Pr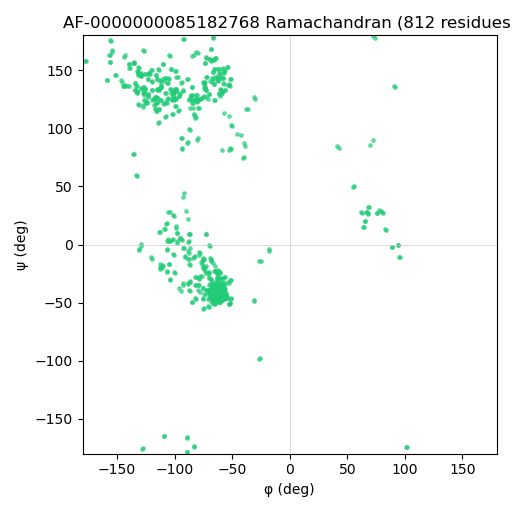otein AF-0000000085182768 (afdb_homodimer)

pLDDT: mean 88.58, std 13.54, range [17.45, 98.56]

Foldseek 3Di:
DVLLLVLLLQEFLVLVVLCVVQVPFDQFDDFDSPDPSVVGSVVRVVRLVRGDPVVNVVSSVLSVLLVVLLDDLSLQLLCFQPDCNVVLVPDDHSSHSSSVCCRPVVVSNVSSVVSSVPLFQDPAPQKWKFADAAQFAFAPDPVLVVQLQVLVCVVQVHPDKDKDWDKGWDQAPPRDIFIKIKIKMKDWHDWDWDWDADPVRDIDIDIDIDIFIKMWMAGRHQRMIMIGGDDPVCRVSSVQSSCCRTRVHGDDPVGIDDFWWFAPQVVLADDQQDDDVVVQWPGKAWFKWKKAFPVGRVDIDMFGHDPPRPDGSNRVCCVPPQRDRPPPRPPPPDPDDPTPMGTFKIKMKTFGDADPVDDGTDIDIWMDGPTRDICLSVDGSVSNNVVVVRSVVRPGTPPPDVSVVDDD/DVLLLVLLLQEFLVLVCLCVVQVPFDQFDDFDSPDPSVVGSVVRVVRLVRGDPVVNVVSNVVSVLLVVLLDDLSVQLLCFQPDCNVVLVPDDHSSHSSSVCCRPVVVSNVSSVVSSVCLFQDVAPQKWKFADAAQFAFAPDPVLVVQLQVLVCVVQVHPDKDKDWDKGWDQAPPRDIFIKIKIKMKDWHDWDWDWDADPVRDIDIDIDIDIFIKMWMAGRHQRMIMIGGDDPVCRVSSVQSSCCRTRVHGDDPVGIPDFWWFAPQVVLADDQQDDDVVVQWPGKAWFKWKKAFPVGRVDIDMFGHDPPDPDGSNRVCCVPVQRDRPPPRPPPDDPDDPTPMGTFKIKMKTFGDADPVDDGTDIDIWMDGPTRDICLSVDGSVSNNVVVVRSVVRPGTPPPDCSVVDDD

Solvent-accessible surface area (backbone atoms only — not comparable to full-atom values): 44676 Å² total; per-residue (Å²): 108,68,68,53,47,53,48,54,69,65,30,51,60,72,60,50,49,51,49,60,64,69,64,68,65,80,54,56,62,91,74,68,82,84,49,60,60,79,70,34,42,58,58,46,49,52,29,49,71,63,25,48,69,70,60,36,48,50,52,46,53,50,49,49,58,29,53,65,29,36,43,70,69,28,44,52,25,39,68,44,44,50,83,61,53,73,61,52,71,68,47,70,57,46,44,38,40,30,44,46,33,48,71,74,37,43,72,36,39,52,50,17,54,48,47,44,53,44,60,64,37,55,70,18,90,39,35,51,46,31,54,50,71,51,67,56,66,72,49,81,47,70,67,32,48,48,51,36,50,50,52,50,26,61,74,64,71,34,90,41,59,48,77,47,75,49,66,38,66,44,79,48,80,94,74,39,70,45,62,33,42,37,37,41,38,39,32,50,48,71,75,40,84,38,58,32,64,48,98,82,52,40,83,42,76,43,81,43,48,48,55,46,66,34,35,36,34,39,27,35,88,61,10,39,36,39,29,36,24,87,44,71,68,56,35,54,49,54,49,38,41,42,29,41,40,27,50,70,41,82,71,58,85,84,29,49,51,76,74,60,38,46,46,50,67,70,65,65,30,85,74,88,74,89,78,60,75,90,71,41,62,70,46,75,44,64,34,32,43,27,35,28,29,69,90,42,72,38,36,37,40,31,41,34,35,41,89,86,38,91,54,52,51,60,56,42,38,29,71,52,62,50,47,61,62,82,80,67,65,65,68,66,68,69,92,66,84,79,76,52,72,40,56,44,31,38,28,35,38,40,31,30,48,46,54,92,89,51,70,78,37,59,70,47,78,46,40,40,31,62,51,61,45,54,53,57,37,80,43,54,64,69,56,30,52,54,50,50,53,48,34,43,74,71,56,26,46,48,62,86,64,43,56,84,82,40,75,126,109,69,67,54,44,54,49,53,69,64,31,53,60,71,59,51,49,52,49,60,65,68,64,68,64,81,52,56,62,91,74,67,81,84,48,60,61,79,70,33,41,58,58,46,51,54,30,49,72,64,25,48,69,70,60,35,48,50,52,47,54,50,49,49,57,30,54,66,28,35,42,70,68,27,45,52,24,39,67,44,46,51,82,61,52,72,62,53,71,68,47,69,57,47,44,36,40,30,45,46,33,49,72,75,36,44,71,36,39,52,50,17,53,48,45,44,54,44,58,64,37,56,70,19,89,39,37,50,46,31,55,52,72,50,67,56,67,72,48,80,47,69,68,31,47,48,50,37,50,49,51,51,25,62,74,64,71,35,90,40,60,49,77,47,75,50,66,37,64,44,79,46,81,96,74,40,71,45,63,33,41,37,37,40,39,38,33,51,48,71,76,40,84,39,60,32,64,48,98,81,51,40,82,42,76,43,83,43,48,48,56,46,69,32,35,36,36,39,26,37,89,61,11,39,35,39,29,35,25,85,44,71,68,55,35,53,51,54,48,37,40,43,29,39,39,27,50,70,41,83,72,57,85,83,28,48,49,75,76,61,36,45,44,52,67,72,66,65,31,87,74,88,73,88,78,59,76,89,70,41,61,69,47,76,45,63,34,33,43,28,35,29,28,70,90,41,73,39,37,38,39,32,41,33,36,40,91,86,40,91,56,54,49,60,54,43,37,29,72,53,62,48,48,58,60,81,81,66,63,64,67,65,66,69,93,67,86,79,75,53,72,41,54,45,31,38,30,35,38,40,32,30,49,48,52,93,89,51,69,77,35,60,70,47,78,47,39,39,31,62,51,59,46,52,51,56,37,80,44,54,64,69,54,30,51,56,49,51,52,49,34,43,73,71,56,26,44,49,62,86,66,42,58,84,80,41,75,127

Sequence (816 aa):
MTAIAAFLRKTPVIRLQDYFTAGGFTSLAPIDWTKPEPEVVEPLIKAVDAMSDDEKQRVVLDAARVAALADEPGQNALQNVVVNRAVFDTLEGANNRSLWVFLNENDRFRLAEEVRYNDERRRGRSWSGFGVDPDLAVKKDPVSLAAFTAAIRARFETPNVHVDIFDRHRVILEGEECELVQVAVYREGRPEDMLGFDANSTLSRRIVKPVFEAALTYEAATGVIEVVAKTREDRIDLTRYMARDLLGITLDEKQSLPLREYDLSMLLRPFDFPTDPADGIAGVTVKELRLMDLGDAKERITLESMSGADRTIWQMAEHRIGLDIGGGARILGGVGDAAEWVVTRARFTIKFHPGPDGGRGKSLSLTVTMPHGCNLKDMTPQERLIGEKYLRLWGILKDDNDEGDVFEMTAIAAFLRKTPVIRLQDYFTAGGFTSLAPIDWTKPEPEVVEPLIKAVDAMSDDEKQRVVLDAARVAALADEPGQNALQNVVVNRAVFDTLEGANNRSLWVFLNENDRFRLAEEVRYNDERRRGRSWSGFGVDPDLAVKKDPVSLAAFTAAIRARFETPNVHVDIFDRHRVILEGEECELVQVAVYREGRPEDMLGFDANSTLSRRIVKPVFEAALTYEAATGVIEVVAKTREDRIDLTRYMARDLLGITLDEKQSLPLREYDLSMLLRPFDFPTDPADGIAGVTVKELRLMDLGDAKERITLESMSGADRTIWQMAEHRIGLDIGGGARILGGVGDAAEWVVTRARFTIKFHPGPDGGRGKSLSLTVTMPHGCNLKDMTPQERLIGEKYLRLWGILKDDNDEGDVFE

Structure (mmCIF, N/CA/C/O backbone):
data_AF-0000000085182768-model_v1
#
loop_
_entity.id
_entity.type
_entity.pdbx_description
1 polymer 'Uncharacterized protein'
#
loop_
_atom_site.group_PDB
_atom_site.id
_atom_site.type_symbol
_atom_site.label_atom_id
_atom_site.label_alt_id
_atom_site.label_comp_id
_atom_site.label_asym_id
_atom_site.label_entity_id
_atom_site.label_seq_id
_atom_site.pdbx_PDB_ins_code
_atom_site.Cartn_x
_atom_site.Cartn_y
_atom_site.Cartn_z
_atom_site.occupancy
_atom_site.B_iso_or_equiv
_atom_site.auth_seq_id
_atom_site.auth_comp_id
_atom_site.auth_asym_id
_atom_site.auth_atom_id
_atom_site.pdbx_PDB_model_num
ATOM 1 N N . MET A 1 1 ? 3.094 -22.156 13.227 1 50.75 1 MET A N 1
ATOM 2 C CA . MET A 1 1 ? 2.695 -23.359 13.961 1 50.75 1 MET A CA 1
ATOM 3 C C . MET A 1 1 ? 1.544 -23.062 14.914 1 50.75 1 MET A C 1
ATOM 5 O O . MET A 1 1 ? 0.583 -23.828 14.992 1 50.75 1 MET A O 1
ATOM 9 N N . THR A 1 2 ? 1.686 -21.844 15.375 1 56.53 2 THR A N 1
ATOM 10 C CA . THR A 1 2 ? 0.741 -21.469 16.422 1 56.53 2 THR A CA 1
ATOM 11 C C . THR A 1 2 ? -0.661 -21.297 15.852 1 56.53 2 THR A C 1
ATOM 13 O O . THR A 1 2 ? -1.645 -21.734 16.453 1 56.53 2 THR A O 1
ATOM 16 N N . ALA A 1 3 ? -0.62 -21 14.555 1 74.5 3 ALA A N 1
ATOM 17 C CA . ALA A 1 3 ? -1.94 -20.703 14 1 74.5 3 ALA A CA 1
ATOM 18 C C . ALA A 1 3 ? -2.699 -21.984 13.672 1 74.5 3 ALA A C 1
ATOM 20 O O . ALA A 1 3 ? -3.9 -22.094 13.93 1 74.5 3 ALA A O 1
ATOM 21 N N . ILE A 1 4 ? -1.975 -23.094 13.352 1 84.81 4 ILE A N 1
ATOM 22 C CA . ILE A 1 4 ? -2.625 -24.359 12.984 1 84.81 4 ILE A CA 1
ATOM 23 C C . ILE A 1 4 ? -3.094 -25.078 14.242 1 84.81 4 ILE A C 1
ATOM 25 O O . ILE A 1 4 ? -4.172 -25.672 14.258 1 84.81 4 ILE A O 1
ATOM 29 N N . ALA A 1 5 ? -2.271 -24.906 15.289 1 88.38 5 ALA A N 1
ATOM 30 C CA . ALA A 1 5 ? -2.641 -25.547 16.547 1 88.38 5 ALA A CA 1
ATOM 31 C C . ALA A 1 5 ? -3.939 -24.953 17.094 1 88.38 5 ALA A C 1
ATOM 33 O O . ALA A 1 5 ? -4.816 -25.688 17.562 1 88.38 5 ALA A O 1
ATOM 34 N N . ALA A 1 6 ? -4.008 -23.703 17.078 1 88 6 ALA A N 1
ATOM 35 C CA . ALA A 1 6 ? -5.219 -23.031 17.547 1 88 6 ALA A CA 1
ATOM 36 C C . ALA A 1 6 ? -6.438 -23.484 16.734 1 88 6 ALA A C 1
ATOM 38 O O . ALA A 1 6 ? -7.512 -23.719 17.297 1 88 6 ALA A O 1
ATOM 39 N N . PHE A 1 7 ? -6.305 -23.672 15.492 1 90.06 7 PHE A N 1
ATOM 40 C CA . PHE A 1 7 ? -7.375 -24.125 14.609 1 90.06 7 PHE A CA 1
ATOM 41 C C . PHE A 1 7 ? -7.816 -25.547 14.992 1 90.06 7 PHE A C 1
ATOM 43 O O . PHE A 1 7 ? -9.016 -25.812 15.109 1 90.06 7 PHE A O 1
ATOM 50 N N . LEU A 1 8 ? -6.844 -26.359 15.18 1 91.31 8 LEU A N 1
ATOM 51 C CA . LEU A 1 8 ? -7.145 -27.75 15.492 1 91.31 8 LEU A CA 1
ATOM 52 C C . LEU A 1 8 ? -7.789 -27.875 16.875 1 91.31 8 LEU A C 1
ATOM 54 O O . LEU A 1 8 ? -8.672 -28.703 17.078 1 91.31 8 LEU A O 1
ATOM 58 N N . ARG A 1 9 ? -7.473 -27 17.766 1 90.75 9 ARG A N 1
ATOM 59 C CA . ARG A 1 9 ? -8.008 -27.031 19.125 1 90.75 9 ARG A CA 1
ATOM 60 C C . ARG A 1 9 ? -9.43 -26.469 19.172 1 90.75 9 ARG A C 1
ATOM 62 O O . ARG A 1 9 ? -10.25 -26.891 19.984 1 90.75 9 ARG A O 1
ATOM 69 N N . LYS A 1 10 ? -9.773 -25.547 18.297 1 90.38 10 LYS A N 1
ATOM 70 C CA . LYS A 1 10 ? -11.062 -24.844 18.312 1 90.38 10 LYS A CA 1
ATOM 71 C C . LYS A 1 10 ? -12.086 -25.578 17.453 1 90.38 10 LYS A C 1
ATOM 73 O O . LYS A 1 10 ? -13.273 -25.234 17.469 1 90.38 10 LYS A O 1
ATOM 78 N N . THR A 1 11 ? -11.656 -26.516 16.719 1 93.56 11 THR A N 1
ATOM 79 C CA . THR A 1 11 ? -12.531 -27.25 15.812 1 93.56 11 THR A CA 1
ATOM 80 C C . THR A 1 11 ? -12.898 -28.609 16.391 1 93.56 11 THR A C 1
ATOM 82 O O . THR A 1 11 ? -12.031 -29.344 16.859 1 93.56 11 THR A O 1
ATOM 85 N N . PRO A 1 12 ? -14.219 -28.969 16.406 1 93.94 12 PRO A N 1
ATOM 86 C CA . PRO A 1 12 ? -14.625 -30.281 16.906 1 93.94 12 PRO A CA 1
ATOM 87 C C . PRO A 1 12 ? -13.953 -31.422 16.172 1 93.94 12 PRO A C 1
ATOM 89 O O . PRO A 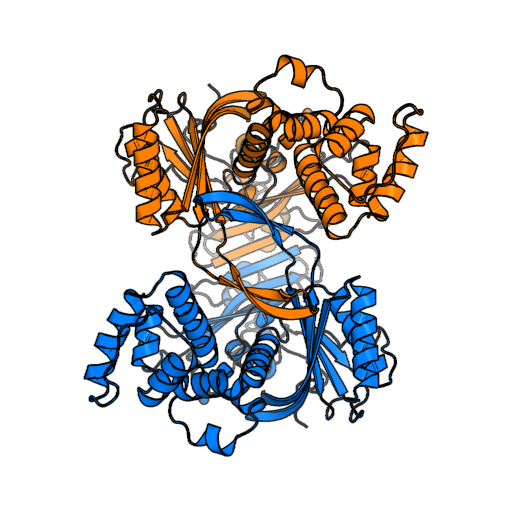1 12 ? -13.766 -31.359 14.953 1 93.94 12 PRO A O 1
ATOM 92 N N . VAL A 1 13 ? -13.727 -32.469 16.891 1 94.81 13 VAL A N 1
ATOM 93 C CA . VAL A 1 13 ? -12.984 -33.594 16.375 1 94.81 13 VAL A CA 1
ATOM 94 C C . VAL A 1 13 ? -13.734 -34.219 15.203 1 94.81 13 VAL A C 1
ATOM 96 O O . VAL A 1 13 ? -13.117 -34.656 14.227 1 94.81 13 VAL A O 1
ATOM 99 N N . ILE A 1 14 ? -15 -34.281 15.312 1 93.88 14 ILE A N 1
ATOM 100 C CA . ILE A 1 14 ? -15.789 -34.875 14.242 1 93.88 14 ILE A CA 1
ATOM 101 C C . ILE A 1 14 ? -15.539 -34.125 12.93 1 93.88 14 ILE A C 1
ATOM 103 O O . ILE A 1 14 ? -15.445 -34.75 11.867 1 93.88 14 ILE A O 1
ATOM 107 N N . ARG A 1 15 ? -15.469 -32.844 12.977 1 95.19 15 ARG A N 1
ATOM 108 C CA . ARG A 1 15 ? -15.234 -32 11.797 1 95.19 15 ARG A CA 1
ATOM 109 C C . ARG A 1 15 ? -13.797 -32.156 11.305 1 95.19 15 ARG A C 1
ATOM 111 O O . ARG A 1 15 ? -13.547 -32.156 10.094 1 95.19 15 ARG A O 1
ATOM 118 N N . LEU A 1 16 ? -12.867 -32.25 12.227 1 96.25 16 LEU A N 1
ATOM 119 C CA . LEU A 1 16 ? -11.477 -32.5 11.867 1 96.25 16 LEU A CA 1
ATOM 120 C C . LEU A 1 16 ? -11.328 -33.812 11.141 1 96.25 16 LEU A C 1
ATOM 122 O O . LEU A 1 16 ? -10.609 -33.906 10.133 1 96.25 16 LEU A O 1
ATOM 126 N N . GLN A 1 17 ? -12.016 -34.75 11.664 1 96 17 GLN A N 1
ATOM 127 C CA . GLN A 1 17 ? -12.008 -36.062 11.008 1 96 17 GLN A CA 1
ATOM 128 C C . GLN A 1 17 ? -12.523 -35.969 9.57 1 96 17 GLN A C 1
ATOM 130 O O . GLN A 1 17 ? -11.922 -36.5 8.648 1 96 17 GLN A O 1
ATOM 135 N N . ASP A 1 18 ? -13.641 -35.25 9.383 1 96.38 18 ASP A N 1
ATOM 136 C CA . ASP A 1 18 ? -14.188 -35.062 8.047 1 96.38 18 ASP A CA 1
ATOM 137 C C . ASP A 1 18 ? -13.148 -34.438 7.113 1 96.38 18 ASP A C 1
ATOM 139 O O . ASP A 1 18 ? -12.977 -34.875 5.98 1 96.38 18 ASP A O 1
ATOM 143 N N . TYR A 1 19 ? -12.453 -33.438 7.57 1 97.06 19 TYR A N 1
ATOM 144 C CA . TYR A 1 19 ? -11.492 -32.688 6.766 1 97.06 19 TYR A CA 1
ATOM 145 C C . TYR A 1 19 ? -10.32 -33.562 6.355 1 97.06 19 TYR A C 1
ATOM 147 O O . TYR A 1 19 ? -9.969 -33.625 5.176 1 97.06 19 TYR A O 1
ATOM 155 N N . PHE A 1 20 ? -9.719 -34.219 7.309 1 96.5 20 PHE A N 1
ATOM 156 C CA . PHE A 1 20 ? -8.5 -35 7.035 1 96.5 20 PHE A CA 1
ATOM 157 C C . PHE A 1 20 ? -8.828 -36.281 6.27 1 96.5 20 PHE A C 1
ATOM 159 O O . PHE A 1 20 ? -7.98 -36.812 5.547 1 96.5 20 PHE A O 1
ATOM 166 N N . THR A 1 21 ? -10.055 -36.719 6.383 1 94.56 21 THR A N 1
ATOM 167 C CA . THR A 1 21 ? -10.484 -37.844 5.598 1 94.56 21 THR A CA 1
ATOM 168 C C . THR A 1 21 ? -10.789 -37.438 4.16 1 94.56 21 THR A C 1
ATOM 170 O O . THR A 1 21 ? -10.422 -38.156 3.217 1 94.56 21 THR A O 1
ATOM 173 N N . ALA A 1 22 ? -11.406 -36.312 3.986 1 93.56 22 ALA A N 1
ATOM 174 C CA . ALA A 1 22 ? -11.805 -35.812 2.666 1 93.56 22 ALA A CA 1
ATOM 175 C C . ALA A 1 22 ? -10.617 -35.25 1.902 1 93.56 22 ALA A C 1
ATOM 177 O O . ALA A 1 22 ? -10.602 -35.25 0.669 1 93.56 22 ALA A O 1
ATOM 178 N N . GLY A 1 23 ? -9.617 -34.781 2.561 1 91.62 23 GLY A N 1
ATOM 179 C CA . GLY A 1 23 ? -8.547 -34 1.954 1 91.62 23 GLY A CA 1
ATOM 180 C C . GLY A 1 23 ? -7.574 -34.844 1.153 1 91.62 23 GLY A C 1
ATOM 181 O O . GLY A 1 23 ? -6.77 -34.312 0.385 1 91.62 23 GLY A O 1
ATOM 182 N N . GLY A 1 24 ? -7.562 -36.125 1.251 1 91.31 24 GLY A N 1
ATOM 183 C CA . GLY A 1 24 ? -6.699 -37 0.479 1 91.31 24 GLY A CA 1
ATOM 184 C C . GLY A 1 24 ? -5.234 -36.875 0.853 1 91.31 24 GLY A C 1
ATOM 185 O O . GLY A 1 24 ? -4.355 -36.969 -0.007 1 91.31 24 GLY A O 1
ATOM 186 N N . PHE A 1 25 ? -5 -36.594 2.059 1 95.06 25 PHE A N 1
ATOM 187 C CA . PHE A 1 25 ? -3.625 -36.469 2.525 1 95.06 25 PHE A CA 1
ATOM 188 C C . PHE A 1 25 ? -2.957 -37.844 2.611 1 95.06 25 PHE A C 1
ATOM 190 O O . PHE A 1 25 ? -3.543 -38.781 3.131 1 95.06 25 PHE A O 1
ATOM 197 N N . THR A 1 26 ? -1.727 -37.906 2.07 1 95.44 26 THR A N 1
ATOM 198 C CA . THR A 1 26 ? -1.031 -39.188 2.035 1 95.44 26 THR A CA 1
ATOM 199 C C . THR A 1 26 ? 0.067 -39.219 3.094 1 95.44 26 THR A C 1
ATOM 201 O O . THR A 1 26 ? 0.524 -40.312 3.471 1 95.44 26 THR A O 1
ATOM 204 N N . SER A 1 27 ? 0.44 -38.125 3.586 1 95.62 27 SER A N 1
ATOM 205 C CA . SER A 1 27 ? 1.587 -38.094 4.488 1 95.62 27 SER A CA 1
ATOM 206 C C . SER A 1 27 ? 1.143 -37.906 5.938 1 95.62 27 SER A C 1
ATOM 208 O O . SER A 1 27 ? 1.976 -37.781 6.836 1 95.62 27 SER A O 1
ATOM 210 N N . LEU A 1 28 ? -0.138 -37.906 6.152 1 95.06 28 LEU A N 1
ATOM 211 C CA . LEU A 1 28 ? -0.638 -37.812 7.52 1 95.06 28 LEU A CA 1
ATOM 212 C C . LEU A 1 28 ? -0.605 -39.156 8.211 1 95.06 28 LEU A C 1
ATOM 214 O O . LEU A 1 28 ? -1.151 -40.156 7.691 1 95.06 28 LEU A O 1
ATOM 218 N N . ALA A 1 29 ? -0.011 -39.188 9.383 1 94.69 29 ALA A N 1
ATOM 219 C CA . ALA A 1 29 ? 0.004 -40.406 10.188 1 94.69 29 ALA A CA 1
ATOM 220 C C . ALA A 1 29 ? -1.404 -40.781 10.633 1 94.69 29 ALA A C 1
ATOM 222 O O . ALA A 1 29 ? -2.27 -39.938 10.781 1 94.69 29 ALA A O 1
ATOM 223 N N . PRO A 1 30 ? -1.655 -42.062 10.828 1 93.5 30 PRO A N 1
ATOM 224 C CA . PRO A 1 30 ? -2.986 -42.5 11.266 1 93.5 30 PRO A CA 1
ATOM 225 C C . PRO A 1 30 ? -3.398 -41.906 12.602 1 93.5 30 PRO A C 1
ATOM 227 O O . PRO A 1 30 ? -2.584 -41.812 13.523 1 93.5 30 PRO A O 1
ATOM 230 N N . ILE A 1 31 ? -4.559 -41.438 12.609 1 94.56 31 ILE A N 1
ATOM 231 C CA . ILE A 1 31 ? -5.121 -40.844 13.812 1 94.56 31 ILE A CA 1
ATOM 232 C C . ILE A 1 31 ? -6.27 -41.719 14.328 1 94.56 31 ILE A C 1
ATOM 234 O O . ILE A 1 31 ? -7.109 -42.156 13.555 1 94.56 31 ILE A O 1
ATOM 238 N N . ASP A 1 32 ? -6.301 -41.969 15.664 1 95.06 32 ASP A N 1
ATOM 239 C CA . ASP A 1 32 ? -7.43 -42.656 16.281 1 95.06 32 ASP A CA 1
ATOM 240 C C . ASP A 1 32 ? -8.531 -41.656 16.672 1 95.06 32 ASP A C 1
ATOM 242 O O . ASP A 1 32 ? -8.516 -41.094 17.766 1 95.06 32 ASP A O 1
ATOM 246 N N . TRP A 1 33 ? -9.516 -41.562 15.867 1 94.75 33 TRP A N 1
ATOM 247 C CA . TRP A 1 33 ? -10.562 -40.562 15.992 1 94.75 33 TRP A CA 1
ATOM 248 C C . TRP A 1 33 ? -11.57 -40.938 17.062 1 94.75 33 TRP A C 1
ATOM 250 O O . TRP A 1 33 ? -12.453 -40.156 17.422 1 94.75 33 TRP A O 1
ATOM 260 N N . THR A 1 34 ? -11.461 -42.125 17.625 1 93.44 34 THR A N 1
ATOM 261 C CA . THR A 1 34 ? -12.445 -42.625 18.578 1 93.44 34 THR A CA 1
ATOM 262 C C . THR A 1 34 ? -12.086 -42.188 20 1 93.44 34 THR A C 1
ATOM 264 O O . THR A 1 34 ? -12.898 -42.312 20.906 1 93.44 34 THR A O 1
ATOM 267 N N . LYS A 1 35 ? -10.953 -41.719 20.156 1 93.06 35 LYS A N 1
ATOM 268 C CA . LYS A 1 35 ? -10.508 -41.281 21.469 1 93.06 35 LYS A CA 1
ATOM 269 C C . LYS A 1 35 ? -11.195 -39.969 21.875 1 93.06 35 LYS A C 1
ATOM 271 O O . LYS A 1 35 ? -11.742 -39.25 21.031 1 93.06 35 LYS A O 1
ATOM 276 N N . PRO A 1 36 ? -11.156 -39.719 23.219 1 90.75 36 PRO A N 1
ATOM 277 C CA . PRO A 1 36 ? -11.68 -38.438 23.656 1 90.75 36 PRO A CA 1
ATOM 278 C C . PRO A 1 36 ? -10.961 -37.25 23 1 90.75 36 PRO A C 1
ATOM 280 O O . PRO A 1 36 ? -9.781 -37.344 22.656 1 90.75 36 PRO A O 1
ATOM 283 N N . GLU A 1 37 ? -11.664 -36.125 22.844 1 85.88 37 GLU A N 1
ATOM 284 C CA . GLU A 1 37 ? -11.242 -34.969 22.047 1 85.88 37 GLU A CA 1
ATOM 285 C C . GLU A 1 37 ? -9.844 -34.5 22.438 1 85.88 37 GLU A C 1
ATOM 287 O O . GLU A 1 37 ? -8.984 -34.312 21.578 1 85.88 37 GLU A O 1
ATOM 292 N N . PRO A 1 38 ? -9.555 -34.281 23.766 1 84.75 38 PRO A N 1
ATOM 293 C CA . PRO A 1 38 ? -8.219 -33.812 24.109 1 84.75 38 PRO A CA 1
ATOM 294 C C . PRO A 1 38 ? -7.121 -34.812 23.719 1 84.75 38 PRO A C 1
ATOM 296 O O . PRO A 1 38 ? -5.984 -34.406 23.453 1 84.75 38 PRO A O 1
ATOM 299 N N . GLU A 1 39 ? -7.461 -36.094 23.641 1 91.69 39 GLU A N 1
ATOM 300 C CA . GLU A 1 39 ? -6.492 -37.125 23.312 1 91.69 39 GLU A CA 1
ATOM 301 C C . GLU A 1 39 ? -6.293 -37.25 21.797 1 91.69 39 GLU A C 1
ATOM 303 O O . GLU A 1 39 ? -5.355 -37.906 21.344 1 91.69 39 GLU A O 1
ATOM 308 N N . VAL A 1 40 ? -7.129 -36.625 21.047 1 94 40 VAL A N 1
ATOM 309 C CA . VAL A 1 40 ? -7.035 -36.688 19.594 1 94 40 VAL A CA 1
ATOM 310 C C . VAL A 1 40 ? -6.27 -35.469 19.078 1 94 40 VAL A C 1
ATOM 312 O O . VAL A 1 40 ? -5.449 -35.594 18.172 1 94 40 VAL A O 1
ATOM 315 N N . VAL A 1 41 ? -6.477 -34.312 19.688 1 93.44 41 VAL A N 1
ATOM 316 C CA . VAL A 1 41 ? -6.047 -33.062 19.125 1 93.44 41 VAL A CA 1
ATOM 317 C C . VAL A 1 41 ? -4.523 -32.938 19.188 1 93.44 41 VAL A C 1
ATOM 319 O O . VAL A 1 41 ? -3.877 -32.562 18.219 1 93.44 41 VAL A O 1
ATOM 322 N N . GLU A 1 42 ? -3.969 -33.25 20.328 1 91.88 42 GLU A N 1
ATOM 323 C CA . GLU A 1 42 ? -2.527 -33.094 20.484 1 91.88 42 GLU A CA 1
ATOM 324 C C . GLU A 1 42 ? -1.76 -34.031 19.547 1 91.88 42 GLU A C 1
ATOM 326 O O . GLU A 1 42 ? -0.855 -33.594 18.828 1 91.88 42 GLU A O 1
ATOM 331 N N . PRO A 1 43 ? -2.154 -35.312 19.5 1 93.81 43 PRO A N 1
ATOM 332 C CA . PRO A 1 43 ? -1.517 -36.156 18.5 1 93.81 43 PRO A CA 1
ATOM 333 C C . PRO A 1 43 ? -1.735 -35.688 17.078 1 93.81 43 PRO A C 1
ATOM 335 O O . PRO A 1 43 ? -0.853 -35.844 16.219 1 93.81 43 PRO A O 1
ATOM 338 N N . LEU A 1 44 ? -2.85 -35.156 16.797 1 95.44 44 LEU A N 1
ATOM 339 C CA . LEU A 1 44 ? -3.135 -34.656 15.461 1 95.44 44 LEU A CA 1
ATOM 340 C C . LEU A 1 44 ? -2.211 -33.469 15.117 1 95.44 44 LEU A C 1
ATOM 342 O O . LEU A 1 44 ? -1.701 -33.375 14 1 95.44 44 LEU A O 1
ATOM 346 N N . ILE A 1 45 ? -2.012 -32.531 16.062 1 94.06 45 ILE A N 1
ATOM 347 C CA . ILE A 1 45 ? -1.111 -31.422 15.867 1 94.06 45 ILE A CA 1
ATOM 348 C C . ILE A 1 45 ? 0.28 -31.922 15.492 1 94.06 45 ILE A C 1
ATOM 350 O O . ILE A 1 45 ? 0.894 -31.438 14.539 1 94.06 45 ILE A O 1
ATOM 354 N N . LYS A 1 46 ? 0.716 -32.906 16.141 1 93.56 46 LYS A N 1
ATOM 355 C CA . LYS A 1 46 ? 2.025 -33.5 15.875 1 93.56 46 LYS A CA 1
ATOM 356 C C . LYS A 1 46 ? 2.055 -34.156 14.508 1 93.56 46 LYS A C 1
ATOM 358 O O . LYS A 1 46 ? 3.045 -34.062 13.781 1 93.56 46 LYS A O 1
ATOM 363 N N . ALA A 1 47 ? 1.008 -34.875 14.227 1 95.69 47 ALA A N 1
ATOM 364 C CA . ALA A 1 47 ? 0.913 -35.531 12.938 1 95.69 47 ALA A CA 1
ATOM 365 C C . ALA A 1 47 ? 0.946 -34.531 11.789 1 95.69 47 ALA A C 1
ATOM 367 O O . ALA A 1 47 ? 1.598 -34.781 10.766 1 95.69 47 ALA A O 1
ATOM 368 N N . VAL A 1 48 ? 0.248 -33.469 11.906 1 95.19 48 VAL A N 1
ATOM 369 C CA . VAL A 1 48 ? 0.215 -32.406 10.875 1 95.19 48 VAL A CA 1
ATOM 370 C C . VAL A 1 48 ? 1.604 -31.812 10.719 1 95.19 48 VAL A C 1
ATOM 372 O O . VAL A 1 48 ? 2.055 -31.562 9.594 1 95.19 48 VAL A O 1
ATOM 375 N N . ASP A 1 49 ? 2.244 -31.578 11.844 1 92.06 49 ASP A N 1
ATOM 376 C CA . ASP A 1 49 ? 3.588 -31 11.828 1 92.06 49 ASP A CA 1
ATOM 377 C C . ASP A 1 49 ? 4.559 -31.922 11.078 1 92.06 49 ASP A C 1
ATOM 379 O O . ASP A 1 49 ? 5.539 -31.438 10.5 1 92.06 49 ASP A O 1
ATOM 383 N N . ALA A 1 50 ? 4.227 -33.188 11.031 1 94.5 50 ALA A N 1
ATOM 384 C CA . ALA A 1 50 ? 5.129 -34.156 10.438 1 94.5 50 ALA A CA 1
ATOM 385 C C . ALA A 1 50 ? 4.746 -34.469 8.992 1 94.5 50 ALA A C 1
ATOM 387 O O . ALA A 1 50 ? 5.41 -35.25 8.312 1 94.5 50 ALA A O 1
ATOM 388 N N . MET A 1 51 ? 3.742 -33.812 8.461 1 95.12 51 MET A N 1
ATOM 389 C CA . MET A 1 51 ? 3.316 -34 7.074 1 95.12 51 MET A CA 1
ATOM 390 C C . MET A 1 51 ? 4.367 -33.469 6.105 1 95.12 51 MET A C 1
ATOM 392 O O . MET A 1 51 ? 5.27 -32.75 6.5 1 95.12 51 MET A O 1
ATOM 396 N N . SER A 1 52 ? 4.223 -34.062 4.844 1 93.44 52 SER A N 1
ATOM 397 C CA . SER A 1 52 ? 5.039 -33.438 3.805 1 93.44 52 SER A CA 1
ATOM 398 C C . SER A 1 52 ? 4.801 -31.938 3.732 1 93.44 52 SER A C 1
ATOM 400 O O . SER A 1 52 ? 3.707 -31.453 4.035 1 93.44 52 SER A O 1
ATOM 402 N N . ASP A 1 53 ? 5.785 -31.172 3.279 1 86.19 53 ASP A N 1
ATOM 403 C CA . ASP A 1 53 ? 5.711 -29.719 3.248 1 86.19 53 ASP A CA 1
ATOM 404 C C . ASP A 1 53 ? 4.516 -29.234 2.424 1 86.19 53 ASP A C 1
ATOM 406 O O . ASP A 1 53 ? 3.775 -28.344 2.848 1 86.19 53 ASP A O 1
ATOM 410 N N . ASP A 1 54 ? 4.32 -29.875 1.339 1 88.12 54 ASP A N 1
ATOM 411 C CA . ASP A 1 54 ? 3.238 -29.453 0.451 1 88.12 54 ASP A CA 1
ATOM 412 C C . ASP A 1 54 ? 1.877 -29.656 1.113 1 88.12 54 ASP A C 1
ATOM 414 O O . ASP A 1 54 ? 1.019 -28.781 1.059 1 88.12 54 ASP A O 1
ATOM 418 N N . GLU A 1 55 ? 1.719 -30.781 1.714 1 93.62 55 GLU A N 1
ATOM 419 C CA . GLU A 1 55 ? 0.433 -31.078 2.338 1 93.62 55 GLU A CA 1
ATOM 420 C C . GLU A 1 55 ? 0.229 -30.25 3.604 1 93.62 55 GLU A C 1
ATOM 422 O O . GLU A 1 55 ? -0.888 -29.828 3.895 1 93.62 55 GLU A O 1
ATOM 427 N N . LYS A 1 56 ? 1.264 -30.109 4.316 1 92.44 56 LYS A N 1
ATOM 428 C CA . LYS A 1 56 ? 1.187 -29.25 5.5 1 92.44 56 LYS A CA 1
ATOM 429 C C . LYS A 1 56 ? 0.765 -27.844 5.137 1 92.44 56 LYS A C 1
ATOM 431 O O . LYS A 1 56 ? -0.076 -27.234 5.812 1 92.44 56 LYS A O 1
ATOM 436 N N . GLN A 1 57 ? 1.328 -27.375 4.059 1 90.75 57 GLN A N 1
ATOM 437 C CA . GLN A 1 57 ? 0.983 -26.031 3.59 1 90.75 57 GLN A CA 1
ATOM 438 C C . GLN A 1 57 ? -0.494 -25.953 3.219 1 90.75 57 GLN A C 1
ATOM 440 O O . GLN A 1 57 ? -1.152 -24.938 3.504 1 90.75 57 GLN A O 1
ATOM 445 N N . ARG A 1 58 ? -0.947 -26.922 2.627 1 92.56 58 ARG A N 1
ATOM 446 C CA . ARG A 1 58 ? -2.361 -26.969 2.27 1 92.56 58 ARG A CA 1
ATOM 447 C C . ARG A 1 58 ? -3.242 -26.875 3.512 1 92.56 58 ARG A C 1
ATOM 449 O O . ARG A 1 58 ? -4.219 -26.125 3.535 1 92.56 58 ARG A O 1
ATOM 456 N N . VAL A 1 59 ? -2.889 -27.625 4.508 1 94.25 59 VAL A N 1
ATOM 457 C CA . VAL A 1 59 ? -3.652 -27.609 5.75 1 94.25 59 VAL A CA 1
ATOM 458 C C . VAL A 1 59 ? -3.619 -26.219 6.371 1 94.25 59 VAL A C 1
ATOM 460 O O . VAL A 1 59 ? -4.652 -25.703 6.801 1 94.25 59 VAL A O 1
ATOM 463 N N . VAL A 1 60 ? -2.465 -25.641 6.359 1 92.62 60 VAL A N 1
ATOM 464 C CA . VAL A 1 60 ? -2.281 -24.328 6.965 1 92.62 60 VAL A CA 1
ATOM 465 C C . VAL A 1 60 ? -3.133 -23.297 6.23 1 92.62 60 VAL A C 1
ATOM 467 O O . VAL A 1 60 ? -3.826 -22.5 6.859 1 92.62 60 VAL A O 1
ATOM 470 N N . LEU A 1 61 ? -3.125 -23.312 4.977 1 93.44 61 LEU A N 1
ATOM 471 C CA . LEU A 1 61 ? -3.848 -22.344 4.172 1 93.44 61 LEU A CA 1
ATOM 472 C C . LEU A 1 61 ? -5.355 -22.547 4.281 1 93.44 61 LEU A C 1
ATOM 474 O O . LEU A 1 61 ? -6.113 -21.578 4.379 1 93.44 61 LEU A O 1
ATOM 478 N N . ASP A 1 62 ? -5.762 -23.781 4.309 1 94.25 62 ASP A N 1
ATOM 479 C CA . ASP A 1 62 ? -7.18 -24.078 4.504 1 94.25 62 ASP A CA 1
ATOM 480 C C . ASP A 1 62 ? -7.656 -23.594 5.871 1 94.25 62 ASP A C 1
ATOM 482 O O . ASP A 1 62 ? -8.719 -22.969 5.98 1 94.25 62 ASP A O 1
ATOM 486 N N . ALA A 1 63 ? -6.836 -23.906 6.82 1 94.31 63 ALA A N 1
ATOM 487 C CA . ALA A 1 63 ? -7.172 -23.484 8.18 1 94.31 63 ALA A CA 1
ATOM 488 C C . ALA A 1 63 ? -7.305 -21.969 8.273 1 94.31 63 ALA A C 1
ATOM 490 O O . ALA A 1 63 ? -8.195 -21.453 8.953 1 94.31 63 ALA A O 1
ATOM 491 N N . ALA A 1 64 ? -6.434 -21.328 7.598 1 93.75 64 ALA A N 1
ATOM 492 C CA . ALA A 1 64 ? -6.465 -19.859 7.617 1 93.75 64 ALA A CA 1
ATOM 493 C C . ALA A 1 64 ? -7.742 -19.328 6.973 1 93.75 64 ALA A C 1
ATOM 495 O O . ALA A 1 64 ? -8.367 -18.406 7.488 1 93.75 64 ALA A O 1
ATOM 496 N N . ARG A 1 65 ? -8.141 -19.859 5.906 1 93.69 65 ARG A N 1
ATOM 497 C CA . ARG A 1 65 ? -9.359 -19.438 5.223 1 93.69 65 ARG A CA 1
ATOM 498 C C . ARG A 1 65 ? -10.586 -19.703 6.086 1 93.69 65 ARG A C 1
ATOM 500 O O . ARG A 1 65 ? -11.484 -18.859 6.184 1 93.69 65 ARG A O 1
ATOM 507 N N . VAL A 1 66 ? -10.578 -20.828 6.688 1 95.94 66 VAL A N 1
ATOM 508 C CA . VAL A 1 66 ? -11.688 -21.203 7.559 1 95.94 66 VAL A CA 1
ATOM 509 C C . VAL A 1 66 ? -11.766 -20.25 8.75 1 95.94 66 VAL A C 1
ATOM 511 O O . VAL A 1 66 ? -12.844 -19.75 9.086 1 95.94 66 VAL A O 1
ATOM 514 N N . ALA A 1 67 ? -10.641 -20.031 9.336 1 94.25 67 ALA A N 1
ATOM 515 C CA . ALA A 1 67 ? -10.57 -19.141 10.5 1 94.25 67 ALA A CA 1
ATOM 516 C C . ALA A 1 67 ? -11.016 -17.734 10.141 1 94.25 67 ALA A C 1
ATOM 518 O O . ALA A 1 67 ? -11.617 -17.031 10.961 1 94.25 67 ALA A O 1
ATOM 519 N N . ALA A 1 68 ? -10.727 -17.312 8.969 1 93.81 68 ALA A N 1
ATOM 520 C CA . ALA A 1 68 ? -11.062 -15.961 8.516 1 93.81 68 ALA A CA 1
ATOM 521 C C . ALA A 1 68 ? -12.578 -15.75 8.492 1 93.81 68 ALA A C 1
ATOM 523 O O . ALA A 1 68 ? -13.055 -14.617 8.57 1 93.81 68 ALA A O 1
ATOM 524 N N . LEU A 1 69 ? -13.336 -16.859 8.383 1 95.56 69 LEU A N 1
ATOM 525 C CA . LEU A 1 69 ? -14.789 -16.734 8.359 1 95.56 69 LEU A CA 1
ATOM 526 C C . LEU A 1 69 ? -15.391 -17.203 9.68 1 95.56 69 LEU A C 1
ATOM 528 O O . LEU A 1 69 ? -16.594 -17.453 9.758 1 95.56 69 LEU A O 1
ATOM 532 N N . ALA A 1 70 ? -14.547 -17.266 10.711 1 93.88 70 ALA A N 1
ATOM 533 C CA . ALA A 1 70 ? -15.039 -17.766 11.992 1 93.88 70 ALA A CA 1
ATOM 534 C C . ALA A 1 70 ? -15.312 -16.625 12.961 1 93.88 70 ALA A C 1
ATOM 536 O O . ALA A 1 70 ? -15.695 -16.844 14.109 1 93.88 70 ALA A O 1
ATOM 537 N N . ASP A 1 71 ? -15.164 -15.414 12.547 1 90.5 71 ASP A N 1
ATOM 538 C CA . ASP A 1 71 ? -15.586 -14.266 13.344 1 90.5 71 ASP A CA 1
ATOM 539 C C . ASP A 1 71 ? -17.016 -13.852 13.008 1 90.5 71 ASP A C 1
ATOM 541 O O . ASP A 1 71 ? -17.656 -14.477 12.164 1 90.5 71 ASP A O 1
ATOM 545 N N . GLU A 1 72 ? -17.531 -12.898 13.68 1 86.69 72 GLU A N 1
ATOM 546 C CA .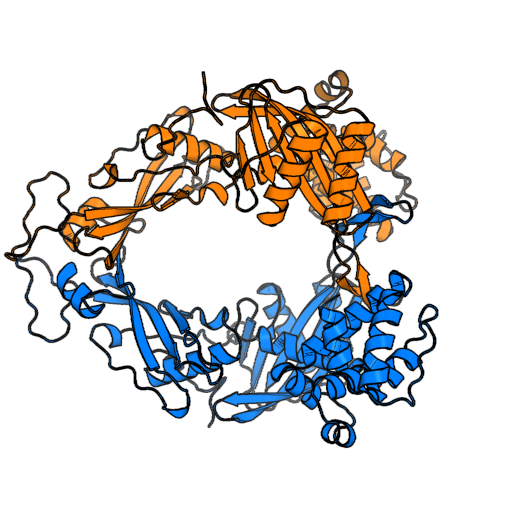 GLU A 1 72 ? -18.953 -12.547 13.562 1 86.69 72 GLU A CA 1
ATOM 547 C C . GLU A 1 72 ? -19.297 -12.117 12.141 1 86.69 72 GLU A C 1
ATOM 549 O O . GLU A 1 72 ? -20.25 -12.641 11.547 1 86.69 72 GLU A O 1
ATOM 554 N N . PRO A 1 73 ? -18.547 -11.203 11.5 1 86.69 73 PRO A N 1
ATOM 555 C CA . PRO A 1 73 ? -18.859 -10.867 10.109 1 86.69 73 PRO A CA 1
ATOM 556 C C . PRO A 1 73 ? -18.766 -12.078 9.18 1 86.69 73 PRO A C 1
ATOM 558 O O . PRO A 1 73 ? -19.578 -12.211 8.258 1 86.69 73 PRO A O 1
ATOM 561 N N . GLY A 1 74 ? -17.766 -12.859 9.445 1 93.19 74 GLY A N 1
ATOM 562 C CA . GLY A 1 74 ? -17.609 -14.07 8.648 1 93.19 74 GLY A CA 1
ATOM 563 C C . GLY A 1 74 ? -18.781 -15.031 8.797 1 93.19 74 GLY A C 1
ATOM 564 O O . GLY A 1 74 ? -19.25 -15.594 7.812 1 93.19 74 GLY A O 1
ATOM 565 N N . GLN A 1 75 ? -19.25 -15.203 10.031 1 92.69 75 GLN A N 1
ATOM 566 C CA . GLN A 1 75 ? -20.391 -16.078 10.281 1 92.69 75 GLN A CA 1
ATOM 567 C C . GLN A 1 75 ? -21.656 -15.531 9.625 1 92.69 75 GLN A C 1
ATOM 569 O O . GLN A 1 75 ? -22.453 -16.297 9.07 1 92.69 75 GLN A O 1
ATOM 574 N N . ASN A 1 76 ? -21.797 -14.266 9.656 1 88.62 76 ASN A N 1
ATOM 575 C CA . ASN A 1 76 ? -22.906 -13.641 8.961 1 88.62 76 ASN A CA 1
ATOM 576 C C . ASN A 1 76 ? -22.828 -13.852 7.453 1 88.62 76 ASN A C 1
ATOM 578 O O . ASN A 1 76 ? -23.844 -14.117 6.805 1 88.62 76 ASN A O 1
ATOM 582 N N . ALA A 1 77 ? -21.672 -13.695 6.934 1 94.06 77 ALA A N 1
ATOM 583 C CA . ALA A 1 77 ? -21.453 -13.922 5.508 1 94.06 77 ALA A CA 1
ATOM 584 C C . ALA A 1 77 ? -21.828 -15.352 5.117 1 94.06 77 ALA A C 1
ATOM 586 O O . ALA A 1 77 ? -22.484 -15.578 4.105 1 94.06 77 ALA A O 1
ATOM 587 N N . LEU A 1 78 ? -21.406 -16.297 5.938 1 96.19 78 LEU A N 1
ATOM 588 C CA . LEU A 1 78 ? -21.734 -17.688 5.672 1 96.19 78 LEU A CA 1
ATOM 589 C C . LEU A 1 78 ? -23.25 -17.922 5.723 1 96.19 78 LEU A C 1
ATOM 591 O O . LEU A 1 78 ? -23.812 -18.594 4.852 1 96.19 78 LEU A O 1
ATOM 595 N N . GLN A 1 79 ? -23.859 -17.391 6.676 1 92.62 79 GLN A N 1
ATOM 596 C CA . GLN A 1 79 ? -25.312 -17.547 6.844 1 92.62 79 GLN A CA 1
ATOM 597 C C . GLN A 1 79 ? -26.062 -17.031 5.625 1 92.62 79 GLN A C 1
ATOM 599 O O . GLN A 1 79 ? -27.125 -17.562 5.273 1 92.62 79 GLN A O 1
ATOM 604 N N . ASN A 1 80 ? -25.531 -16.062 4.945 1 91.12 80 ASN A N 1
ATOM 605 C CA . ASN A 1 80 ? -26.156 -15.438 3.785 1 91.12 80 ASN A CA 1
ATOM 606 C C . ASN A 1 80 ? -26.188 -16.375 2.584 1 91.12 80 ASN A C 1
ATOM 608 O O . ASN A 1 80 ? -27.078 -16.281 1.731 1 91.12 80 ASN A O 1
ATOM 612 N N . VAL A 1 81 ? -25.203 -17.25 2.58 1 94.31 81 VAL A N 1
ATOM 613 C CA . VAL A 1 81 ? -25.016 -17.859 1.269 1 94.31 81 VAL A CA 1
ATOM 614 C C . VAL A 1 81 ? -25.203 -19.375 1.371 1 94.31 81 VAL A C 1
ATOM 616 O O . VAL A 1 81 ? -25.359 -20.047 0.356 1 94.31 81 VAL A O 1
ATOM 619 N N . VAL A 1 82 ? -25.266 -19.891 2.535 1 95.62 82 VAL A N 1
ATOM 620 C CA . VAL A 1 82 ? -25.312 -21.328 2.701 1 95.62 82 VAL A CA 1
ATOM 621 C C . VAL A 1 82 ? -26.609 -21.875 2.088 1 95.62 82 VAL A C 1
ATOM 623 O O . VAL A 1 82 ? -27.656 -21.25 2.191 1 95.62 82 VAL A O 1
ATOM 626 N N . VAL A 1 83 ? -26.516 -23.031 1.514 1 95.06 83 VAL A N 1
ATOM 627 C CA . VAL A 1 83 ? -27.656 -23.672 0.876 1 95.06 83 VAL A CA 1
ATOM 628 C C . VAL A 1 83 ? -28.469 -24.438 1.923 1 95.06 83 VAL A C 1
ATOM 630 O O . VAL A 1 83 ? -29.688 -24.234 2.027 1 95.06 83 VAL A O 1
ATOM 633 N N . ASN A 1 84 ? -27.828 -25.234 2.719 1 94.81 84 ASN A N 1
ATOM 634 C CA . ASN A 1 84 ? -28.516 -26 3.754 1 94.81 84 ASN A CA 1
ATOM 635 C C . ASN A 1 84 ? -28.516 -25.266 5.086 1 94.81 84 ASN A C 1
ATOM 637 O O . ASN A 1 84 ? -27.797 -25.641 6.016 1 94.81 84 ASN A O 1
ATOM 641 N N . ARG A 1 85 ? -29.391 -24.375 5.258 1 92.12 85 ARG A N 1
ATOM 642 C CA . ARG A 1 85 ? -29.484 -23.531 6.441 1 92.12 85 ARG A CA 1
ATOM 643 C C . ARG A 1 85 ? -29.859 -24.344 7.676 1 92.12 85 ARG A C 1
ATOM 645 O O . ARG A 1 85 ? -29.375 -24.062 8.773 1 92.12 85 ARG A O 1
ATOM 652 N N . ALA A 1 86 ? -30.609 -25.297 7.438 1 93.75 86 ALA A N 1
ATOM 653 C CA . ALA A 1 86 ? -31.078 -26.125 8.547 1 93.75 86 ALA A CA 1
ATOM 654 C C . ALA A 1 86 ? -29.906 -26.812 9.242 1 93.75 86 ALA A C 1
ATOM 656 O O . ALA A 1 86 ? -29.844 -26.828 10.477 1 93.75 86 ALA A O 1
ATOM 657 N N . VAL A 1 87 ? -29.078 -27.344 8.438 1 94.88 87 VAL A N 1
ATOM 658 C CA . VAL A 1 87 ? -27.906 -28.016 8.992 1 94.88 87 VAL A CA 1
ATOM 659 C C . VAL A 1 87 ? -26.953 -26.984 9.594 1 94.88 87 VAL A C 1
ATOM 661 O O . VAL A 1 87 ? -26.469 -27.156 10.711 1 94.88 87 VAL A O 1
ATOM 664 N N . PHE A 1 88 ? -26.766 -25.922 8.883 1 95.44 88 PHE A N 1
ATOM 665 C CA . PHE A 1 88 ? -25.859 -24.859 9.297 1 95.44 88 PHE A CA 1
ATOM 666 C C . PHE A 1 88 ? -26.219 -24.344 10.68 1 95.44 88 PHE A C 1
ATOM 668 O O . PHE A 1 88 ? -25.344 -24.172 11.539 1 95.44 88 PHE A O 1
ATOM 675 N N . ASP A 1 89 ? -27.438 -24.188 10.953 1 92.56 89 ASP A N 1
ATOM 676 C CA . ASP A 1 89 ? -27.906 -23.562 12.18 1 92.56 89 ASP A CA 1
ATOM 677 C C . ASP A 1 89 ? -27.766 -24.5 13.375 1 92.56 89 ASP A C 1
ATOM 679 O O . ASP A 1 89 ? -27.797 -24.062 14.523 1 92.56 89 ASP A O 1
ATOM 683 N N . THR A 1 90 ? -27.625 -25.766 13.109 1 94.25 90 THR A N 1
ATOM 684 C CA . THR A 1 90 ? -27.516 -26.734 14.195 1 94.25 90 THR A CA 1
ATOM 685 C C . THR A 1 90 ? -26.062 -26.891 14.625 1 94.25 90 THR A C 1
ATOM 687 O O . THR A 1 90 ? -25.781 -27.438 15.688 1 94.25 90 THR A O 1
ATOM 690 N N . LEU A 1 91 ? -25.203 -26.453 13.789 1 95.25 91 LEU A N 1
ATOM 691 C CA . LEU A 1 91 ? -23.781 -26.625 14.078 1 95.25 91 LEU A CA 1
ATOM 692 C C . LEU A 1 91 ? -23.312 -25.656 15.141 1 95.25 91 LEU A C 1
ATOM 694 O O . LEU A 1 91 ? -23.562 -24.453 15.039 1 95.25 91 LEU A O 1
ATOM 698 N N . GLU A 1 92 ? -22.719 -26.203 16.109 1 92.81 92 GLU A N 1
ATOM 699 C CA . GLU A 1 92 ? -22.203 -25.359 17.188 1 92.81 92 GLU A CA 1
ATOM 700 C C . GLU A 1 92 ? -20.75 -24.984 16.953 1 92.81 92 GLU A C 1
ATOM 702 O O . GLU A 1 92 ? -19.938 -25.812 16.547 1 92.81 92 GLU A O 1
ATOM 707 N N . GLY A 1 93 ? -20.453 -23.703 17.266 1 93.56 93 GLY A N 1
ATOM 708 C CA . GLY A 1 93 ? -19.094 -23.219 17.125 1 93.56 93 GLY A CA 1
ATOM 709 C C . GLY A 1 93 ? -18.797 -22.625 15.758 1 93.56 93 GLY A C 1
ATOM 710 O O . GLY A 1 93 ? -19.156 -23.219 14.734 1 93.56 93 GLY A O 1
ATOM 711 N N . ALA A 1 94 ? -18.141 -21.531 15.742 1 94.69 94 ALA A N 1
ATOM 712 C CA . ALA A 1 94 ? -17.906 -20.781 14.508 1 94.69 94 ALA A CA 1
ATOM 713 C C . ALA A 1 94 ? -16.953 -21.531 13.586 1 94.69 94 ALA A C 1
ATOM 715 O O . ALA A 1 94 ? -17.188 -21.625 12.383 1 94.69 94 ALA A O 1
ATOM 716 N N . ASN A 1 95 ? -15.859 -22.125 14.109 1 95.19 95 ASN A N 1
ATOM 717 C CA . ASN A 1 95 ? -14.93 -22.906 13.305 1 95.19 95 ASN A CA 1
ATOM 718 C C . ASN A 1 95 ? -15.602 -24.125 12.703 1 95.19 95 ASN A C 1
ATOM 720 O O . ASN A 1 95 ? -15.328 -24.5 11.555 1 95.19 95 ASN A O 1
ATOM 724 N N . ASN A 1 96 ? -16.422 -24.703 13.484 1 96.38 96 ASN A N 1
ATOM 725 C CA . ASN A 1 96 ? -17.188 -25.859 13.023 1 96.38 96 ASN A CA 1
ATOM 726 C C . ASN A 1 96 ? -18.078 -25.516 11.836 1 96.38 96 ASN A C 1
ATOM 728 O O . ASN A 1 96 ? -18.062 -26.203 10.812 1 96.38 96 ASN A O 1
ATOM 732 N N . ARG A 1 97 ? -18.797 -24.469 11.961 1 96.81 97 ARG A N 1
ATOM 733 C CA . ARG A 1 97 ? -19.672 -24.016 10.898 1 96.81 97 ARG A CA 1
ATOM 734 C C . ARG A 1 97 ? -18.891 -23.672 9.633 1 96.81 97 ARG A C 1
ATOM 736 O O . ARG A 1 97 ? -19.234 -24.109 8.539 1 96.81 97 ARG A O 1
ATOM 743 N N . SER A 1 98 ? -17.828 -22.922 9.844 1 97.25 98 SER A N 1
ATOM 744 C CA . SER A 1 98 ? -17.016 -22.484 8.719 1 97.25 98 SER A CA 1
ATOM 745 C C . SER A 1 98 ? -16.406 -23.688 7.992 1 97.25 98 SER A C 1
ATOM 747 O O . SER A 1 98 ? -16.453 -23.75 6.762 1 97.25 98 SER A O 1
ATOM 749 N N . LEU A 1 99 ? -15.852 -24.609 8.727 1 97.44 99 LEU A N 1
ATOM 750 C CA . LEU A 1 99 ? -15.219 -25.766 8.117 1 97.44 99 LEU A CA 1
ATOM 751 C C . LEU A 1 99 ? -16.266 -26.656 7.445 1 97.44 99 LEU A C 1
ATOM 753 O O . LEU A 1 99 ? -15.984 -27.266 6.398 1 97.44 99 LEU A O 1
ATOM 757 N N . TRP A 1 100 ? -17.406 -26.75 8.055 1 97.75 100 TRP A N 1
ATOM 758 C CA . TRP A 1 100 ? -18.469 -27.547 7.441 1 97.75 100 TRP A CA 1
ATOM 759 C C . TRP A 1 100 ? -18.828 -27.016 6.062 1 97.75 100 TRP A C 1
ATOM 761 O O . TRP A 1 100 ? -18.922 -27.781 5.098 1 97.75 100 TRP A O 1
ATOM 771 N N . VAL A 1 101 ? -19.016 -25.719 5.953 1 97.69 101 VAL A N 1
ATOM 772 C CA . VAL A 1 101 ? -19.359 -25.125 4.668 1 97.69 101 VAL A CA 1
ATOM 773 C C . VAL A 1 101 ? -18.203 -25.312 3.686 1 97.69 101 VAL A C 1
ATOM 775 O O . VAL A 1 101 ? -18.422 -25.594 2.506 1 97.69 101 VAL A O 1
ATOM 778 N N . PHE A 1 102 ? -17 -25.172 4.195 1 97.38 102 PHE A N 1
ATOM 779 C CA . PHE A 1 102 ? -15.797 -25.359 3.395 1 97.38 102 PHE A CA 1
ATOM 780 C C . PHE A 1 102 ? -15.773 -26.75 2.771 1 97.38 102 PHE A C 1
ATOM 782 O O . PHE A 1 102 ? -15.422 -26.906 1.602 1 97.38 102 PHE A O 1
ATOM 789 N N . LEU A 1 103 ? -16.219 -27.688 3.479 1 97.06 103 LEU A N 1
ATOM 790 C CA . LEU A 1 103 ? -16.141 -29.078 3.061 1 97.06 103 LEU A CA 1
ATOM 791 C C . LEU A 1 103 ? -17.344 -29.469 2.213 1 97.06 103 LEU A C 1
ATOM 793 O O . LEU A 1 103 ? -17.203 -30.188 1.221 1 97.06 103 LEU A O 1
ATOM 797 N N . ASN A 1 104 ? -18.516 -28.984 2.57 1 96.5 104 ASN A N 1
ATOM 798 C CA . ASN A 1 104 ? -19.75 -29.516 2.002 1 96.5 104 ASN A CA 1
ATOM 799 C C . ASN A 1 104 ? -20.328 -28.578 0.948 1 96.5 104 ASN A C 1
ATOM 801 O O . ASN A 1 104 ? -21.047 -29.016 0.047 1 96.5 104 ASN A O 1
ATOM 805 N N . GLU A 1 105 ? -20.109 -27.328 1.088 1 96.56 105 GLU A N 1
ATOM 806 C CA . GLU A 1 105 ? -20.609 -26.312 0.161 1 96.56 105 GLU A CA 1
ATOM 807 C C . GLU A 1 105 ? -19.5 -25.328 -0.213 1 96.56 105 GLU A C 1
ATOM 809 O O . GLU A 1 105 ? -19.641 -24.109 -0.024 1 96.56 105 GLU A O 1
ATOM 814 N N . ASN A 1 106 ? -18.438 -25.859 -0.779 1 94.31 106 ASN A N 1
ATOM 815 C CA . ASN A 1 106 ? -17.219 -25.094 -1.032 1 94.31 106 ASN A CA 1
ATOM 816 C C . ASN A 1 106 ? -17.5 -23.875 -1.906 1 94.31 106 ASN A C 1
ATOM 818 O O . ASN A 1 106 ? -16.906 -22.812 -1.698 1 94.31 106 ASN A O 1
ATOM 822 N N . ASP A 1 107 ? -18.359 -23.969 -2.879 1 92.62 107 ASP A N 1
ATOM 823 C CA . ASP A 1 107 ? -18.703 -22.828 -3.725 1 92.62 107 ASP A CA 1
ATOM 824 C C . ASP A 1 107 ? -19.359 -21.719 -2.906 1 92.62 107 ASP A C 1
ATOM 826 O O . ASP A 1 107 ? -19.109 -20.531 -3.145 1 92.62 107 ASP A O 1
ATOM 830 N N . ARG A 1 108 ? -20.203 -22.172 -1.949 1 95.94 108 ARG A N 1
ATOM 831 C CA . ARG A 1 108 ? -20.844 -21.203 -1.074 1 95.94 108 ARG A CA 1
ATOM 832 C C . ARG A 1 108 ? -19.844 -20.562 -0.126 1 95.94 108 ARG A C 1
ATOM 834 O O . ARG A 1 108 ? -19.953 -19.391 0.211 1 95.94 108 ARG A O 1
ATOM 841 N N . PHE A 1 109 ? -18.859 -21.406 0.264 1 96.81 109 PHE A N 1
ATOM 842 C CA . PHE A 1 109 ? -17.781 -20.875 1.092 1 96.81 109 PHE A CA 1
ATOM 843 C C . PHE A 1 109 ? -17.078 -19.719 0.386 1 96.81 109 PHE A C 1
ATOM 845 O O . PHE A 1 109 ? -16.844 -18.672 0.989 1 96.81 109 PHE A O 1
ATOM 852 N N . ARG A 1 110 ? -16.812 -19.844 -0.873 1 94.38 110 ARG A N 1
ATOM 853 C CA . ARG A 1 110 ? -16.188 -18.797 -1.668 1 94.38 110 ARG A CA 1
ATOM 854 C C . ARG A 1 110 ? -17.094 -17.562 -1.763 1 94.38 110 ARG A C 1
ATOM 856 O O . ARG A 1 110 ? -16.609 -16.438 -1.704 1 94.38 110 ARG A O 1
ATOM 863 N N . LEU A 1 111 ? -18.359 -17.766 -1.903 1 96.06 111 LEU A N 1
ATOM 864 C CA . LEU A 1 111 ? -19.281 -16.641 -1.949 1 96.06 111 LEU A CA 1
ATOM 865 C C . LEU A 1 111 ? -19.281 -15.875 -0.629 1 96.06 111 LEU A C 1
ATOM 867 O O . LEU A 1 111 ? -19.422 -14.648 -0.616 1 96.06 111 LEU A O 1
ATOM 871 N N . ALA A 1 112 ? -19.141 -16.656 0.443 1 97.25 112 ALA A N 1
ATOM 872 C CA . ALA A 1 112 ? -19.062 -16 1.743 1 97.25 112 ALA A CA 1
ATOM 873 C C . ALA A 1 112 ? -17.812 -15.117 1.825 1 97.25 112 ALA A C 1
ATOM 875 O O . ALA A 1 112 ? -17.859 -14.031 2.404 1 97.25 112 ALA A O 1
ATOM 876 N N . GLU A 1 113 ? -16.734 -15.633 1.277 1 95.88 113 GLU A N 1
ATOM 877 C CA . GLU A 1 113 ? -15.516 -14.828 1.203 1 95.88 113 GLU A CA 1
ATOM 878 C C . GLU A 1 113 ? -15.758 -13.547 0.408 1 95.88 113 GLU A C 1
ATOM 880 O O . GLU A 1 113 ? -15.242 -12.484 0.762 1 95.88 113 GLU A O 1
ATOM 885 N N . GLU A 1 114 ? -16.562 -13.625 -0.598 1 94.81 114 GLU A N 1
ATOM 886 C CA . GLU A 1 114 ? -16.891 -12.469 -1.424 1 94.81 114 GLU A CA 1
ATOM 887 C C . GLU A 1 114 ? -17.766 -11.477 -0.664 1 94.81 114 GLU A C 1
ATOM 889 O O . GLU A 1 114 ? -17.625 -10.266 -0.814 1 94.81 114 GLU A O 1
ATOM 894 N N . VAL A 1 115 ? -18.719 -12.031 0.078 1 95.56 115 VAL A N 1
ATOM 895 C CA . VAL A 1 115 ? -19.562 -11.18 0.903 1 95.56 115 VAL A CA 1
ATOM 896 C C . VAL A 1 115 ? -18.703 -10.352 1.858 1 95.56 115 VAL A C 1
ATOM 898 O O . VAL A 1 115 ? -18.859 -9.141 1.965 1 95.56 115 VAL A O 1
ATOM 901 N N . ARG A 1 116 ? -17.797 -11.039 2.484 1 93 116 ARG A N 1
ATOM 902 C CA . ARG A 1 116 ? -16.906 -10.352 3.408 1 93 116 ARG A CA 1
ATOM 903 C C . ARG A 1 116 ? -16.047 -9.312 2.68 1 93 116 ARG A C 1
ATOM 905 O O . ARG A 1 116 ? -15.883 -8.188 3.158 1 93 116 ARG A O 1
ATOM 912 N N . TYR A 1 117 ? -15.539 -9.664 1.576 1 93.19 117 TYR A N 1
ATOM 913 C CA . TYR A 1 117 ? -14.758 -8.766 0.734 1 93.19 117 TYR A CA 1
ATOM 914 C C . TYR A 1 117 ? -15.523 -7.48 0.446 1 93.19 117 TYR A C 1
ATOM 916 O O . TYR A 1 117 ? -14.984 -6.379 0.603 1 93.19 117 TYR A O 1
ATOM 924 N N . ASN A 1 118 ? -16.672 -7.633 0.02 1 93.31 118 ASN A N 1
ATOM 925 C CA . ASN A 1 118 ? -17.516 -6.496 -0.339 1 93.31 118 ASN A CA 1
ATOM 926 C C . ASN A 1 118 ? -17.859 -5.641 0.878 1 93.31 118 ASN A C 1
ATOM 928 O O . ASN A 1 118 ? -17.688 -4.418 0.852 1 93.31 118 ASN A O 1
ATOM 932 N N . ASP A 1 119 ? -18.266 -6.246 1.911 1 89.12 119 ASP A N 1
ATOM 933 C CA . ASP A 1 119 ? -18.734 -5.527 3.094 1 89.12 119 ASP A CA 1
ATOM 934 C C . ASP A 1 119 ? -17.578 -4.777 3.766 1 89.12 119 ASP A C 1
ATOM 936 O O . ASP A 1 119 ? -17.781 -3.678 4.289 1 89.12 119 ASP A O 1
ATOM 940 N N . GLU A 1 120 ? -16.453 -5.344 3.773 1 87.94 120 GLU A N 1
ATOM 941 C CA . GLU A 1 120 ? -15.289 -4.723 4.418 1 87.94 120 GLU A CA 1
ATOM 942 C C . GLU A 1 120 ? -14.82 -3.5 3.639 1 87.94 120 GLU A C 1
ATOM 944 O O . GLU A 1 120 ? -14.219 -2.588 4.207 1 87.94 120 GLU A O 1
ATOM 949 N N . ARG A 1 121 ? -15.109 -3.445 2.391 1 89.75 121 ARG A N 1
ATOM 950 C CA . ARG A 1 121 ? -14.578 -2.387 1.535 1 89.75 121 ARG A CA 1
ATOM 951 C C . ARG A 1 121 ? -15.664 -1.375 1.181 1 89.75 121 ARG A C 1
ATOM 953 O O . ARG A 1 121 ? -15.383 -0.355 0.546 1 89.75 121 ARG A O 1
ATOM 960 N N . ARG A 1 122 ? -16.844 -1.691 1.634 1 86.19 122 ARG A N 1
ATOM 961 C CA . ARG A 1 122 ? -17.953 -0.782 1.39 1 86.19 122 ARG A CA 1
ATOM 962 C C . ARG A 1 122 ? -17.688 0.588 2.004 1 86.19 122 ARG A C 1
ATOM 964 O O . ARG A 1 122 ? -17.266 0.685 3.154 1 86.19 122 ARG A O 1
ATOM 971 N N . ARG A 1 123 ? -17.953 1.607 1.172 1 80.31 123 ARG A N 1
ATOM 972 C CA . ARG A 1 123 ? -17.797 3.004 1.568 1 80.31 123 ARG A CA 1
ATOM 973 C C . ARG A 1 123 ? -16.328 3.322 1.893 1 80.31 123 ARG A C 1
ATOM 975 O O . ARG A 1 123 ? -16.047 4.289 2.605 1 80.31 123 ARG A O 1
ATOM 982 N N . GLY A 1 124 ? -15.469 2.482 1.497 1 80.12 124 GLY A N 1
ATOM 983 C CA . GLY A 1 124 ? -14.039 2.729 1.609 1 80.12 124 GLY A CA 1
ATOM 984 C C . GLY A 1 124 ? -13.461 3.434 0.398 1 80.12 124 GLY A C 1
ATOM 985 O O . GLY A 1 124 ? -14.195 4.027 -0.393 1 80.12 124 GLY A O 1
ATOM 986 N N . ARG A 1 125 ? -12.125 3.443 0.287 1 82.25 125 ARG A N 1
ATOM 987 C CA . ARG A 1 125 ? -11.391 4.152 -0.76 1 82.25 125 ARG A CA 1
ATOM 988 C C . ARG A 1 125 ? -11.734 3.592 -2.137 1 82.25 125 ARG A C 1
ATOM 990 O O . ARG A 1 125 ? -11.711 4.32 -3.131 1 82.25 125 ARG A O 1
ATOM 997 N N . SER A 1 126 ? -12.086 2.322 -2.238 1 91.69 126 SER A N 1
ATOM 998 C CA . SER A 1 126 ? -12.344 1.664 -3.514 1 91.69 126 SER A CA 1
ATOM 999 C C . SER A 1 126 ? -13.836 1.552 -3.789 1 91.69 126 SER A C 1
ATOM 1001 O O . SER A 1 126 ? -14.273 0.686 -4.551 1 91.69 126 SER A O 1
ATOM 1003 N N . TRP A 1 127 ? -14.641 2.391 -3.23 1 90.88 127 TRP A N 1
ATOM 1004 C CA . TRP A 1 127 ? -16.094 2.268 -3.264 1 90.88 127 TRP A CA 1
ATOM 1005 C C . TRP A 1 127 ? -16.719 3.424 -4.035 1 90.88 127 TRP A C 1
ATOM 1007 O O . TRP A 1 127 ? -16.25 4.562 -3.945 1 90.88 127 TRP A O 1
ATOM 1017 N N . SER A 1 128 ? -17.812 3.15 -4.828 1 89.31 128 SER A N 1
ATOM 1018 C CA . SER A 1 128 ? -18.703 4.137 -5.43 1 89.31 128 SER A CA 1
ATOM 1019 C C . SER A 1 128 ? -20.156 3.688 -5.344 1 89.31 128 SER A C 1
ATOM 1021 O O . SER A 1 128 ? -20.438 2.49 -5.277 1 89.31 128 SER A O 1
ATOM 1023 N N . GLY A 1 129 ? -21.031 4.68 -5.301 1 90.69 129 GLY A N 1
ATOM 1024 C CA . GLY A 1 129 ? -22.453 4.41 -5.316 1 90.69 129 GLY A CA 1
ATOM 1025 C C . GLY A 1 129 ? -23.188 5.152 -6.418 1 90.69 129 GLY A C 1
ATOM 1026 O O . GLY A 1 129 ? -22.812 6.266 -6.785 1 90.69 129 GLY A O 1
ATOM 1027 N N . PHE A 1 130 ? -24.25 4.445 -6.914 1 91.56 130 PHE A N 1
ATOM 1028 C CA . PHE A 1 130 ? -25.078 5.008 -7.969 1 91.56 130 PHE A CA 1
ATOM 1029 C C . PHE A 1 130 ? -26.562 4.816 -7.648 1 91.56 130 PHE A C 1
ATOM 1031 O O . PHE A 1 130 ? -26.953 3.766 -7.137 1 91.56 130 PHE A O 1
ATOM 1038 N N . GLY A 1 131 ? -27.312 5.859 -7.926 1 90.38 131 GLY A N 1
ATOM 1039 C CA . GLY A 1 131 ? -28.75 5.766 -7.746 1 90.38 131 GLY A CA 1
ATOM 1040 C C . GLY A 1 131 ? -29.5 5.52 -9.039 1 90.38 131 GLY A C 1
ATOM 1041 O O . GLY A 1 131 ? -29.281 6.223 -10.031 1 90.38 131 GLY A O 1
ATOM 1042 N N . VAL A 1 132 ? -30.297 4.434 -9.016 1 91.81 132 VAL A N 1
ATOM 1043 C CA . VAL A 1 132 ? -31.188 4.121 -10.133 1 91.81 132 VAL A CA 1
ATOM 1044 C C . VAL A 1 132 ? -32.625 3.918 -9.625 1 91.81 132 VAL A C 1
ATOM 1046 O O . VAL A 1 132 ? -32.906 4.211 -8.461 1 91.81 132 VAL A O 1
ATOM 1049 N N . ASP A 1 133 ? -33.5 3.529 -10.57 1 90.88 133 ASP A N 1
ATOM 1050 C CA . ASP A 1 133 ? -34.875 3.301 -10.164 1 90.88 133 ASP A CA 1
ATOM 1051 C C . ASP A 1 133 ? -35 2.111 -9.211 1 90.88 133 ASP A C 1
ATOM 1053 O O . ASP A 1 133 ? -34.312 1.097 -9.398 1 90.88 133 ASP A O 1
ATOM 1057 N N . PRO A 1 134 ? -35.812 2.254 -8.188 1 92.5 134 PRO A N 1
ATOM 1058 C CA . PRO A 1 134 ? -36.031 1.101 -7.312 1 92.5 134 PRO A CA 1
ATOM 1059 C C . PRO A 1 134 ? -36.844 0.001 -7.988 1 92.5 134 PRO A C 1
ATOM 1061 O O . PRO A 1 134 ? -37.438 0.232 -9.039 1 92.5 134 PRO A O 1
ATOM 1064 N N . ASP A 1 135 ? -36.781 -1.205 -7.5 1 94.62 135 ASP A N 1
ATOM 1065 C CA . ASP A 1 135 ? -37.625 -2.355 -7.832 1 94.62 135 ASP A CA 1
ATOM 1066 C C . ASP A 1 135 ? -37.375 -2.805 -9.273 1 94.62 135 ASP A C 1
ATOM 1068 O O . ASP A 1 135 ? -38.312 -3.242 -9.953 1 94.62 135 ASP A O 1
ATOM 1072 N N . LEU A 1 136 ? -36.188 -2.535 -9.688 1 95.69 136 LEU A N 1
ATOM 1073 C CA . LEU A 1 136 ? -35.844 -3.131 -10.969 1 95.69 136 LEU A CA 1
ATOM 1074 C C . LEU A 1 136 ? -35.562 -4.625 -10.812 1 95.69 136 LEU A C 1
ATOM 1076 O O . LEU A 1 136 ? -34.969 -5.055 -9.812 1 95.69 136 LEU A O 1
ATOM 1080 N N . ALA A 1 137 ? -36.031 -5.348 -11.773 1 96.25 137 ALA A N 1
ATOM 1081 C CA . ALA A 1 137 ? -35.75 -6.781 -11.758 1 96.25 137 ALA A CA 1
ATOM 1082 C C . ALA A 1 137 ? -34.344 -7.066 -12.234 1 96.25 137 ALA A C 1
ATOM 1084 O O . ALA A 1 137 ? -33.906 -6.59 -13.289 1 96.25 137 ALA A O 1
ATOM 1085 N N . VAL A 1 138 ? -33.562 -7.754 -11.469 1 97.75 138 VAL A N 1
ATOM 1086 C CA . VAL A 1 138 ? -32.219 -8.133 -11.859 1 97.75 138 VAL A CA 1
ATOM 1087 C C . VAL A 1 138 ? -32.25 -9.406 -12.703 1 97.75 138 VAL A C 1
ATOM 1089 O O . VAL A 1 138 ? -32.719 -10.445 -12.242 1 97.75 138 VAL A O 1
ATOM 1092 N N . LYS A 1 139 ? -31.766 -9.375 -13.867 1 97.94 139 LYS A N 1
ATOM 1093 C CA . LYS A 1 139 ? -31.719 -10.523 -14.758 1 97.94 139 LYS A CA 1
ATOM 1094 C C . LYS A 1 139 ? -30.562 -11.453 -14.391 1 97.94 139 LYS A C 1
ATOM 1096 O O . LYS A 1 139 ? -29.391 -11.086 -14.523 1 97.94 139 LYS A O 1
ATOM 1101 N N . LYS A 1 140 ? -30.891 -12.695 -14 1 97 140 LYS A N 1
ATOM 1102 C CA . LYS A 1 140 ? -29.875 -13.656 -13.578 1 97 140 LYS A CA 1
ATOM 1103 C C . LYS A 1 140 ? -29.766 -14.805 -14.57 1 97 140 LYS A C 1
ATOM 1105 O O . LYS A 1 140 ? -29.109 -15.812 -14.289 1 97 140 LYS A O 1
ATOM 1110 N N . ASP A 1 141 ? -30.391 -14.656 -15.68 1 96.56 141 ASP A N 1
ATOM 1111 C CA . ASP A 1 141 ? -30.391 -15.711 -16.688 1 96.56 141 ASP A CA 1
ATOM 1112 C C . ASP A 1 141 ? -29.031 -15.797 -17.391 1 96.56 141 ASP A C 1
ATOM 1114 O O . ASP A 1 141 ? -28.281 -14.82 -17.422 1 96.56 141 ASP A O 1
ATOM 1118 N N . PRO A 1 142 ? -28.719 -16.953 -17.938 1 96.69 142 PRO A N 1
ATOM 1119 C CA . PRO A 1 142 ? -27.422 -17.188 -18.547 1 96.69 142 PRO A CA 1
ATOM 1120 C C . PRO A 1 142 ? -27.109 -16.203 -19.688 1 96.69 142 PRO A C 1
ATOM 1122 O O . PRO A 1 142 ? -25.953 -15.828 -19.891 1 96.69 142 PRO A O 1
ATOM 1125 N N . VAL A 1 143 ? -28.109 -15.797 -20.406 1 97.62 143 VAL A N 1
ATOM 1126 C CA . VAL A 1 143 ? -27.906 -14.906 -21.531 1 97.62 143 VAL A CA 1
ATOM 1127 C C . VAL A 1 143 ? -27.438 -13.539 -21.031 1 97.62 143 VAL A C 1
ATOM 1129 O O . VAL A 1 143 ? -26.469 -12.977 -21.547 1 97.62 143 VAL A O 1
ATOM 1132 N N . SER A 1 144 ? -28.156 -12.977 -20.062 1 97.88 144 SER A N 1
ATOM 1133 C CA . SER A 1 144 ? -27.781 -11.688 -19.484 1 97.88 144 SER A CA 1
ATOM 1134 C C . SER A 1 144 ? -26.406 -11.742 -18.828 1 97.88 144 SER A C 1
ATOM 1136 O O . SER A 1 144 ? -25.609 -10.828 -19 1 97.88 144 SER A O 1
ATOM 1138 N N . LEU A 1 145 ? -26.156 -12.797 -18.141 1 97.94 145 LEU A N 1
ATOM 1139 C CA . LEU A 1 145 ? -24.859 -12.961 -17.484 1 97.94 145 LEU A CA 1
ATOM 1140 C C . LEU A 1 145 ? -23.734 -13.086 -18.5 1 97.94 145 LEU A C 1
ATOM 1142 O O . LEU A 1 145 ? -22.641 -12.57 -18.297 1 97.94 145 LEU A O 1
ATOM 1146 N N . ALA A 1 146 ? -24.031 -13.781 -19.562 1 97.81 146 ALA A N 1
ATOM 1147 C CA . ALA A 1 146 ? -23.047 -13.914 -20.625 1 97.81 146 ALA A CA 1
ATOM 1148 C C . ALA A 1 146 ? -22.734 -12.562 -21.266 1 97.81 146 ALA A C 1
ATOM 1150 O O . ALA A 1 146 ? -21.578 -12.266 -21.578 1 97.81 146 ALA A O 1
ATOM 1151 N N . ALA A 1 147 ? -23.781 -11.758 -21.422 1 98.31 147 ALA A N 1
ATOM 1152 C CA . ALA A 1 147 ? -23.578 -10.422 -21.969 1 98.31 147 ALA A CA 1
ATOM 1153 C C . ALA A 1 147 ? -22.734 -9.555 -21.047 1 98.31 147 ALA A C 1
ATOM 1155 O O . ALA A 1 147 ? -21.828 -8.859 -21.5 1 98.31 147 ALA A O 1
ATOM 1156 N N . PHE A 1 148 ? -23.094 -9.648 -19.812 1 98.38 148 PHE A N 1
ATOM 1157 C CA . PHE A 1 148 ? -22.328 -8.93 -18.797 1 98.38 148 PHE A CA 1
ATOM 1158 C C . PHE A 1 148 ? -20.875 -9.375 -18.797 1 98.38 148 PHE A C 1
ATOM 1160 O O . PHE A 1 148 ? -19.953 -8.547 -18.828 1 98.38 148 PHE A O 1
ATOM 1167 N N . THR A 1 149 ? -20.594 -10.648 -18.812 1 98.25 149 THR A N 1
ATOM 1168 C CA . THR A 1 149 ? -19.25 -11.227 -18.797 1 98.25 149 THR A CA 1
ATOM 1169 C C . THR A 1 149 ? -18.469 -10.844 -20.062 1 98.25 149 THR A C 1
ATOM 1171 O O . THR A 1 149 ? -17.281 -10.523 -20 1 98.25 149 THR A O 1
ATOM 1174 N N . ALA A 1 150 ? -19.141 -10.859 -21.156 1 98.19 150 ALA A N 1
ATOM 1175 C CA . ALA A 1 150 ? -18.531 -10.492 -22.438 1 98.19 150 ALA A CA 1
ATOM 1176 C C . ALA A 1 150 ? -18.078 -9.039 -22.438 1 98.19 150 ALA A C 1
ATOM 1178 O O . ALA A 1 150 ? -17.016 -8.711 -22.969 1 98.19 150 ALA A O 1
ATOM 1179 N N . ALA A 1 151 ? -18.891 -8.203 -21.875 1 98.25 151 ALA A N 1
ATOM 1180 C CA . ALA A 1 151 ? -18.531 -6.793 -21.766 1 98.25 151 ALA A CA 1
ATOM 1181 C C . ALA A 1 151 ? -17.266 -6.605 -20.938 1 98.25 151 ALA A C 1
ATOM 1183 O O . ALA A 1 151 ? -16.391 -5.805 -21.297 1 98.25 151 ALA A O 1
ATOM 1184 N N . ILE A 1 152 ? -17.141 -7.355 -19.859 1 98.06 152 ILE A N 1
ATOM 1185 C CA . ILE A 1 152 ? -15.984 -7.27 -18.984 1 98.06 152 ILE A CA 1
ATOM 1186 C C . ILE A 1 152 ? -14.75 -7.809 -19.703 1 98.06 152 ILE A C 1
ATOM 1188 O O . ILE A 1 152 ? -13.68 -7.203 -19.656 1 98.06 152 ILE A O 1
ATOM 1192 N N . ARG A 1 153 ? -14.914 -8.938 -20.406 1 97.25 153 ARG A N 1
ATOM 1193 C CA . ARG A 1 153 ? -13.82 -9.516 -21.188 1 97.25 153 ARG A CA 1
ATOM 1194 C C . ARG A 1 153 ? -13.281 -8.523 -22.203 1 97.25 153 ARG A C 1
ATOM 1196 O O . ARG A 1 153 ? -12.062 -8.375 -22.344 1 97.25 153 ARG A O 1
ATOM 1203 N N . ALA A 1 154 ? -14.211 -7.871 -22.828 1 96.81 154 ALA A N 1
ATOM 1204 C CA . ALA A 1 154 ? -13.828 -6.898 -23.844 1 96.81 154 ALA A CA 1
ATOM 1205 C C . ALA A 1 154 ? -13.133 -5.695 -23.219 1 96.81 154 ALA A C 1
ATOM 1207 O O . ALA A 1 154 ? -12.086 -5.25 -23.703 1 96.81 154 ALA A O 1
ATOM 1208 N N . ARG A 1 155 ? -13.656 -5.215 -22.172 1 96.25 155 ARG A N 1
ATOM 1209 C CA . ARG A 1 155 ? -13.141 -4.023 -21.5 1 96.25 155 ARG A CA 1
ATOM 1210 C C . ARG A 1 155 ? -11.719 -4.25 -21 1 96.25 155 ARG A C 1
ATOM 1212 O O . ARG A 1 155 ? -10.875 -3.355 -21.094 1 96.25 155 ARG A O 1
ATOM 1219 N N . PHE A 1 156 ? -11.461 -5.43 -20.469 1 94.38 156 PHE A N 1
ATOM 1220 C CA . PHE A 1 156 ? -10.188 -5.676 -19.812 1 94.38 156 PHE A CA 1
ATOM 1221 C C . PHE A 1 156 ? -9.281 -6.543 -20.688 1 94.38 156 PHE A C 1
ATOM 1223 O O . PHE A 1 156 ? -8.219 -6.98 -20.25 1 94.38 156 PHE A O 1
ATOM 1230 N N . GLU A 1 157 ? -9.742 -6.875 -21.875 1 89.81 157 GLU A N 1
ATOM 1231 C CA . GLU A 1 157 ? -8.977 -7.594 -22.891 1 89.81 157 GLU A CA 1
ATOM 1232 C C . GLU A 1 157 ? -8.422 -8.906 -22.344 1 89.81 157 GLU A C 1
ATOM 1234 O O . GLU A 1 157 ? -7.23 -9.18 -22.469 1 89.81 157 GLU A O 1
ATOM 1239 N N . THR A 1 158 ? -9.258 -9.688 -21.719 1 92.81 158 THR A N 1
ATOM 1240 C CA . THR A 1 158 ? -8.906 -11.016 -21.219 1 92.81 158 THR A CA 1
ATOM 1241 C C . THR A 1 158 ? -10.078 -11.977 -21.375 1 92.81 158 THR A C 1
ATOM 1243 O O . THR A 1 158 ? -11.234 -11.602 -21.141 1 92.81 158 THR A O 1
ATOM 1246 N N . PRO A 1 159 ? -9.789 -13.125 -21.812 1 92.81 159 PRO A N 1
ATOM 1247 C CA . PRO A 1 159 ? -10.859 -14.117 -21.906 1 92.81 159 PRO A CA 1
ATOM 1248 C C . PRO A 1 159 ? -11.227 -14.719 -20.547 1 92.81 159 PRO A C 1
ATOM 1250 O O . PRO A 1 159 ? -12.242 -15.406 -20.438 1 92.81 159 PRO A O 1
ATOM 1253 N N . ASN A 1 160 ? -10.414 -14.547 -19.562 1 95.94 160 ASN A N 1
ATOM 1254 C CA . ASN A 1 160 ? -10.594 -15.195 -18.266 1 95.94 160 ASN A CA 1
ATOM 1255 C C . ASN A 1 160 ? -11.344 -14.297 -17.281 1 95.94 160 ASN A C 1
ATOM 1257 O O . ASN A 1 160 ? -10.727 -13.484 -16.594 1 95.94 160 ASN A O 1
ATOM 1261 N N . VAL A 1 161 ? -12.609 -14.43 -17.25 1 97.5 161 VAL A N 1
ATOM 1262 C CA . VAL A 1 161 ? -13.508 -13.703 -16.344 1 97.5 161 VAL A CA 1
ATOM 1263 C C . VAL A 1 161 ? -14.492 -14.68 -15.703 1 97.5 161 VAL A C 1
ATOM 1265 O O . VAL A 1 161 ? -15.023 -15.57 -16.375 1 97.5 161 VAL A O 1
ATOM 1268 N N . HIS A 1 162 ? -14.648 -14.625 -14.453 1 97.12 162 HIS A N 1
ATOM 1269 C CA . HIS A 1 162 ? -15.641 -15.391 -13.719 1 97.12 162 HIS A CA 1
ATOM 1270 C C . HIS A 1 162 ? -16.609 -14.477 -12.984 1 97.12 162 HIS A C 1
ATOM 1272 O O . HIS A 1 162 ? -16.203 -13.508 -12.344 1 97.12 162 HIS A O 1
ATOM 1278 N N . VAL A 1 163 ? -17.891 -14.75 -13.102 1 97.38 163 VAL A N 1
ATOM 1279 C CA . VAL A 1 163 ? -18.922 -13.93 -12.477 1 97.38 163 VAL A CA 1
ATOM 1280 C C . VAL A 1 163 ? -19.844 -14.812 -11.641 1 97.38 163 VAL A C 1
ATOM 1282 O O . VAL A 1 163 ? -20.297 -15.867 -12.102 1 97.38 163 VAL A O 1
ATOM 1285 N N . ASP A 1 164 ? -20.062 -14.422 -10.43 1 96.38 164 ASP A N 1
ATOM 1286 C CA . ASP A 1 164 ? -21.094 -15.008 -9.586 1 96.38 164 ASP A CA 1
ATOM 1287 C C . ASP A 1 164 ? -22.172 -13.992 -9.258 1 96.38 164 ASP A C 1
ATOM 1289 O O . ASP A 1 164 ? -21.891 -12.828 -8.992 1 96.38 164 ASP A O 1
ATOM 1293 N N . ILE A 1 165 ? -23.391 -14.406 -9.391 1 97.69 165 ILE A N 1
ATOM 1294 C CA . ILE A 1 165 ? -24.531 -13.562 -9.008 1 97.69 165 ILE A CA 1
ATOM 1295 C C . ILE A 1 165 ? -25.391 -14.297 -7.984 1 97.69 165 ILE A C 1
ATOM 1297 O O . ILE A 1 165 ? -25.703 -15.477 -8.156 1 97.69 165 ILE A O 1
ATOM 1301 N N . PHE A 1 166 ? -25.719 -13.664 -6.867 1 96.44 166 PHE A N 1
ATOM 1302 C CA . PHE A 1 166 ? -26.484 -14.336 -5.816 1 96.44 166 PHE A CA 1
ATOM 1303 C C . PHE A 1 166 ? -27.219 -13.32 -4.949 1 96.44 166 PHE A C 1
ATOM 1305 O O . PHE A 1 166 ? -26.828 -12.156 -4.883 1 96.44 166 PHE A O 1
ATOM 1312 N N . ASP A 1 167 ? -28.266 -13.781 -4.305 1 95.19 167 ASP A N 1
ATOM 1313 C CA . ASP A 1 167 ? -29.047 -12.969 -3.369 1 95.19 167 ASP A CA 1
ATOM 1314 C C . ASP A 1 167 ? -28.469 -13.07 -1.955 1 95.19 167 ASP A C 1
ATOM 1316 O O . ASP A 1 167 ? -27.984 -14.125 -1.546 1 95.19 167 ASP A O 1
ATOM 1320 N N . ARG A 1 168 ? -28.531 -11.961 -1.317 1 93.88 168 ARG A N 1
ATOM 1321 C CA . ARG A 1 168 ? -28.125 -11.992 0.082 1 93.88 168 ARG A CA 1
ATOM 1322 C C . ARG A 1 168 ? -28.766 -10.859 0.871 1 93.88 168 ARG A C 1
ATOM 1324 O O . ARG A 1 168 ? -29.469 -10.023 0.303 1 93.88 168 ARG A O 1
ATOM 1331 N N . HIS A 1 169 ? -28.516 -10.875 2.152 1 90.5 169 HIS A N 1
ATOM 1332 C CA . HIS A 1 169 ? -29.016 -9.836 3.041 1 90.5 169 HIS A CA 1
ATOM 1333 C C . HIS A 1 169 ? -27.875 -9.117 3.742 1 90.5 169 HIS A C 1
ATOM 1335 O O . HIS A 1 169 ? -26.781 -9.664 3.871 1 90.5 169 HIS A O 1
ATOM 1341 N N . ARG A 1 170 ? -28.031 -7.918 4.062 1 86.5 170 ARG A N 1
ATOM 1342 C CA . ARG A 1 170 ? -27.047 -7.129 4.805 1 86.5 170 ARG A CA 1
ATOM 1343 C C . ARG A 1 170 ? -27.703 -6.43 5.992 1 86.5 170 ARG A C 1
ATOM 1345 O O . ARG A 1 170 ? -28.781 -5.844 5.863 1 86.5 170 ARG A O 1
ATOM 1352 N N . VAL A 1 171 ? -26.984 -6.555 7.062 1 74.62 171 VAL A N 1
ATOM 1353 C CA . VAL A 1 171 ? -27.469 -5.879 8.266 1 74.62 171 VAL A CA 1
ATOM 1354 C C . VAL A 1 171 ? -27.141 -4.391 8.188 1 74.62 171 VAL A C 1
ATOM 1356 O O . VAL A 1 171 ? -26 -4.02 7.875 1 74.62 171 VAL A O 1
ATOM 1359 N N . ILE A 1 172 ? -28.125 -3.607 8.328 1 69.56 172 ILE A N 1
ATOM 1360 C CA . ILE A 1 172 ? -27.938 -2.16 8.312 1 69.56 172 ILE A CA 1
ATOM 1361 C C . ILE A 1 172 ? -28.156 -1.595 9.719 1 69.56 172 ILE A C 1
ATOM 1363 O O . ILE A 1 172 ? -28.219 -2.346 10.695 1 69.56 172 ILE A O 1
ATOM 1367 N N . LEU A 1 173 ? -28.344 -0.192 9.836 1 61.22 173 LEU A N 1
ATOM 1368 C CA . LEU A 1 173 ? -28.469 0.472 11.125 1 61.22 173 LEU A CA 1
ATOM 1369 C C . LEU A 1 173 ? -29.641 -0.092 11.922 1 61.22 173 LEU A C 1
ATOM 1371 O O . LEU A 1 173 ? -30.672 -0.442 11.344 1 61.22 173 LEU A O 1
ATOM 1375 N N . GLU A 1 174 ? -29.5 -0.187 13.156 1 57.25 174 GLU A N 1
ATOM 1376 C CA . GLU A 1 174 ? -30.5 -0.539 14.164 1 57.25 174 GLU A CA 1
ATOM 1377 C C . GLU A 1 174 ? -30.984 -1.977 13.984 1 57.25 174 GLU A C 1
ATOM 1379 O O . GLU A 1 174 ? -32.125 -2.293 14.273 1 57.25 174 GLU A O 1
ATOM 1384 N N . GLY A 1 175 ? -30.125 -2.812 13.234 1 62.19 175 GLY A N 1
ATOM 1385 C CA . GLY A 1 175 ? -30.469 -4.227 13.172 1 62.19 175 GLY A CA 1
ATOM 1386 C C . GLY A 1 175 ? -31.391 -4.57 12.023 1 62.19 175 GLY A C 1
ATOM 1387 O O . GLY A 1 175 ? -31.781 -5.727 11.867 1 62.19 175 GLY A O 1
ATOM 1388 N N . GLU A 1 176 ? -31.781 -3.648 11.289 1 72.31 176 GLU A N 1
ATOM 1389 C CA . GLU A 1 176 ? -32.562 -3.902 10.094 1 72.31 176 GLU A CA 1
ATOM 1390 C C . GLU A 1 176 ? -31.734 -4.516 8.984 1 72.31 176 GLU A C 1
ATOM 1392 O O . GLU A 1 176 ? -30.516 -4.344 8.953 1 72.31 176 GLU A O 1
ATOM 1397 N N . GLU A 1 177 ? -32.469 -5.445 8.25 1 80.69 177 GLU A N 1
ATOM 1398 C CA . GLU A 1 177 ? -31.781 -6.094 7.145 1 80.69 177 GLU A CA 1
ATOM 1399 C C . GLU A 1 177 ? -32.312 -5.621 5.797 1 80.69 177 GLU A C 1
ATOM 1401 O O . GLU A 1 177 ? -33.5 -5.277 5.672 1 80.69 177 GLU A O 1
ATOM 1406 N N . CYS A 1 178 ? -31.469 -5.461 4.91 1 86.56 178 CYS A N 1
ATOM 1407 C CA . CYS A 1 178 ? -31.875 -5.172 3.541 1 86.56 178 CYS A CA 1
ATOM 1408 C C . CYS A 1 178 ? -31.516 -6.324 2.609 1 86.56 178 CYS A C 1
ATOM 1410 O O . CYS A 1 178 ? -30.594 -7.098 2.895 1 86.56 178 CYS A O 1
ATOM 1412 N N . GLU A 1 179 ? -32.312 -6.473 1.583 1 91.94 179 GLU A N 1
ATOM 1413 C CA . GLU A 1 179 ? -32.094 -7.496 0.569 1 91.94 179 GLU A CA 1
ATOM 1414 C C . GLU A 1 179 ? -31.266 -6.949 -0.593 1 91.94 179 GLU A C 1
ATOM 1416 O O . GLU A 1 179 ? -31.531 -5.844 -1.074 1 91.94 179 GLU A O 1
ATOM 1421 N N . LEU A 1 180 ? -30.266 -7.75 -0.951 1 95.19 180 LEU A N 1
ATOM 1422 C CA . LEU A 1 180 ? -29.359 -7.324 -2.01 1 95.19 180 LEU A CA 1
ATOM 1423 C C . LEU A 1 180 ? -29.156 -8.438 -3.031 1 95.19 180 LEU A C 1
ATOM 1425 O O . LEU A 1 180 ? -29.266 -9.617 -2.701 1 95.19 180 LEU A O 1
ATOM 1429 N N . VAL A 1 181 ? -28.969 -8.031 -4.254 1 97.56 181 VAL A N 1
ATOM 1430 C CA . VAL A 1 181 ? -28.328 -8.891 -5.234 1 97.56 181 VAL A CA 1
ATOM 1431 C C . VAL A 1 181 ? -26.859 -8.508 -5.371 1 97.56 181 VAL A C 1
ATOM 1433 O O . VAL A 1 181 ? -26.531 -7.332 -5.57 1 97.56 181 VAL A O 1
ATOM 1436 N N . GLN A 1 182 ? -26 -9.438 -5.207 1 97.75 182 GLN A N 1
ATOM 1437 C CA . GLN A 1 182 ? -24.562 -9.172 -5.332 1 97.75 182 GLN A CA 1
ATOM 1438 C C . GLN A 1 182 ? -23.984 -9.859 -6.562 1 97.75 182 GLN A C 1
ATOM 1440 O O . GLN A 1 182 ? -24.328 -11 -6.859 1 97.75 182 GLN A O 1
ATOM 1445 N N . VAL A 1 183 ? -23.156 -9.156 -7.281 1 98.56 183 VAL A N 1
ATOM 1446 C CA . VAL A 1 183 ? -22.391 -9.68 -8.406 1 98.56 183 VAL A CA 1
ATOM 1447 C C . VAL A 1 183 ? -20.906 -9.625 -8.094 1 98.56 183 VAL A C 1
ATOM 1449 O O . VAL A 1 183 ? -20.344 -8.547 -7.895 1 98.56 183 VAL A O 1
ATOM 1452 N N . ALA A 1 184 ? -20.297 -10.773 -8 1 97.81 184 ALA A N 1
ATOM 1453 C CA . ALA A 1 184 ? -18.844 -10.859 -7.816 1 97.81 184 ALA A CA 1
ATOM 1454 C C . ALA A 1 184 ? -18.141 -11.062 -9.156 1 97.81 184 ALA A C 1
ATOM 1456 O O . ALA A 1 184 ? -18.531 -11.914 -9.953 1 97.81 184 ALA A O 1
ATOM 1457 N N . VAL A 1 185 ? -17.172 -10.273 -9.391 1 98.19 185 VAL A N 1
ATOM 1458 C CA . VAL A 1 185 ? -16.422 -10.344 -10.641 1 98.19 185 VAL A CA 1
ATOM 1459 C C . VAL A 1 185 ? -14.961 -10.656 -10.359 1 98.19 185 VAL A C 1
ATOM 1461 O O . VAL A 1 185 ? -14.32 -9.992 -9.539 1 98.19 185 VAL A O 1
ATOM 1464 N N . TYR A 1 186 ? -14.469 -11.719 -10.992 1 97.62 186 TYR A N 1
ATOM 1465 C CA . TYR A 1 186 ? -13.055 -12.062 -11.008 1 97.62 186 TYR A CA 1
ATOM 1466 C C . TYR A 1 186 ? -12.484 -11.969 -12.414 1 97.62 186 TYR A C 1
ATOM 1468 O O . TYR A 1 186 ? -12.992 -12.609 -13.336 1 97.62 186 TYR A O 1
ATOM 1476 N N . ARG A 1 187 ? -11.523 -11.195 -12.609 1 97.38 187 ARG A N 1
ATOM 1477 C CA . ARG A 1 187 ? -10.914 -11.109 -13.938 1 97.38 187 ARG A CA 1
ATOM 1478 C C . ARG A 1 187 ? -9.398 -11.242 -13.852 1 97.38 187 ARG A C 1
ATOM 1480 O O . ARG A 1 187 ? -8.781 -10.766 -12.898 1 97.38 187 ARG A O 1
ATOM 1487 N N . GLU A 1 188 ? -8.828 -11.82 -14.812 1 95.44 188 GLU A N 1
ATOM 1488 C CA . GLU A 1 188 ? -7.375 -11.953 -14.898 1 95.44 188 GLU A CA 1
ATOM 1489 C C . GLU A 1 188 ? -6.723 -10.625 -15.266 1 95.44 188 GLU A C 1
ATOM 1491 O O . GLU A 1 188 ? -7.223 -9.898 -16.125 1 95.44 188 GLU A O 1
ATOM 1496 N N . GLY A 1 189 ? -5.668 -10.273 -14.57 1 92.56 189 GLY A N 1
ATOM 1497 C CA . GLY A 1 189 ? -4.906 -9.07 -14.867 1 92.56 189 GLY A CA 1
ATOM 1498 C C . GLY A 1 189 ? -3.793 -9.305 -15.875 1 92.56 189 GLY A C 1
ATOM 1499 O O . GLY A 1 189 ? -3.699 -10.383 -16.469 1 92.56 189 GLY A O 1
ATOM 1500 N N . ARG A 1 190 ? -3.062 -8.258 -16.156 1 89.19 190 ARG A N 1
ATOM 1501 C CA . ARG A 1 190 ? -1.912 -8.344 -17.047 1 89.19 190 ARG A CA 1
ATOM 1502 C C . ARG A 1 190 ? -0.803 -9.195 -16.438 1 89.19 190 ARG A C 1
ATOM 1504 O O . ARG A 1 190 ? -0.683 -9.273 -15.211 1 89.19 190 ARG A O 1
ATOM 1511 N N . PRO A 1 191 ? -0.071 -9.859 -17.266 1 88.94 191 PRO A N 1
ATOM 1512 C CA . PRO A 1 191 ? 1.021 -10.688 -16.766 1 88.94 191 PRO A CA 1
ATOM 1513 C C . PRO A 1 191 ? 2.062 -9.883 -15.984 1 88.94 191 PRO A C 1
ATOM 1515 O O . PRO A 1 191 ? 2.359 -8.742 -16.344 1 88.94 191 PRO A O 1
ATOM 1518 N N . GLU A 1 192 ? 2.584 -10.461 -14.969 1 89.38 192 GLU A N 1
ATOM 1519 C CA . GLU A 1 192 ? 3.664 -9.898 -14.164 1 89.38 192 GLU A CA 1
ATOM 1520 C C . GLU A 1 192 ? 4.773 -10.922 -13.93 1 89.38 192 GLU A C 1
ATOM 1522 O O . GLU A 1 192 ? 4.527 -12.125 -13.953 1 89.38 192 GLU A O 1
ATOM 1527 N N . ASP A 1 193 ? 5.977 -10.281 -13.828 1 88.31 193 ASP A N 1
ATOM 1528 C CA . ASP A 1 193 ? 7.129 -11.117 -13.5 1 88.31 193 ASP A CA 1
ATOM 1529 C C . ASP A 1 193 ? 7.27 -11.297 -11.992 1 88.31 193 ASP A C 1
ATOM 1531 O O . ASP A 1 193 ? 7.219 -10.32 -11.242 1 88.31 193 ASP A O 1
ATOM 1535 N N . MET A 1 194 ? 7.379 -12.57 -11.586 1 88.38 194 MET A N 1
ATOM 1536 C CA . MET A 1 194 ? 7.508 -12.844 -10.156 1 88.38 194 MET A CA 1
ATOM 1537 C C . MET A 1 194 ? 8.727 -13.719 -9.883 1 88.38 194 MET A C 1
ATOM 1539 O O . MET A 1 194 ? 8.961 -14.703 -10.586 1 88.38 194 MET A O 1
ATOM 1543 N N . LEU A 1 195 ? 9.547 -13.305 -8.914 1 91.38 195 LEU A N 1
ATOM 1544 C CA . LEU A 1 195 ? 10.672 -14.133 -8.477 1 91.38 195 LEU A CA 1
ATOM 1545 C C . LEU A 1 195 ? 10.18 -15.305 -7.629 1 91.38 195 LEU A C 1
ATOM 1547 O O . LEU A 1 195 ? 9.227 -15.172 -6.863 1 91.38 195 LEU A O 1
ATOM 1551 N N . GLY A 1 196 ? 10.805 -16.484 -7.871 1 92.25 196 GLY A N 1
ATOM 1552 C CA . GLY A 1 196 ? 10.555 -17.688 -7.098 1 92.25 196 GLY A CA 1
ATOM 1553 C C . GLY A 1 196 ? 11.719 -18.656 -7.105 1 92.25 196 GLY A C 1
ATOM 1554 O O . GLY A 1 196 ? 12.688 -18.469 -7.844 1 92.25 196 GLY A O 1
ATOM 1555 N N . PHE A 1 197 ? 11.648 -19.594 -6.242 1 93.88 197 PHE A N 1
ATOM 1556 C CA . PHE A 1 197 ? 12.641 -20.656 -6.227 1 93.88 197 PHE A CA 1
ATOM 1557 C C . PHE A 1 197 ? 12.102 -21.922 -6.902 1 93.88 197 PHE A C 1
ATOM 1559 O O . PHE A 1 197 ? 10.945 -22.281 -6.703 1 93.88 197 PHE A O 1
ATOM 1566 N N . ASP A 1 198 ? 12.867 -22.484 -7.762 1 90.38 198 ASP A N 1
ATOM 1567 C CA . ASP A 1 198 ? 12.453 -23.703 -8.445 1 90.38 198 ASP A CA 1
ATOM 1568 C C . ASP A 1 198 ? 12.734 -24.938 -7.59 1 90.38 198 ASP A C 1
ATOM 1570 O O . ASP A 1 198 ? 13.102 -24.812 -6.418 1 90.38 198 ASP A O 1
ATOM 1574 N N . ALA A 1 199 ? 12.508 -26.109 -8.172 1 85.38 199 ALA A N 1
ATOM 1575 C CA . ALA A 1 199 ? 12.641 -27.359 -7.449 1 85.38 199 ALA A CA 1
ATOM 1576 C C . ALA A 1 199 ? 14.07 -27.578 -6.973 1 85.38 199 ALA A C 1
ATOM 1578 O O . ALA A 1 199 ? 14.305 -28.281 -5.98 1 85.38 199 ALA A O 1
ATOM 1579 N N . ASN A 1 200 ? 15.023 -26.891 -7.637 1 90.12 200 ASN A N 1
ATOM 1580 C CA . ASN A 1 200 ? 16.438 -27.031 -7.277 1 90.12 200 ASN A CA 1
ATOM 1581 C C . ASN A 1 200 ? 16.891 -25.891 -6.379 1 90.12 200 ASN A C 1
ATOM 1583 O O . ASN A 1 200 ? 18.094 -25.641 -6.25 1 90.12 200 ASN A O 1
ATOM 1587 N N . SER A 1 201 ? 15.969 -25.125 -5.809 1 90.75 201 SER A N 1
ATOM 1588 C CA . SER A 1 201 ? 16.234 -24 -4.918 1 90.75 201 SER A CA 1
ATOM 1589 C C . SER A 1 201 ? 17.016 -22.906 -5.633 1 90.75 201 SER A C 1
ATOM 1591 O O . SER A 1 201 ? 17.875 -22.25 -5.031 1 90.75 201 SER A O 1
ATOM 1593 N N . THR A 1 202 ? 16.797 -22.875 -6.91 1 92.81 202 THR A N 1
ATOM 1594 C CA . THR A 1 202 ? 17.422 -21.828 -7.688 1 92.81 202 THR A CA 1
ATOM 1595 C C . THR A 1 202 ? 16.438 -20.688 -7.953 1 92.81 202 THR A C 1
ATOM 1597 O O . THR A 1 202 ? 15.273 -20.938 -8.266 1 92.81 202 THR A O 1
ATOM 1600 N N . LEU A 1 203 ? 16.969 -19.5 -7.711 1 92.81 203 LEU A N 1
ATOM 1601 C CA . LEU A 1 203 ? 16.156 -18.312 -7.938 1 92.81 203 LEU A CA 1
ATOM 1602 C C . LEU A 1 203 ? 15.82 -18.156 -9.422 1 92.81 203 LEU A C 1
ATOM 1604 O O . LEU A 1 203 ? 16.703 -18.25 -10.273 1 92.81 203 LEU A O 1
ATOM 1608 N N . SER A 1 204 ? 14.586 -18.078 -9.688 1 90.94 204 SER A N 1
ATOM 1609 C CA . SER A 1 204 ? 14.141 -17.922 -11.07 1 90.94 204 SER A CA 1
ATOM 1610 C C . SER A 1 204 ? 12.922 -17 -11.156 1 90.94 204 SER A C 1
ATOM 1612 O O . SER A 1 204 ? 12.32 -16.672 -10.133 1 90.94 204 SER A O 1
ATOM 1614 N N . ARG A 1 205 ? 12.703 -16.547 -12.344 1 88.81 205 ARG A N 1
ATOM 1615 C CA . ARG A 1 205 ? 11.555 -15.68 -12.578 1 88.81 205 ARG A CA 1
ATOM 1616 C C . ARG A 1 205 ? 10.461 -16.422 -13.336 1 88.81 205 ARG A C 1
ATOM 1618 O O . ARG A 1 205 ? 10.75 -17.25 -14.203 1 88.81 205 ARG A O 1
ATOM 1625 N N . ARG A 1 206 ? 9.234 -16.203 -12.938 1 88.25 206 ARG A N 1
ATOM 1626 C CA . ARG A 1 206 ? 8.094 -16.781 -13.633 1 88.25 206 ARG A CA 1
ATOM 1627 C C . ARG A 1 206 ? 7.023 -15.734 -13.914 1 88.25 206 ARG A C 1
ATOM 1629 O O . ARG A 1 206 ? 6.926 -14.734 -13.211 1 88.25 206 ARG A O 1
ATOM 1636 N N . ILE A 1 207 ? 6.277 -16.016 -14.984 1 89.06 207 ILE A N 1
ATOM 1637 C CA . ILE A 1 207 ? 5.184 -15.117 -15.352 1 89.06 207 ILE A CA 1
ATOM 1638 C C . ILE A 1 207 ? 3.912 -15.531 -14.609 1 89.06 207 ILE A C 1
ATOM 1640 O O . ILE A 1 207 ? 3.539 -16.703 -14.609 1 89.06 207 ILE A O 1
ATOM 1644 N N . VAL A 1 208 ? 3.326 -14.641 -13.906 1 88.5 208 VAL A N 1
ATOM 1645 C CA . VAL A 1 208 ? 2.055 -14.875 -13.227 1 88.5 208 VAL A CA 1
ATOM 1646 C C . VAL A 1 208 ? 1.029 -13.844 -13.68 1 88.5 208 VAL A C 1
ATOM 1648 O O . VAL A 1 208 ? 1.392 -12.727 -14.062 1 88.5 208 VAL A O 1
ATOM 1651 N N . LYS A 1 209 ? -0.173 -14.258 -13.734 1 89.69 209 LYS A N 1
ATOM 1652 C CA . LYS A 1 209 ? -1.28 -13.352 -14.031 1 89.69 209 LYS A CA 1
ATOM 1653 C C . LYS A 1 209 ? -2.205 -13.203 -12.828 1 89.69 209 LYS A C 1
ATOM 1655 O O . LYS A 1 209 ? -2.971 -14.117 -12.508 1 89.69 209 LYS A O 1
ATOM 1660 N N . PRO A 1 210 ? -2.145 -12.094 -12.141 1 92 210 PRO A N 1
ATOM 1661 C CA . PRO A 1 210 ? -2.982 -11.898 -10.953 1 92 210 PRO A CA 1
ATOM 1662 C C . PRO A 1 210 ? -4.473 -11.836 -11.289 1 92 210 PRO A C 1
ATOM 1664 O O . PRO A 1 210 ? -4.84 -11.664 -12.453 1 92 210 PRO A O 1
ATOM 1667 N N . VAL A 1 211 ? -5.25 -12.102 -10.266 1 95.62 211 VAL A N 1
ATOM 1668 C CA . VAL A 1 211 ? -6.695 -11.977 -10.414 1 95.62 211 VAL A CA 1
ATOM 1669 C C . VAL A 1 211 ? -7.184 -10.742 -9.656 1 95.62 211 VAL A C 1
ATOM 1671 O O . VAL A 1 211 ? -6.809 -10.523 -8.508 1 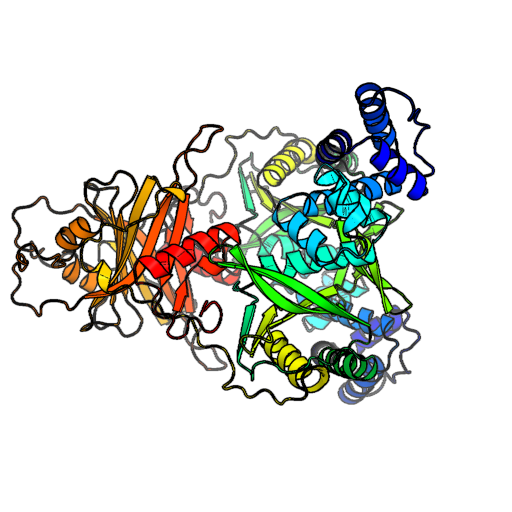95.62 211 VAL A O 1
ATOM 1674 N N . PHE A 1 212 ? -7.953 -9.938 -10.328 1 95.44 212 PHE A N 1
ATOM 1675 C CA . PHE A 1 212 ? -8.555 -8.758 -9.711 1 95.44 212 PHE A CA 1
ATOM 1676 C C . PHE A 1 212 ? -10.031 -9 -9.406 1 95.44 212 PHE A C 1
ATOM 1678 O O . PHE A 1 212 ? -10.758 -9.523 -10.25 1 95.44 212 PHE A O 1
ATOM 1685 N N . GLU A 1 213 ? -10.32 -8.609 -8.211 1 96.31 213 GLU A N 1
ATOM 1686 C CA . GLU A 1 213 ? -11.695 -8.812 -7.758 1 96.31 213 GLU A CA 1
ATOM 1687 C C . GLU A 1 213 ? -12.469 -7.496 -7.734 1 96.31 213 GLU A C 1
ATOM 1689 O O . GLU A 1 213 ? -11.906 -6.441 -7.434 1 96.31 213 GLU A O 1
ATOM 1694 N N . ALA A 1 214 ? -13.727 -7.57 -8.086 1 97.81 214 ALA A N 1
ATOM 1695 C CA . ALA A 1 214 ? -14.695 -6.488 -7.945 1 97.81 214 ALA A CA 1
ATOM 1696 C C . ALA A 1 214 ? -16.047 -7.02 -7.488 1 97.81 214 ALA A C 1
ATOM 1698 O O . ALA A 1 214 ? -16.328 -8.211 -7.629 1 97.81 214 ALA A O 1
ATOM 1699 N N . ALA A 1 215 ? -16.766 -6.191 -6.883 1 98.06 215 ALA A N 1
ATOM 1700 C CA . ALA A 1 215 ? -18.094 -6.586 -6.402 1 98.06 215 ALA A CA 1
ATOM 1701 C C . ALA A 1 215 ? -19.109 -5.469 -6.617 1 98.06 215 ALA A C 1
ATOM 1703 O O . ALA A 1 215 ? -18.797 -4.293 -6.406 1 98.06 215 ALA A O 1
ATOM 1704 N N . LEU A 1 216 ? -20.297 -5.828 -7.09 1 98.12 216 LEU A N 1
ATOM 1705 C CA . LEU A 1 216 ? -21.422 -4.91 -7.242 1 98.12 216 LEU A CA 1
ATOM 1706 C C . LEU A 1 216 ? -22.641 -5.406 -6.465 1 98.12 216 LEU A C 1
ATOM 1708 O O . LEU A 1 216 ? -22.891 -6.609 -6.395 1 98.12 216 LEU A O 1
ATOM 1712 N N . THR A 1 217 ? -23.344 -4.496 -5.887 1 97.25 217 THR A N 1
ATOM 1713 C CA . THR A 1 217 ? -24.609 -4.844 -5.234 1 97.25 217 THR A CA 1
ATOM 1714 C C . THR A 1 217 ? -25.734 -3.932 -5.711 1 97.25 217 THR A C 1
ATOM 1716 O O . THR A 1 217 ? -25.5 -2.777 -6.074 1 97.25 217 THR A O 1
ATOM 1719 N N . TYR A 1 218 ? -26.906 -4.445 -5.781 1 97.31 218 TYR A N 1
ATOM 1720 C CA . TYR A 1 218 ? -28.125 -3.701 -6.074 1 97.31 218 TYR A CA 1
ATOM 1721 C C . TYR A 1 218 ? -29.172 -3.936 -5 1 97.31 218 TYR A C 1
ATOM 1723 O O . TYR A 1 218 ? -29.484 -5.082 -4.66 1 97.31 218 TYR A O 1
ATOM 1731 N N . GLU A 1 219 ? -29.625 -2.91 -4.43 1 94.88 219 GLU A N 1
ATOM 1732 C CA . GLU A 1 219 ? -30.734 -2.941 -3.48 1 94.88 219 GLU A CA 1
ATOM 1733 C C . GLU A 1 219 ? -32.031 -2.488 -4.137 1 94.88 219 GLU A C 1
ATOM 1735 O O . GLU A 1 219 ? -32.25 -1.293 -4.352 1 94.88 219 GLU A O 1
ATOM 1740 N N . ALA A 1 220 ? -32.938 -3.393 -4.285 1 94.75 220 ALA A N 1
ATOM 1741 C CA . ALA A 1 220 ? -34.188 -3.123 -5.02 1 94.75 220 ALA A CA 1
ATOM 1742 C C . ALA A 1 220 ? -35.031 -2.096 -4.289 1 94.75 220 ALA A C 1
ATOM 1744 O O . ALA A 1 220 ? -35.688 -1.26 -4.922 1 94.75 220 ALA A O 1
ATOM 1745 N N . ALA A 1 221 ? -35.062 -2.109 -3.01 1 90.94 221 ALA A N 1
ATOM 1746 C CA . ALA A 1 221 ? -35.906 -1.245 -2.207 1 90.94 221 ALA A CA 1
ATOM 1747 C C . ALA A 1 221 ? -35.562 0.225 -2.41 1 90.94 221 ALA A C 1
ATOM 1749 O O . ALA A 1 221 ? -36.438 1.082 -2.463 1 90.94 221 ALA A O 1
ATOM 1750 N N . THR A 1 222 ? -34.281 0.581 -2.617 1 88.19 222 THR A N 1
ATOM 1751 C CA . THR A 1 222 ? -33.844 1.971 -2.672 1 88.19 222 THR A CA 1
ATOM 1752 C C . THR A 1 222 ? -33.375 2.34 -4.078 1 88.19 222 THR A C 1
ATOM 1754 O O . THR A 1 222 ? -33.281 3.521 -4.414 1 88.19 222 THR A O 1
ATOM 1757 N N . GLY A 1 223 ? -33.062 1.321 -4.852 1 92.75 223 GLY A N 1
ATOM 1758 C CA . GLY A 1 223 ? -32.5 1.559 -6.18 1 92.75 223 GLY A CA 1
ATOM 1759 C C . GLY A 1 223 ? -31.047 1.943 -6.168 1 92.75 223 GLY A C 1
ATOM 1760 O O . GLY A 1 223 ? -30.578 2.641 -7.07 1 92.75 223 GLY A O 1
ATOM 1761 N N . VAL A 1 224 ? -30.312 1.472 -5.176 1 91.69 224 VAL A N 1
ATOM 1762 C CA . VAL A 1 224 ? -28.906 1.86 -5.043 1 91.69 224 VAL A CA 1
ATOM 1763 C C . VAL A 1 224 ? -28.016 0.742 -5.566 1 91.69 224 VAL A C 1
ATOM 1765 O O . VAL A 1 224 ? -28.188 -0.424 -5.203 1 91.69 224 VAL A O 1
ATOM 1768 N N . ILE A 1 225 ? -27.109 1.121 -6.465 1 95.38 225 ILE A N 1
ATOM 1769 C CA . ILE A 1 225 ? -26.016 0.244 -6.895 1 95.38 225 ILE A CA 1
ATOM 1770 C C . ILE A 1 225 ? -24.719 0.652 -6.203 1 95.38 225 ILE A C 1
ATOM 1772 O O . ILE A 1 225 ? -24.328 1.82 -6.242 1 95.38 225 ILE A O 1
ATOM 1776 N N . GLU A 1 226 ? -24.109 -0.247 -5.539 1 94.38 226 GLU A N 1
ATOM 1777 C CA . GLU A 1 226 ? -22.781 -0.016 -4.969 1 94.38 226 GLU A CA 1
ATOM 1778 C C . GLU A 1 226 ? -21.719 -0.871 -5.66 1 94.38 226 GLU A C 1
ATOM 1780 O O . GLU A 1 226 ? -21.984 -2.014 -6.035 1 94.38 226 GLU A O 1
ATOM 1785 N N . VAL A 1 227 ? -20.547 -0.304 -5.875 1 96.75 227 VAL A N 1
ATOM 1786 C CA . VAL A 1 227 ? -19.484 -1.035 -6.562 1 96.75 227 VAL A CA 1
ATOM 1787 C C . VAL A 1 227 ? -18.172 -0.86 -5.812 1 96.75 227 VAL A C 1
ATOM 1789 O O . VAL A 1 227 ? -17.859 0.232 -5.332 1 96.75 227 VAL A O 1
ATOM 1792 N N . VAL A 1 228 ? -17.516 -1.926 -5.617 1 96.56 228 VAL A N 1
ATOM 1793 C CA . VAL A 1 228 ? -16.156 -1.962 -5.066 1 96.56 228 VAL A CA 1
ATOM 1794 C C . VAL A 1 228 ? -15.18 -2.455 -6.129 1 96.56 228 VAL A C 1
ATOM 1796 O O . VAL A 1 228 ? -15.289 -3.588 -6.605 1 96.56 228 VAL A O 1
ATOM 1799 N N . ALA A 1 229 ? -14.258 -1.669 -6.535 1 97.06 229 ALA A N 1
ATOM 1800 C CA . ALA A 1 229 ? -13.195 -1.982 -7.488 1 97.06 229 ALA A CA 1
ATOM 1801 C C . ALA A 1 229 ? -12 -1.055 -7.301 1 97.06 229 ALA A C 1
ATOM 1803 O O . ALA A 1 229 ? -12.117 0.009 -6.688 1 97.06 229 ALA A O 1
ATOM 1804 N N . LYS A 1 230 ? -10.898 -1.423 -7.828 1 93.56 230 LYS A N 1
ATOM 1805 C CA . LYS A 1 230 ? -9.625 -0.769 -7.547 1 93.56 230 LYS A CA 1
ATOM 1806 C C . LYS A 1 230 ? -9.602 0.658 -8.086 1 93.56 230 LYS A C 1
ATOM 1808 O O . LYS A 1 230 ? -9.211 1.59 -7.379 1 93.56 230 LYS A O 1
ATOM 1813 N N . THR A 1 231 ? -10 0.884 -9.336 1 93.88 231 THR A N 1
ATOM 1814 C CA . THR A 1 231 ? -9.922 2.215 -9.93 1 93.88 231 THR A CA 1
ATOM 1815 C C . THR A 1 231 ? -11.312 2.801 -10.133 1 93.88 231 THR A C 1
ATOM 1817 O O . THR A 1 231 ? -12.289 2.062 -10.25 1 93.88 231 THR A O 1
ATOM 1820 N N . ARG A 1 232 ? -11.398 4.105 -10.18 1 90.88 232 ARG A N 1
ATOM 1821 C CA . ARG A 1 232 ? -12.656 4.797 -10.422 1 90.88 232 ARG A CA 1
ATOM 1822 C C . ARG A 1 232 ? -13.227 4.434 -11.789 1 90.88 232 ARG A C 1
ATOM 1824 O O . ARG A 1 232 ? -14.438 4.227 -11.938 1 90.88 232 ARG A O 1
ATOM 1831 N N . GLU A 1 233 ? -12.391 4.355 -12.805 1 92.62 233 GLU A N 1
ATOM 1832 C CA . GLU A 1 233 ? -12.82 3.996 -14.156 1 92.62 233 GLU A CA 1
ATOM 1833 C C . GLU A 1 233 ? -13.445 2.605 -14.18 1 92.62 233 GLU A C 1
ATOM 1835 O O . GLU A 1 233 ? -14.469 2.395 -14.828 1 92.62 233 GLU A O 1
ATOM 1840 N N . ASP A 1 234 ? -12.82 1.652 -13.477 1 95.44 234 ASP A N 1
ATOM 1841 C CA . ASP A 1 234 ? -13.367 0.304 -13.383 1 95.44 234 ASP A CA 1
ATOM 1842 C C . ASP A 1 234 ? -14.758 0.323 -12.742 1 95.44 234 ASP A C 1
ATOM 1844 O O . ASP A 1 234 ? -15.664 -0.374 -13.195 1 95.44 234 ASP A O 1
ATOM 1848 N N . ARG A 1 235 ? -14.906 1.085 -11.672 1 95.12 235 ARG A N 1
ATOM 1849 C CA . ARG A 1 235 ? -16.188 1.142 -10.953 1 95.12 235 ARG A CA 1
ATOM 1850 C C . ARG A 1 235 ? -17.281 1.687 -11.844 1 95.12 235 ARG A C 1
ATOM 1852 O O . ARG A 1 235 ? -18.391 1.128 -11.891 1 95.12 235 ARG A O 1
ATOM 1859 N N . ILE A 1 236 ? -17.016 2.682 -12.57 1 93.62 236 ILE A N 1
ATOM 1860 C CA . ILE A 1 236 ? -18 3.283 -13.469 1 93.62 236 ILE A CA 1
ATOM 1861 C C . ILE A 1 236 ? -18.359 2.297 -14.578 1 93.62 236 ILE A C 1
ATOM 1863 O O . ILE A 1 236 ? -19.531 2.047 -14.828 1 93.62 236 ILE A O 1
ATOM 1867 N N . ASP A 1 237 ? -17.391 1.711 -15.203 1 95.5 237 ASP A N 1
ATOM 1868 C CA . ASP A 1 237 ? -17.625 0.813 -16.328 1 95.5 237 ASP A CA 1
ATOM 1869 C C . ASP A 1 237 ? -18.391 -0.432 -15.898 1 95.5 237 ASP A C 1
ATOM 1871 O O . ASP A 1 237 ? -19.344 -0.838 -16.562 1 95.5 237 ASP A O 1
ATOM 1875 N N . LEU A 1 238 ? -17.938 -1.048 -14.836 1 97.25 238 LEU A N 1
ATOM 1876 C CA . LEU A 1 238 ? -18.609 -2.246 -14.352 1 97.25 238 LEU A CA 1
ATOM 1877 C C . LEU A 1 238 ? -20.062 -1.947 -14.008 1 97.25 238 LEU A C 1
ATOM 1879 O O . LEU A 1 238 ? -20.953 -2.764 -14.273 1 97.25 238 LEU A O 1
ATOM 1883 N N . THR A 1 239 ? -20.281 -0.792 -13.383 1 96.75 239 THR A N 1
ATOM 1884 C CA . THR A 1 239 ? -21.641 -0.403 -13.039 1 96.75 239 THR A CA 1
ATOM 1885 C C . THR A 1 239 ? -22.484 -0.205 -14.297 1 96.75 239 THR A C 1
ATOM 1887 O O . THR A 1 239 ? -23.641 -0.625 -14.352 1 96.75 239 THR A O 1
ATOM 1890 N N . ARG A 1 240 ? -21.922 0.421 -15.281 1 96.44 240 ARG A N 1
ATOM 1891 C CA . ARG A 1 240 ? -22.625 0.615 -16.562 1 96.44 240 ARG A CA 1
ATOM 1892 C C . ARG A 1 240 ? -22.984 -0.724 -17.188 1 96.44 240 ARG A C 1
ATOM 1894 O O . ARG A 1 240 ? -24.094 -0.887 -17.703 1 96.44 240 ARG A O 1
ATOM 1901 N N . TYR A 1 241 ? -22.078 -1.646 -17.203 1 97.94 241 TYR A N 1
ATOM 1902 C CA . TYR A 1 241 ? -22.344 -2.965 -17.766 1 97.94 241 TYR A CA 1
ATOM 1903 C C . TYR A 1 241 ? -23.453 -3.678 -16.984 1 97.94 241 TYR A C 1
ATOM 1905 O O . TYR A 1 241 ? -24.328 -4.312 -17.578 1 97.94 241 TYR A O 1
ATOM 1913 N N . MET A 1 242 ? -23.375 -3.607 -15.656 1 98 242 MET A N 1
ATOM 1914 C CA . MET A 1 242 ? -24.422 -4.223 -14.852 1 98 242 MET A CA 1
ATOM 1915 C C . MET A 1 242 ? -25.781 -3.594 -15.156 1 98 242 MET A C 1
ATOM 1917 O O . MET A 1 242 ? -26.766 -4.305 -15.336 1 98 242 MET A O 1
ATOM 1921 N N . ALA A 1 243 ? -25.828 -2.256 -15.141 1 97.06 243 ALA A N 1
ATOM 1922 C CA . ALA A 1 243 ? -27.062 -1.538 -15.422 1 97.06 243 ALA A CA 1
ATOM 1923 C C . ALA A 1 243 ? -27.641 -1.962 -16.766 1 97.06 243 ALA A C 1
ATOM 1925 O O . ALA A 1 243 ? -28.828 -2.283 -16.859 1 97.06 243 ALA A O 1
ATOM 1926 N N . ARG A 1 244 ? -26.859 -2.043 -17.75 1 97.25 244 ARG A N 1
ATOM 1927 C CA . ARG A 1 244 ? -27.281 -2.375 -19.109 1 97.25 244 ARG A CA 1
ATOM 1928 C C . ARG A 1 244 ? -27.703 -3.84 -19.203 1 97.25 244 ARG A C 1
ATOM 1930 O O . ARG A 1 244 ? -28.812 -4.148 -19.625 1 97.25 244 ARG A O 1
ATOM 1937 N N . ASP A 1 245 ? -26.844 -4.699 -18.797 1 98.25 245 ASP A N 1
ATOM 1938 C CA . ASP A 1 245 ? -27 -6.113 -19.125 1 98.25 245 ASP A CA 1
ATOM 1939 C C . ASP A 1 245 ? -27.859 -6.828 -18.078 1 98.25 245 ASP A C 1
ATOM 1941 O O . ASP A 1 245 ? -28.562 -7.785 -18.391 1 98.25 245 ASP A O 1
ATOM 1945 N N . LEU A 1 246 ? -27.797 -6.418 -16.781 1 98.38 246 LEU A N 1
ATOM 1946 C CA . LEU A 1 246 ? -28.484 -7.164 -15.727 1 98.38 246 LEU A CA 1
ATOM 1947 C C . LEU A 1 246 ? -29.719 -6.422 -15.25 1 98.38 246 LEU A C 1
ATOM 1949 O O . LEU A 1 246 ? -30.641 -7.027 -14.688 1 98.38 246 LEU A O 1
ATOM 1953 N N . LEU A 1 247 ? -29.75 -5.09 -15.43 1 97.31 247 LEU A N 1
ATOM 1954 C CA . LEU A 1 247 ? -30.906 -4.32 -14.977 1 97.31 247 LEU A CA 1
ATOM 1955 C C . LEU A 1 247 ? -31.703 -3.779 -16.156 1 97.31 247 LEU A C 1
ATOM 1957 O O . LEU A 1 247 ? -32.844 -3.365 -16 1 97.31 247 LEU A O 1
ATOM 1961 N N . GLY A 1 248 ? -31.109 -3.738 -17.359 1 96.06 248 GLY A N 1
ATOM 1962 C CA . GLY A 1 248 ? -31.797 -3.312 -18.562 1 96.06 248 GLY A CA 1
ATOM 1963 C C . GLY A 1 248 ? -31.984 -1.809 -18.641 1 96.06 248 GLY A C 1
ATOM 1964 O O . GLY A 1 248 ? -32.969 -1.329 -19.219 1 96.06 248 GLY A O 1
ATOM 1965 N N . ILE A 1 249 ? -31.062 -1.086 -17.984 1 95.5 249 ILE A N 1
ATOM 1966 C CA . ILE A 1 249 ? -31.156 0.37 -18.016 1 95.5 249 ILE A CA 1
ATOM 1967 C C . ILE A 1 249 ? -29.828 0.966 -18.484 1 95.5 249 ILE A C 1
ATOM 1969 O O . ILE A 1 249 ? -28.828 0.259 -18.578 1 95.5 249 ILE A O 1
ATOM 1973 N N . THR A 1 250 ? -29.875 2.252 -18.812 1 92.88 250 THR A N 1
ATOM 1974 C CA . THR A 1 250 ? -28.672 2.996 -19.141 1 92.88 250 THR A CA 1
ATOM 1975 C C . THR A 1 250 ? -28.281 3.939 -18.016 1 92.88 250 THR A C 1
ATOM 1977 O O . THR A 1 250 ? -29.125 4.676 -17.5 1 92.88 250 THR A O 1
ATOM 1980 N N . LEU A 1 251 ? -27.062 3.793 -17.609 1 88.69 251 LEU A N 1
ATOM 1981 C CA . LEU A 1 251 ? -26.562 4.629 -16.516 1 88.69 251 LEU A CA 1
ATOM 1982 C C . LEU A 1 251 ? -26.031 5.957 -17.047 1 88.69 251 LEU A C 1
ATOM 1984 O O . LEU A 1 251 ? -25.234 5.98 -17.984 1 88.69 251 LEU A O 1
ATOM 1988 N N . ASP A 1 252 ? -26.547 7.016 -16.438 1 77.75 252 ASP A N 1
ATOM 1989 C CA . ASP A 1 252 ? -26.062 8.352 -16.766 1 77.75 252 ASP A CA 1
ATOM 1990 C C . ASP A 1 252 ? -25.047 8.828 -15.734 1 77.75 252 ASP A C 1
ATOM 1992 O O . ASP A 1 252 ? -25.031 8.352 -14.602 1 77.75 252 ASP A O 1
ATOM 1996 N N . GLU A 1 253 ? -24.078 9.648 -16.141 1 64.12 253 GLU A N 1
ATOM 1997 C CA . GLU A 1 253 ? -23.031 10.164 -15.242 1 64.12 253 GLU A CA 1
ATOM 1998 C C . GLU A 1 253 ? -23.641 10.836 -14.016 1 64.12 253 GLU A C 1
ATOM 2000 O O . GLU A 1 253 ? -23.078 10.789 -12.93 1 64.12 253 GLU A O 1
ATOM 2005 N N . LYS A 1 254 ? -24.812 11.453 -14.188 1 63.91 254 LYS A N 1
ATOM 2006 C CA . LYS A 1 254 ? -25.469 12.219 -13.133 1 63.91 254 LYS A CA 1
ATOM 2007 C C . LYS A 1 254 ? -26 11.297 -12.031 1 63.91 254 LYS A C 1
ATOM 2009 O O . LYS A 1 254 ? -26.406 11.766 -10.969 1 63.91 254 LYS A O 1
ATOM 2014 N N . GLN A 1 255 ? -25.781 10.008 -12.234 1 71.75 255 GLN A N 1
ATOM 2015 C CA . GLN A 1 255 ? -26.438 9.078 -11.32 1 71.75 255 GLN A CA 1
ATOM 2016 C C . GLN A 1 255 ? -25.484 8.633 -10.211 1 71.75 255 GLN A C 1
ATOM 2018 O O . GLN A 1 255 ? -25.844 7.793 -9.383 1 71.75 255 GLN A O 1
ATOM 2023 N N . SER A 1 256 ? -24.406 9.297 -10.195 1 74.94 256 SER A N 1
ATOM 2024 C CA . SER A 1 256 ? -23.516 9.016 -9.062 1 74.94 256 SER A CA 1
ATOM 2025 C C . SER A 1 256 ? -24.109 9.555 -7.762 1 74.94 256 SER A C 1
ATOM 2027 O O . SER A 1 256 ? -24.703 10.633 -7.738 1 74.94 256 SER A O 1
ATOM 2029 N N . LEU A 1 257 ? -24.141 8.688 -6.762 1 74.12 257 LEU A N 1
ATOM 2030 C CA . LEU A 1 257 ? -24.625 9.156 -5.473 1 74.12 257 LEU A CA 1
ATOM 2031 C C . LEU A 1 257 ? -23.828 10.367 -4.996 1 74.12 257 LEU A C 1
ATOM 2033 O O . LEU A 1 257 ? -22.609 10.422 -5.172 1 74.12 257 LEU A O 1
ATOM 2037 N N . PRO A 1 258 ? -24.625 11.336 -4.559 1 70.31 258 PRO A N 1
ATOM 2038 C CA . PRO A 1 258 ? -23.922 12.516 -4.059 1 70.31 258 PRO A CA 1
ATOM 2039 C C . PRO A 1 258 ? -22.953 12.195 -2.928 1 70.31 258 PRO A C 1
ATOM 2041 O O . PRO A 1 258 ? -23.172 11.242 -2.174 1 70.31 258 PRO A O 1
ATOM 2044 N N . LEU A 1 259 ? -21.969 12.969 -2.91 1 74.75 259 LEU A N 1
ATOM 2045 C CA . LEU A 1 259 ? -21 12.836 -1.821 1 74.75 259 LEU A CA 1
ATOM 2046 C C . LEU A 1 259 ? -21.641 13.234 -0.489 1 74.75 259 LEU A C 1
ATOM 2048 O O . LEU A 1 259 ? -22.516 14.086 -0.445 1 74.75 259 LEU A O 1
ATOM 2052 N N . ARG A 1 260 ? -21.25 12.523 0.499 1 80.06 260 ARG A N 1
ATOM 2053 C CA . ARG A 1 260 ? -21.656 12.914 1.843 1 80.06 260 ARG A CA 1
ATOM 2054 C C . ARG A 1 260 ? -21.203 14.328 2.172 1 80.06 260 ARG A C 1
ATOM 2056 O O . ARG A 1 260 ? -20.109 14.742 1.789 1 80.06 260 ARG A O 1
ATOM 2063 N N . GLU A 1 261 ? -22.078 15.047 2.809 1 87.75 261 GLU A N 1
ATOM 2064 C CA . GLU A 1 261 ? -21.766 16.422 3.215 1 87.75 261 GLU A CA 1
ATOM 2065 C C . GLU A 1 261 ? -21.672 16.531 4.734 1 87.75 261 GLU A C 1
ATOM 2067 O O . GLU A 1 261 ? -22.531 16 5.453 1 87.75 261 GLU A O 1
ATOM 2072 N N . TYR A 1 262 ? -20.672 17.203 5.152 1 93 262 TYR A N 1
ATOM 2073 C CA . TYR A 1 262 ? -20.453 17.406 6.578 1 93 262 TYR A CA 1
ATOM 2074 C C . TYR A 1 262 ? -20.547 18.891 6.941 1 93 262 TYR A C 1
ATOM 2076 O O . TYR A 1 262 ? -20.312 19.75 6.098 1 93 262 TYR A O 1
ATOM 2084 N N . ASP A 1 263 ? -21.047 19.156 8.102 1 95.31 263 ASP A N 1
ATOM 2085 C CA . ASP A 1 263 ? -21.125 20.5 8.648 1 95.31 263 ASP A CA 1
ATOM 2086 C C . ASP A 1 263 ? -20.5 20.562 10.039 1 95.31 263 ASP A C 1
ATOM 2088 O O . ASP A 1 263 ? -20.984 19.922 10.977 1 95.31 263 ASP A O 1
ATOM 2092 N N . LEU A 1 264 ? -19.484 21.375 10.195 1 96.62 264 LEU A N 1
ATOM 2093 C CA . LEU A 1 264 ? -18.766 21.469 11.461 1 96.62 264 LEU A CA 1
ATOM 2094 C C . LEU A 1 264 ? -19.047 22.797 12.148 1 96.62 264 LEU A C 1
ATOM 2096 O O . LEU A 1 264 ? -18.359 23.156 13.117 1 96.62 264 LEU A O 1
ATOM 2100 N N . SER A 1 265 ? -20.031 23.547 11.734 1 93.81 265 SER A N 1
ATOM 2101 C CA . SER A 1 265 ? -20.297 24.891 12.227 1 93.81 265 SER A CA 1
ATOM 2102 C C . SER A 1 265 ? -20.609 24.891 13.719 1 93.81 265 SER A C 1
ATOM 2104 O O . SER A 1 265 ? -20.312 25.844 14.422 1 93.81 265 SER A O 1
ATOM 2106 N N . MET A 1 266 ? -21.156 23.844 14.203 1 93.06 266 MET A N 1
ATOM 2107 C CA . MET A 1 266 ? -21.547 23.781 15.609 1 93.06 266 MET A CA 1
ATOM 2108 C C . MET A 1 266 ? -20.312 23.766 16.516 1 93.06 266 MET A C 1
ATOM 2110 O O . MET A 1 266 ? -20.422 24.016 17.719 1 93.06 266 MET A O 1
ATOM 2114 N N . LEU A 1 267 ? -19.188 23.531 15.977 1 95.38 267 LEU A N 1
ATOM 2115 C CA . LEU A 1 267 ? -17.984 23.406 16.781 1 95.38 267 LEU A CA 1
ATOM 2116 C C . LEU A 1 267 ? -17.328 24.766 17 1 95.38 267 LEU A C 1
ATOM 2118 O O . LEU A 1 267 ? -16.281 24.859 17.641 1 95.38 267 LEU A O 1
ATOM 2122 N N . LEU A 1 268 ? -17.922 25.844 16.531 1 94.19 268 LEU A N 1
ATOM 2123 C CA . LEU A 1 268 ? -17.422 27.172 16.828 1 94.19 268 LEU A CA 1
ATOM 2124 C C . LEU A 1 268 ? -17.625 27.531 18.297 1 94.19 268 LEU A C 1
ATOM 2126 O O . LEU A 1 268 ? -17.047 28.484 18.812 1 94.19 268 LEU A O 1
ATOM 2130 N N . ARG A 1 269 ? -18.422 26.703 18.953 1 93.19 269 ARG A N 1
ATOM 2131 C CA . ARG A 1 269 ? -18.641 26.781 20.391 1 93.19 269 ARG A CA 1
ATOM 2132 C C . ARG A 1 269 ? -18.578 25.406 21.031 1 93.19 269 ARG A C 1
ATOM 2134 O O . ARG A 1 269 ? -18.703 24.391 20.344 1 93.19 269 ARG A O 1
ATOM 2141 N N . PRO A 1 270 ? -18.266 25.469 22.328 1 93.81 270 PRO A N 1
ATOM 2142 C CA . PRO A 1 270 ? -18.234 24.172 23.016 1 93.81 270 PRO A CA 1
ATOM 2143 C C . PRO A 1 270 ? -19.516 23.359 22.797 1 93.81 270 PRO A C 1
ATOM 2145 O O . PRO A 1 270 ? -20.609 23.922 22.781 1 93.81 270 PRO A O 1
ATOM 2148 N N . PHE A 1 271 ? -19.328 22.078 22.672 1 92.94 271 PHE A N 1
ATOM 2149 C CA . PHE A 1 271 ? -20.422 21.156 22.406 1 92.94 271 PHE A CA 1
ATOM 2150 C C . PHE A 1 271 ? -20.359 19.953 23.328 1 92.94 271 PHE A C 1
ATOM 2152 O O . PHE A 1 271 ? -19.266 19.438 23.594 1 92.94 271 PHE A O 1
ATOM 2159 N N . ASP A 1 272 ? -21.375 19.406 24.094 1 88.81 272 ASP A N 1
ATOM 2160 C CA . ASP A 1 272 ? -21.422 18.328 25.078 1 88.81 272 ASP A CA 1
ATOM 2161 C C . ASP A 1 272 ? -21.453 16.969 24.406 1 88.81 272 ASP A C 1
ATOM 2163 O O . ASP A 1 272 ? -21.016 15.969 24.984 1 88.81 272 ASP A O 1
ATOM 2167 N N . PHE A 1 273 ? -21.594 16.641 23.188 1 95.44 273 PHE A N 1
ATOM 2168 C CA . PHE A 1 273 ? -21.656 15.43 22.375 1 95.44 273 PHE A CA 1
ATOM 2169 C C . PHE A 1 273 ? -22.484 14.352 23.078 1 95.44 273 PHE A C 1
ATOM 2171 O O . PHE A 1 273 ? -21.922 13.445 23.703 1 95.44 273 PHE A O 1
ATOM 2178 N N . PRO A 1 274 ? -23.719 14.344 22.953 1 95.94 274 PRO A N 1
ATOM 2179 C CA . PRO A 1 274 ? -24.562 13.305 23.547 1 95.94 274 PRO A CA 1
ATOM 2180 C C . PRO A 1 274 ? -24.281 11.922 22.984 1 95.94 274 PRO A C 1
ATOM 2182 O O . PRO A 1 274 ? -24.016 11.781 21.781 1 95.94 274 PRO A O 1
ATOM 2185 N N . THR A 1 275 ? -24.312 10.914 23.812 1 95.12 275 THR A N 1
ATOM 2186 C CA . THR A 1 275 ? -24.078 9.539 23.406 1 95.12 275 THR A CA 1
ATOM 2187 C C . THR A 1 275 ? -25.078 8.594 24.047 1 95.12 275 THR A C 1
ATOM 2189 O O . THR A 1 275 ? -25.703 8.93 25.047 1 95.12 275 THR A O 1
ATOM 2192 N N . ASP A 1 276 ? -25.312 7.469 23.453 1 93.44 276 ASP A N 1
ATOM 2193 C CA . ASP A 1 276 ? -26.125 6.391 24 1 93.44 276 ASP A CA 1
ATOM 2194 C C . ASP A 1 276 ? -25.328 5.535 24.984 1 93.44 276 ASP A C 1
ATOM 2196 O O . ASP A 1 276 ? -24.297 4.953 24.609 1 93.44 276 ASP A O 1
ATOM 2200 N N . PRO A 1 277 ? -25.844 5.418 26.172 1 91.44 277 PRO A N 1
ATOM 2201 C CA . PRO A 1 277 ? -25.125 4.617 27.172 1 91.44 277 PRO A CA 1
ATOM 2202 C C . PRO A 1 277 ? -24.859 3.186 26.703 1 91.44 277 PRO A C 1
ATOM 2204 O O . PRO A 1 277 ? -23.875 2.572 27.094 1 91.44 277 PRO A O 1
ATOM 2207 N N . ALA A 1 278 ? -25.719 2.697 25.844 1 89.75 278 ALA A N 1
ATOM 2208 C CA . ALA A 1 278 ? -25.609 1.321 25.375 1 89.75 278 ALA A CA 1
ATOM 2209 C C . ALA A 1 278 ? -24.359 1.126 24.531 1 89.75 278 ALA A C 1
ATOM 2211 O O . ALA A 1 278 ? -23.875 0.001 24.375 1 89.75 278 ALA A O 1
ATOM 2212 N N . ASP A 1 279 ? -23.797 2.229 24.094 1 90.5 279 ASP A N 1
ATOM 2213 C CA . ASP A 1 279 ? -22.641 2.113 23.219 1 90.5 279 ASP A CA 1
ATOM 2214 C C . ASP A 1 279 ? -21.344 2.139 24 1 90.5 279 ASP A C 1
ATOM 2216 O O . ASP A 1 279 ? -20.266 1.976 23.438 1 90.5 279 ASP A O 1
ATOM 2220 N N . GLY A 1 280 ? -21.375 2.311 25.312 1 91.25 280 GLY A N 1
ATOM 2221 C CA . GLY A 1 280 ? -20.219 2.209 26.188 1 91.25 280 GLY A CA 1
ATOM 2222 C C . GLY A 1 280 ? -19.203 3.32 25.984 1 91.25 280 GLY A C 1
ATOM 2223 O O . GLY A 1 280 ? -18 3.104 26.109 1 91.25 280 GLY A O 1
ATOM 2224 N N . ILE A 1 281 ? -19.672 4.441 25.516 1 94.38 281 ILE A N 1
ATOM 2225 C CA . ILE A 1 281 ? -18.781 5.574 25.297 1 94.38 281 ILE A CA 1
ATOM 2226 C C . ILE A 1 281 ? -18.531 6.305 26.609 1 94.38 281 ILE A C 1
ATOM 2228 O O . ILE A 1 281 ? -19.484 6.703 27.297 1 94.38 281 ILE A O 1
ATOM 2232 N N . ALA A 1 282 ? -17.234 6.418 26.984 1 93.69 282 ALA A N 1
ATOM 2233 C CA . ALA A 1 282 ? -16.844 7.102 28.219 1 93.69 282 ALA A CA 1
ATOM 2234 C C . ALA A 1 282 ? -16.797 8.609 28.016 1 93.69 282 ALA A C 1
ATOM 2236 O O . ALA A 1 282 ? -17.094 9.375 28.938 1 93.69 282 ALA A O 1
ATOM 2237 N N . GLY A 1 283 ? -16.375 9.016 26.797 1 93.94 283 GLY A N 1
ATOM 2238 C CA . GLY A 1 283 ? -16.297 10.438 26.531 1 93.94 283 GLY A CA 1
ATOM 2239 C C . GLY A 1 283 ? -15.883 10.758 25.109 1 93.94 283 GLY A C 1
ATOM 2240 O O . GLY A 1 283 ? -15.336 9.898 24.406 1 93.94 283 GLY A O 1
ATOM 2241 N N . VAL A 1 284 ? -16.219 11.922 24.703 1 95.25 284 VAL A N 1
ATOM 2242 C CA . VAL A 1 284 ? -15.852 12.43 23.391 1 95.25 284 VAL A CA 1
ATOM 2243 C C . VAL A 1 284 ? -15.078 13.734 23.547 1 95.25 284 VAL A C 1
ATOM 2245 O O . VAL A 1 284 ? -15.492 14.625 24.297 1 95.25 284 VAL A O 1
ATOM 2248 N N . THR A 1 285 ? -13.938 13.82 22.953 1 95.25 285 THR A N 1
ATOM 2249 C CA . THR A 1 285 ? -13.117 15.023 23.031 1 95.25 285 THR A CA 1
ATOM 2250 C C . THR A 1 285 ? -12.734 15.5 21.625 1 95.25 285 THR A C 1
ATOM 2252 O O . THR A 1 285 ? -12.422 14.695 20.75 1 95.25 285 THR A O 1
ATOM 2255 N N . VAL A 1 286 ? -12.836 16.781 21.375 1 96.56 286 VAL A N 1
ATOM 2256 C CA . VAL A 1 286 ? -12.312 17.375 20.156 1 96.56 286 VAL A CA 1
ATOM 2257 C C . VAL A 1 286 ? -10.828 17.688 20.328 1 96.56 286 VAL A C 1
ATOM 2259 O O . VAL A 1 286 ? -10.461 18.531 21.156 1 96.56 286 VAL A O 1
ATOM 2262 N N . LYS A 1 287 ? -10.031 17.062 19.531 1 96.06 287 LYS A N 1
ATOM 2263 C CA . LYS A 1 287 ? -8.586 17.156 19.719 1 96.06 287 LYS A CA 1
ATOM 2264 C C . LYS A 1 287 ? -7.973 18.156 18.734 1 96.06 287 LYS A C 1
ATOM 2266 O O . LYS A 1 287 ? -6.875 18.672 18.969 1 96.06 287 LYS A O 1
ATOM 2271 N N . GLU A 1 288 ? -8.641 18.375 17.656 1 97.69 288 GLU A N 1
ATOM 2272 C CA . GLU A 1 288 ? -8.109 19.25 16.625 1 97.69 288 GLU A CA 1
ATOM 2273 C C . GLU A 1 288 ? -9.227 20.047 15.953 1 97.69 288 GLU A C 1
ATOM 2275 O O . GLU A 1 288 ? -10.297 19.516 15.68 1 97.69 288 GLU A O 1
ATOM 2280 N N . LEU A 1 289 ? -9.016 21.344 15.727 1 97.62 289 LEU A N 1
ATOM 2281 C CA . LEU A 1 289 ? -9.867 22.219 14.938 1 97.62 289 LEU A CA 1
ATOM 2282 C C . LEU A 1 289 ? -9.047 23.016 13.922 1 97.62 289 LEU A C 1
ATOM 2284 O O . LEU A 1 289 ? -8.07 23.672 14.289 1 97.62 289 LEU A O 1
ATOM 2288 N N . ARG A 1 290 ? -9.367 22.828 12.734 1 97.69 290 ARG A N 1
ATOM 2289 C CA . ARG A 1 290 ? -8.812 23.719 11.719 1 97.69 290 ARG A CA 1
ATOM 2290 C C . ARG A 1 290 ? -9.773 24.844 11.391 1 97.69 290 ARG A C 1
ATOM 2292 O O . ARG A 1 290 ? -10.938 24.609 11.07 1 97.69 290 ARG A O 1
ATOM 2299 N N . LEU A 1 291 ? -9.305 26.031 11.453 1 96.12 291 LEU A N 1
ATOM 2300 C CA . LEU A 1 291 ? -10.133 27.219 11.273 1 96.12 291 LEU A CA 1
ATOM 2301 C C . LEU A 1 291 ? -9.625 28.062 10.109 1 96.12 291 LEU A C 1
ATOM 2303 O O . LEU A 1 291 ? -8.43 28.047 9.812 1 96.12 291 LEU A O 1
ATOM 2307 N N . MET A 1 292 ? -10.516 28.656 9.492 1 94.12 292 MET A N 1
ATOM 2308 C CA . MET A 1 292 ? -10.25 29.594 8.406 1 94.12 292 MET A CA 1
ATOM 2309 C C . MET A 1 292 ? -11.062 30.875 8.586 1 94.12 292 MET A C 1
ATOM 2311 O O . MET A 1 292 ? -12.219 30.828 9 1 94.12 292 MET A O 1
ATOM 2315 N N . ASP A 1 293 ? -10.359 31.953 8.359 1 89.94 293 ASP A N 1
ATOM 2316 C CA . ASP A 1 293 ? -11.055 33.25 8.344 1 89.94 293 ASP A CA 1
ATOM 2317 C C . ASP A 1 293 ? -11.672 33.5 6.98 1 89.94 293 ASP A C 1
ATOM 2319 O O . ASP A 1 293 ? -10.977 33.5 5.965 1 89.94 293 ASP A O 1
ATOM 2323 N N . LEU A 1 294 ? -12.945 33.75 6.934 1 88.81 294 LEU A N 1
ATOM 2324 C CA . LEU A 1 294 ? -13.648 34 5.676 1 88.81 294 LEU A CA 1
ATOM 2325 C C . LEU A 1 294 ? -13.023 35.156 4.906 1 88.81 294 LEU A C 1
ATOM 2327 O O . LEU A 1 294 ? -13.031 35.156 3.672 1 88.81 294 LEU A O 1
ATOM 2331 N N . GLY A 1 295 ? -12.539 36.125 5.641 1 86.69 295 GLY A N 1
ATOM 2332 C CA . GLY A 1 295 ? -11.883 37.25 5.008 1 86.69 295 GLY A CA 1
ATOM 2333 C C . GLY A 1 295 ? -10.516 36.906 4.445 1 86.69 295 GLY A C 1
ATOM 2334 O O . GLY A 1 295 ? -9.977 37.656 3.613 1 86.69 295 GLY A O 1
ATOM 2335 N N . ASP A 1 296 ? -9.945 35.844 4.883 1 88.06 296 ASP A N 1
ATOM 2336 C CA . ASP A 1 296 ? -8.641 35.375 4.434 1 88.06 296 ASP A CA 1
ATOM 2337 C C . ASP A 1 296 ? -8.656 33.844 4.191 1 88.06 296 ASP A C 1
ATOM 2339 O O . ASP A 1 296 ? -7.977 33.094 4.891 1 88.06 296 ASP A O 1
ATOM 2343 N N . ALA A 1 297 ? -9.195 33.5 3.115 1 89.12 297 ALA A N 1
ATOM 2344 C CA . ALA A 1 297 ? -9.5 32.094 2.877 1 89.12 297 ALA A CA 1
ATOM 2345 C C . ALA A 1 297 ? -8.227 31.312 2.566 1 89.12 297 ALA A C 1
ATOM 2347 O O . ALA A 1 297 ? -8.234 30.078 2.604 1 89.12 297 ALA A O 1
ATOM 2348 N N . LYS A 1 298 ? -7.164 32 2.322 1 92.5 298 LYS A N 1
ATOM 2349 C CA . LYS A 1 298 ? -5.926 31.328 1.964 1 92.5 298 LYS A CA 1
ATOM 2350 C C . LYS A 1 298 ? -5.059 31.078 3.193 1 92.5 298 LYS A C 1
ATOM 2352 O O . LYS A 1 298 ? -3.932 30.594 3.078 1 92.5 298 LYS A O 1
ATOM 2357 N N . GLU A 1 299 ? -5.531 31.406 4.359 1 93.88 299 GLU A N 1
ATOM 2358 C CA . GLU A 1 299 ? -4.863 31.141 5.629 1 93.88 299 GLU A CA 1
ATOM 2359 C C . GLU A 1 299 ? -5.668 30.156 6.48 1 93.88 299 GLU A C 1
ATOM 2361 O O . GLU A 1 299 ? -6.891 30.266 6.574 1 93.88 299 GLU A O 1
ATOM 2366 N N . ARG A 1 300 ? -4.957 29.234 6.984 1 95.56 300 ARG A N 1
ATOM 2367 C CA . ARG A 1 300 ? -5.598 28.266 7.871 1 95.56 300 ARG A CA 1
ATOM 2368 C C . ARG A 1 300 ? -4.824 28.141 9.18 1 95.56 300 ARG A C 1
ATOM 2370 O O . ARG A 1 300 ? -3.598 28.234 9.195 1 95.56 300 ARG A O 1
ATOM 2377 N N . ILE A 1 301 ? -5.547 27.938 10.234 1 96.25 301 ILE A N 1
ATOM 2378 C CA . ILE A 1 301 ? -4.965 27.688 11.555 1 96.25 301 ILE A CA 1
ATOM 2379 C C . ILE A 1 301 ? -5.512 26.391 12.125 1 96.25 301 ILE A C 1
ATOM 2381 O O . ILE A 1 301 ? -6.727 26.203 12.211 1 96.25 301 ILE A O 1
ATOM 2385 N N . THR A 1 302 ? -4.652 25.531 12.422 1 97.5 302 THR A N 1
ATOM 2386 C CA . THR A 1 302 ? -5.059 24.297 13.07 1 97.5 302 THR A CA 1
ATOM 2387 C C . THR A 1 302 ? -4.641 24.297 14.539 1 97.5 302 THR A C 1
ATOM 2389 O O . THR A 1 302 ? -3.463 24.484 14.852 1 97.5 302 THR A O 1
ATOM 2392 N N . LEU A 1 303 ? -5.547 24.141 15.359 1 97.38 303 LEU A N 1
ATOM 2393 C CA . LEU A 1 303 ? -5.309 24.016 16.797 1 97.38 303 LEU A CA 1
ATOM 2394 C C . LEU A 1 303 ? -5.367 22.562 17.234 1 97.38 303 LEU A C 1
ATOM 2396 O O . LEU A 1 303 ? -6.273 21.828 16.844 1 97.38 303 LEU A O 1
ATOM 2400 N N . GLU A 1 304 ? -4.426 22.156 17.938 1 96.75 304 GLU A N 1
ATOM 2401 C CA . GLU A 1 304 ? -4.387 20.797 18.469 1 96.75 304 GLU A CA 1
ATOM 2402 C C . GLU A 1 304 ? -4.238 20.812 19.984 1 96.75 304 GLU A C 1
ATOM 2404 O O . GLU A 1 304 ? -3.307 21.422 20.531 1 96.75 304 GLU A O 1
ATOM 2409 N N . SER A 1 305 ? -5.129 20.234 20.625 1 94.94 305 SER A N 1
ATOM 2410 C CA . SER A 1 305 ? -5.086 20.031 22.062 1 94.94 305 SER A CA 1
ATOM 2411 C C . SER A 1 305 ? -4.809 18.562 22.406 1 94.94 305 SER A C 1
ATOM 2413 O O . SER A 1 305 ? -5.672 17.703 22.219 1 94.94 305 SER A O 1
ATOM 2415 N N . MET A 1 306 ? -3.65 18.312 22.922 1 91.19 306 MET A N 1
ATOM 2416 C CA . MET A 1 306 ? -3.232 16.938 23.219 1 91.19 306 MET A CA 1
ATOM 2417 C C . MET A 1 306 ? -3.824 16.469 24.547 1 91.19 306 MET A C 1
ATOM 2419 O O . MET A 1 306 ? -4.359 17.281 25.312 1 91.19 306 MET A O 1
ATOM 2423 N N . SER A 1 307 ? -3.734 15.172 24.719 1 87.75 307 SER A N 1
ATOM 2424 C CA . SER A 1 307 ? -4.234 14.602 25.953 1 87.75 307 SER A CA 1
ATOM 2425 C C . SER A 1 307 ? -3.527 15.195 27.172 1 87.75 307 SER A C 1
ATOM 2427 O O . SER A 1 307 ? -2.301 15.328 27.172 1 87.75 307 SER A O 1
ATOM 2429 N N . GLY A 1 308 ? -4.309 15.625 28.141 1 86.06 308 GLY A N 1
ATOM 2430 C CA . GLY A 1 308 ? -3.742 16.156 29.375 1 86.06 308 GLY A CA 1
ATOM 2431 C C . GLY A 1 308 ? -3.588 17.672 29.359 1 86.06 308 GLY A C 1
ATOM 2432 O O . GLY A 1 308 ? -3.102 18.25 30.328 1 86.06 308 GLY A O 1
ATOM 2433 N N . ALA A 1 309 ? -3.969 18.266 28.266 1 90.56 309 ALA A N 1
ATOM 2434 C CA . ALA A 1 309 ? -3.918 19.719 28.219 1 90.56 309 ALA A CA 1
ATOM 2435 C C . ALA A 1 309 ? -4.844 20.344 29.266 1 90.56 309 ALA A C 1
ATOM 2437 O O . ALA A 1 309 ? -5.891 19.766 29.578 1 90.56 309 ALA A O 1
ATOM 2438 N N . ASP A 1 310 ? -4.492 21.5 29.734 1 88.75 310 ASP A N 1
ATOM 2439 C CA . ASP A 1 310 ? -5.289 22.203 30.75 1 88.75 310 ASP A CA 1
ATOM 2440 C C . ASP A 1 310 ? -6.543 22.812 30.125 1 88.75 310 ASP A C 1
ATOM 2442 O O . ASP A 1 310 ? -7.613 22.797 30.734 1 88.75 310 ASP A O 1
ATOM 2446 N N . ARG A 1 311 ? -6.367 23.312 28.906 1 89.44 311 ARG A N 1
ATOM 2447 C CA . ARG A 1 311 ? -7.473 23.969 28.219 1 89.44 311 ARG A CA 1
ATOM 2448 C C . ARG A 1 311 ? -8.164 23.016 27.266 1 89.44 311 ARG A C 1
ATOM 2450 O O . ARG A 1 311 ? -7.527 22.125 26.688 1 89.44 311 ARG A O 1
ATOM 2457 N N . THR A 1 312 ? -9.492 23.219 27.219 1 91.69 312 THR A N 1
ATOM 2458 C CA . THR A 1 312 ? -10.195 22.578 26.109 1 91.69 312 THR A CA 1
ATOM 2459 C C . THR A 1 312 ? -9.812 23.234 24.781 1 91.69 312 THR A C 1
ATOM 2461 O O . THR A 1 312 ? -9.203 24.312 24.766 1 91.69 312 THR A O 1
ATOM 2464 N N . ILE A 1 313 ? -10.18 22.625 23.75 1 95.38 313 ILE A N 1
ATOM 2465 C CA . ILE A 1 313 ? -9.828 23.141 22.422 1 95.38 313 ILE A CA 1
ATOM 2466 C C . ILE A 1 313 ? -10.484 24.5 22.203 1 95.38 313 ILE A C 1
ATOM 2468 O O . ILE A 1 313 ? -9.906 25.375 21.562 1 95.38 313 ILE A O 1
ATOM 2472 N N . TRP A 1 314 ? -11.648 24.719 22.75 1 94.69 314 TRP A N 1
ATOM 2473 C CA . TRP A 1 314 ? -12.344 26 22.609 1 94.69 314 TRP A CA 1
ATOM 2474 C C . TRP A 1 314 ? -11.688 27.078 23.438 1 94.69 314 TRP A C 1
ATOM 2476 O O . TRP A 1 314 ? -11.523 28.219 22.984 1 94.69 314 TRP A O 1
ATOM 2486 N N . GLN A 1 315 ? -11.32 26.766 24.609 1 92.69 315 GLN A N 1
ATOM 2487 C CA . GLN A 1 315 ? -10.586 27.703 25.438 1 92.69 315 GLN A CA 1
ATOM 2488 C C . GLN A 1 315 ? -9.258 28.094 24.797 1 92.69 315 GLN A C 1
ATOM 2490 O O . GLN A 1 315 ? -8.836 29.25 24.859 1 92.69 315 GLN A O 1
ATOM 2495 N N . MET A 1 316 ? -8.664 27.047 24.281 1 92.94 316 MET A N 1
ATOM 2496 C CA . MET A 1 316 ? -7.434 27.297 23.531 1 92.94 316 MET A CA 1
ATOM 2497 C C . MET A 1 316 ? -7.684 28.266 22.391 1 92.94 316 MET A C 1
ATOM 2499 O O . MET A 1 316 ? -6.91 29.203 22.172 1 92.94 316 MET A O 1
ATOM 2503 N N . ALA A 1 317 ? -8.727 28.062 21.609 1 93.38 317 ALA A N 1
ATOM 2504 C CA . ALA A 1 317 ? -9.078 28.906 20.484 1 93.38 317 ALA A CA 1
ATOM 2505 C C . ALA A 1 317 ? -9.344 30.344 20.938 1 93.38 317 ALA A C 1
ATOM 2507 O O . ALA A 1 317 ? -8.906 31.297 20.281 1 93.38 317 ALA A O 1
ATOM 2508 N N . GLU A 1 318 ? -10 30.484 21.984 1 90.62 318 GLU A N 1
ATOM 2509 C CA . GLU A 1 318 ? -10.266 31.797 22.547 1 90.62 318 GLU A CA 1
ATOM 2510 C C . GLU A 1 318 ? -8.969 32.5 22.969 1 90.62 318 GLU A C 1
ATOM 2512 O O . GLU A 1 318 ? -8.734 33.656 22.641 1 90.62 318 GLU A O 1
ATOM 2517 N N . HIS A 1 319 ? -8.18 31.734 23.641 1 87.94 319 HIS A N 1
ATOM 2518 C CA . HIS A 1 319 ? -6.945 32.281 24.203 1 87.94 319 HIS A CA 1
ATOM 2519 C C . HIS A 1 319 ? -5.934 32.625 23.109 1 87.94 319 HIS A C 1
ATOM 2521 O O . HIS A 1 319 ? -5.273 33.656 23.172 1 87.94 319 HIS A O 1
ATOM 2527 N N . ARG A 1 320 ? -5.867 31.766 22.141 1 88.25 320 ARG A N 1
ATOM 2528 C CA . ARG A 1 320 ? -4.766 31.875 21.188 1 88.25 320 ARG A CA 1
ATOM 2529 C C . ARG A 1 320 ? -5.156 32.719 19.984 1 88.25 320 ARG A C 1
ATOM 2531 O O . ARG A 1 320 ? -4.324 33.469 19.438 1 88.25 320 ARG A O 1
ATOM 2538 N N . ILE A 1 321 ? -6.414 32.625 19.578 1 87.81 321 ILE A N 1
ATOM 2539 C CA . ILE A 1 321 ? -6.734 33.344 18.344 1 87.81 321 ILE A CA 1
ATOM 2540 C C . ILE A 1 321 ? -7.953 34.219 18.562 1 87.81 321 ILE A C 1
ATOM 2542 O O . ILE A 1 321 ? -8.438 34.875 17.609 1 87.81 321 ILE A O 1
ATOM 2546 N N . GLY A 1 322 ? -8.469 34.219 19.688 1 83.69 322 GLY A N 1
ATOM 2547 C CA . GLY A 1 322 ? -9.539 35.156 20.016 1 83.69 322 GLY A CA 1
ATOM 2548 C C . GLY A 1 322 ? -10.898 34.688 19.5 1 83.69 322 GLY A C 1
ATOM 2549 O O . GLY A 1 322 ? -11.75 35.531 19.172 1 83.69 322 GLY A O 1
ATOM 2550 N N . LEU A 1 323 ? -11.039 33.469 19.375 1 82.81 323 LEU A N 1
ATOM 2551 C CA . LEU A 1 323 ? -12.352 32.938 19 1 82.81 323 LEU A CA 1
ATOM 2552 C C . LEU A 1 323 ? -13.391 33.281 20.062 1 82.81 323 LEU A C 1
ATOM 2554 O O . LEU A 1 323 ? -13.156 33.062 21.25 1 82.81 323 LEU A O 1
ATOM 2558 N N . ASP A 1 324 ? -14.477 33.812 19.609 1 81.44 324 ASP A N 1
ATOM 2559 C CA . ASP A 1 324 ? -15.562 34.125 20.547 1 81.44 324 ASP A CA 1
ATOM 2560 C C . ASP A 1 324 ? -16.406 32.875 20.828 1 81.44 324 ASP A C 1
ATOM 2562 O O . ASP A 1 324 ? -17.219 32.469 20 1 81.44 324 ASP A O 1
ATOM 2566 N N . ILE A 1 325 ? -16.328 32.312 21.969 1 76.44 325 ILE A N 1
ATOM 2567 C CA . ILE A 1 325 ? -17.031 31.078 22.266 1 76.44 325 ILE A CA 1
ATOM 2568 C C . ILE A 1 325 ? -18.25 31.375 23.125 1 76.44 325 ILE A C 1
ATOM 2570 O O . ILE A 1 325 ? -18.828 30.469 23.734 1 76.44 325 ILE A O 1
ATOM 2574 N N . GLY A 1 326 ? -18.984 32.656 23.094 1 65.88 326 GLY A N 1
ATOM 2575 C CA . GLY A 1 326 ? -20.203 33.031 23.781 1 65.88 326 GLY A CA 1
ATOM 2576 C C . GLY A 1 326 ? -19.969 33.75 25.094 1 65.88 326 GLY A C 1
ATOM 2577 O O . GLY A 1 326 ? -20.906 34 25.828 1 65.88 326 GLY A O 1
ATOM 2578 N N . GLY A 1 327 ? -18.734 33.875 25.766 1 52.28 327 GLY A N 1
ATOM 2579 C CA . GLY A 1 327 ? -18.531 34.531 27.047 1 52.28 327 GLY A CA 1
ATOM 2580 C C . GLY A 1 327 ? -18.156 36 26.906 1 52.28 327 GLY A C 1
ATOM 2581 O O . GLY A 1 327 ? -17.609 36.594 27.844 1 52.28 327 GLY A O 1
ATOM 2582 N N . GLY A 1 328 ? -18.656 36.781 26.109 1 46.56 328 GLY A N 1
ATOM 2583 C CA . GLY A 1 328 ? -18.312 38.188 25.922 1 46.56 328 GLY A CA 1
ATOM 2584 C C . GLY A 1 328 ? -16.969 38.375 25.234 1 46.56 328 GLY A C 1
ATOM 2585 O O . GLY A 1 328 ? -15.953 37.844 25.672 1 46.56 328 GLY A O 1
ATOM 2586 N N . ALA A 1 329 ? -16.969 38.438 24.047 1 45.56 329 ALA A N 1
ATOM 2587 C CA . ALA A 1 329 ? -15.82 38.531 23.141 1 45.56 329 ALA A CA 1
ATOM 2588 C C . ALA A 1 329 ? -14.742 39.438 23.703 1 45.56 329 ALA A C 1
ATOM 2590 O O . ALA A 1 329 ? -15.016 40.594 24.016 1 45.56 329 ALA A O 1
ATOM 2591 N N . ARG A 1 330 ? -13.898 39 24.5 1 44.84 330 ARG A N 1
ATOM 2592 C CA . ARG A 1 330 ? -12.758 39.875 24.703 1 44.84 330 ARG A CA 1
ATOM 2593 C C . ARG A 1 330 ? -12.141 40.281 23.375 1 44.84 330 ARG A C 1
ATOM 2595 O O . ARG A 1 330 ? -11.75 39.438 22.562 1 44.84 330 ARG A O 1
ATOM 2602 N N . ILE A 1 331 ? -12.727 41.281 22.781 1 40.06 331 ILE A N 1
ATOM 2603 C CA . ILE A 1 331 ? -12.039 41.844 21.625 1 40.06 331 ILE A CA 1
ATOM 2604 C C . ILE A 1 331 ? -10.539 41.906 21.906 1 40.06 331 ILE A C 1
ATOM 2606 O O . ILE A 1 331 ? -10.094 42.625 22.797 1 40.06 331 ILE A O 1
ATOM 2610 N N . LEU A 1 332 ? -9.82 40.906 21.891 1 42.94 332 LEU A N 1
ATOM 2611 C CA . LEU A 1 332 ? -8.406 41.25 21.891 1 42.94 332 LEU A CA 1
ATOM 2612 C C . LEU A 1 332 ? -8.18 42.594 21.172 1 42.94 332 LEU A C 1
ATOM 2614 O O . LEU A 1 332 ? -8.93 42.969 20.266 1 42.94 332 LEU A O 1
ATOM 2618 N N . GLY A 1 333 ? -7.539 43.531 21.828 1 38.81 333 GLY A N 1
ATOM 2619 C CA . GLY A 1 333 ? -7.336 44.969 21.688 1 38.81 333 GLY A CA 1
ATOM 2620 C C . GLY A 1 333 ? -7.344 45.438 20.25 1 38.81 333 GLY A C 1
ATOM 2621 O O . GLY A 1 333 ? -7.344 46.656 19.984 1 38.81 333 GLY A O 1
ATOM 2622 N N . GLY A 1 334 ? -6.566 44.781 19.172 1 39.75 334 GLY A N 1
ATOM 2623 C CA . GLY A 1 334 ? -6.367 45.75 18.109 1 39.75 334 GLY A CA 1
ATOM 2624 C C . GLY A 1 334 ? -7.625 46 17.312 1 39.75 334 GLY A C 1
ATOM 2625 O O . GLY A 1 334 ? -8.562 45.219 17.328 1 39.75 334 GLY A O 1
ATOM 2626 N N . VAL A 1 335 ? -7.977 47.312 16.984 1 40.41 335 VAL A N 1
ATOM 2627 C CA . VAL A 1 335 ? -8.922 48 16.109 1 40.41 335 VAL A CA 1
ATOM 2628 C C . VAL A 1 335 ? -9.266 47.125 14.914 1 40.41 335 VAL A C 1
ATOM 2630 O O . VAL A 1 335 ? -9.953 47.562 13.984 1 40.41 335 VAL A O 1
ATOM 2633 N N . GLY A 1 336 ? -8.555 45.969 14.508 1 46.62 336 GLY A N 1
ATOM 2634 C CA . GLY A 1 336 ? -8.789 45.438 13.18 1 46.62 336 GLY A CA 1
ATOM 2635 C C . GLY A 1 336 ? -10.008 44.531 13.109 1 46.62 336 GLY A C 1
ATOM 2636 O O . GLY A 1 336 ? -10.602 44.188 14.141 1 46.62 336 GLY A O 1
ATOM 2637 N N . ASP A 1 337 ? -10.617 44.188 11.906 1 57.5 337 ASP A N 1
ATOM 2638 C CA . ASP A 1 337 ? -11.789 43.469 11.438 1 57.5 337 ASP A CA 1
ATOM 2639 C C . ASP A 1 337 ? -11.875 42.094 12.086 1 57.5 337 ASP A C 1
ATOM 2641 O O . ASP A 1 337 ? -10.914 41.312 12.055 1 57.5 337 ASP A O 1
ATOM 2645 N N . ALA A 1 338 ? -12.758 41.906 13.109 1 69.38 338 ALA A N 1
ATOM 2646 C CA . ALA A 1 338 ? -13.094 40.656 13.773 1 69.38 338 ALA A CA 1
ATOM 2647 C C . ALA A 1 338 ? -13.141 39.5 12.781 1 69.38 338 ALA A C 1
ATOM 2649 O O . ALA A 1 338 ? -13.828 39.562 11.758 1 69.38 338 ALA A O 1
ATOM 2650 N N . ALA A 1 339 ? -12.25 38.5 12.93 1 78.31 339 ALA A N 1
ATOM 2651 C CA . ALA A 1 339 ? -12.211 37.344 12.039 1 78.31 339 ALA A CA 1
ATOM 2652 C C . ALA A 1 339 ? -13.531 36.562 12.07 1 78.31 339 ALA A C 1
ATOM 2654 O O . ALA A 1 339 ? -14.148 36.438 13.133 1 78.31 339 ALA A O 1
ATOM 2655 N N . GLU A 1 340 ? -14.094 36.312 10.961 1 88.31 340 GLU A N 1
ATOM 2656 C CA . GLU A 1 340 ? -15.227 35.406 10.82 1 88.31 340 GLU A CA 1
ATOM 2657 C C . GLU A 1 340 ? -14.758 33.969 10.602 1 88.31 340 GLU A C 1
ATOM 2659 O O . GLU A 1 340 ? -14.656 33.5 9.461 1 88.31 340 GLU A O 1
ATOM 2664 N N . TRP A 1 341 ? -14.562 33.312 11.703 1 92.44 341 TRP A N 1
ATOM 2665 C CA . TRP A 1 341 ? -13.945 31.984 11.688 1 92.44 341 TRP A CA 1
ATOM 2666 C C . TRP A 1 341 ? -14.93 30.922 11.18 1 92.44 341 TRP A C 1
ATOM 2668 O O . TRP A 1 341 ? -16.125 30.969 11.508 1 92.44 341 TRP A O 1
ATOM 2678 N N . VAL A 1 342 ? -14.445 30.016 10.375 1 94.38 342 VAL A N 1
ATOM 2679 C CA . VAL A 1 342 ? -15.148 28.812 9.938 1 94.38 342 VAL A CA 1
ATOM 2680 C C . VAL A 1 342 ? -14.305 27.578 10.25 1 94.38 342 VAL A C 1
ATOM 2682 O O . VAL A 1 342 ? -13.086 27.578 10.047 1 94.38 342 VAL A O 1
ATOM 2685 N N . VAL A 1 343 ? -14.914 26.578 10.812 1 96.62 343 VAL A N 1
ATOM 2686 C CA . VAL A 1 343 ? -14.211 25.328 11.047 1 96.62 343 VAL A CA 1
ATOM 2687 C C . VAL A 1 343 ? -14.195 24.5 9.766 1 96.62 343 VAL A C 1
ATOM 2689 O O . VAL A 1 343 ? -15.242 24.219 9.188 1 96.62 343 VAL A O 1
ATOM 2692 N N . THR A 1 344 ? -13.039 24.094 9.297 1 96.62 344 THR A N 1
ATOM 2693 C CA . THR A 1 344 ? -12.938 23.359 8.039 1 96.62 344 THR A CA 1
ATOM 2694 C C . THR A 1 344 ? -12.539 21.906 8.297 1 96.62 344 THR A C 1
ATOM 2696 O O . THR A 1 344 ? -12.695 21.047 7.422 1 96.62 344 THR A O 1
ATOM 2699 N N . ARG A 1 345 ? -12 21.609 9.43 1 97.5 345 ARG A N 1
ATOM 2700 C CA . ARG A 1 345 ? -11.625 20.25 9.797 1 97.5 345 ARG A CA 1
ATOM 2701 C C . ARG A 1 345 ? -11.68 20.047 11.305 1 97.5 345 ARG A C 1
ATOM 2703 O O . ARG A 1 345 ? -11.414 20.969 12.07 1 97.5 345 ARG A O 1
ATOM 2710 N N . ALA A 1 346 ? -12.023 18.922 11.75 1 98.06 346 ALA A N 1
ATOM 2711 C CA . ALA A 1 346 ? -12.047 18.578 13.172 1 98.06 346 ALA A CA 1
ATOM 2712 C C . ALA A 1 346 ? -11.68 17.109 13.383 1 98.06 346 ALA A C 1
ATOM 2714 O O . ALA A 1 346 ? -12.039 16.25 12.578 1 98.06 346 ALA A O 1
ATOM 2715 N N . ARG A 1 347 ? -10.969 16.859 14.375 1 97.38 347 ARG A N 1
ATOM 2716 C CA . ARG A 1 347 ? -10.672 15.492 14.797 1 97.38 347 ARG A CA 1
ATOM 2717 C C . ARG A 1 347 ? -11.258 15.211 16.172 1 97.38 347 ARG A C 1
ATOM 2719 O O . ARG A 1 347 ? -10.992 15.938 17.141 1 97.38 347 ARG A O 1
ATOM 2726 N N . PHE A 1 348 ? -12.008 14.156 16.266 1 95 348 PHE A N 1
ATOM 2727 C CA . PHE A 1 348 ? -12.648 13.695 17.484 1 95 348 PHE A CA 1
ATOM 2728 C C . PHE A 1 348 ? -11.984 12.422 18 1 95 348 PHE A C 1
ATOM 2730 O O . PHE A 1 348 ? -11.57 11.57 17.203 1 95 348 PHE A O 1
ATOM 2737 N N . THR A 1 349 ? -11.922 12.367 19.234 1 94.94 349 THR A N 1
ATOM 2738 C CA . THR A 1 349 ? -11.578 11.094 19.844 1 94.94 349 THR A CA 1
ATOM 2739 C C . THR A 1 349 ? -12.734 10.578 20.703 1 94.94 349 THR A C 1
ATOM 2741 O O . THR A 1 349 ? -13.164 11.25 21.641 1 94.94 349 THR A O 1
ATOM 2744 N N . ILE A 1 350 ? -13.25 9.477 20.312 1 95.12 350 ILE A N 1
ATOM 2745 C CA . ILE A 1 350 ? -14.273 8.789 21.094 1 95.12 350 ILE A CA 1
ATOM 2746 C C . ILE A 1 350 ? -13.625 7.703 21.953 1 95.12 350 ILE A C 1
ATOM 2748 O O . ILE A 1 350 ? -13.102 6.719 21.422 1 95.12 350 ILE A O 1
ATOM 2752 N N . LYS A 1 351 ? -13.711 7.875 23.234 1 93.94 351 LYS A N 1
ATOM 2753 C CA . LYS A 1 351 ? -13.148 6.902 24.156 1 93.94 351 LYS A CA 1
ATOM 2754 C C . LYS A 1 351 ? -14.227 5.965 24.703 1 93.94 351 LYS A C 1
ATOM 2756 O O . LYS A 1 351 ? -15.297 6.418 25.109 1 93.94 351 LYS A O 1
ATOM 2761 N N . PHE A 1 352 ? -13.898 4.676 24.688 1 93.69 352 PHE A N 1
ATOM 2762 C CA . PHE A 1 352 ? -14.844 3.68 25.188 1 93.69 352 PHE A CA 1
ATOM 2763 C C . PHE A 1 352 ? -14.445 3.209 26.578 1 93.69 352 PHE A C 1
ATOM 2765 O O . PHE A 1 352 ? -13.281 3.297 26.969 1 93.69 352 PHE A O 1
ATOM 2772 N N . HIS A 1 353 ? -15.469 2.84 27.281 1 92.38 353 HIS A N 1
ATOM 2773 C CA . HIS A 1 353 ? -15.172 2.201 28.562 1 92.38 353 HIS A CA 1
ATOM 2774 C C . HIS A 1 353 ? -14.398 0.906 28.359 1 92.38 353 HIS A C 1
ATOM 2776 O O . HIS A 1 353 ? -14.547 0.236 27.344 1 92.38 353 HIS A O 1
ATOM 2782 N N . PRO A 1 354 ? -13.453 0.669 29.297 1 87.44 354 PRO A N 1
ATOM 2783 C CA . PRO A 1 354 ? -12.734 -0.602 29.188 1 87.44 354 PRO A CA 1
ATOM 2784 C C . PRO A 1 354 ? -13.672 -1.806 29.125 1 87.44 354 PRO A C 1
ATOM 2786 O O . PRO A 1 354 ? -14.719 -1.816 29.766 1 87.44 354 PRO A O 1
ATOM 2789 N N . GLY A 1 355 ? -13.344 -2.686 28.266 1 76.5 355 GLY A N 1
ATOM 2790 C CA . GLY A 1 355 ? -14.148 -3.893 28.156 1 76.5 355 GLY A CA 1
ATOM 2791 C C . GLY A 1 355 ? -14.062 -4.777 29.391 1 76.5 355 GLY A C 1
ATOM 2792 O O . GLY A 1 355 ? -13.422 -4.418 30.375 1 76.5 355 GLY A O 1
ATOM 2793 N N . PRO A 1 356 ? -14.852 -5.867 29.25 1 72 356 PRO A N 1
ATOM 2794 C CA . PRO A 1 356 ? -14.891 -6.812 30.375 1 72 356 PRO A CA 1
ATOM 2795 C C . PRO A 1 356 ? -13.508 -7.352 30.734 1 72 356 PRO A C 1
ATOM 2797 O O . PRO A 1 356 ? -13.258 -7.695 31.891 1 72 356 PRO A O 1
ATOM 2800 N N . ASP A 1 357 ? -12.758 -7.605 29.703 1 66.44 357 ASP A N 1
ATOM 2801 C CA . ASP A 1 357 ? -11.453 -8.188 29.984 1 66.44 357 ASP A CA 1
ATOM 2802 C C . ASP A 1 357 ? -10.5 -7.164 30.594 1 66.44 357 ASP A C 1
ATOM 2804 O O . ASP A 1 357 ? -9.359 -7.484 30.922 1 66.44 357 ASP A O 1
ATOM 2808 N N . GLY A 1 358 ? -11 -6.051 30.938 1 64.12 358 GLY A N 1
ATOM 2809 C CA . GLY A 1 358 ? -10.172 -5.035 31.562 1 64.12 358 GLY A CA 1
ATOM 2810 C C . GLY A 1 358 ? -9.211 -4.367 30.594 1 64.12 358 GLY A C 1
ATOM 2811 O O . GLY A 1 358 ? -9.32 -4.555 29.375 1 64.12 358 GLY A O 1
ATOM 2812 N N . GLY A 1 359 ? -8.336 -3.367 30.938 1 69.19 359 GLY A N 1
ATOM 2813 C CA . GLY A 1 359 ? -7.352 -2.633 30.172 1 69.19 359 GLY A CA 1
ATOM 2814 C C . GLY A 1 359 ? -7.828 -1.253 29.75 1 69.19 359 GLY A C 1
ATOM 2815 O O . GLY A 1 359 ? -8.812 -0.744 30.281 1 69.19 359 GLY A O 1
ATOM 2816 N N . ARG A 1 360 ? -7.117 -0.745 29.078 1 75.81 360 ARG A N 1
ATOM 2817 C CA . ARG A 1 360 ? -7.457 0.59 28.594 1 75.81 360 ARG A CA 1
ATOM 2818 C C . ARG A 1 360 ? -8.562 0.529 27.547 1 75.81 360 ARG A C 1
ATOM 2820 O O . ARG A 1 360 ? -8.555 -0.347 26.672 1 75.81 360 ARG A O 1
ATOM 2827 N N . GLY A 1 361 ? -9.617 1.246 27.703 1 80.69 361 GLY A N 1
ATOM 2828 C CA . GLY A 1 361 ? -10.688 1.351 26.719 1 80.69 361 GLY A CA 1
ATOM 2829 C C . GLY A 1 361 ? -10.195 1.735 25.344 1 80.69 361 GLY A C 1
ATOM 2830 O O . GLY A 1 361 ? -9.211 2.469 25.203 1 80.69 361 GLY A O 1
ATOM 2831 N N . LYS A 1 362 ? -10.742 1.08 24.328 1 86.31 362 LYS A N 1
ATOM 2832 C CA . LYS A 1 362 ? -10.422 1.407 22.953 1 86.31 362 LYS A CA 1
ATOM 2833 C C . LYS A 1 362 ? -10.82 2.842 22.609 1 86.31 362 LYS A C 1
ATOM 2835 O O . LYS A 1 362 ? -11.625 3.447 23.312 1 86.31 362 LYS A O 1
ATOM 2840 N N . SER A 1 363 ? -10.094 3.479 21.781 1 91.62 363 SER A N 1
ATOM 2841 C CA . SER A 1 363 ? -10.445 4.816 21.312 1 91.62 363 SER A CA 1
ATOM 2842 C C . SER A 1 363 ? -10.641 4.84 19.797 1 91.62 363 SER A C 1
ATOM 2844 O O . SER A 1 363 ? -10 4.074 19.062 1 91.62 363 SER A O 1
ATOM 2846 N N . LEU A 1 364 ? -11.594 5.527 19.359 1 92.12 364 LEU A N 1
ATOM 2847 C CA . LEU A 1 364 ? -11.867 5.766 17.953 1 92.12 364 LEU A CA 1
ATOM 2848 C C . LEU A 1 364 ? -11.578 7.215 17.578 1 92.12 364 LEU A C 1
ATOM 2850 O O . LEU A 1 364 ? -12.078 8.141 18.219 1 92.12 364 LEU A O 1
ATOM 2854 N N . SER A 1 365 ? -10.711 7.422 16.656 1 94 365 SER A N 1
ATOM 2855 C CA . SER A 1 365 ? -10.383 8.758 16.172 1 94 365 SER A CA 1
ATOM 2856 C C . SER A 1 365 ? -11.125 9.07 14.875 1 94 365 SER A C 1
ATOM 2858 O O . SER A 1 365 ? -10.914 8.406 13.859 1 94 365 SER A O 1
ATOM 2860 N N . LEU A 1 366 ? -11.938 10.062 14.867 1 94.75 366 LEU A N 1
ATOM 2861 C CA . LEU A 1 366 ? -12.719 10.492 13.711 1 94.75 366 LEU A CA 1
ATOM 2862 C C . LEU A 1 366 ? -12.25 11.852 13.211 1 94.75 366 LEU A C 1
ATOM 2864 O O . LEU A 1 366 ? -12.164 12.812 13.984 1 94.75 366 LEU A O 1
ATOM 2868 N N . THR A 1 367 ? -11.906 11.922 12.008 1 95.62 367 THR A N 1
ATOM 2869 C CA . THR A 1 367 ? -11.508 13.188 11.398 1 95.62 367 THR A CA 1
ATOM 2870 C C . THR A 1 367 ? -12.477 13.57 10.281 1 95.62 367 THR A C 1
ATOM 2872 O O . THR A 1 367 ? -12.742 12.781 9.375 1 95.62 367 THR A O 1
ATOM 2875 N N . VAL A 1 368 ? -13.008 14.711 10.32 1 95.69 368 VAL A N 1
ATOM 2876 C CA . VAL A 1 368 ? -13.938 15.25 9.328 1 95.69 368 VAL A CA 1
ATOM 2877 C C . VAL A 1 368 ? -13.328 16.484 8.656 1 95.69 368 VAL A C 1
ATOM 2879 O O . VAL A 1 368 ? -12.797 17.359 9.336 1 95.69 368 VAL A O 1
ATOM 2882 N N . THR A 1 369 ? -13.258 16.484 7.422 1 93.81 369 THR A N 1
ATOM 2883 C CA . THR A 1 369 ? -12.812 17.625 6.633 1 93.81 369 THR A CA 1
ATOM 2884 C C . THR A 1 369 ? -13.93 18.125 5.727 1 93.81 369 THR A C 1
ATOM 2886 O O . THR A 1 369 ? -14.453 17.375 4.898 1 93.81 369 THR A O 1
ATOM 2889 N N . MET A 1 370 ? -14.297 19.391 5.906 1 90.94 370 MET A N 1
ATOM 2890 C CA . MET A 1 370 ? -15.375 19.969 5.121 1 90.94 370 MET A CA 1
ATOM 2891 C C . MET A 1 370 ? -14.961 20.125 3.66 1 90.94 370 MET A C 1
ATOM 2893 O O . MET A 1 370 ? -13.805 20.422 3.365 1 90.94 370 MET A O 1
ATOM 2897 N N . PRO A 1 371 ? -15.867 19.859 2.684 1 89.62 371 PRO A N 1
ATOM 2898 C CA . PRO A 1 371 ? -17.281 19.531 2.939 1 89.62 371 PRO A CA 1
ATOM 2899 C C . PRO A 1 371 ? -17.562 18.031 2.855 1 89.62 371 PRO A C 1
ATOM 2901 O O . PRO A 1 371 ? -18.609 17.578 3.322 1 89.62 371 PRO A O 1
ATOM 2904 N N . HIS A 1 372 ? -16.547 17.219 2.385 1 86.44 372 HIS A N 1
ATOM 2905 C CA . HIS A 1 372 ? -16.906 15.844 2.055 1 86.44 372 HIS A CA 1
ATOM 2906 C C . HIS A 1 372 ? -15.922 14.859 2.691 1 86.44 372 HIS A C 1
ATOM 2908 O O . HIS A 1 372 ? -16.141 13.648 2.654 1 86.44 372 HIS A O 1
ATOM 2914 N N . GLY A 1 373 ? -14.953 15.344 3.305 1 87.12 373 GLY A N 1
ATOM 2915 C CA . GLY A 1 373 ? -13.906 14.461 3.795 1 87.12 373 GLY A CA 1
ATOM 2916 C C . GLY A 1 373 ? -14.219 13.859 5.152 1 87.12 373 GLY A C 1
ATOM 2917 O O . GLY A 1 373 ? -14.703 14.555 6.051 1 87.12 373 GLY A O 1
ATOM 2918 N N . CYS A 1 374 ? -13.961 12.539 5.277 1 90.94 374 CYS A N 1
ATOM 2919 C CA . CYS A 1 374 ? -14.062 11.844 6.559 1 90.94 374 CYS A CA 1
ATOM 2920 C C . CYS A 1 374 ? -13.25 10.562 6.551 1 90.94 374 CYS A C 1
ATOM 2922 O O . CYS A 1 374 ? -13.219 9.852 5.543 1 90.94 374 CYS A O 1
ATOM 2924 N N . ASN A 1 375 ? -12.633 10.258 7.586 1 90 375 ASN A N 1
ATOM 29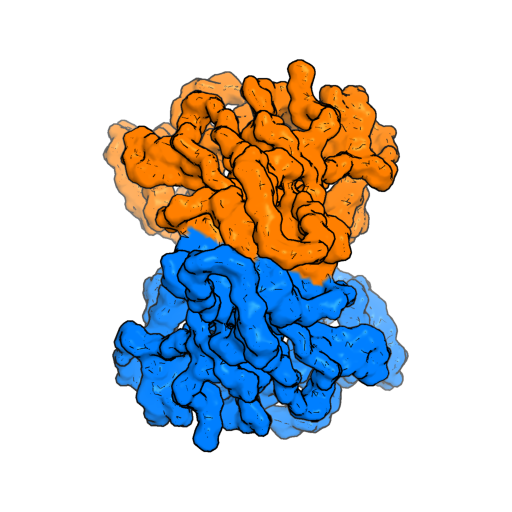25 C CA . ASN A 1 375 ? -11.766 9.086 7.594 1 90 375 ASN A CA 1
ATOM 2926 C C . ASN A 1 375 ? -12.547 7.812 7.941 1 90 375 ASN A C 1
ATOM 2928 O O . ASN A 1 375 ? -11.945 6.758 8.164 1 90 375 ASN A O 1
ATOM 2932 N N . LEU A 1 376 ? -13.859 7.91 8 1 84.62 376 LEU A N 1
ATOM 2933 C CA . LEU A 1 376 ? -14.68 6.719 8.188 1 84.62 376 LEU A CA 1
ATOM 2934 C C . LEU A 1 376 ? -14.312 5.641 7.18 1 84.62 376 LEU A C 1
ATOM 2936 O O . LEU A 1 376 ? -14.398 4.445 7.477 1 84.62 376 LEU A O 1
ATOM 2940 N N . LYS A 1 377 ? -13.898 6.055 6.066 1 77.25 377 LYS A N 1
ATOM 2941 C CA . LYS A 1 377 ? -13.594 5.156 4.961 1 77.25 377 LYS A CA 1
ATOM 2942 C C . LYS A 1 377 ? -12.406 4.258 5.293 1 77.25 377 LYS A C 1
ATOM 2944 O O . LYS A 1 377 ? -12.25 3.186 4.703 1 77.25 377 LYS A O 1
ATOM 2949 N N . ASP A 1 378 ? -11.57 4.703 6.238 1 78.62 378 ASP A N 1
ATOM 2950 C CA . ASP A 1 378 ? -10.359 3.971 6.605 1 78.62 378 ASP A CA 1
ATOM 2951 C C . ASP A 1 378 ? -10.609 3.08 7.82 1 78.62 378 ASP A C 1
ATOM 2953 O O . ASP A 1 378 ? -9.688 2.414 8.305 1 78.62 378 ASP A O 1
ATOM 2957 N N . MET A 1 379 ? -11.875 2.998 8.305 1 80.94 379 MET A N 1
ATOM 2958 C CA . MET A 1 379 ? -12.172 2.32 9.562 1 80.94 379 MET A CA 1
ATOM 2959 C C . MET A 1 379 ? -12.805 0.957 9.312 1 80.94 379 MET A C 1
ATOM 2961 O O . MET A 1 379 ? -13.227 0.661 8.195 1 80.94 379 MET A O 1
ATOM 2965 N N . THR A 1 380 ? -12.789 0.08 10.359 1 76.94 380 THR A N 1
ATOM 2966 C CA . THR A 1 380 ? -13.484 -1.204 10.305 1 76.94 380 THR A CA 1
ATOM 2967 C C . THR A 1 380 ? -14.992 -1.001 10.195 1 76.94 380 THR A C 1
ATOM 2969 O O . THR A 1 380 ? -15.508 0.075 10.508 1 76.94 380 THR A O 1
ATOM 2972 N N . PRO A 1 381 ? -15.688 -2.018 9.75 1 74.75 381 PRO A N 1
ATOM 2973 C CA . PRO A 1 381 ? -17.141 -1.895 9.609 1 74.75 381 PRO A CA 1
ATOM 2974 C C . PRO A 1 381 ? -17.828 -1.508 10.914 1 74.75 381 PRO A C 1
ATOM 2976 O O . PRO A 1 381 ? -18.734 -0.67 10.914 1 74.75 381 PRO A O 1
ATOM 2979 N N . GLN A 1 382 ? -17.422 -2.064 11.977 1 76.31 382 GLN A N 1
ATOM 2980 C CA . GLN A 1 382 ? -18.016 -1.751 13.273 1 76.31 382 GLN A CA 1
ATOM 2981 C C . GLN A 1 382 ? -17.734 -0.307 13.672 1 76.31 382 GLN A C 1
ATOM 2983 O O . GLN A 1 382 ? -18.625 0.393 14.164 1 76.31 382 GLN A O 1
ATOM 2988 N N . GLU A 1 383 ? -16.547 0.141 13.484 1 83 383 GLU A N 1
ATOM 2989 C CA . GLU A 1 383 ? -16.172 1.521 13.781 1 83 383 GLU A CA 1
ATOM 2990 C C . GLU A 1 383 ? -16.922 2.502 12.891 1 83 383 GLU A C 1
ATOM 2992 O O . GLU A 1 383 ? -17.328 3.576 13.344 1 83 383 GLU A O 1
ATOM 2997 N N . ARG A 1 384 ? -17.109 2.035 11.727 1 83.62 384 ARG A N 1
ATOM 2998 C CA . ARG A 1 384 ? -17.844 2.869 10.781 1 83.62 384 ARG A CA 1
ATOM 2999 C C . ARG A 1 384 ? -19.281 3.068 11.234 1 83.62 384 ARG A C 1
ATOM 3001 O O . ARG A 1 384 ? -19.844 4.16 11.102 1 83.62 384 ARG A O 1
ATOM 3008 N N . LEU A 1 385 ? -19.891 2.035 11.75 1 81.88 385 LEU A N 1
ATOM 3009 C CA . LEU A 1 385 ? -21.266 2.119 12.234 1 81.88 385 LEU A CA 1
ATOM 3010 C C . LEU A 1 385 ? -21.375 3.096 13.406 1 81.88 385 LEU A C 1
ATOM 3012 O O . LEU A 1 385 ? -22.281 3.936 13.438 1 81.88 385 LEU A O 1
ATOM 3016 N N . ILE A 1 386 ? -20.484 3 14.273 1 86.94 386 ILE A N 1
ATOM 3017 C CA . ILE A 1 386 ? -20.469 3.877 15.445 1 86.94 386 ILE A CA 1
ATOM 3018 C C . ILE A 1 386 ? -20.203 5.316 15.008 1 86.94 386 ILE A C 1
ATOM 3020 O O . ILE A 1 386 ? -20.891 6.238 15.445 1 86.94 386 ILE A O 1
ATOM 3024 N N . GLY A 1 387 ? -19.219 5.48 14.156 1 90.81 387 GLY A N 1
ATOM 3025 C CA . GLY A 1 387 ? -18.906 6.805 13.656 1 90.81 387 GLY A CA 1
ATOM 3026 C C . GLY A 1 387 ? -20.062 7.465 12.93 1 90.81 387 GLY A C 1
ATOM 3027 O O . GLY A 1 387 ? -20.375 8.625 13.188 1 90.81 387 GLY A O 1
ATOM 3028 N N . GLU A 1 388 ? -20.688 6.688 12.102 1 87.38 388 GLU A N 1
ATOM 3029 C CA . GLU A 1 388 ? -21.828 7.227 11.359 1 87.38 388 GLU A CA 1
ATOM 3030 C C . GLU A 1 388 ? -22.984 7.586 12.289 1 87.38 388 GLU A C 1
ATOM 3032 O O . GLU A 1 388 ? -23.609 8.641 12.133 1 87.38 388 GLU A O 1
ATOM 3037 N N . LYS A 1 389 ? -23.297 6.75 13.156 1 88.69 389 LYS A N 1
ATOM 3038 C CA . LYS A 1 389 ? -24.344 6.98 14.133 1 88.69 389 LYS A CA 1
ATOM 3039 C C . LYS A 1 389 ? -24.156 8.312 14.852 1 88.69 389 LYS A C 1
ATOM 3041 O O . LYS A 1 389 ? -25.078 9.133 14.906 1 88.69 389 LYS A O 1
ATOM 3046 N N . TYR A 1 390 ? -23.031 8.594 15.281 1 93.75 390 TYR A N 1
ATOM 3047 C CA . TYR A 1 390 ? -22.828 9.75 16.141 1 93.75 390 TYR A CA 1
ATOM 3048 C C . TYR A 1 390 ? -22.609 11.016 15.312 1 93.75 390 TYR A C 1
ATOM 3050 O O . TYR A 1 390 ? -23 12.109 15.719 1 93.75 390 TYR A O 1
ATOM 3058 N N . LEU A 1 391 ? -21.984 10.891 14.117 1 93.75 391 LEU A N 1
ATOM 3059 C CA . LEU A 1 391 ? -21.891 12.055 13.25 1 93.75 391 LEU A CA 1
ATOM 3060 C C . LEU A 1 391 ? -23.266 12.562 12.852 1 93.75 391 LEU A C 1
ATOM 3062 O O . LEU A 1 391 ? -23.469 13.773 12.719 1 93.75 391 LEU A O 1
ATOM 3066 N N . ARG A 1 392 ? -24.172 11.625 12.766 1 91.44 392 ARG A N 1
ATOM 3067 C CA . ARG A 1 392 ? -25.547 12.008 12.484 1 91.44 392 ARG A CA 1
ATOM 3068 C C . ARG A 1 392 ? -26.203 12.617 13.711 1 91.44 392 ARG A C 1
ATOM 3070 O O . ARG A 1 392 ? -26.828 13.68 13.633 1 91.44 392 ARG A O 1
ATOM 3077 N N . LEU A 1 393 ? -26.031 11.961 14.797 1 92.62 393 LEU A N 1
ATOM 3078 C CA . LEU A 1 393 ? -26.641 12.406 16.047 1 92.62 393 LEU A CA 1
ATOM 3079 C C . LEU A 1 393 ? -26.156 13.805 16.422 1 92.62 393 LEU A C 1
ATOM 3081 O O . LEU A 1 393 ? -26.922 14.609 16.953 1 92.62 393 LEU A O 1
ATOM 3085 N N . TRP A 1 394 ? -24.969 14.125 16.125 1 95.44 394 TRP A N 1
ATOM 3086 C CA . TRP A 1 394 ? -24.359 15.398 16.5 1 95.44 394 TRP A CA 1
ATOM 3087 C C . TRP A 1 394 ? -24.656 16.469 15.453 1 95.44 394 TRP A C 1
ATOM 3089 O O . TRP A 1 394 ? -24.25 17.625 15.609 1 95.44 394 TRP A O 1
ATOM 3099 N N . GLY A 1 395 ? -25.266 16.062 14.32 1 92.44 395 GLY A N 1
ATOM 3100 C CA . GLY A 1 395 ? -25.625 17.016 13.281 1 92.44 395 GLY A CA 1
ATOM 3101 C C . GLY A 1 395 ? -24.484 17.344 12.336 1 92.44 395 GLY A C 1
ATOM 3102 O O . GLY A 1 395 ? -24.531 18.344 11.617 1 92.44 395 GLY A O 1
ATOM 3103 N N . ILE A 1 396 ? -23.453 16.625 12.367 1 95.31 396 ILE A N 1
ATOM 3104 C CA . ILE A 1 396 ? -22.281 16.859 11.531 1 95.31 396 ILE A CA 1
ATOM 3105 C C . ILE A 1 396 ? -22.5 16.266 10.141 1 95.31 396 ILE A C 1
ATOM 3107 O O . ILE A 1 396 ? -22.188 16.906 9.133 1 95.31 396 ILE A O 1
ATOM 3111 N N . LEU A 1 397 ? -22.969 15.109 10.094 1 91.88 397 LEU A N 1
ATOM 3112 C CA . LEU A 1 397 ? -23.328 14.5 8.812 1 91.88 397 LEU A CA 1
ATOM 3113 C C . LEU A 1 397 ? -24.719 14.945 8.367 1 91.88 397 LEU A C 1
ATOM 3115 O O . LEU A 1 397 ? -25.703 14.703 9.062 1 91.88 397 LEU A O 1
ATOM 3119 N N . LYS A 1 398 ? -24.703 15.812 7.184 1 81.56 398 LYS A N 1
ATOM 3120 C CA . LYS A 1 398 ? -25.953 16.375 6.688 1 81.56 398 LYS A CA 1
ATOM 3121 C C . LYS A 1 398 ? -26.625 15.43 5.691 1 81.56 398 LYS A C 1
ATOM 3123 O O . LYS A 1 398 ? -26.109 15.211 4.594 1 81.56 398 LYS A O 1
ATOM 3128 N N . ASP A 1 399 ? -26.453 14.414 5.641 1 62.53 399 ASP A N 1
ATOM 3129 C CA . ASP A 1 399 ? -27.016 13.57 4.594 1 62.53 399 ASP A CA 1
ATOM 3130 C C . ASP A 1 399 ? -28.484 13.93 4.324 1 62.53 399 ASP A C 1
ATOM 3132 O O . ASP A 1 399 ? -29.25 14.141 5.258 1 62.53 399 ASP A O 1
ATOM 3136 N N . ASP A 1 400 ? -28.734 14.836 3.289 1 50.19 400 ASP A N 1
ATOM 3137 C CA . ASP A 1 400 ? -30.141 14.945 2.898 1 50.19 400 ASP A CA 1
ATOM 3138 C C . ASP A 1 400 ? -30.891 13.656 3.229 1 50.19 400 ASP A C 1
ATOM 3140 O O . ASP A 1 400 ? -31.969 13.703 3.832 1 50.19 400 ASP A O 1
ATOM 3144 N N . ASN A 1 401 ? -31.016 12.781 2.125 1 42.44 401 ASN A N 1
ATOM 3145 C CA . ASN A 1 401 ? -31.875 11.625 1.961 1 42.44 401 ASN A CA 1
ATOM 3146 C C . ASN A 1 401 ? -31.297 10.391 2.641 1 42.44 401 ASN A C 1
ATOM 3148 O O . ASN A 1 401 ? -30.141 10.023 2.396 1 42.44 401 ASN A O 1
ATOM 3152 N N . ASP A 1 402 ? -31.594 10.109 3.932 1 41.22 402 ASP A N 1
ATOM 3153 C CA . ASP A 1 402 ? -31.531 8.703 4.312 1 41.22 402 ASP A CA 1
ATOM 3154 C C . ASP A 1 402 ? -31.578 7.801 3.082 1 41.22 402 ASP A C 1
ATOM 3156 O O . ASP A 1 402 ? -31.922 6.621 3.186 1 41.22 402 ASP A O 1
ATOM 3160 N N . GLU A 1 403 ? -31.719 8.312 2.025 1 37.03 403 GLU A N 1
ATOM 3161 C CA . GLU A 1 403 ? -32.094 7.422 0.925 1 37.03 403 GLU A CA 1
ATOM 3162 C C . GLU A 1 403 ? -31.062 6.297 0.773 1 37.03 403 GLU A C 1
ATOM 3164 O O . GLU A 1 403 ? -31.406 5.188 0.362 1 37.03 403 GLU A O 1
ATOM 3169 N N . GLY A 1 404 ? -29.828 6.52 0.787 1 34.69 404 GLY A N 1
ATOM 3170 C CA . GLY A 1 404 ? -29.062 5.289 0.668 1 34.69 404 GLY A CA 1
ATOM 3171 C C . GLY A 1 404 ? -29.062 4.461 1.939 1 34.69 404 GLY A C 1
ATOM 3172 O O . GLY A 1 404 ? -28.984 3.232 1.887 1 34.69 404 GLY A O 1
ATOM 3173 N N . ASP A 1 405 ? -28.672 4.965 3.15 1 33.81 405 ASP A N 1
ATOM 3174 C CA . ASP A 1 405 ? -28.984 4.211 4.363 1 33.81 405 ASP A CA 1
ATOM 3175 C C . ASP A 1 405 ? -30.375 4.547 4.887 1 33.81 405 ASP A C 1
ATOM 3177 O O . ASP A 1 405 ? -30.672 4.312 6.059 1 33.81 405 ASP A O 1
ATOM 3181 N N . VAL A 1 406 ? -31.328 5.438 4.469 1 24.12 406 VAL A N 1
ATOM 3182 C CA . VAL A 1 406 ? -32.594 5.836 5.098 1 24.12 406 VAL A CA 1
ATOM 3183 C C . VAL A 1 406 ? -33.469 4.609 5.328 1 24.12 406 VAL A C 1
ATOM 3185 O O . VAL A 1 406 ? -33.781 3.885 4.383 1 24.12 406 VAL A O 1
ATOM 3188 N N . PHE A 1 407 ? -33.656 4.332 6.598 1 21.97 407 PHE A N 1
ATOM 3189 C CA . PHE A 1 407 ? -34.875 3.742 7.145 1 21.97 407 PHE A CA 1
ATOM 3190 C C . PHE A 1 407 ? -36.094 4.617 6.844 1 21.97 407 PHE A C 1
ATOM 3192 O O . PHE A 1 407 ? -36.094 5.812 7.156 1 21.97 407 PHE A O 1
ATOM 3199 N N . GLU A 1 408 ? -36.844 4.742 5.773 1 17.45 408 GLU A N 1
ATOM 3200 C CA . GLU A 1 408 ? -38.219 5.016 6.246 1 17.45 408 GLU A CA 1
ATOM 3201 C C . GLU A 1 408 ? -38.594 4.086 7.395 1 17.45 408 GLU A C 1
ATOM 3203 O O . GLU A 1 408 ? -38.219 2.91 7.398 1 17.45 408 GLU A O 1
ATOM 3208 N N . MET B 1 1 ? 0.332 -2.314 -25.484 1 50.84 1 MET B N 1
ATOM 3209 C CA . MET B 1 1 ? 0.871 -2.301 -26.844 1 50.84 1 MET B CA 1
ATOM 3210 C C . MET B 1 1 ? 1.851 -1.146 -27.031 1 50.84 1 MET B C 1
ATOM 3212 O O . MET B 1 1 ? 2.922 -1.324 -27.609 1 50.84 1 MET B O 1
ATOM 3216 N N . THR B 1 2 ? 1.45 -0.146 -26.297 1 57.25 2 THR B N 1
ATOM 3217 C CA . THR B 1 2 ? 2.201 1.088 -26.5 1 57.25 2 THR B CA 1
ATOM 3218 C C . THR B 1 2 ? 3.598 0.978 -25.891 1 57.25 2 THR B C 1
ATOM 3220 O O . THR B 1 2 ? 4.582 1.401 -26.516 1 57.25 2 THR B O 1
ATOM 3223 N N . ALA B 1 3 ? 3.648 0.077 -24.922 1 74.44 3 ALA B N 1
ATOM 3224 C CA . ALA B 1 3 ? 4.938 0.042 -24.234 1 74.44 3 ALA B CA 1
ATOM 3225 C C . ALA B 1 3 ? 5.945 -0.803 -25.016 1 74.44 3 ALA B C 1
ATOM 3227 O O . ALA B 1 3 ? 7.117 -0.431 -25.141 1 74.44 3 ALA B O 1
ATOM 3228 N N . ILE B 1 4 ? 5.453 -1.81 -25.797 1 84.5 4 ILE B N 1
ATOM 3229 C CA . ILE B 1 4 ? 6.352 -2.686 -26.531 1 84.5 4 ILE B CA 1
ATOM 3230 C C . ILE B 1 4 ? 6.824 -1.981 -27.812 1 84.5 4 ILE B C 1
ATOM 3232 O O . ILE B 1 4 ? 7.988 -2.104 -28.188 1 84.5 4 ILE B O 1
ATOM 3236 N N . ALA B 1 5 ? 5.883 -1.198 -28.344 1 88.38 5 ALA B N 1
ATOM 3237 C CA . ALA B 1 5 ? 6.238 -0.46 -29.547 1 88.38 5 ALA B CA 1
ATOM 3238 C C . ALA B 1 5 ? 7.344 0.552 -29.266 1 88.38 5 ALA B C 1
ATOM 3240 O O . ALA B 1 5 ? 8.297 0.676 -30.047 1 88.38 5 ALA B O 1
ATOM 3241 N N . ALA B 1 6 ? 7.191 1.25 -28.234 1 88.06 6 ALA B N 1
ATOM 3242 C CA . ALA B 1 6 ? 8.203 2.229 -27.859 1 88.06 6 ALA B CA 1
ATOM 3243 C C . ALA B 1 6 ? 9.562 1.559 -27.641 1 88.06 6 ALA B C 1
ATOM 3245 O O . ALA B 1 6 ? 10.594 2.086 -28.047 1 88.06 6 ALA B O 1
ATOM 3246 N N . PHE B 1 7 ? 9.578 0.416 -27.078 1 90 7 PHE B N 1
ATOM 3247 C CA . PHE B 1 7 ? 10.797 -0.348 -26.844 1 90 7 PHE B CA 1
ATOM 3248 C C . PHE B 1 7 ? 11.453 -0.743 -28.156 1 90 7 PHE B C 1
ATOM 3250 O O . PHE B 1 7 ? 12.664 -0.574 -28.328 1 90 7 PHE B O 1
ATOM 3257 N N . LEU B 1 8 ? 10.648 -1.214 -29.031 1 91.31 8 LEU B N 1
ATOM 3258 C CA . LEU B 1 8 ? 11.164 -1.678 -30.312 1 91.31 8 LEU B CA 1
ATOM 3259 C C . LEU B 1 8 ? 11.688 -0.509 -31.141 1 91.31 8 LEU B C 1
ATOM 3261 O O . LEU B 1 8 ? 12.68 -0.643 -31.859 1 91.31 8 LEU B O 1
ATOM 3265 N N . ARG B 1 9 ? 11.117 0.646 -30.984 1 90.88 9 ARG B N 1
ATOM 3266 C CA . ARG B 1 9 ? 11.516 1.828 -31.75 1 90.88 9 ARG B CA 1
ATOM 3267 C C . ARG B 1 9 ? 12.789 2.438 -31.172 1 90.88 9 ARG B C 1
ATOM 3269 O O . ARG B 1 9 ? 13.594 3.023 -31.906 1 90.88 9 ARG B O 1
ATOM 3276 N N . LYS B 1 10 ? 13.047 2.303 -29.891 1 90.44 10 LYS B N 1
ATOM 3277 C CA . LYS B 1 10 ? 14.172 2.938 -29.203 1 90.44 10 LYS B CA 1
ATOM 3278 C C . LYS B 1 10 ? 15.398 2.027 -29.203 1 90.44 10 LYS B C 1
ATOM 3280 O O . LYS B 1 10 ? 16.484 2.449 -28.812 1 90.44 10 LYS B O 1
ATOM 3285 N N . THR B 1 11 ? 15.219 0.84 -29.594 1 93.56 11 THR B N 1
ATOM 3286 C CA . THR B 1 11 ? 16.297 -0.137 -29.578 1 93.56 11 THR B CA 1
ATOM 3287 C C . THR B 1 11 ? 16.859 -0.36 -30.984 1 93.56 11 THR B C 1
ATOM 3289 O O . THR B 1 11 ? 16.094 -0.549 -31.938 1 93.56 11 THR B O 1
ATOM 3292 N N . PRO B 1 12 ? 18.219 -0.299 -31.141 1 93.94 12 PRO B N 1
ATOM 3293 C CA . PRO B 1 12 ? 18.797 -0.538 -32.469 1 93.94 12 PRO B CA 1
ATOM 3294 C C . PRO B 1 12 ? 18.438 -1.905 -33.031 1 93.94 12 PRO B C 1
ATOM 3296 O O . PRO B 1 12 ? 18.359 -2.887 -32.281 1 93.94 12 PRO B O 1
ATOM 3299 N N . VAL B 1 13 ? 18.328 -1.938 -34.312 1 94.88 13 VAL B N 1
ATOM 3300 C CA . VAL B 1 13 ? 17.859 -3.125 -35 1 94.88 13 VAL B CA 1
ATOM 3301 C C . VAL B 1 13 ? 18.828 -4.285 -34.781 1 94.88 13 VAL B C 1
ATOM 3303 O O . VAL B 1 13 ? 18.391 -5.434 -34.625 1 94.88 13 VAL B O 1
ATOM 3306 N N . ILE B 1 14 ? 20.062 -3.988 -34.75 1 93.88 14 ILE B N 1
ATOM 3307 C CA . ILE B 1 14 ? 21.047 -5.043 -34.531 1 93.88 14 ILE B CA 1
ATOM 3308 C C . ILE B 1 14 ? 20.797 -5.738 -33.219 1 93.88 14 ILE B C 1
ATOM 3310 O O . ILE B 1 14 ? 20.938 -6.961 -33.094 1 93.88 14 ILE B O 1
ATOM 3314 N N . ARG B 1 15 ? 20.484 -5.004 -32.188 1 95.25 15 ARG B N 1
ATOM 3315 C CA . ARG B 1 15 ? 20.219 -5.539 -30.859 1 95.25 15 ARG B CA 1
ATOM 3316 C C . ARG B 1 15 ? 18.891 -6.289 -30.844 1 95.25 15 ARG B C 1
ATOM 3318 O O . ARG B 1 15 ? 18.766 -7.32 -30.172 1 95.25 15 ARG B O 1
ATOM 3325 N N . LEU B 1 16 ? 17.906 -5.754 -31.531 1 96.25 16 LEU B N 1
ATOM 3326 C CA . LEU B 1 16 ? 16.625 -6.441 -31.656 1 96.25 16 LEU B CA 1
ATOM 3327 C C . LEU B 1 16 ? 16.797 -7.801 -32.312 1 96.25 16 LEU B C 1
ATOM 3329 O O . LEU B 1 16 ? 16.219 -8.797 -31.891 1 96.25 16 LEU B O 1
ATOM 3333 N N . GLN B 1 17 ?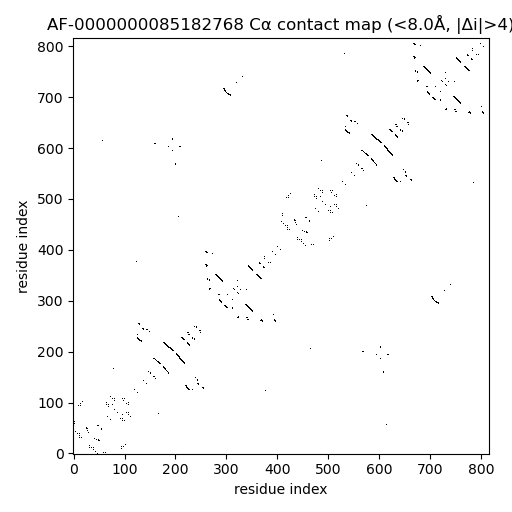 17.594 -7.77 -33.312 1 96 17 GLN B N 1
ATOM 3334 C CA . GLN B 1 17 ? 17.891 -9.031 -34 1 96 17 GLN B CA 1
ATOM 3335 C C . GLN B 1 17 ? 18.516 -10.039 -33.031 1 96 17 GLN B C 1
ATOM 3337 O O . GLN B 1 17 ? 18.125 -11.203 -33.031 1 96 17 GLN B O 1
ATOM 3342 N N . ASP B 1 18 ? 19.5 -9.602 -32.25 1 96.38 18 ASP B N 1
ATOM 3343 C CA . ASP B 1 18 ? 20.125 -10.461 -31.25 1 96.38 18 ASP B CA 1
ATOM 3344 C C . ASP B 1 18 ? 19.078 -11.07 -30.312 1 96.38 18 ASP B C 1
ATOM 3346 O O . ASP B 1 18 ? 19.109 -12.266 -30.031 1 96.38 18 ASP B O 1
ATOM 3350 N N . TYR B 1 19 ? 18.172 -10.266 -29.844 1 97.06 19 TYR B N 1
ATOM 3351 C CA . TYR B 1 19 ? 17.172 -10.68 -28.859 1 97.06 19 TYR B CA 1
ATOM 3352 C C . TYR B 1 19 ? 16.234 -11.719 -29.453 1 97.06 19 TYR B C 1
ATOM 3354 O O . TYR B 1 19 ? 16.016 -12.781 -28.859 1 97.06 19 TYR B O 1
ATOM 3362 N N . PHE B 1 20 ? 15.672 -11.43 -30.609 1 96.5 20 PHE B N 1
ATOM 3363 C CA . PHE B 1 20 ? 14.656 -12.305 -31.172 1 96.5 20 PHE B CA 1
ATOM 3364 C C . PHE B 1 20 ? 15.281 -13.57 -31.734 1 96.5 20 PHE B C 1
ATOM 3366 O O . PHE B 1 20 ? 14.617 -14.609 -31.828 1 96.5 20 PHE B O 1
ATOM 3373 N N . THR B 1 21 ? 16.562 -13.5 -32.031 1 94.62 21 THR B N 1
ATOM 3374 C CA . THR B 1 21 ? 17.266 -14.703 -32.469 1 94.62 21 THR B CA 1
ATOM 3375 C C . THR B 1 21 ? 17.625 -15.578 -31.281 1 94.62 21 THR B C 1
ATOM 3377 O O . THR B 1 21 ? 17.484 -16.797 -31.328 1 94.62 21 THR B O 1
ATOM 3380 N N . ALA B 1 22 ? 18.031 -14.969 -30.188 1 93.5 22 ALA B N 1
ATOM 3381 C CA . ALA B 1 22 ? 18.469 -15.688 -29 1 93.5 22 ALA B CA 1
ATOM 3382 C C . ALA B 1 22 ? 17.266 -16.219 -28.203 1 93.5 22 ALA B C 1
ATOM 3384 O O . ALA B 1 22 ? 17.375 -17.219 -27.5 1 93.5 22 ALA B O 1
ATOM 3385 N N . GLY B 1 23 ? 16.141 -15.602 -28.297 1 91.62 23 GLY B N 1
ATOM 3386 C CA . GLY B 1 23 ? 15.016 -15.859 -27.422 1 91.62 23 GLY B CA 1
ATOM 3387 C C . GLY B 1 23 ? 14.289 -17.156 -27.75 1 91.62 23 GLY B C 1
ATOM 3388 O O . GLY B 1 23 ? 13.477 -17.641 -26.953 1 91.62 23 GLY B O 1
ATOM 3389 N N . GLY B 1 24 ? 14.516 -17.781 -28.859 1 91.31 24 GLY B N 1
ATOM 3390 C CA . GLY B 1 24 ? 13.906 -19.047 -29.219 1 91.31 24 GLY B CA 1
ATOM 3391 C C . GLY B 1 24 ? 12.414 -18.953 -29.469 1 91.31 24 GLY B C 1
ATOM 3392 O O . GLY B 1 24 ? 11.664 -19.875 -29.141 1 91.31 24 GLY B O 1
ATOM 3393 N N . PHE B 1 25 ? 12.008 -17.875 -29.953 1 95.06 25 PHE B N 1
ATOM 3394 C CA . PHE B 1 25 ? 10.594 -17.688 -30.25 1 95.06 25 PHE B CA 1
ATOM 3395 C C . PHE B 1 25 ? 10.18 -18.5 -31.469 1 95.06 25 PHE B C 1
ATOM 3397 O O . PHE B 1 25 ? 10.875 -18.469 -32.5 1 95.06 25 PHE B O 1
ATOM 3404 N N . THR B 1 26 ? 9.055 -19.203 -31.328 1 95.38 26 THR B N 1
ATOM 3405 C CA . THR B 1 26 ? 8.617 -20.062 -32.406 1 95.38 26 THR B CA 1
ATOM 3406 C C . THR B 1 26 ? 7.449 -19.438 -33.156 1 95.38 26 THR B C 1
ATOM 3408 O O . THR B 1 26 ? 7.172 -19.812 -34.312 1 95.38 26 THR B O 1
ATOM 3411 N N . SER B 1 27 ? 6.82 -18.5 -32.594 1 95.56 27 SER B N 1
ATOM 3412 C CA . SER B 1 27 ? 5.605 -17.953 -33.188 1 95.56 27 SER B CA 1
ATOM 3413 C C . SER B 1 27 ? 5.871 -16.609 -33.844 1 95.56 27 SER B C 1
ATOM 3415 O O . SER B 1 27 ? 4.945 -15.953 -34.344 1 95.56 27 SER B O 1
ATOM 3417 N N . LEU B 1 28 ? 7.094 -16.188 -33.844 1 95.06 28 LEU B N 1
ATOM 3418 C CA . LEU B 1 28 ? 7.434 -14.938 -34.5 1 95.06 28 LEU B CA 1
ATOM 3419 C C . LEU B 1 28 ? 7.586 -15.141 -36 1 95.06 28 LEU B C 1
ATOM 3421 O O . LEU B 1 28 ? 8.352 -16 -36.438 1 95.06 28 LEU B O 1
ATOM 3425 N N . ALA B 1 29 ? 6.895 -14.312 -36.75 1 94.69 29 ALA B N 1
ATOM 3426 C CA . ALA B 1 29 ? 7.027 -14.344 -38.219 1 94.69 29 ALA B CA 1
ATOM 3427 C C . ALA B 1 29 ? 8.43 -13.922 -38.656 1 94.69 29 ALA B C 1
ATOM 3429 O O . ALA B 1 29 ? 9.102 -13.172 -37.938 1 94.69 29 ALA B O 1
ATOM 3430 N N . PRO B 1 30 ? 8.891 -14.422 -39.781 1 93.44 30 PRO B N 1
ATOM 3431 C CA . PRO B 1 30 ? 10.227 -14.07 -40.25 1 93.44 30 PRO B CA 1
ATOM 3432 C C . PRO B 1 30 ? 10.391 -12.57 -40.5 1 93.44 30 PRO B C 1
ATOM 3434 O O . PRO B 1 30 ? 9.484 -11.93 -41.031 1 93.44 30 PRO B O 1
ATOM 3437 N N . ILE B 1 31 ? 11.438 -12.102 -40.031 1 94.56 31 ILE B N 1
ATOM 3438 C CA . ILE B 1 31 ? 11.766 -10.688 -40.156 1 94.56 31 ILE B CA 1
ATOM 3439 C C . ILE B 1 31 ? 13 -10.531 -41.062 1 94.56 31 ILE B C 1
ATOM 3441 O O . ILE B 1 31 ? 13.984 -11.266 -40.906 1 94.56 31 ILE B O 1
ATOM 3445 N N . ASP B 1 32 ? 12.945 -9.586 -42.031 1 95.12 32 ASP B N 1
ATOM 3446 C CA . ASP B 1 32 ? 14.117 -9.258 -42.844 1 95.12 32 ASP B CA 1
ATOM 3447 C C . ASP B 1 32 ? 14.969 -8.195 -42.156 1 95.12 32 ASP B C 1
ATOM 3449 O O . ASP B 1 32 ? 14.75 -6.996 -42.344 1 95.12 32 ASP B O 1
ATOM 3453 N N . TRP B 1 33 ? 15.992 -8.602 -41.5 1 94.81 33 TRP B N 1
ATOM 3454 C CA . TRP B 1 33 ? 16.828 -7.746 -40.656 1 94.81 33 TRP B CA 1
ATOM 3455 C C . TRP B 1 33 ? 17.781 -6.902 -41.5 1 94.81 33 TRP B C 1
ATOM 3457 O O . TRP B 1 33 ? 18.453 -6.016 -41 1 94.81 33 TRP B O 1
ATOM 3467 N N . THR B 1 34 ? 17.844 -7.129 -42.781 1 93.56 34 THR B N 1
ATOM 3468 C CA . THR B 1 34 ? 18.797 -6.449 -43.656 1 93.56 34 THR B CA 1
ATOM 3469 C C . THR B 1 34 ? 18.234 -5.129 -44.156 1 93.56 34 THR B C 1
ATOM 3471 O O . THR B 1 34 ? 18.953 -4.305 -44.719 1 93.56 34 THR B O 1
ATOM 3474 N N . LYS B 1 35 ? 17.016 -4.934 -43.969 1 93.25 35 LYS B N 1
ATOM 3475 C CA . LYS B 1 35 ? 16.359 -3.707 -44.406 1 93.25 35 LYS B CA 1
ATOM 3476 C C . LYS B 1 35 ? 16.75 -2.523 -43.531 1 93.25 35 LYS B C 1
ATOM 3478 O O . LYS B 1 35 ? 17.234 -2.709 -42.406 1 93.25 35 LYS B O 1
ATOM 3483 N N . PRO B 1 36 ? 16.516 -1.306 -44.094 1 90.94 36 PRO B N 1
ATOM 3484 C CA . PRO B 1 36 ? 16.75 -0.13 -43.25 1 90.94 36 PRO B CA 1
ATOM 3485 C C . PRO B 1 36 ? 15.891 -0.14 -42 1 90.94 36 PRO B C 1
ATOM 3487 O O . PRO B 1 36 ? 14.789 -0.696 -42 1 90.94 36 PRO B O 1
ATOM 3490 N N . GLU B 1 37 ? 16.391 0.495 -40.906 1 86.06 37 GLU B N 1
ATOM 3491 C CA . GLU B 1 37 ? 15.836 0.411 -39.562 1 86.06 37 GLU B CA 1
ATOM 3492 C C . GLU B 1 37 ? 14.344 0.72 -39.562 1 86.06 37 GLU B C 1
ATOM 3494 O O . GLU B 1 37 ? 13.555 -0.032 -38.969 1 86.06 37 GLU B O 1
ATOM 3499 N N . PRO B 1 38 ? 13.906 1.843 -40.188 1 84.88 38 PRO B N 1
ATOM 3500 C CA . PRO B 1 38 ? 12.469 2.129 -40.125 1 84.88 38 PRO B CA 1
ATOM 3501 C C . PRO B 1 38 ? 11.633 1.046 -40.812 1 84.88 38 PRO B C 1
ATOM 3503 O O . PRO B 1 38 ? 10.469 0.838 -40.438 1 84.88 38 PRO B O 1
ATOM 3506 N N . GLU B 1 39 ? 12.203 0.347 -41.75 1 91.81 39 GLU B N 1
ATOM 3507 C CA . GLU B 1 39 ? 11.484 -0.681 -42.5 1 91.81 39 GLU B CA 1
ATOM 3508 C C . GLU B 1 39 ? 11.469 -2.006 -41.75 1 91.81 39 GLU B C 1
ATOM 3510 O O . GLU B 1 39 ? 10.719 -2.92 -42.125 1 91.81 39 GLU B O 1
ATOM 3515 N N . VAL B 1 40 ? 12.242 -2.105 -40.75 1 94.06 40 VAL B N 1
ATOM 3516 C CA . VAL B 1 40 ? 12.305 -3.332 -39.938 1 94.06 40 VAL B CA 1
ATOM 3517 C C . VAL B 1 40 ? 11.383 -3.217 -38.75 1 94.06 40 VAL B C 1
ATOM 3519 O O . VAL B 1 40 ? 10.68 -4.172 -38.375 1 94.06 40 VAL B O 1
ATOM 3522 N N . VAL B 1 41 ? 11.32 -2.051 -38.125 1 93.56 41 VAL B N 1
ATOM 3523 C CA . VAL B 1 41 ? 10.719 -1.877 -36.812 1 93.56 41 VAL B CA 1
ATOM 3524 C C . VAL B 1 41 ? 9.203 -2.039 -36.906 1 93.56 41 VAL B C 1
ATOM 3526 O O . VAL B 1 41 ? 8.594 -2.744 -36.125 1 93.56 41 VAL B O 1
ATOM 3529 N N . GLU B 1 42 ? 8.609 -1.411 -37.875 1 91.88 42 GLU B N 1
ATOM 3530 C CA . GLU B 1 42 ? 7.148 -1.457 -37.969 1 91.88 42 GLU B CA 1
ATOM 3531 C C . GLU B 1 42 ? 6.66 -2.875 -38.25 1 91.88 42 GLU B C 1
ATOM 3533 O O . GLU B 1 42 ? 5.758 -3.371 -37.562 1 91.88 42 GLU B O 1
ATOM 3538 N N . PRO B 1 43 ? 7.297 -3.545 -39.25 1 93.81 43 PRO B N 1
ATOM 3539 C CA . PRO B 1 43 ? 6.926 -4.949 -39.438 1 93.81 43 PRO B CA 1
ATOM 3540 C C . PRO B 1 43 ? 7.188 -5.797 -38.188 1 93.81 43 PRO B C 1
ATOM 3542 O O . PRO B 1 43 ? 6.434 -6.73 -37.906 1 93.81 43 PRO B O 1
ATOM 3545 N N . LEU B 1 44 ? 8.203 -5.527 -37.469 1 95.44 44 LEU B N 1
ATOM 3546 C CA . LEU B 1 44 ? 8.516 -6.273 -36.281 1 95.44 44 LEU B CA 1
ATOM 3547 C C . LEU B 1 44 ? 7.43 -6.074 -35.219 1 95.44 44 LEU B C 1
ATOM 3549 O O . LEU B 1 44 ? 7.023 -7.027 -34.531 1 95.44 44 LEU B O 1
ATOM 3553 N N . ILE B 1 45 ? 6.973 -4.828 -35.031 1 94.12 45 ILE B N 1
ATOM 3554 C CA . ILE B 1 45 ? 5.902 -4.535 -34.094 1 94.12 45 ILE B CA 1
ATOM 3555 C C . ILE B 1 45 ? 4.672 -5.375 -34.406 1 94.12 45 ILE B C 1
ATOM 3557 O O . ILE B 1 45 ? 4.074 -5.992 -33.531 1 94.12 45 ILE B O 1
ATOM 3561 N N . LYS B 1 46 ? 4.367 -5.461 -35.625 1 93.56 46 LYS B N 1
ATOM 3562 C CA . LYS B 1 46 ? 3.219 -6.246 -36.062 1 93.56 46 LYS B CA 1
ATOM 3563 C C . LYS B 1 46 ? 3.449 -7.738 -35.844 1 93.56 46 LYS B C 1
ATOM 3565 O O . LYS B 1 46 ? 2.533 -8.453 -35.438 1 93.56 46 LYS B O 1
ATOM 3570 N N . ALA B 1 47 ? 4.625 -8.164 -36.125 1 95.62 47 ALA B N 1
ATOM 3571 C CA . ALA B 1 47 ? 4.969 -9.57 -35.938 1 95.62 47 ALA B CA 1
ATOM 3572 C C . ALA B 1 47 ? 4.863 -9.961 -34.469 1 95.62 47 ALA B C 1
ATOM 3574 O O . ALA B 1 47 ? 4.375 -11.039 -34.125 1 95.62 47 ALA B O 1
ATOM 3575 N N . VAL B 1 48 ? 5.336 -9.125 -33.594 1 95.25 48 VAL B N 1
ATOM 3576 C CA . VAL B 1 48 ? 5.277 -9.383 -32.156 1 95.25 48 VAL B CA 1
ATOM 3577 C C . VAL B 1 48 ? 3.822 -9.422 -31.688 1 95.25 48 VAL B C 1
ATOM 3579 O O . VAL B 1 48 ? 3.443 -10.281 -30.891 1 95.25 48 VAL B O 1
ATOM 3582 N N . ASP B 1 49 ? 3.047 -8.5 -32.219 1 91.94 49 ASP B N 1
ATOM 3583 C CA . ASP B 1 49 ? 1.63 -8.453 -31.875 1 91.94 49 ASP B CA 1
ATOM 3584 C C . ASP B 1 49 ? 0.923 -9.75 -32.281 1 91.94 49 ASP B C 1
ATOM 3586 O O . ASP B 1 49 ? -0.067 -10.141 -31.656 1 91.94 49 ASP B O 1
ATOM 3590 N N . ALA B 1 50 ? 1.475 -10.43 -33.219 1 94.44 50 ALA B N 1
ATOM 3591 C CA . ALA B 1 50 ? 0.836 -11.617 -33.781 1 94.44 50 ALA B CA 1
ATOM 3592 C C . ALA B 1 50 ? 1.404 -12.883 -33.156 1 94.44 50 ALA B C 1
ATOM 3594 O O . ALA B 1 50 ? 0.967 -13.992 -33.469 1 94.44 50 ALA B O 1
ATOM 3595 N N . MET B 1 51 ? 2.318 -12.773 -32.219 1 95.12 51 MET B N 1
ATOM 3596 C CA . MET B 1 51 ? 2.906 -13.93 -31.531 1 95.12 51 MET B CA 1
ATOM 3597 C C . MET B 1 51 ? 1.878 -14.617 -30.641 1 95.12 51 MET B C 1
ATOM 3599 O O . MET B 1 51 ? 0.821 -14.055 -30.359 1 95.12 51 MET B O 1
ATOM 3603 N N . SER B 1 52 ? 2.256 -15.93 -30.375 1 93.56 52 SER B N 1
ATOM 3604 C CA . SER B 1 52 ? 1.448 -16.578 -29.359 1 93.56 52 SER B CA 1
ATOM 3605 C C . SER B 1 52 ? 1.409 -15.766 -28.062 1 93.56 52 SER B C 1
ATOM 3607 O O . SER B 1 52 ? 2.363 -15.055 -27.75 1 93.56 52 SER B O 1
ATOM 3609 N N . ASP B 1 53 ? 0.35 -15.898 -27.281 1 86.25 53 ASP B N 1
ATOM 3610 C CA . ASP B 1 53 ? 0.154 -15.109 -26.078 1 86.25 53 ASP B CA 1
ATOM 3611 C C . ASP B 1 53 ? 1.317 -15.289 -25.109 1 86.25 53 ASP B C 1
ATOM 3613 O O . ASP B 1 53 ? 1.832 -14.32 -24.547 1 86.25 53 ASP B O 1
ATOM 3617 N N . ASP B 1 54 ? 1.728 -16.484 -24.969 1 88.12 54 ASP B N 1
ATOM 3618 C CA . ASP B 1 54 ? 2.797 -16.781 -24.016 1 88.12 54 ASP B CA 1
ATOM 3619 C C . ASP B 1 54 ? 4.098 -16.094 -24.438 1 88.12 54 ASP B C 1
ATOM 3621 O O . ASP B 1 54 ? 4.777 -15.492 -23.594 1 88.12 54 ASP B O 1
ATOM 3625 N N . GLU B 1 55 ? 4.402 -16.203 -25.672 1 93.69 55 GLU B N 1
ATOM 3626 C CA . GLU B 1 55 ? 5.652 -15.617 -26.156 1 93.69 55 GLU B CA 1
ATOM 3627 C C . GLU B 1 55 ? 5.574 -14.094 -26.188 1 93.69 55 GLU B C 1
ATOM 3629 O O . GLU B 1 55 ? 6.555 -13.406 -25.891 1 93.69 55 GLU B O 1
ATOM 3634 N N . LYS B 1 56 ? 4.461 -13.625 -26.562 1 92.44 56 LYS B N 1
ATOM 3635 C CA . LYS B 1 56 ? 4.262 -12.18 -26.547 1 92.44 56 LYS B CA 1
ATOM 3636 C C . LYS B 1 56 ? 4.445 -11.617 -25.156 1 92.44 56 LYS B C 1
ATOM 3638 O O . LYS B 1 56 ? 5.09 -10.578 -24.969 1 92.44 56 LYS B O 1
ATOM 3643 N N . GLN B 1 57 ? 3.926 -12.336 -24.219 1 90.88 57 GLN B N 1
ATOM 3644 C CA . GLN B 1 57 ? 4.059 -11.906 -22.828 1 90.88 57 GLN B CA 1
ATOM 3645 C C . GLN B 1 57 ? 5.523 -11.883 -22.391 1 90.88 57 GLN B C 1
ATOM 3647 O O . GLN B 1 57 ? 5.953 -10.977 -21.672 1 90.88 57 GLN B O 1
ATOM 3652 N N . ARG B 1 58 ? 6.203 -12.82 -22.797 1 92.62 58 ARG B N 1
ATOM 3653 C CA . ARG B 1 58 ? 7.629 -12.867 -22.484 1 92.62 58 ARG B CA 1
ATOM 3654 C C . ARG B 1 58 ? 8.352 -11.641 -23.047 1 92.62 58 ARG B C 1
ATOM 3656 O O . ARG B 1 58 ? 9.164 -11.023 -22.359 1 92.62 58 ARG B O 1
ATOM 3663 N N . VAL B 1 59 ? 8.031 -11.312 -24.266 1 94.25 59 VAL B N 1
ATOM 3664 C CA . VAL B 1 59 ? 8.656 -10.156 -24.906 1 94.25 59 VAL B CA 1
ATOM 3665 C C . VAL B 1 59 ? 8.297 -8.883 -24.125 1 94.25 59 VAL B C 1
ATOM 3667 O O . VAL B 1 59 ? 9.172 -8.055 -23.859 1 94.25 59 VAL B O 1
ATOM 3670 N N . VAL B 1 60 ? 7.066 -8.789 -23.766 1 92.56 60 VAL B N 1
ATOM 3671 C CA . VAL B 1 60 ? 6.582 -7.605 -23.062 1 92.56 60 VAL B CA 1
ATOM 3672 C C . VAL B 1 60 ? 7.301 -7.469 -21.719 1 92.56 60 VAL B C 1
ATOM 3674 O O . VAL B 1 60 ? 7.762 -6.383 -21.375 1 92.56 60 VAL B O 1
ATOM 3677 N N . LEU B 1 61 ? 7.426 -8.5 -21.016 1 93.44 61 LEU B N 1
ATOM 3678 C CA . LEU B 1 61 ? 8.031 -8.477 -19.688 1 93.44 61 LEU B CA 1
ATOM 3679 C C . LEU B 1 61 ? 9.531 -8.219 -19.781 1 93.44 61 LEU B C 1
ATOM 3681 O O . LEU B 1 61 ? 10.086 -7.461 -18.984 1 93.44 61 LEU B O 1
ATOM 3685 N N . ASP B 1 62 ? 10.148 -8.805 -20.766 1 94.25 62 ASP B N 1
ATOM 3686 C CA . ASP B 1 62 ? 11.57 -8.539 -20.984 1 94.25 62 ASP B CA 1
ATOM 3687 C C . ASP B 1 62 ? 11.812 -7.074 -21.328 1 94.25 62 ASP B C 1
ATOM 3689 O O . ASP B 1 62 ? 12.719 -6.441 -20.797 1 94.25 62 ASP B O 1
ATOM 3693 N N . ALA B 1 63 ? 10.969 -6.629 -22.203 1 94.25 63 ALA B N 1
ATOM 3694 C CA . ALA B 1 63 ? 11.086 -5.234 -22.625 1 94.25 63 ALA B CA 1
ATOM 3695 C C . ALA B 1 63 ? 10.93 -4.293 -21.438 1 94.25 63 ALA B C 1
ATOM 3697 O O . ALA B 1 63 ? 11.633 -3.289 -21.328 1 94.25 63 ALA B O 1
ATOM 3698 N N . ALA B 1 64 ? 10.023 -4.652 -20.609 1 93.75 64 ALA B N 1
ATOM 3699 C CA . ALA B 1 64 ? 9.781 -3.822 -19.422 1 93.75 64 ALA B CA 1
ATOM 3700 C C . ALA B 1 64 ? 10.992 -3.812 -18.5 1 93.75 64 ALA B C 1
ATOM 3702 O O . ALA B 1 64 ? 11.383 -2.76 -17.984 1 93.75 64 ALA B O 1
ATOM 3703 N N . ARG B 1 65 ? 11.594 -4.883 -18.281 1 93.75 65 ARG B N 1
ATOM 3704 C CA . ARG B 1 65 ? 12.781 -4.98 -17.438 1 93.75 65 ARG B CA 1
ATOM 3705 C C . ARG B 1 65 ? 13.938 -4.195 -18.031 1 93.75 65 ARG B C 1
ATOM 3707 O O . ARG B 1 65 ? 14.641 -3.477 -17.312 1 93.75 65 ARG B O 1
ATOM 3714 N N . VAL B 1 66 ? 14.078 -4.336 -19.281 1 95.94 66 VAL B N 1
ATOM 3715 C CA . VAL B 1 66 ? 15.148 -3.633 -19.984 1 95.94 66 VAL B CA 1
ATOM 3716 C C . VAL B 1 66 ? 14.93 -2.125 -19.891 1 95.94 66 VAL B C 1
ATOM 3718 O O . VAL B 1 66 ? 15.852 -1.373 -19.578 1 95.94 66 VAL B O 1
ATOM 3721 N N . ALA B 1 67 ? 13.727 -1.736 -20.156 1 94.31 67 ALA B N 1
ATOM 3722 C CA . ALA B 1 67 ? 13.375 -0.318 -20.109 1 94.31 67 ALA B CA 1
ATOM 3723 C C . ALA B 1 67 ? 13.586 0.257 -18.719 1 94.31 67 ALA B C 1
ATOM 3725 O O . ALA B 1 67 ? 13.969 1.421 -18.562 1 94.31 67 ALA B O 1
ATOM 3726 N N . ALA B 1 68 ? 13.352 -0.51 -17.719 1 93.88 68 ALA B N 1
ATOM 3727 C CA . ALA B 1 68 ? 13.469 -0.066 -16.344 1 93.88 68 ALA B CA 1
ATOM 3728 C C . ALA B 1 68 ? 14.914 0.311 -16 1 93.88 68 ALA B C 1
ATOM 3730 O O . ALA B 1 68 ? 15.164 1.092 -15.086 1 93.88 68 ALA B O 1
ATOM 3731 N N . LEU B 1 69 ? 15.867 -0.24 -16.766 1 95.56 69 LEU B N 1
ATOM 3732 C CA . LEU B 1 69 ? 17.266 0.08 -16.516 1 95.56 69 LEU B CA 1
ATOM 3733 C C . LEU B 1 69 ? 17.812 1.004 -17.609 1 95.56 69 LEU B C 1
ATOM 3735 O O . LEU B 1 69 ? 19.031 1.154 -17.734 1 95.56 69 LEU B O 1
ATOM 3739 N N . ALA B 1 70 ? 16.906 1.639 -18.344 1 93.88 70 ALA B N 1
ATOM 3740 C CA . ALA B 1 70 ? 17.344 2.492 -19.438 1 93.88 70 ALA B CA 1
ATOM 3741 C C . ALA B 1 70 ? 17.297 3.965 -19.047 1 93.88 70 ALA B C 1
ATOM 3743 O O . ALA B 1 70 ? 17.594 4.844 -19.859 1 93.88 70 ALA B O 1
ATOM 3744 N N . ASP B 1 71 ? 16.984 4.273 -17.844 1 90.56 71 ASP B N 1
ATOM 3745 C CA . ASP B 1 71 ? 17.109 5.637 -17.328 1 90.56 71 ASP B CA 1
ATOM 3746 C C . ASP B 1 71 ? 18.469 5.855 -16.656 1 90.56 71 ASP B C 1
ATOM 3748 O O . ASP B 1 71 ? 19.297 4.949 -16.625 1 90.56 71 ASP B O 1
ATOM 3752 N N . GLU B 1 72 ? 18.734 7.027 -16.219 1 86.62 72 GLU B N 1
ATOM 3753 C CA . GLU B 1 72 ? 20.062 7.395 -15.742 1 86.62 72 GLU B CA 1
ATOM 3754 C C . GLU B 1 72 ? 20.453 6.543 -14.539 1 86.62 72 GLU B C 1
ATOM 3756 O O . GLU B 1 72 ? 21.531 5.949 -14.523 1 86.62 72 GLU B O 1
ATOM 3761 N N . PRO B 1 73 ? 19.609 6.395 -13.5 1 86.62 73 PRO B N 1
ATOM 3762 C CA . PRO B 1 73 ? 19.984 5.512 -12.391 1 86.62 73 PRO B CA 1
ATOM 3763 C C . PRO B 1 73 ? 20.219 4.07 -12.844 1 86.62 73 PRO B C 1
ATOM 3765 O O . PRO B 1 73 ? 21.109 3.396 -12.344 1 86.62 73 PRO B O 1
ATOM 3768 N N . GLY B 1 74 ? 19.359 3.656 -13.727 1 93.25 74 GLY B N 1
ATOM 3769 C CA . GLY B 1 74 ? 19.516 2.312 -14.258 1 93.25 74 GLY B CA 1
ATOM 3770 C C . GLY B 1 74 ? 20.812 2.115 -15.016 1 93.25 74 GLY B C 1
ATOM 3771 O O . GLY B 1 74 ? 21.484 1.089 -14.859 1 93.25 74 GLY B O 1
ATOM 3772 N N . GLN B 1 75 ? 21.188 3.115 -15.82 1 92.75 75 GLN B N 1
ATOM 3773 C CA . GLN B 1 75 ? 22.438 3.041 -16.562 1 92.75 75 GLN B CA 1
ATOM 3774 C C . GLN B 1 75 ? 23.641 3.049 -15.617 1 92.75 75 GLN B C 1
ATOM 3776 O O . GLN B 1 75 ? 24.625 2.328 -15.844 1 92.75 75 GLN B O 1
ATOM 3781 N N . ASN B 1 76 ? 23.547 3.803 -14.602 1 88.62 76 ASN B N 1
ATOM 3782 C CA . ASN B 1 76 ? 24.578 3.801 -13.578 1 88.62 76 ASN B CA 1
ATOM 3783 C C . ASN B 1 76 ? 24.703 2.441 -12.891 1 88.62 76 ASN B C 1
ATOM 3785 O O . ASN B 1 76 ? 25.797 1.961 -12.633 1 88.62 76 ASN B O 1
ATOM 3789 N N . ALA B 1 77 ? 23.578 1.885 -12.586 1 94.12 77 ALA B N 1
ATOM 3790 C CA . ALA B 1 77 ? 23.547 0.562 -11.969 1 94.12 77 ALA B CA 1
ATOM 3791 C C . ALA B 1 77 ? 24.219 -0.476 -12.867 1 94.12 77 ALA B C 1
ATOM 3793 O O . ALA B 1 77 ? 25.016 -1.297 -12.398 1 94.12 77 ALA B O 1
ATOM 3794 N N . LEU B 1 78 ? 23.906 -0.403 -14.133 1 96.19 78 LEU B N 1
ATOM 3795 C CA . LEU B 1 78 ? 24.516 -1.331 -15.086 1 96.19 78 LEU B CA 1
ATOM 3796 C C . LEU B 1 78 ? 26.016 -1.14 -15.148 1 96.19 78 LEU B C 1
ATOM 3798 O O . LEU B 1 78 ? 26.781 -2.115 -15.141 1 96.19 78 LEU B O 1
ATOM 3802 N N . GLN B 1 79 ? 26.438 0.044 -15.195 1 92.69 79 GLN B N 1
ATOM 3803 C CA . GLN B 1 79 ? 27.859 0.356 -15.289 1 92.69 79 GLN B CA 1
ATOM 3804 C C . GLN B 1 79 ? 28.625 -0.2 -14.086 1 92.69 79 GLN B C 1
ATOM 3806 O O . GLN B 1 79 ? 29.797 -0.584 -14.211 1 92.69 79 GLN B O 1
ATOM 3811 N N . ASN B 1 80 ? 28 -0.317 -12.969 1 91.19 80 ASN B N 1
ATOM 3812 C CA . ASN B 1 80 ? 28.609 -0.792 -11.727 1 91.19 80 ASN B CA 1
ATOM 3813 C C . ASN B 1 80 ? 28.922 -2.285 -11.797 1 91.19 80 ASN B C 1
ATOM 3815 O O . ASN B 1 80 ? 29.844 -2.76 -11.133 1 91.19 80 ASN B O 1
ATOM 3819 N N . VAL B 1 81 ? 28.125 -2.949 -12.602 1 94.25 81 VAL B N 1
ATOM 3820 C CA . VAL B 1 81 ? 28.172 -4.387 -12.359 1 94.25 81 VAL B CA 1
ATOM 3821 C C . VAL B 1 81 ? 28.641 -5.109 -13.625 1 94.25 81 VAL B C 1
ATOM 3823 O O . VAL B 1 81 ? 29.031 -6.277 -13.578 1 94.25 81 VAL B O 1
ATOM 3826 N N . VAL B 1 82 ? 28.672 -4.438 -14.711 1 95.56 82 VAL B N 1
ATOM 3827 C CA . VAL B 1 82 ? 28.984 -5.098 -15.977 1 95.56 82 VAL B CA 1
ATOM 3828 C C . VAL B 1 82 ? 30.406 -5.652 -15.938 1 95.56 82 VAL B C 1
ATOM 3830 O O . VAL B 1 82 ? 31.312 -5.02 -15.383 1 95.56 82 VAL B O 1
ATOM 3833 N N . VAL B 1 83 ? 30.594 -6.77 -16.547 1 94.94 83 VAL B N 1
ATOM 3834 C CA . VAL B 1 83 ? 31.891 -7.434 -16.578 1 94.94 83 VAL B CA 1
ATOM 3835 C C . VAL B 1 83 ? 32.719 -6.852 -17.719 1 94.94 83 VAL B C 1
ATOM 3837 O O . VAL B 1 83 ? 33.875 -6.438 -17.5 1 94.94 83 VAL B O 1
ATOM 3840 N N . ASN B 1 84 ? 32.156 -6.773 -18.891 1 94.81 84 ASN B N 1
ATOM 3841 C CA . ASN B 1 84 ? 32.875 -6.23 -20.047 1 94.81 84 ASN B CA 1
ATOM 3842 C C . ASN B 1 84 ? 32.594 -4.738 -20.219 1 94.81 84 ASN B C 1
ATOM 3844 O O . ASN B 1 84 ? 31.875 -4.332 -21.125 1 94.81 84 ASN B O 1
ATOM 3848 N N . ARG B 1 85 ? 33.281 -3.934 -19.516 1 92.06 85 ARG B N 1
ATOM 3849 C CA . ARG B 1 85 ? 33.094 -2.486 -19.5 1 92.06 85 ARG B CA 1
ATOM 3850 C C . ARG B 1 85 ? 33.469 -1.873 -20.844 1 92.06 85 ARG B C 1
ATOM 3852 O O . ARG B 1 85 ? 32.844 -0.917 -21.297 1 92.06 85 ARG B O 1
ATOM 3859 N N . ALA B 1 86 ? 34.438 -2.449 -21.406 1 93.75 86 ALA B N 1
ATOM 3860 C CA . ALA B 1 86 ? 34.938 -1.924 -22.672 1 93.75 86 ALA B CA 1
ATOM 3861 C C . ALA B 1 86 ? 33.844 -1.968 -23.75 1 93.75 86 ALA B C 1
ATOM 3863 O O . ALA B 1 86 ? 33.656 -1.001 -24.484 1 93.75 86 ALA B O 1
ATOM 3864 N N . VAL B 1 87 ? 33.219 -3.076 -23.781 1 94.94 87 VAL B N 1
ATOM 3865 C CA . VAL B 1 87 ? 32.125 -3.223 -24.766 1 94.94 87 VAL B CA 1
ATOM 3866 C C . VAL B 1 87 ? 30.953 -2.344 -24.375 1 94.94 87 VAL B C 1
ATOM 3868 O O . VAL B 1 87 ? 30.391 -1.627 -25.219 1 94.94 87 VAL B O 1
ATOM 3871 N N . PHE B 1 88 ? 30.656 -2.354 -23.125 1 95.5 88 PHE B N 1
ATOM 3872 C CA . PHE B 1 88 ? 29.516 -1.603 -22.594 1 95.5 88 PHE B CA 1
ATOM 3873 C C . PHE B 1 88 ? 29.641 -0.123 -22.938 1 95.5 88 PHE B C 1
ATOM 3875 O O . PHE B 1 88 ? 28.672 0.5 -23.391 1 95.5 88 PHE B O 1
ATOM 3882 N N . ASP B 1 89 ? 30.766 0.408 -22.859 1 92.69 89 ASP B N 1
ATOM 3883 C CA . ASP B 1 89 ? 31 1.842 -23.016 1 92.69 89 ASP B CA 1
ATOM 3884 C C . ASP B 1 89 ? 30.906 2.25 -24.484 1 92.69 89 ASP B C 1
ATOM 3886 O O . ASP B 1 89 ? 30.75 3.43 -24.797 1 92.69 89 ASP B O 1
ATOM 3890 N N . THR B 1 90 ? 31.047 1.312 -25.359 1 94.25 90 THR B N 1
ATOM 3891 C CA . THR B 1 90 ? 31 1.626 -26.781 1 94.25 90 THR B CA 1
ATOM 3892 C C . THR B 1 90 ? 29.578 1.622 -27.297 1 94.25 90 THR B C 1
ATOM 3894 O O . THR B 1 90 ? 29.297 2.129 -28.391 1 94.25 90 THR B O 1
ATOM 3897 N N . LEU B 1 91 ? 28.734 1.023 -26.562 1 95.31 91 LEU B N 1
ATOM 3898 C CA . LEU B 1 91 ? 27.344 0.894 -27 1 95.31 91 LEU B CA 1
ATOM 3899 C C . LEU B 1 91 ? 26.609 2.219 -26.859 1 95.31 91 LEU B C 1
ATOM 3901 O O . LEU B 1 91 ? 26.641 2.854 -25.812 1 95.31 91 LEU B O 1
ATOM 3905 N N . GLU B 1 92 ? 26.031 2.576 -27.922 1 92.94 92 GLU B N 1
ATOM 3906 C CA . GLU B 1 92 ? 25.266 3.826 -27.906 1 92.94 92 GLU B CA 1
ATOM 3907 C C . GLU B 1 92 ? 23.797 3.578 -27.609 1 92.94 92 GLU B C 1
ATOM 3909 O O . GLU B 1 92 ? 23.203 2.621 -28.109 1 92.94 92 GLU B O 1
ATOM 3914 N N . GLY B 1 93 ? 23.234 4.477 -26.766 1 93.62 93 GLY B N 1
ATOM 3915 C CA . GLY B 1 93 ? 21.828 4.379 -26.438 1 93.62 93 GLY B CA 1
ATOM 3916 C C . GLY B 1 93 ? 21.562 3.543 -25.188 1 93.62 93 GLY B C 1
ATOM 3917 O O . GLY B 1 93 ? 22.141 2.461 -25.031 1 93.62 93 GLY B O 1
ATOM 3918 N N . ALA B 1 94 ? 20.719 4.023 -24.344 1 94.81 94 ALA B N 1
ATOM 3919 C CA . ALA B 1 94 ? 20.469 3.396 -23.062 1 94.81 94 ALA B CA 1
ATOM 3920 C C . ALA B 1 94 ? 19.766 2.049 -23.234 1 94.81 94 ALA B C 1
ATOM 3922 O O . ALA B 1 94 ? 20.141 1.065 -22.578 1 94.81 94 ALA B O 1
ATOM 3923 N N . ASN B 1 95 ? 18.766 1.938 -24.109 1 95.31 95 ASN B N 1
ATOM 3924 C CA . ASN B 1 95 ? 18.078 0.676 -24.359 1 95.31 95 ASN B CA 1
ATOM 3925 C C . ASN B 1 95 ? 19.016 -0.368 -24.953 1 95.31 95 ASN B C 1
ATOM 3927 O O . ASN B 1 95 ? 18.938 -1.55 -24.609 1 95.31 95 ASN B O 1
ATOM 3931 N N . ASN B 1 96 ? 19.859 0.108 -25.797 1 96.44 96 ASN B N 1
ATOM 3932 C CA . ASN B 1 96 ? 20.859 -0.768 -26.391 1 96.44 96 ASN B CA 1
ATOM 3933 C C . ASN B 1 96 ? 21.781 -1.366 -25.344 1 96.44 96 ASN B C 1
ATOM 3935 O O . ASN B 1 96 ? 22 -2.578 -25.312 1 96.44 96 ASN B O 1
ATOM 3939 N N . ARG B 1 97 ? 22.266 -0.55 -24.484 1 96.81 97 ARG B N 1
ATOM 3940 C CA . ARG B 1 97 ? 23.156 -1 -23.406 1 96.81 97 ARG B CA 1
ATOM 3941 C C . ARG B 1 97 ? 22.453 -1.979 -22.484 1 96.81 97 ARG B C 1
ATOM 3943 O O . ARG B 1 97 ? 22.984 -3.045 -22.172 1 96.81 97 ARG B O 1
ATOM 3950 N N . SER B 1 98 ? 21.25 -1.587 -22.109 1 97.31 98 SER B N 1
ATOM 3951 C CA . SER B 1 98 ? 20.484 -2.41 -21.188 1 97.31 98 SER B CA 1
ATOM 3952 C C . SER B 1 98 ? 20.172 -3.777 -21.781 1 97.31 98 SER B C 1
ATOM 3954 O O . SER B 1 98 ? 20.359 -4.805 -21.125 1 97.31 98 SER B O 1
ATOM 3956 N N . LEU B 1 99 ? 19.734 -3.797 -23 1 97.44 99 LEU B N 1
ATOM 3957 C CA . LEU B 1 99 ? 19.391 -5.055 -23.656 1 97.44 99 LEU B CA 1
ATOM 3958 C C . LEU B 1 99 ? 20.641 -5.902 -23.891 1 97.44 99 LEU B C 1
ATOM 3960 O O . LEU B 1 99 ? 20.594 -7.129 -23.797 1 97.44 99 LEU B O 1
ATOM 3964 N N . TRP B 1 100 ? 21.719 -5.238 -24.203 1 97.75 100 TRP B N 1
ATOM 3965 C CA . TRP B 1 100 ? 22.969 -5.977 -24.406 1 97.75 100 TRP B CA 1
ATOM 3966 C C . TRP B 1 100 ? 23.359 -6.734 -23.141 1 97.75 100 TRP B C 1
ATOM 3968 O O . TRP B 1 100 ? 23.688 -7.922 -23.188 1 97.75 100 TRP B O 1
ATOM 3978 N N . VAL B 1 101 ? 23.312 -6.078 -22 1 97.69 101 VAL B N 1
ATOM 3979 C CA . VAL B 1 101 ? 23.672 -6.723 -20.75 1 97.69 101 VAL B CA 1
ATOM 3980 C C . VAL B 1 101 ? 22.672 -7.84 -20.438 1 97.69 101 VAL B C 1
ATOM 3982 O O . VAL B 1 101 ? 23.047 -8.914 -19.969 1 97.69 101 VAL B O 1
ATOM 3985 N N . PHE B 1 102 ? 21.406 -7.566 -20.734 1 97.38 102 PHE B N 1
ATOM 3986 C CA . PHE B 1 102 ? 20.344 -8.547 -20.547 1 97.38 102 PHE B CA 1
ATOM 3987 C C . PHE B 1 102 ? 20.641 -9.828 -21.312 1 97.38 102 PHE B C 1
ATOM 3989 O O . PHE B 1 102 ? 20.438 -10.93 -20.797 1 97.38 102 PHE B O 1
ATOM 3996 N N . LEU B 1 103 ? 21.172 -9.688 -22.438 1 97.06 103 LEU B N 1
ATOM 3997 C CA . LEU B 1 103 ? 21.406 -10.82 -23.344 1 97.06 103 LEU B CA 1
ATOM 3998 C C . LEU B 1 103 ? 22.734 -11.492 -23.047 1 97.06 103 LEU B C 1
ATOM 4000 O O . LEU B 1 103 ? 22.828 -12.727 -23.047 1 97.06 103 LEU B O 1
ATOM 4004 N N . ASN B 1 104 ? 23.75 -10.719 -22.75 1 96.5 104 ASN B N 1
ATOM 4005 C CA . ASN B 1 104 ? 25.109 -11.242 -22.734 1 96.5 104 ASN B CA 1
ATOM 4006 C C . ASN B 1 104 ? 25.625 -11.469 -21.312 1 96.5 104 ASN B C 1
ATOM 4008 O O . ASN B 1 104 ? 26.484 -12.312 -21.078 1 96.5 104 ASN B O 1
ATOM 4012 N N . GLU B 1 105 ? 25.156 -10.703 -20.391 1 96.56 105 GLU B N 1
ATOM 4013 C CA . GLU B 1 105 ? 25.547 -10.805 -18.984 1 96.56 105 GLU B CA 1
ATOM 4014 C C . GLU B 1 105 ? 24.312 -10.766 -18.078 1 96.56 105 GLU B C 1
ATOM 4016 O O . GLU B 1 105 ? 24.219 -9.914 -17.188 1 96.56 105 GLU B O 1
ATOM 4021 N N . ASN B 1 106 ? 23.438 -11.719 -18.281 1 94.31 106 ASN B N 1
ATOM 4022 C CA . ASN B 1 106 ? 22.125 -11.727 -17.625 1 94.31 106 ASN B CA 1
ATOM 4023 C C . ASN B 1 106 ? 22.25 -11.703 -16.109 1 94.31 106 ASN B C 1
ATOM 4025 O O . ASN B 1 106 ? 21.469 -11.055 -15.43 1 94.31 106 ASN B O 1
ATOM 4029 N N . ASP B 1 107 ? 23.219 -12.383 -15.555 1 92.75 107 ASP B N 1
ATOM 4030 C CA . ASP B 1 107 ? 23.438 -12.367 -14.109 1 92.75 107 ASP B CA 1
ATOM 4031 C C . ASP B 1 107 ? 23.781 -10.969 -13.617 1 92.75 107 ASP B C 1
ATOM 4033 O O . ASP B 1 107 ? 23.359 -10.547 -12.547 1 92.75 107 ASP B O 1
ATOM 4037 N N . ARG B 1 108 ? 24.594 -10.297 -14.461 1 96 108 ARG B N 1
ATOM 4038 C CA . ARG B 1 108 ? 24.969 -8.93 -14.117 1 96 108 ARG B CA 1
ATOM 4039 C C . ARG B 1 108 ? 23.766 -7.992 -14.242 1 96 108 ARG B C 1
ATOM 4041 O O . ARG B 1 108 ? 23.625 -7.039 -13.469 1 96 108 ARG B O 1
ATOM 4048 N N . PHE B 1 109 ? 22.922 -8.32 -15.25 1 96.81 109 PHE B N 1
ATOM 4049 C CA . PHE B 1 109 ? 21.688 -7.555 -15.391 1 96.81 109 PHE B CA 1
ATOM 4050 C C . PHE B 1 109 ? 20.859 -7.617 -14.109 1 96.81 109 PHE B C 1
ATOM 4052 O O . PHE B 1 109 ? 20.359 -6.59 -13.633 1 96.81 109 PHE B O 1
ATOM 4059 N N . ARG B 1 110 ? 20.75 -8.766 -13.516 1 94.44 110 ARG B N 1
ATOM 4060 C CA . ARG B 1 110 ? 20.031 -8.945 -12.258 1 94.44 110 ARG B CA 1
ATOM 4061 C C . ARG B 1 110 ? 20.688 -8.172 -11.125 1 94.44 110 ARG B C 1
ATOM 4063 O O . ARG B 1 110 ? 20 -7.578 -10.289 1 94.44 110 ARG B O 1
ATOM 4070 N N . LEU B 1 111 ? 21.969 -8.156 -11.086 1 96.12 111 LEU B N 1
ATOM 4071 C CA . LEU B 1 111 ? 22.688 -7.391 -10.062 1 96.12 111 LEU B CA 1
ATOM 4072 C C . LEU B 1 111 ? 22.406 -5.898 -10.211 1 96.12 111 LEU B C 1
ATOM 4074 O O . LEU B 1 111 ? 22.312 -5.18 -9.211 1 96.12 111 LEU B O 1
ATOM 4078 N N . ALA B 1 112 ? 22.312 -5.492 -11.469 1 97.31 112 ALA B N 1
ATOM 4079 C CA . ALA B 1 112 ? 21.969 -4.09 -11.695 1 97.31 112 ALA B CA 1
ATOM 4080 C C . ALA B 1 112 ? 20.594 -3.766 -11.148 1 97.31 112 ALA B C 1
ATOM 4082 O O . ALA B 1 112 ? 20.375 -2.686 -10.594 1 97.31 112 ALA B O 1
ATOM 4083 N N . GLU B 1 113 ? 19.672 -4.703 -11.359 1 95.94 113 GLU B N 1
ATOM 4084 C CA . GLU B 1 113 ? 18.344 -4.539 -10.773 1 95.94 113 GLU B CA 1
ATOM 4085 C C . GLU B 1 113 ? 18.422 -4.426 -9.258 1 95.94 113 GLU B C 1
ATOM 4087 O O . GLU B 1 113 ? 17.688 -3.648 -8.648 1 95.94 113 GLU B O 1
ATOM 4092 N N . GLU B 1 114 ? 19.312 -5.133 -8.664 1 94.81 114 GLU B N 1
ATOM 4093 C CA . GLU B 1 114 ? 19.5 -5.098 -7.215 1 94.81 114 GLU B CA 1
ATOM 4094 C C . GLU B 1 114 ? 20.109 -3.764 -6.77 1 94.81 114 GLU B C 1
ATOM 4096 O O . GLU B 1 114 ? 19.75 -3.238 -5.715 1 94.81 114 GLU B O 1
ATOM 4101 N N . VAL B 1 115 ? 21.062 -3.291 -7.547 1 95.56 115 VAL B N 1
ATOM 4102 C CA . VAL B 1 115 ? 21.656 -1.989 -7.25 1 95.56 115 VAL B CA 1
ATOM 4103 C C . VAL B 1 115 ? 20.562 -0.922 -7.223 1 95.56 115 VAL B C 1
ATOM 4105 O O . VAL B 1 115 ? 20.484 -0.126 -6.281 1 95.56 115 VAL B O 1
ATOM 4108 N N . ARG B 1 116 ? 19.734 -0.963 -8.227 1 93.06 116 ARG B N 1
ATOM 4109 C CA . ARG B 1 116 ? 18.641 -0.001 -8.289 1 93.06 116 ARG B CA 1
ATOM 4110 C C . ARG B 1 116 ? 17.688 -0.175 -7.113 1 93.06 116 ARG B C 1
ATOM 4112 O O . ARG B 1 116 ? 17.281 0.807 -6.496 1 93.06 116 ARG B O 1
ATOM 4119 N N . TYR B 1 117 ? 17.359 -1.358 -6.809 1 93.25 117 TYR B N 1
ATOM 4120 C CA . TYR B 1 117 ? 16.516 -1.688 -5.672 1 93.25 117 TYR B CA 1
ATOM 4121 C C . TYR B 1 117 ? 17.047 -1.063 -4.391 1 93.25 117 TYR B C 1
ATOM 4123 O O . TYR B 1 117 ? 16.297 -0.429 -3.641 1 93.25 117 TYR B O 1
ATOM 4131 N N . ASN B 1 118 ? 18.25 -1.274 -4.152 1 93.31 118 ASN B N 1
ATOM 4132 C CA . ASN B 1 118 ? 18.891 -0.777 -2.939 1 93.31 118 ASN B CA 1
ATOM 4133 C C . ASN B 1 118 ? 18.938 0.749 -2.918 1 93.31 118 ASN B C 1
ATOM 4135 O O . ASN B 1 118 ? 18.547 1.373 -1.933 1 93.31 118 ASN B O 1
ATOM 4139 N N . ASP B 1 119 ? 19.359 1.32 -3.973 1 89.19 119 ASP B N 1
ATOM 4140 C CA . ASP B 1 119 ? 19.562 2.764 -4.027 1 89.19 119 ASP B CA 1
ATOM 4141 C C . ASP B 1 119 ? 18.234 3.514 -3.92 1 89.19 119 ASP B C 1
ATOM 4143 O O . ASP B 1 119 ? 18.172 4.586 -3.32 1 89.19 119 ASP B O 1
ATOM 4147 N N . GLU B 1 120 ? 17.219 2.996 -4.496 1 87.94 120 GLU B N 1
ATOM 4148 C CA . GLU B 1 120 ? 15.914 3.648 -4.477 1 87.94 120 GLU B CA 1
ATOM 4149 C C . GLU B 1 120 ? 15.297 3.609 -3.082 1 87.94 120 GLU B C 1
ATOM 4151 O O . GLU B 1 120 ? 14.484 4.469 -2.732 1 87.94 120 GLU B O 1
ATOM 4156 N N . ARG B 1 121 ? 15.688 2.693 -2.281 1 89.75 121 ARG B N 1
ATOM 4157 C CA . ARG B 1 121 ? 15.055 2.494 -0.982 1 89.75 121 ARG B CA 1
ATOM 4158 C C . ARG B 1 121 ? 15.961 2.973 0.147 1 89.75 121 ARG B C 1
ATOM 4160 O O . ARG B 1 121 ? 15.562 2.973 1.313 1 89.75 121 ARG B O 1
ATOM 4167 N N . ARG B 1 122 ? 17.156 3.371 -0.259 1 86.25 122 ARG B N 1
ATOM 4168 C CA . ARG B 1 122 ? 18.094 3.889 0.727 1 86.25 122 ARG B CA 1
ATOM 4169 C C . ARG B 1 122 ? 17.516 5.098 1.454 1 86.25 122 ARG B C 1
ATOM 4171 O O . ARG B 1 122 ? 16.969 6.008 0.823 1 86.25 122 ARG B O 1
ATOM 4178 N N . ARG B 1 123 ? 17.641 5.039 2.777 1 80.12 123 ARG B N 1
ATOM 4179 C CA . ARG B 1 123 ? 17.188 6.109 3.662 1 80.12 123 ARG B CA 1
ATOM 4180 C C . ARG B 1 123 ? 15.672 6.277 3.584 1 80.12 123 ARG B C 1
ATOM 4182 O O . ARG B 1 123 ? 15.141 7.34 3.924 1 80.12 123 ARG B O 1
ATOM 4189 N N . GLY B 1 124 ? 15.023 5.336 3.047 1 79.75 124 GLY B N 1
ATOM 4190 C CA . GLY B 1 124 ? 13.57 5.297 3.039 1 79.75 124 GLY B CA 1
ATOM 4191 C C . GLY B 1 124 ? 12.984 4.605 4.254 1 79.75 124 GLY B C 1
ATOM 4192 O O . GLY B 1 124 ? 13.664 4.449 5.273 1 79.75 124 GLY B O 1
ATOM 4193 N N . ARG B 1 125 ? 11.688 4.262 4.188 1 81.75 125 ARG B N 1
ATOM 4194 C CA . ARG B 1 125 ? 10.945 3.674 5.293 1 81.75 125 ARG B CA 1
ATOM 4195 C C . ARG B 1 125 ? 11.516 2.312 5.676 1 81.75 125 ARG B C 1
ATOM 4197 O O . ARG B 1 125 ? 11.453 1.912 6.844 1 81.75 125 ARG B O 1
ATOM 4204 N N . SER B 1 126 ? 12.117 1.582 4.746 1 91.75 126 SER B N 1
ATOM 4205 C CA . SER B 1 126 ? 12.609 0.23 4.984 1 91.75 126 SER B CA 1
ATOM 4206 C C . SER B 1 126 ? 14.117 0.226 5.203 1 91.75 126 SER B C 1
ATOM 4208 O O . SER B 1 126 ? 14.781 -0.792 4.988 1 91.75 126 SER B O 1
ATOM 4210 N N . TRP B 1 127 ? 14.688 1.304 5.641 1 90.81 127 TRP B N 1
ATOM 4211 C CA . TRP B 1 127 ? 16.125 1.48 5.707 1 90.81 127 TRP B CA 1
ATOM 4212 C C . TRP B 1 127 ? 16.594 1.617 7.152 1 90.81 127 TRP B C 1
ATOM 4214 O O . TRP B 1 127 ? 15.922 2.24 7.973 1 90.81 127 TRP B O 1
ATOM 4224 N N . SER B 1 128 ? 17.797 1.031 7.488 1 89.44 128 SER B N 1
ATOM 4225 C CA . SER B 1 128 ? 18.547 1.263 8.719 1 89.44 128 SER B CA 1
ATOM 4226 C C . SER B 1 128 ? 20.047 1.354 8.453 1 89.44 128 SER B C 1
ATOM 4228 O O . SER B 1 128 ? 20.547 0.795 7.473 1 89.44 128 SER B O 1
ATOM 4230 N N . GLY B 1 129 ? 20.703 2.1 9.32 1 90.75 129 GLY B N 1
ATOM 4231 C CA . GLY B 1 129 ? 22.156 2.205 9.25 1 90.75 129 GLY B CA 1
ATOM 4232 C C . GLY B 1 129 ? 22.844 1.863 10.562 1 90.75 129 GLY B C 1
ATOM 4233 O O . GLY B 1 129 ? 22.297 2.111 11.641 1 90.75 129 GLY B O 1
ATOM 4234 N N . PHE B 1 130 ? 24.047 1.278 10.375 1 91.62 130 PHE B N 1
ATOM 4235 C CA . PHE B 1 130 ? 24.859 0.897 11.523 1 91.62 130 PHE B CA 1
ATOM 4236 C C . PHE B 1 130 ? 26.312 1.33 11.328 1 91.62 130 PHE B C 1
ATOM 4238 O O . PHE B 1 130 ? 26.844 1.243 10.219 1 91.62 130 PHE B O 1
ATOM 4245 N N . GLY B 1 131 ? 26.875 1.813 12.406 1 90.56 131 GLY B N 1
ATOM 4246 C CA . GLY B 1 131 ? 28.281 2.182 12.367 1 90.56 131 GLY B CA 1
ATOM 4247 C C . GLY B 1 131 ? 29.188 1.142 12.992 1 90.56 131 GLY B C 1
ATOM 4248 O O . GLY B 1 131 ? 28.938 0.691 14.117 1 90.56 131 GLY B O 1
ATOM 4249 N N . VAL B 1 132 ? 30.188 0.708 12.18 1 91.88 132 VAL B N 1
ATOM 4250 C CA . VAL B 1 132 ? 31.219 -0.206 12.664 1 91.88 132 VAL B CA 1
ATOM 4251 C C . VAL B 1 132 ? 32.594 0.356 12.344 1 91.88 132 VAL B C 1
ATOM 4253 O O . VAL B 1 132 ? 32.719 1.512 11.938 1 91.88 132 VAL B O 1
ATOM 4256 N N . ASP B 1 133 ? 33.625 -0.452 12.672 1 91 133 ASP B N 1
ATOM 4257 C CA . ASP B 1 133 ? 34.969 0.005 12.383 1 91 133 ASP B CA 1
ATOM 4258 C C . ASP B 1 133 ? 35.219 0.124 10.875 1 91 133 ASP B C 1
ATOM 4260 O O . ASP B 1 133 ? 34.75 -0.725 10.109 1 91 133 ASP B O 1
ATOM 4264 N N . PRO B 1 134 ? 35.875 1.174 10.484 1 92.5 134 PRO B N 1
ATOM 4265 C CA . PRO B 1 134 ? 36.25 1.275 9.062 1 92.5 134 PRO B CA 1
ATOM 4266 C C . PRO B 1 134 ? 37.312 0.267 8.648 1 92.5 134 PRO B C 1
ATOM 4268 O O . PRO B 1 134 ? 37.969 -0.339 9.5 1 92.5 134 PRO B O 1
ATOM 4271 N N . ASP B 1 135 ? 37.438 -0.026 7.371 1 94.62 135 ASP B N 1
ATOM 4272 C CA . ASP B 1 135 ? 38.5 -0.779 6.715 1 94.62 135 ASP B CA 1
ATOM 4273 C C . ASP B 1 135 ? 38.5 -2.238 7.16 1 94.62 135 ASP B C 1
ATOM 4275 O O . ASP B 1 135 ? 39.562 -2.857 7.285 1 94.62 135 ASP B O 1
ATOM 4279 N N . LEU B 1 136 ? 37.312 -2.641 7.508 1 95.69 136 LEU B N 1
ATOM 4280 C CA . LEU B 1 136 ? 37.188 -4.078 7.73 1 95.69 136 LEU B CA 1
ATOM 4281 C C . LEU B 1 136 ? 37.188 -4.836 6.406 1 95.69 136 LEU B C 1
ATOM 4283 O O . LEU B 1 136 ? 36.625 -4.375 5.418 1 95.69 136 LEU B O 1
ATOM 4287 N N . ALA B 1 137 ? 37.906 -5.93 6.434 1 96.19 137 ALA B N 1
ATOM 4288 C CA . ALA B 1 137 ? 37.906 -6.773 5.242 1 96.19 137 ALA B CA 1
ATOM 4289 C C . ALA B 1 137 ? 36.594 -7.574 5.145 1 96.19 137 ALA B C 1
ATOM 4291 O O . ALA B 1 137 ? 36.188 -8.242 6.105 1 96.19 137 ALA B O 1
ATOM 4292 N N . VAL B 1 138 ? 35.906 -7.488 4.062 1 97.75 138 VAL B N 1
ATOM 4293 C CA . VAL B 1 138 ? 34.688 -8.266 3.844 1 97.75 138 VAL B CA 1
ATOM 4294 C C . VAL B 1 138 ? 35.062 -9.648 3.311 1 97.75 138 VAL B C 1
ATOM 4296 O O . VAL B 1 138 ? 35.688 -9.773 2.254 1 97.75 138 VAL B O 1
ATOM 4299 N N . LYS B 1 139 ? 34.688 -10.656 3.961 1 97.94 139 LYS B N 1
ATOM 4300 C CA . LYS B 1 139 ? 34.938 -12.039 3.543 1 97.94 139 LYS B CA 1
ATOM 4301 C C . LYS B 1 139 ? 33.938 -12.469 2.465 1 97.94 139 LYS B C 1
ATOM 4303 O O . LYS B 1 139 ? 32.75 -12.594 2.729 1 97.94 139 LYS B O 1
ATOM 4308 N N . LYS B 1 140 ? 34.469 -12.781 1.28 1 97 140 LYS B N 1
ATOM 4309 C CA . LYS B 1 140 ? 33.594 -13.164 0.159 1 97 140 LYS B CA 1
ATOM 4310 C C . LYS B 1 140 ? 33.812 -14.633 -0.206 1 97 140 LYS B C 1
ATOM 4312 O O . LYS B 1 140 ? 33.344 -15.086 -1.249 1 97 140 LYS B O 1
ATOM 4317 N N . ASP B 1 141 ? 34.5 -15.328 0.604 1 96.56 141 ASP B N 1
ATOM 4318 C CA . ASP B 1 141 ? 34.781 -16.734 0.329 1 96.56 141 ASP B CA 1
ATOM 4319 C C . ASP B 1 141 ? 33.562 -17.594 0.537 1 96.56 141 ASP B C 1
ATOM 4321 O O . ASP B 1 141 ? 32.656 -17.234 1.282 1 96.56 141 ASP B O 1
ATOM 4325 N N . PRO B 1 142 ? 33.5 -18.75 -0.101 1 96.69 142 PRO B N 1
ATOM 4326 C CA . PRO B 1 142 ? 32.344 -19.625 -0.061 1 96.69 142 PRO B CA 1
ATOM 4327 C C . PRO B 1 142 ? 31.969 -20.047 1.357 1 96.69 142 PRO B C 1
ATOM 4329 O O . PRO B 1 142 ? 30.797 -20.219 1.669 1 96.69 142 PRO B O 1
ATOM 4332 N N . VAL B 1 143 ? 32.938 -20.203 2.193 1 97.56 143 VAL B N 1
ATOM 4333 C CA . VAL B 1 143 ? 32.656 -20.672 3.555 1 97.56 143 VAL B CA 1
ATOM 4334 C C . VAL B 1 143 ? 31.906 -19.594 4.324 1 97.56 143 VAL B C 1
ATOM 4336 O O . VAL B 1 143 ? 30.906 -19.875 4.984 1 97.56 143 VAL B O 1
ATOM 4339 N N . SER B 1 144 ? 32.406 -18.359 4.277 1 97.88 144 SER B N 1
ATOM 4340 C CA . SER B 1 144 ? 31.766 -17.234 4.957 1 97.88 144 SER B CA 1
ATOM 4341 C C . SER B 1 144 ? 30.359 -17 4.395 1 97.88 144 SER B C 1
ATOM 4343 O O . SER B 1 144 ? 29.422 -16.766 5.152 1 97.88 144 SER B O 1
ATOM 4345 N N . LEU B 1 145 ? 30.25 -17.078 3.117 1 97.94 145 LEU B N 1
ATOM 4346 C CA . LEU B 1 145 ? 28.953 -16.875 2.471 1 97.94 145 LEU B CA 1
ATOM 4347 C C . LEU B 1 145 ? 27.984 -17.984 2.854 1 97.94 145 LEU B C 1
ATOM 4349 O O . LEU B 1 145 ? 26.781 -17.734 3.037 1 97.94 145 LEU B O 1
ATOM 4353 N N . ALA B 1 146 ? 28.5 -19.172 2.941 1 97.81 146 ALA B N 1
ATOM 4354 C CA . ALA B 1 146 ? 27.656 -20.297 3.355 1 97.81 146 ALA B CA 1
ATOM 4355 C C . ALA B 1 146 ? 27.156 -20.109 4.785 1 97.81 146 ALA B C 1
ATOM 4357 O O . ALA B 1 146 ? 26.016 -20.406 5.094 1 97.81 146 ALA B O 1
ATOM 4358 N N . ALA B 1 147 ? 28.047 -19.594 5.629 1 98.31 147 ALA B N 1
ATOM 4359 C CA . ALA B 1 147 ? 27.656 -19.328 7.012 1 98.31 147 ALA B CA 1
ATOM 4360 C C . ALA B 1 147 ? 26.578 -18.266 7.09 1 98.31 147 ALA B C 1
ATOM 4362 O O . ALA B 1 147 ? 25.594 -18.406 7.824 1 98.31 147 ALA B O 1
ATOM 4363 N N . PHE B 1 148 ? 26.812 -17.25 6.336 1 98.38 148 PHE B N 1
ATOM 4364 C CA . PHE B 1 148 ? 25.844 -16.156 6.258 1 98.38 148 PHE B CA 1
ATOM 4365 C C . PHE B 1 148 ? 24.5 -16.688 5.754 1 98.38 148 PHE B C 1
ATOM 4367 O O . PHE B 1 148 ? 23.453 -16.406 6.348 1 98.38 148 PHE B O 1
ATOM 4374 N N . THR B 1 149 ? 24.469 -17.453 4.703 1 98.25 149 THR B N 1
ATOM 4375 C CA . THR B 1 149 ? 23.266 -18.016 4.09 1 98.25 149 THR B CA 1
ATOM 4376 C C . THR B 1 149 ? 22.562 -18.969 5.051 1 98.25 149 THR B C 1
ATOM 4378 O O . THR B 1 149 ? 21.328 -18.969 5.152 1 98.25 149 THR B O 1
ATOM 4381 N N . ALA B 1 150 ? 23.328 -19.75 5.75 1 98.19 150 ALA B N 1
ATOM 4382 C CA . ALA B 1 150 ? 22.781 -20.688 6.719 1 98.19 150 ALA B CA 1
ATOM 4383 C C . ALA B 1 150 ? 22.062 -19.969 7.848 1 98.19 150 ALA B C 1
ATOM 4385 O O . ALA B 1 150 ? 21.016 -20.422 8.328 1 98.19 150 ALA B O 1
ATOM 4386 N N . ALA B 1 151 ? 22.641 -18.891 8.281 1 98.25 151 ALA B N 1
ATOM 4387 C CA . ALA B 1 151 ? 22.016 -18.094 9.336 1 98.25 151 ALA B CA 1
ATOM 4388 C C . ALA B 1 151 ? 20.672 -17.562 8.883 1 98.25 151 ALA B C 1
ATOM 4390 O O . ALA B 1 151 ? 19.703 -17.562 9.656 1 98.25 151 ALA B O 1
ATOM 4391 N N . ILE B 1 152 ? 20.594 -17.125 7.633 1 98.06 152 ILE B N 1
ATOM 4392 C CA . ILE B 1 152 ? 19.344 -16.594 7.082 1 98.06 152 ILE B CA 1
ATOM 4393 C C . ILE B 1 152 ? 18.312 -17.703 6.949 1 98.06 152 ILE B C 1
ATOM 4395 O O . ILE B 1 152 ? 17.156 -17.531 7.301 1 98.06 152 ILE B O 1
ATOM 4399 N N . ARG B 1 153 ? 18.75 -18.875 6.453 1 97.25 153 ARG B N 1
ATOM 4400 C CA . ARG B 1 153 ? 17.875 -20.031 6.324 1 97.25 153 ARG B CA 1
ATOM 4401 C C . ARG B 1 153 ? 17.25 -20.391 7.672 1 97.25 153 ARG B C 1
ATOM 4403 O O . ARG B 1 153 ? 16.062 -20.656 7.758 1 97.25 153 ARG B O 1
ATOM 4410 N N . ALA B 1 154 ? 18.109 -20.359 8.656 1 96.81 154 ALA B N 1
ATOM 4411 C CA . ALA B 1 154 ? 17.656 -20.719 9.992 1 96.81 154 ALA B CA 1
ATOM 4412 C C . ALA B 1 154 ? 16.688 -19.672 10.539 1 96.81 154 ALA B C 1
ATOM 4414 O O . ALA B 1 154 ? 15.625 -20.031 11.078 1 96.81 154 ALA B O 1
ATOM 4415 N N . ARG B 1 155 ? 17 -18.469 10.375 1 96.25 155 ARG B N 1
ATOM 4416 C CA . ARG B 1 155 ? 16.203 -17.359 10.906 1 96.25 155 ARG B CA 1
ATOM 4417 C C . ARG B 1 155 ? 14.812 -17.344 10.289 1 96.25 155 ARG B C 1
ATOM 4419 O O . ARG B 1 155 ? 13.828 -17.078 10.984 1 96.25 155 ARG B O 1
ATOM 4426 N N . PHE B 1 156 ? 14.719 -17.625 9.008 1 94.31 156 PHE B N 1
ATOM 4427 C CA . PHE B 1 156 ? 13.453 -17.469 8.305 1 94.31 156 PHE B CA 1
ATOM 4428 C C . PHE B 1 156 ? 12.82 -18.828 8.008 1 94.31 156 PHE B C 1
ATOM 4430 O O . PHE B 1 156 ? 11.82 -18.922 7.297 1 94.31 156 PHE B O 1
ATOM 4437 N N . GLU B 1 157 ? 13.453 -19.891 8.461 1 89.75 157 GLU B N 1
ATOM 4438 C CA . GLU B 1 157 ? 12.938 -21.266 8.391 1 89.75 157 GLU B CA 1
ATOM 4439 C C . GLU B 1 157 ? 12.594 -21.641 6.957 1 89.75 157 GLU B C 1
ATOM 4441 O O . GLU B 1 157 ? 11.492 -22.125 6.688 1 89.75 157 GLU B O 1
ATOM 4446 N N . THR B 1 158 ? 13.484 -21.422 6.051 1 92.81 158 THR B N 1
ATOM 4447 C CA . THR B 1 158 ? 13.344 -21.812 4.652 1 92.81 158 THR B CA 1
ATOM 4448 C C . THR B 1 158 ? 14.688 -22.25 4.074 1 92.81 158 THR B C 1
ATOM 4450 O O . THR B 1 158 ? 15.719 -21.641 4.355 1 92.81 158 THR B O 1
ATOM 4453 N N . PRO B 1 159 ? 14.672 -23.297 3.365 1 92.81 159 PRO B N 1
ATOM 4454 C CA . PRO B 1 159 ? 15.914 -23.719 2.719 1 92.81 159 PRO B CA 1
ATOM 4455 C C . PRO B 1 159 ? 16.25 -22.875 1.484 1 92.81 159 PRO B C 1
ATOM 4457 O O . PRO B 1 159 ? 17.359 -22.969 0.959 1 92.81 159 PRO B O 1
ATOM 4460 N N . ASN B 1 160 ? 15.312 -22.156 0.971 1 95.94 160 ASN B N 1
ATOM 4461 C CA . ASN B 1 160 ? 15.477 -21.438 -0.285 1 95.94 160 ASN B CA 1
ATOM 4462 C C . ASN B 1 160 ? 15.945 -20 -0.047 1 95.94 160 ASN B C 1
ATOM 4464 O O . ASN B 1 160 ? 15.125 -19.094 0.145 1 95.94 160 ASN B O 1
ATOM 4468 N N . VAL B 1 161 ? 17.219 -19.797 -0.048 1 97.44 161 VAL B N 1
ATOM 4469 C CA . VAL B 1 161 ? 17.875 -18.5 0.109 1 97.44 161 VAL B CA 1
ATOM 4470 C C . VAL B 1 161 ? 18.953 -18.328 -0.955 1 97.44 161 VAL B C 1
ATOM 4472 O O . VAL B 1 161 ? 19.703 -19.281 -1.242 1 97.44 161 VAL B O 1
ATOM 4475 N N . HIS B 1 162 ? 18.969 -17.25 -1.623 1 97.12 162 HIS B N 1
ATOM 4476 C CA . HIS B 1 162 ? 20.016 -16.906 -2.574 1 97.12 162 HIS B CA 1
ATOM 4477 C C . HIS B 1 162 ? 20.719 -15.617 -2.162 1 97.12 162 HIS B C 1
ATOM 4479 O O . HIS B 1 162 ? 20.078 -14.633 -1.792 1 97.12 162 HIS B O 1
ATOM 4485 N N . VAL B 1 163 ? 22.047 -15.633 -2.184 1 97.38 163 VAL B N 1
ATOM 4486 C CA . VAL B 1 163 ? 22.844 -14.477 -1.782 1 97.38 163 VAL B CA 1
ATOM 4487 C C . VAL B 1 163 ? 23.828 -14.117 -2.891 1 97.38 163 VAL B C 1
ATOM 4489 O O . VAL B 1 163 ? 24.5 -14.992 -3.436 1 97.38 163 VAL B O 1
ATOM 4492 N N . ASP B 1 164 ? 23.828 -12.875 -3.268 1 96.38 164 ASP B N 1
ATOM 4493 C CA . ASP B 1 164 ? 24.859 -12.328 -4.137 1 96.38 164 ASP B CA 1
ATOM 4494 C C . ASP B 1 164 ? 25.703 -11.289 -3.396 1 96.38 164 ASP B C 1
ATOM 4496 O O . ASP B 1 164 ? 25.172 -10.477 -2.641 1 96.38 164 ASP B O 1
ATOM 4500 N N . ILE B 1 165 ? 26.984 -11.406 -3.525 1 97.69 165 ILE B N 1
ATOM 4501 C CA . ILE B 1 165 ? 27.891 -10.414 -2.959 1 97.69 165 ILE B CA 1
ATOM 4502 C C . ILE B 1 165 ? 28.781 -9.828 -4.059 1 97.69 165 ILE B C 1
ATOM 4504 O O . ILE B 1 165 ? 29.328 -10.57 -4.883 1 97.69 165 ILE B O 1
ATOM 4508 N N . PHE B 1 166 ? 28.875 -8.508 -4.172 1 96.44 166 PHE B N 1
ATOM 4509 C CA . PHE B 1 166 ? 29.641 -7.887 -5.25 1 96.44 166 PHE B CA 1
ATOM 4510 C C . PHE B 1 166 ? 30.094 -6.484 -4.859 1 96.44 166 PHE B C 1
ATOM 4512 O O . PHE B 1 166 ? 29.5 -5.859 -3.979 1 96.44 166 PHE B O 1
ATOM 4519 N N . ASP B 1 167 ? 31.141 -6.02 -5.504 1 95.19 167 ASP B N 1
ATOM 4520 C CA . ASP B 1 167 ? 31.656 -4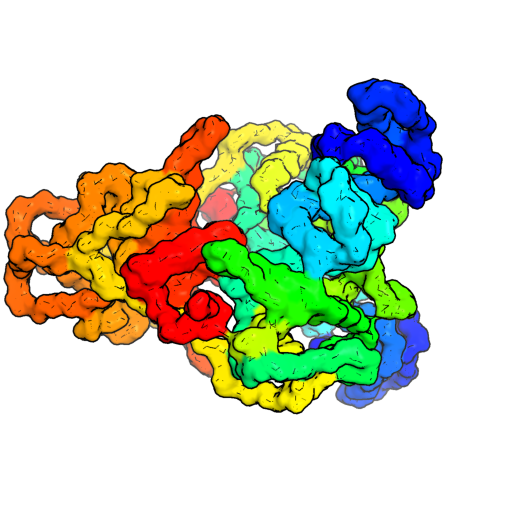.668 -5.312 1 95.19 167 ASP B CA 1
ATOM 4521 C C . ASP B 1 167 ? 30.984 -3.684 -6.27 1 95.19 167 ASP B C 1
ATOM 4523 O O . ASP B 1 167 ? 30.672 -4.031 -7.41 1 95.19 167 ASP B O 1
ATOM 4527 N N . ARG B 1 168 ? 30.766 -2.531 -5.738 1 93.94 168 ARG B N 1
ATOM 4528 C CA . ARG B 1 168 ? 30.234 -1.497 -6.617 1 93.94 168 ARG B CA 1
ATOM 4529 C C . ARG B 1 168 ? 30.578 -0.105 -6.09 1 93.94 168 ARG B C 1
ATOM 4531 O O . ARG B 1 168 ? 31.156 0.033 -5.016 1 93.94 168 ARG B O 1
ATOM 4538 N N . HIS B 1 169 ? 30.219 0.874 -6.875 1 90.5 169 HIS B N 1
ATOM 4539 C CA . HIS B 1 169 ? 30.422 2.268 -6.496 1 90.5 169 HIS B CA 1
ATOM 4540 C C . HIS B 1 169 ? 29.094 3.02 -6.422 1 90.5 169 HIS B C 1
ATOM 4542 O O . HIS B 1 169 ? 28.125 2.619 -7.051 1 90.5 169 HIS B O 1
ATOM 4548 N N . ARG B 1 170 ? 29 3.969 -5.621 1 86.56 170 ARG B N 1
ATOM 4549 C CA . ARG B 1 170 ? 27.828 4.824 -5.5 1 86.56 170 ARG B CA 1
ATOM 4550 C C . ARG B 1 170 ? 28.219 6.297 -5.559 1 86.56 170 ARG B C 1
ATOM 4552 O O . ARG B 1 170 ? 29.172 6.723 -4.906 1 86.56 170 ARG B O 1
ATOM 4559 N N . VAL B 1 171 ? 27.438 6.961 -6.355 1 74.56 171 VAL B N 1
ATOM 4560 C CA . VAL B 1 171 ? 27.672 8.398 -6.453 1 74.56 171 VAL B CA 1
ATOM 4561 C C . VAL B 1 171 ? 27.062 9.102 -5.234 1 74.56 171 VAL B C 1
ATOM 4563 O O . VAL B 1 171 ? 25.922 8.844 -4.867 1 74.56 171 VAL B O 1
ATOM 4566 N N . ILE B 1 172 ? 27.875 9.836 -4.586 1 69.5 172 ILE B N 1
ATOM 4567 C CA . ILE B 1 172 ? 27.422 10.586 -3.424 1 69.5 172 ILE B CA 1
ATOM 4568 C C . ILE B 1 172 ? 27.391 12.078 -3.754 1 69.5 172 ILE B C 1
ATOM 4570 O O . ILE B 1 172 ? 27.5 12.469 -4.918 1 69.5 172 ILE B O 1
ATOM 4574 N N . LEU B 1 173 ? 27.297 12.984 -2.672 1 61.09 173 LEU B N 1
ATOM 4575 C CA . LEU B 1 173 ? 27.172 14.422 -2.867 1 61.09 173 LEU B CA 1
ATOM 4576 C C . LEU B 1 173 ? 28.344 14.969 -3.68 1 61.09 173 LEU B C 1
ATOM 4578 O O . LEU B 1 173 ? 29.484 14.5 -3.531 1 61.09 173 LEU B O 1
ATOM 4582 N N . GLU B 1 174 ? 28.109 15.883 -4.496 1 57.28 174 GLU B N 1
ATOM 4583 C CA . GLU B 1 174 ? 29.047 16.688 -5.27 1 57.28 174 GLU B CA 1
ATOM 4584 C C . GLU B 1 174 ? 29.812 15.836 -6.277 1 57.28 174 GLU B C 1
ATOM 4586 O O . GLU B 1 174 ? 30.969 16.109 -6.582 1 57.28 174 GLU B O 1
ATOM 4591 N N . GLY B 1 175 ? 29.203 14.609 -6.602 1 62.19 175 GLY B N 1
ATOM 4592 C CA . GLY B 1 175 ? 29.812 13.836 -7.672 1 62.19 175 GLY B CA 1
ATOM 4593 C C . GLY B 1 175 ? 30.891 12.883 -7.184 1 62.19 175 GLY B C 1
ATOM 4594 O O . GLY B 1 175 ? 31.516 12.188 -7.984 1 62.19 175 GLY B O 1
ATOM 4595 N N . GLU B 1 176 ? 31.172 12.891 -5.973 1 72.5 176 GLU B N 1
ATOM 4596 C CA . GLU B 1 176 ? 32.125 11.938 -5.402 1 72.5 176 GLU B CA 1
ATOM 4597 C C . GLU B 1 176 ? 31.516 10.539 -5.34 1 72.5 176 GLU B C 1
ATOM 4599 O O . GLU B 1 176 ? 30.281 10.375 -5.312 1 72.5 176 GLU B O 1
ATOM 4604 N N . GLU B 1 177 ? 32.5 9.562 -5.59 1 80.75 177 GLU B N 1
ATOM 4605 C CA . GLU B 1 177 ? 32.031 8.18 -5.551 1 80.75 177 GLU B CA 1
ATOM 4606 C C . GLU B 1 177 ? 32.594 7.445 -4.336 1 80.75 177 GLU B C 1
ATOM 4608 O O . GLU B 1 177 ? 33.688 7.762 -3.863 1 80.75 177 GLU B O 1
ATOM 4613 N N . CYS B 1 178 ? 31.828 6.652 -3.783 1 86.62 178 CYS B N 1
ATOM 4614 C CA . CYS B 1 178 ? 32.312 5.781 -2.717 1 86.62 178 CYS B CA 1
ATOM 4615 C C . CYS B 1 178 ? 32.25 4.32 -3.148 1 86.62 178 CYS B C 1
ATOM 4617 O O . CYS B 1 178 ? 31.484 3.953 -4.035 1 86.62 178 CYS B O 1
ATOM 4619 N N . GLU B 1 179 ? 33.156 3.557 -2.586 1 91.94 179 GLU B N 1
ATOM 4620 C CA . GLU B 1 179 ? 33.25 2.123 -2.854 1 91.94 179 GLU B CA 1
ATOM 4621 C C . GLU B 1 179 ? 32.438 1.33 -1.821 1 91.94 179 GLU B C 1
ATOM 4623 O O . GLU B 1 179 ? 32.531 1.598 -0.621 1 91.94 179 GLU B O 1
ATOM 4628 N N . LEU B 1 180 ? 31.641 0.413 -2.367 1 95.19 180 LEU B N 1
ATOM 4629 C CA . LEU B 1 180 ? 30.766 -0.375 -1.498 1 95.19 180 LEU B CA 1
ATOM 4630 C C . LEU B 1 180 ? 30.875 -1.86 -1.827 1 95.19 180 LEU B C 1
ATOM 4632 O O . LEU B 1 180 ? 31.172 -2.229 -2.965 1 95.19 180 LEU B O 1
ATOM 4636 N N . VAL B 1 181 ? 30.75 -2.654 -0.801 1 97.56 181 VAL B N 1
ATOM 4637 C CA . VAL B 1 181 ? 30.375 -4.051 -0.993 1 97.56 181 VAL B CA 1
ATOM 4638 C C . VAL B 1 181 ? 28.875 -4.219 -0.744 1 97.56 181 VAL B C 1
ATOM 4640 O O . VAL B 1 181 ? 28.359 -3.775 0.284 1 97.56 181 VAL B O 1
ATOM 4643 N N . GLN B 1 182 ? 28.203 -4.77 -1.683 1 97.75 182 GLN B N 1
ATOM 4644 C CA . GLN B 1 182 ? 26.766 -4.988 -1.53 1 97.75 182 GLN B CA 1
ATOM 4645 C C . GLN B 1 182 ? 26.438 -6.477 -1.435 1 97.75 182 GLN B C 1
ATOM 4647 O O . GLN B 1 182 ? 27.016 -7.289 -2.154 1 97.75 182 GLN B O 1
ATOM 4652 N N . VAL B 1 183 ? 25.562 -6.816 -0.529 1 98.56 183 VAL B N 1
ATOM 4653 C CA . VAL B 1 183 ? 25.031 -8.164 -0.375 1 98.56 183 VAL B CA 1
ATOM 4654 C C . VAL B 1 183 ? 23.531 -8.164 -0.657 1 98.56 183 VAL B C 1
ATOM 4656 O O . VAL B 1 183 ? 22.766 -7.5 0.048 1 98.56 183 VAL B O 1
ATOM 4659 N N . ALA B 1 184 ? 23.141 -8.828 -1.696 1 97.81 184 ALA B N 1
ATOM 4660 C CA . ALA B 1 184 ? 21.734 -9.008 -2.018 1 97.81 184 ALA B CA 1
ATOM 4661 C C . ALA B 1 184 ? 21.203 -10.336 -1.474 1 97.81 184 ALA B C 1
ATOM 4663 O O . ALA B 1 184 ? 21.828 -11.375 -1.658 1 97.81 184 ALA B O 1
ATOM 4664 N N . VAL B 1 185 ? 20.125 -10.266 -0.804 1 98.19 185 VAL B N 1
ATOM 4665 C CA . VAL B 1 185 ? 19.531 -11.453 -0.2 1 98.19 185 VAL B CA 1
ATOM 4666 C C . VAL B 1 185 ? 18.125 -11.68 -0.763 1 98.19 185 VAL B C 1
ATOM 4668 O O . VAL B 1 185 ? 17.297 -10.766 -0.761 1 98.19 185 VAL B O 1
ATOM 4671 N N . TYR B 1 186 ? 17.922 -12.875 -1.298 1 97.62 186 TYR B N 1
ATOM 4672 C CA . TYR B 1 186 ? 16.594 -13.344 -1.699 1 97.62 186 TYR B CA 1
ATOM 4673 C C . TYR B 1 186 ? 16.156 -14.539 -0.86 1 97.62 186 TYR B C 1
ATOM 4675 O O . TYR B 1 186 ? 16.875 -15.547 -0.795 1 97.62 186 TYR B O 1
ATOM 4683 N N . ARG B 1 187 ? 15.094 -14.453 -0.234 1 97.38 187 ARG B N 1
ATOM 4684 C CA . ARG B 1 187 ? 14.609 -15.586 0.543 1 97.38 187 ARG B CA 1
ATOM 4685 C C . ARG B 1 187 ? 13.141 -15.875 0.241 1 97.38 187 ARG B C 1
ATOM 4687 O O . ARG B 1 187 ? 12.359 -14.953 0.009 1 97.38 187 ARG B O 1
ATOM 4694 N N . GLU B 1 188 ? 12.789 -17.078 0.279 1 95.38 188 GLU B N 1
ATOM 4695 C CA . GLU B 1 188 ? 11.398 -17.5 0.086 1 95.38 188 GLU B CA 1
ATOM 4696 C C . GLU B 1 188 ? 10.555 -17.172 1.313 1 95.38 188 GLU B C 1
ATOM 4698 O O . GLU B 1 188 ? 10.992 -17.375 2.447 1 95.38 188 GLU B O 1
ATOM 4703 N N . GLY B 1 189 ? 9.391 -16.609 1.092 1 92.56 189 GLY B N 1
ATOM 4704 C CA . GLY B 1 189 ? 8.453 -16.328 2.166 1 92.56 189 GLY B CA 1
ATOM 4705 C C . GLY B 1 189 ? 7.5 -17.484 2.441 1 92.56 189 GLY B C 1
ATOM 4706 O O . GLY B 1 189 ? 7.664 -18.578 1.897 1 92.56 189 GLY B O 1
ATOM 4707 N N . ARG B 1 190 ? 6.625 -17.266 3.381 1 89.06 190 ARG B N 1
ATOM 4708 C CA . ARG B 1 190 ? 5.605 -18.25 3.713 1 89.06 190 ARG B CA 1
ATOM 4709 C C . ARG B 1 190 ? 4.621 -18.422 2.562 1 89.06 190 ARG B C 1
ATOM 4711 O O . ARG B 1 190 ? 4.395 -17.5 1.783 1 89.06 190 ARG B O 1
ATOM 4718 N N . PRO B 1 191 ? 4.105 -19.609 2.436 1 88.94 191 PRO B N 1
ATOM 4719 C CA . PRO B 1 191 ? 3.145 -19.859 1.359 1 88.94 191 PRO B CA 1
ATOM 4720 C C . PRO B 1 191 ? 1.896 -18.984 1.466 1 88.94 191 PRO B C 1
ATOM 4722 O O . PRO B 1 191 ? 1.429 -18.703 2.57 1 88.94 191 PRO B O 1
ATOM 4725 N N . GLU B 1 192 ? 1.401 -18.594 0.352 1 89.25 192 GLU B N 1
ATOM 4726 C CA . GLU B 1 192 ? 0.161 -17.828 0.242 1 89.25 192 GLU B CA 1
ATOM 4727 C C . GLU B 1 192 ? -0.754 -18.422 -0.829 1 89.25 192 GLU B C 1
ATOM 4729 O O . GLU B 1 192 ? -0.284 -19.062 -1.771 1 89.25 192 GLU B O 1
ATOM 4734 N N . ASP B 1 193 ? -2.064 -18.203 -0.488 1 88.19 193 ASP B N 1
ATOM 4735 C CA . ASP B 1 193 ? -3.066 -18.609 -1.466 1 88.19 193 ASP B CA 1
ATOM 4736 C C . ASP B 1 193 ? -3.318 -17.516 -2.496 1 88.19 193 ASP B C 1
ATOM 4738 O O . ASP B 1 193 ? -3.521 -16.359 -2.135 1 88.19 193 ASP B O 1
ATOM 4742 N N . MET B 1 194 ? -3.227 -17.922 -3.766 1 88.38 194 MET B N 1
ATOM 4743 C CA . MET B 1 194 ? -3.443 -16.938 -4.824 1 88.38 194 MET B CA 1
ATOM 4744 C C . MET B 1 194 ? -4.5 -17.422 -5.809 1 88.38 194 MET B C 1
ATOM 4746 O O . MET B 1 194 ? -4.48 -18.578 -6.227 1 88.38 194 MET B O 1
ATOM 4750 N N . LEU B 1 195 ? -5.48 -16.562 -6.113 1 91.38 195 LEU B N 1
ATOM 4751 C CA . LEU B 1 195 ? -6.461 -16.875 -7.145 1 91.38 195 LEU B CA 1
ATOM 4752 C C . LEU B 1 195 ? -5.848 -16.75 -8.539 1 91.38 195 LEU B C 1
ATOM 4754 O O . LEU B 1 195 ? -5.016 -15.875 -8.773 1 91.38 195 LEU B O 1
ATOM 4758 N N . GLY B 1 196 ? -6.211 -17.719 -9.406 1 92.25 196 GLY B N 1
ATOM 4759 C CA . GLY B 1 196 ? -5.809 -17.719 -10.805 1 92.25 196 GLY B CA 1
ATOM 4760 C C . GLY B 1 196 ? -6.758 -18.484 -11.703 1 92.25 196 GLY B C 1
ATOM 4761 O O . GLY B 1 196 ? -7.668 -19.156 -11.219 1 92.25 196 GLY B O 1
ATOM 4762 N N . PHE B 1 197 ? -6.613 -18.281 -12.953 1 93.88 197 PHE B N 1
ATOM 4763 C CA . PHE B 1 197 ? -7.387 -19.047 -13.922 1 93.88 197 PHE B CA 1
ATOM 4764 C C . PHE B 1 197 ? -6.559 -20.203 -14.492 1 93.88 197 PHE B C 1
ATOM 4766 O O . PHE B 1 197 ? -5.379 -20.031 -14.797 1 93.88 197 PHE B O 1
ATOM 4773 N N . ASP B 1 198 ? -7.113 -21.344 -14.523 1 90.31 198 ASP B N 1
ATOM 4774 C CA . ASP B 1 198 ? -6.414 -22.5 -15.078 1 90.31 198 ASP B CA 1
ATOM 4775 C C . ASP B 1 198 ? -6.551 -22.547 -16.594 1 90.31 198 ASP B C 1
ATOM 4777 O O . ASP B 1 198 ? -7.039 -21.594 -17.219 1 90.31 198 ASP B O 1
ATOM 4781 N N . ALA B 1 199 ? -6.055 -23.641 -17.172 1 85.44 199 ALA B N 1
ATOM 4782 C CA . ALA B 1 199 ? -6.012 -23.781 -18.625 1 85.44 199 ALA B CA 1
ATOM 4783 C C . ALA B 1 199 ? -7.418 -23.766 -19.219 1 85.44 199 ALA B C 1
ATOM 4785 O O . ALA B 1 199 ? -7.609 -23.406 -20.391 1 85.44 199 ALA B O 1
ATOM 4786 N N . ASN B 1 200 ? -8.414 -24.109 -18.375 1 90.12 200 ASN B N 1
ATOM 4787 C CA . ASN B 1 200 ? -9.805 -24.156 -18.844 1 90.12 200 ASN B CA 1
ATOM 4788 C C . ASN B 1 200 ? -10.555 -22.875 -18.469 1 90.12 200 ASN B C 1
ATOM 4790 O O . ASN B 1 200 ? -11.781 -22.859 -18.469 1 90.12 200 ASN B O 1
ATOM 4794 N N . SER B 1 201 ? -9.844 -21.812 -18.094 1 90.75 201 SER B N 1
ATOM 4795 C CA . SER B 1 201 ? -10.406 -20.516 -17.734 1 90.75 201 SER B CA 1
ATOM 4796 C C . SER B 1 201 ? -11.297 -20.641 -16.5 1 90.75 201 SER B C 1
ATOM 4798 O O . SER B 1 201 ? -12.32 -19.953 -16.406 1 90.75 201 SER B O 1
ATOM 4800 N N . THR B 1 202 ? -10.969 -21.609 -15.727 1 92.75 202 THR B N 1
ATOM 4801 C CA . THR B 1 202 ? -11.711 -21.766 -14.477 1 92.75 202 THR B CA 1
ATOM 4802 C C . THR B 1 202 ? -10.93 -21.156 -13.312 1 92.75 202 THR B C 1
ATOM 4804 O O . THR B 1 202 ? -9.711 -21.328 -13.219 1 92.75 202 THR B O 1
ATOM 4807 N N . LEU B 1 203 ? -11.695 -20.406 -12.539 1 92.81 203 LEU B N 1
ATOM 4808 C CA . LEU B 1 203 ? -11.094 -19.781 -11.367 1 92.81 203 LEU B CA 1
ATOM 4809 C C . LEU B 1 203 ? -10.656 -20.828 -10.344 1 92.81 203 LEU B C 1
ATOM 4811 O O . LEU B 1 203 ? -11.422 -21.734 -10.016 1 92.81 203 LEU B O 1
ATOM 4815 N N . SER B 1 204 ? -9.438 -20.766 -10.016 1 90.81 204 SER B N 1
ATOM 4816 C CA . SER B 1 204 ? -8.906 -21.719 -9.039 1 90.81 204 SER B CA 1
ATOM 4817 C C . SER B 1 204 ? -7.871 -21.062 -8.141 1 90.81 204 SER B C 1
ATOM 4819 O O . SER B 1 204 ? -7.422 -19.938 -8.414 1 90.81 204 SER B O 1
ATOM 4821 N N . ARG B 1 205 ? -7.641 -21.719 -7.035 1 88.69 205 ARG B N 1
ATOM 4822 C CA . ARG B 1 205 ? -6.645 -21.203 -6.094 1 88.69 205 ARG B CA 1
ATOM 4823 C C . ARG B 1 205 ? -5.367 -22.031 -6.152 1 88.69 205 ARG B C 1
ATOM 4825 O O . ARG B 1 205 ? -5.418 -23.25 -6.344 1 88.69 205 ARG B O 1
ATOM 4832 N N . ARG B 1 206 ? -4.242 -21.359 -6.102 1 88.19 206 ARG B N 1
ATOM 4833 C CA . ARG B 1 206 ? -2.953 -22.047 -6.07 1 88.19 206 ARG B CA 1
ATOM 4834 C C . ARG B 1 206 ? -2.07 -21.5 -4.953 1 88.19 206 ARG B C 1
ATOM 4836 O O . ARG B 1 206 ? -2.219 -20.344 -4.551 1 88.19 206 ARG B O 1
ATOM 4843 N N . ILE B 1 207 ? -1.195 -22.375 -4.473 1 89 207 ILE B N 1
ATOM 4844 C CA . ILE B 1 207 ? -0.254 -21.969 -3.434 1 89 207 ILE B CA 1
ATOM 4845 C C . ILE B 1 207 ? 0.996 -21.375 -4.074 1 89 207 ILE B C 1
ATOM 4847 O O . ILE B 1 207 ? 1.575 -21.969 -4.988 1 89 207 ILE B O 1
ATOM 4851 N N . VAL B 1 208 ? 1.346 -20.203 -3.723 1 88.38 208 VAL B N 1
ATOM 4852 C CA . VAL B 1 208 ? 2.57 -19.547 -4.184 1 88.38 208 VAL B CA 1
ATOM 4853 C C . VAL B 1 208 ? 3.426 -19.156 -2.982 1 88.38 208 VAL B C 1
ATOM 4855 O O . VAL B 1 208 ? 2.904 -18.906 -1.892 1 88.38 208 VAL B O 1
ATOM 4858 N N . LYS B 1 209 ? 4.676 -19.188 -3.16 1 89.69 209 LYS B N 1
ATOM 4859 C CA . LYS B 1 209 ? 5.621 -18.734 -2.15 1 89.69 209 LYS B CA 1
ATOM 4860 C C . LYS B 1 209 ? 6.379 -17.5 -2.633 1 89.69 209 LYS B C 1
ATOM 4862 O O . LYS B 1 209 ? 7.262 -17.594 -3.488 1 89.69 209 LYS B O 1
ATOM 4867 N N . PRO B 1 210 ? 6.043 -16.328 -2.145 1 92.06 210 PRO B N 1
ATOM 4868 C CA . PRO B 1 210 ? 6.711 -15.102 -2.594 1 92.06 210 PRO B CA 1
ATOM 4869 C C . PRO B 1 210 ? 8.188 -15.062 -2.203 1 92.06 210 PRO B C 1
ATOM 4871 O O . PRO B 1 210 ? 8.625 -15.836 -1.352 1 92.06 210 PRO B O 1
ATOM 4874 N N . VAL B 1 211 ? 8.898 -14.227 -2.924 1 95.69 211 VAL B N 1
ATOM 4875 C CA . VAL B 1 211 ? 10.305 -14.008 -2.592 1 95.69 211 VAL B CA 1
ATOM 4876 C C . VAL B 1 211 ? 10.477 -12.617 -1.985 1 95.69 211 VAL B C 1
ATOM 4878 O O . VAL B 1 211 ? 9.961 -11.633 -2.516 1 95.69 211 VAL B O 1
ATOM 4881 N N . PHE B 1 212 ? 11.148 -12.57 -0.878 1 95.5 212 PHE B N 1
ATOM 4882 C CA . PHE B 1 212 ? 11.453 -11.297 -0.226 1 95.5 212 PHE B CA 1
ATOM 4883 C C . PHE B 1 212 ? 12.906 -10.914 -0.452 1 95.5 212 PHE B C 1
ATOM 4885 O O . PHE B 1 212 ? 13.805 -11.742 -0.314 1 95.5 212 PHE B O 1
ATOM 4892 N N . GLU B 1 213 ? 13.008 -9.664 -0.811 1 96.31 213 GLU B N 1
ATOM 4893 C CA . GLU B 1 213 ? 14.344 -9.148 -1.104 1 96.31 213 GLU B CA 1
ATOM 4894 C C . GLU B 1 213 ? 14.852 -8.258 0.025 1 96.31 213 GLU B C 1
ATOM 4896 O O . GLU B 1 213 ? 14.078 -7.539 0.654 1 96.31 213 GLU B O 1
ATOM 4901 N N . ALA B 1 214 ? 16.125 -8.352 0.3 1 97.88 214 ALA B N 1
ATOM 4902 C CA . ALA B 1 214 ? 16.859 -7.457 1.193 1 97.88 214 ALA B CA 1
ATOM 4903 C C . ALA B 1 214 ? 18.234 -7.125 0.631 1 97.88 214 ALA B C 1
ATOM 4905 O O . ALA B 1 214 ? 18.75 -7.844 -0.231 1 97.88 214 ALA B O 1
ATOM 4906 N N . ALA B 1 215 ? 18.734 -6.047 1.034 1 98.06 215 ALA B N 1
ATOM 4907 C CA . ALA B 1 215 ? 20.047 -5.629 0.566 1 98.06 215 ALA B CA 1
ATOM 4908 C C . ALA B 1 215 ? 20.859 -4.988 1.692 1 98.06 215 ALA B C 1
ATOM 4910 O O . ALA B 1 215 ? 20.312 -4.227 2.494 1 98.06 215 ALA B O 1
ATOM 4911 N N . LEU B 1 216 ? 22.141 -5.344 1.792 1 98.12 216 LEU B N 1
ATOM 4912 C CA . LEU B 1 216 ? 23.078 -4.75 2.732 1 98.12 216 LEU B CA 1
ATOM 4913 C C . LEU B 1 216 ? 24.281 -4.164 1.998 1 98.12 216 LEU B C 1
ATOM 4915 O O . LEU B 1 216 ? 24.75 -4.734 1.008 1 98.12 216 LEU B O 1
ATOM 4919 N N . THR B 1 217 ? 24.75 -3.059 2.463 1 97.25 217 THR B N 1
ATOM 4920 C CA . THR B 1 217 ? 25.984 -2.488 1.926 1 97.25 217 THR B CA 1
ATOM 4921 C C . THR B 1 217 ? 26.953 -2.152 3.051 1 97.25 217 THR B C 1
ATOM 4923 O O . THR B 1 217 ? 26.547 -1.858 4.172 1 97.25 217 THR B O 1
ATOM 4926 N N . TYR B 1 218 ? 28.203 -2.27 2.781 1 97.38 218 TYR B N 1
ATOM 4927 C CA . TYR B 1 218 ? 29.281 -1.87 3.672 1 97.38 218 TYR B CA 1
ATOM 4928 C C . TYR B 1 218 ? 30.25 -0.934 2.965 1 97.38 218 TYR B C 1
ATOM 4930 O O . TYR B 1 218 ? 30.734 -1.24 1.871 1 97.38 218 TYR B O 1
ATOM 4938 N N . GLU B 1 219 ? 30.453 0.177 3.506 1 94.94 219 GLU B N 1
ATOM 4939 C CA . GLU B 1 219 ? 31.453 1.133 3.037 1 94.94 219 GLU B CA 1
ATOM 4940 C C . GLU B 1 219 ? 32.688 1.099 3.912 1 94.94 219 GLU B C 1
ATOM 4942 O O . GLU B 1 219 ? 32.688 1.635 5.023 1 94.94 219 GLU B O 1
ATOM 4947 N N . ALA B 1 220 ? 33.781 0.644 3.357 1 94.75 220 ALA B N 1
ATOM 4948 C CA . ALA B 1 220 ? 35 0.429 4.125 1 94.75 220 ALA B CA 1
ATOM 4949 C C . ALA B 1 220 ? 35.594 1.752 4.613 1 94.75 220 ALA B C 1
ATOM 4951 O O . ALA B 1 220 ? 36.125 1.829 5.719 1 94.75 220 ALA B O 1
ATOM 4952 N N . ALA B 1 221 ? 35.469 2.783 3.863 1 91 221 ALA B N 1
ATOM 4953 C CA . ALA B 1 221 ? 36.062 4.074 4.18 1 91 221 ALA B CA 1
ATOM 4954 C C . ALA B 1 221 ? 35.469 4.668 5.449 1 91 221 ALA B C 1
ATOM 4956 O O . ALA B 1 221 ? 36.188 5.27 6.258 1 91 221 ALA B O 1
ATOM 4957 N N . THR B 1 222 ? 34.156 4.449 5.734 1 88.25 222 THR B N 1
ATOM 4958 C CA . THR B 1 222 ? 33.469 5.102 6.848 1 88.25 222 THR B CA 1
ATOM 4959 C C . THR B 1 222 ? 33.094 4.086 7.918 1 88.25 222 THR B C 1
ATOM 4961 O O . THR B 1 222 ? 32.812 4.457 9.055 1 88.25 222 THR B O 1
ATOM 4964 N N . GLY B 1 223 ? 33.031 2.836 7.512 1 92.81 223 GLY B N 1
ATOM 4965 C CA . GLY B 1 223 ? 32.594 1.796 8.43 1 92.81 223 GLY B CA 1
ATOM 4966 C C . GLY B 1 223 ? 31.078 1.752 8.586 1 92.81 223 GLY B C 1
ATOM 4967 O O . GLY B 1 223 ? 30.578 1.333 9.625 1 92.81 223 GLY B O 1
ATOM 4968 N N . VAL B 1 224 ? 30.375 2.154 7.547 1 91.75 224 VAL B N 1
ATOM 4969 C CA . VAL B 1 224 ? 28.922 2.221 7.645 1 91.75 224 VAL B CA 1
ATOM 4970 C C . VAL B 1 224 ? 28.297 1.006 6.957 1 91.75 224 VAL B C 1
ATOM 4972 O O . VAL B 1 224 ? 28.656 0.677 5.824 1 91.75 224 VAL B O 1
ATOM 4975 N N . ILE B 1 225 ? 27.422 0.331 7.699 1 95.44 225 ILE B N 1
ATOM 4976 C CA . ILE B 1 225 ? 26.578 -0.712 7.137 1 95.44 225 ILE B CA 1
ATOM 4977 C C . ILE B 1 225 ? 25.156 -0.173 6.938 1 95.44 225 ILE B C 1
ATOM 4979 O O . ILE B 1 225 ? 24.562 0.379 7.863 1 95.44 225 ILE B O 1
ATOM 4983 N N . GLU B 1 226 ? 24.656 -0.265 5.77 1 94.44 226 GLU B N 1
ATOM 4984 C CA . GLU B 1 226 ? 23.266 0.078 5.496 1 94.44 226 GLU B CA 1
ATOM 4985 C C . GLU B 1 226 ? 22.453 -1.158 5.102 1 94.44 226 GLU B C 1
ATOM 4987 O O . GLU B 1 226 ? 22.969 -2.049 4.422 1 94.44 226 GLU B O 1
ATOM 4992 N N . VAL B 1 227 ? 21.234 -1.239 5.566 1 96.75 227 VAL B N 1
ATOM 4993 C CA . VAL B 1 227 ? 20.406 -2.4 5.27 1 96.75 227 VAL B CA 1
ATOM 4994 C C . VAL B 1 227 ? 19 -1.942 4.844 1 96.75 227 VAL B C 1
ATOM 4996 O O . VAL B 1 227 ? 18.453 -0.997 5.414 1 96.75 227 VAL B O 1
ATOM 4999 N N . VAL B 1 228 ? 18.547 -2.502 3.812 1 96.56 228 VAL B N 1
ATOM 5000 C CA . VAL B 1 228 ? 17.172 -2.33 3.332 1 96.56 228 VAL B CA 1
ATOM 5001 C C . VAL B 1 228 ? 16.406 -3.646 3.453 1 96.56 228 VAL B C 1
ATOM 5003 O O . VAL B 1 228 ? 16.781 -4.645 2.828 1 96.56 228 VAL B O 1
ATOM 5006 N N . ALA B 1 229 ? 15.406 -3.711 4.23 1 97.06 229 ALA B N 1
ATOM 5007 C CA . ALA B 1 229 ? 14.516 -4.852 4.418 1 97.06 229 ALA B CA 1
ATOM 5008 C C . ALA B 1 229 ? 13.148 -4.406 4.938 1 97.06 229 ALA B C 1
ATOM 5010 O O . ALA B 1 229 ? 13.008 -3.295 5.457 1 97.06 229 ALA B O 1
ATOM 5011 N N . LYS B 1 230 ? 12.195 -5.25 4.828 1 93.56 230 LYS B N 1
ATOM 5012 C CA . LYS B 1 230 ? 10.805 -4.895 5.066 1 93.56 230 LYS B CA 1
ATOM 5013 C C . LYS B 1 230 ? 10.57 -4.543 6.535 1 93.56 230 LYS B C 1
ATOM 5015 O O . LYS B 1 230 ? 9.945 -3.525 6.844 1 93.56 230 LYS B O 1
ATOM 5020 N N . THR B 1 231 ? 11.031 -5.348 7.48 1 93.75 231 THR B N 1
ATOM 5021 C CA . THR B 1 231 ? 10.758 -5.105 8.891 1 93.75 231 THR B CA 1
ATOM 5022 C C . THR B 1 231 ? 12.023 -4.684 9.625 1 93.75 231 THR B C 1
ATOM 5024 O O . THR B 1 231 ? 13.133 -5.004 9.188 1 93.75 231 THR B O 1
ATOM 5027 N N . ARG B 1 232 ? 11.867 -3.977 10.719 1 90.94 232 ARG B N 1
ATOM 5028 C CA . ARG B 1 232 ? 12.992 -3.551 11.539 1 90.94 232 ARG B CA 1
ATOM 5029 C C . ARG B 1 232 ? 13.75 -4.754 12.102 1 90.94 232 ARG B C 1
ATOM 5031 O O . ARG B 1 232 ? 14.977 -4.758 12.133 1 90.94 232 ARG B O 1
ATOM 5038 N N . GLU B 1 233 ? 13.047 -5.766 12.539 1 92.5 233 GLU B N 1
ATOM 5039 C CA . GLU B 1 233 ? 13.656 -6.977 13.078 1 92.5 233 GLU B CA 1
ATOM 5040 C C . GLU B 1 233 ? 14.539 -7.664 12.031 1 92.5 233 GLU B C 1
ATOM 5042 O O . GLU B 1 233 ? 15.641 -8.109 12.344 1 92.5 233 GLU B O 1
ATOM 5047 N N . ASP B 1 234 ? 14.031 -7.75 10.797 1 95.38 234 ASP B N 1
ATOM 5048 C CA . ASP B 1 234 ? 14.82 -8.32 9.711 1 95.38 234 ASP B CA 1
ATOM 5049 C C . ASP B 1 234 ? 16.109 -7.535 9.492 1 95.38 234 ASP B C 1
ATOM 5051 O O . ASP B 1 234 ? 17.172 -8.125 9.281 1 95.38 234 ASP B O 1
ATOM 5055 N N . ARG B 1 235 ? 16 -6.211 9.492 1 95.06 235 ARG B N 1
ATOM 5056 C CA . ARG B 1 235 ? 17.172 -5.363 9.242 1 95.06 235 ARG B CA 1
ATOM 5057 C C . ARG B 1 235 ? 18.234 -5.574 10.312 1 95.06 235 ARG B C 1
ATOM 5059 O O . ARG B 1 235 ? 19.422 -5.715 10 1 95.06 235 ARG B O 1
ATOM 5066 N N . ILE B 1 236 ? 17.859 -5.66 11.508 1 93.56 236 ILE B N 1
ATOM 5067 C CA . ILE B 1 236 ? 18.781 -5.863 12.617 1 93.56 236 ILE B CA 1
ATOM 5068 C C . ILE B 1 236 ? 19.438 -7.242 12.492 1 93.56 236 ILE B C 1
ATOM 5070 O O . ILE B 1 236 ? 20.656 -7.367 12.555 1 93.56 236 ILE B O 1
ATOM 5074 N N . ASP B 1 237 ? 18.656 -8.258 12.297 1 95.44 237 ASP B N 1
ATOM 5075 C CA . ASP B 1 237 ? 19.156 -9.625 12.25 1 95.44 237 ASP B CA 1
ATOM 5076 C C . ASP B 1 237 ? 20.109 -9.82 11.062 1 95.44 237 ASP B C 1
ATOM 5078 O O . ASP B 1 237 ? 21.188 -10.406 11.211 1 95.44 237 ASP B O 1
ATOM 5082 N N . LEU B 1 238 ? 19.672 -9.391 9.906 1 97.31 238 LEU B N 1
ATOM 5083 C CA . LEU B 1 238 ? 20.5 -9.539 8.719 1 97.31 238 LEU B CA 1
ATOM 5084 C C . LEU B 1 238 ? 21.844 -8.828 8.906 1 97.31 238 LEU B C 1
ATOM 5086 O O . LEU B 1 238 ? 22.875 -9.328 8.484 1 97.31 238 LEU B O 1
ATOM 5090 N N . THR B 1 239 ? 21.781 -7.633 9.492 1 96.69 239 THR B N 1
ATOM 5091 C CA . THR B 1 239 ? 23.016 -6.883 9.742 1 96.69 239 THR B CA 1
ATOM 5092 C C . THR B 1 239 ? 23.922 -7.633 10.719 1 96.69 239 THR B C 1
ATOM 5094 O O . THR B 1 239 ? 25.125 -7.691 10.523 1 96.69 239 THR B O 1
ATOM 5097 N N . ARG B 1 240 ? 23.359 -8.188 11.734 1 96.44 240 ARG B N 1
ATOM 5098 C CA . ARG B 1 240 ? 24.109 -8.977 12.695 1 96.44 240 ARG B CA 1
ATOM 5099 C C . ARG B 1 240 ? 24.781 -10.164 12.016 1 96.44 240 ARG B C 1
ATOM 5101 O O . ARG B 1 240 ? 25.953 -10.461 12.289 1 96.44 240 ARG B O 1
ATOM 5108 N N . TYR B 1 241 ? 24.078 -10.859 11.188 1 97.94 241 TYR B N 1
ATOM 5109 C CA . TYR B 1 241 ? 24.625 -12 10.477 1 97.94 241 TYR B CA 1
ATOM 5110 C C . TYR B 1 241 ? 25.766 -11.57 9.562 1 97.94 241 TYR B C 1
ATOM 5112 O O . TYR B 1 241 ? 26.797 -12.242 9.484 1 97.94 241 TYR B O 1
ATOM 5120 N N . MET B 1 242 ? 25.547 -10.469 8.836 1 98.06 242 MET B N 1
ATOM 5121 C CA . MET B 1 242 ? 26.609 -9.961 7.973 1 98.06 242 MET B CA 1
ATOM 5122 C C . MET B 1 242 ? 27.859 -9.602 8.789 1 98.06 242 MET B C 1
ATOM 5124 O O . MET B 1 242 ? 28.969 -9.961 8.414 1 98.06 242 MET B O 1
ATOM 5128 N N . ALA B 1 243 ? 27.656 -8.836 9.875 1 97.06 243 ALA B N 1
ATOM 5129 C CA . ALA B 1 243 ? 28.75 -8.43 10.742 1 97.06 243 ALA B CA 1
ATOM 5130 C C . ALA B 1 243 ? 29.531 -9.648 11.234 1 97.06 243 ALA B C 1
ATOM 5132 O O . ALA B 1 243 ? 30.766 -9.68 11.148 1 97.06 243 ALA B O 1
ATOM 5133 N N . ARG B 1 244 ? 28.875 -10.633 11.656 1 97.25 244 ARG B N 1
ATOM 5134 C CA . ARG B 1 244 ? 29.484 -11.836 12.219 1 97.25 244 ARG B CA 1
ATOM 5135 C C . ARG B 1 244 ? 30.172 -12.656 11.133 1 97.25 244 ARG B C 1
ATOM 5137 O O . ARG B 1 244 ? 31.359 -12.961 11.234 1 97.25 244 ARG B O 1
ATOM 5144 N N . ASP B 1 245 ? 29.469 -12.953 10.117 1 98.25 245 ASP B N 1
ATOM 5145 C CA . ASP B 1 245 ? 29.922 -13.977 9.172 1 98.25 245 ASP B CA 1
ATOM 5146 C C . ASP B 1 245 ? 30.797 -13.367 8.078 1 98.25 245 ASP B C 1
ATOM 5148 O O . ASP B 1 245 ? 31.703 -14.023 7.559 1 98.25 245 ASP B O 1
ATOM 5152 N N . LEU B 1 246 ? 30.531 -12.102 7.645 1 98.38 246 LEU B N 1
ATOM 5153 C CA . LEU B 1 246 ? 31.234 -11.539 6.5 1 98.38 246 LEU B CA 1
ATOM 5154 C C . LEU B 1 246 ? 32.25 -10.5 6.945 1 98.38 246 LEU B C 1
ATOM 5156 O O . LEU B 1 246 ? 33.219 -10.211 6.219 1 98.38 246 LEU B O 1
ATOM 5160 N N . LEU B 1 247 ? 32.062 -9.906 8.141 1 97.38 247 LEU B N 1
ATOM 5161 C CA . LEU B 1 247 ? 33 -8.891 8.609 1 97.38 247 LEU B CA 1
ATOM 5162 C C . LEU B 1 247 ? 33.781 -9.391 9.812 1 97.38 247 LEU B C 1
ATOM 5164 O O . LEU B 1 247 ? 34.812 -8.82 10.172 1 97.38 247 LEU B O 1
ATOM 5168 N N . GLY B 1 248 ? 33.312 -10.461 10.484 1 96.06 248 GLY B N 1
ATOM 5169 C CA . GLY B 1 248 ? 34.031 -11.062 11.594 1 96.06 248 GLY B CA 1
ATOM 5170 C C . GLY B 1 248 ? 33.938 -10.258 12.875 1 96.06 248 GLY B C 1
ATOM 5171 O O . GLY B 1 248 ? 34.844 -10.273 13.695 1 96.06 248 GLY B O 1
ATOM 5172 N N . ILE B 1 249 ? 32.812 -9.492 12.992 1 95.56 249 ILE B N 1
ATOM 5173 C CA . ILE B 1 249 ? 32.656 -8.68 14.188 1 95.56 249 ILE B CA 1
ATOM 5174 C C . ILE B 1 249 ? 31.281 -8.977 14.812 1 95.56 249 ILE B C 1
ATOM 5176 O O . ILE B 1 249 ? 30.438 -9.641 14.195 1 95.56 249 ILE B O 1
ATOM 5180 N N . THR B 1 250 ? 31.109 -8.516 16.047 1 93.06 250 THR B N 1
ATOM 5181 C CA . THR B 1 250 ? 29.828 -8.609 16.719 1 93.06 250 THR B CA 1
ATOM 5182 C C . THR B 1 250 ? 29.156 -7.238 16.781 1 93.06 250 THR B C 1
ATOM 5184 O O . THR B 1 250 ? 29.781 -6.25 17.172 1 93.06 250 THR B O 1
ATOM 5187 N N . LEU B 1 251 ? 27.953 -7.211 16.281 1 88.94 251 LEU B N 1
ATOM 5188 C CA . LEU B 1 251 ? 27.203 -5.961 16.281 1 88.94 251 LEU B CA 1
ATOM 5189 C C . LEU B 1 251 ? 26.5 -5.754 17.609 1 88.94 251 LEU B C 1
ATOM 5191 O O . LEU B 1 251 ? 25.812 -6.652 18.109 1 88.94 251 LEU B O 1
ATOM 5195 N N . ASP B 1 252 ? 26.734 -4.559 18.172 1 77.88 252 ASP B N 1
ATOM 5196 C CA . ASP B 1 252 ? 26.031 -4.176 19.391 1 77.88 252 ASP B CA 1
ATOM 5197 C C . ASP B 1 252 ? 24.859 -3.258 19.094 1 77.88 252 ASP B C 1
ATOM 5199 O O . ASP B 1 252 ? 24.812 -2.613 18.031 1 77.88 252 ASP B O 1
ATOM 5203 N N . GLU B 1 253 ? 23.781 -3.305 19.906 1 64.12 253 GLU B N 1
ATOM 5204 C CA . GLU B 1 253 ? 22.594 -2.486 19.719 1 64.12 253 GLU B CA 1
ATOM 5205 C C . GLU B 1 253 ? 22.953 -1.008 19.594 1 64.12 253 GLU B C 1
ATOM 5207 O O . GLU B 1 253 ? 22.297 -0.257 18.875 1 64.12 253 GLU B O 1
ATOM 5212 N N . LYS B 1 254 ? 24 -0.586 20.297 1 64.06 254 LYS B N 1
ATOM 5213 C CA . LYS B 1 254 ? 24.406 0.814 20.359 1 64.06 254 LYS B CA 1
ATOM 5214 C C . LYS B 1 254 ? 24.969 1.286 19.031 1 64.06 254 LYS B C 1
ATOM 5216 O O . LYS B 1 254 ? 25.172 2.484 18.812 1 64.06 254 LYS B O 1
ATOM 5221 N N . GLN B 1 255 ? 25.016 0.363 18.078 1 71.38 255 GLN B N 1
ATOM 5222 C CA . GLN B 1 255 ? 25.734 0.692 16.859 1 71.38 255 GLN B CA 1
ATOM 5223 C C . GLN B 1 255 ? 24.781 1.163 15.766 1 71.38 255 GLN B C 1
ATOM 5225 O O . GLN B 1 255 ? 25.203 1.427 14.641 1 71.38 255 GLN B O 1
ATOM 5230 N N . SER B 1 256 ? 23.578 1.365 16.203 1 74.88 256 SER B N 1
ATOM 5231 C CA . SER B 1 256 ? 22.656 1.959 15.242 1 74.88 256 SER B CA 1
ATOM 5232 C C . SER B 1 256 ? 23.016 3.418 14.969 1 74.88 256 SER B C 1
ATOM 5234 O O . SER B 1 256 ? 23.391 4.148 15.891 1 74.88 256 SER B O 1
ATOM 5236 N N . LEU B 1 257 ? 23.109 3.742 13.68 1 73.88 257 LEU B N 1
ATOM 5237 C CA . LEU B 1 257 ? 23.375 5.141 13.359 1 73.88 257 LEU B CA 1
ATOM 5238 C C . LEU B 1 257 ? 22.328 6.055 13.984 1 73.88 257 LEU B C 1
ATOM 5240 O O . LEU B 1 257 ? 21.141 5.719 14.016 1 73.88 257 LEU B O 1
ATOM 5244 N N . PRO B 1 258 ? 22.891 7.078 14.594 1 69.81 258 PRO B N 1
ATOM 5245 C CA . PRO B 1 258 ? 21.938 8.016 15.195 1 69.81 258 PRO B CA 1
ATOM 5246 C C . PRO B 1 258 ? 20.938 8.562 14.18 1 69.81 258 PRO B C 1
ATOM 5248 O O . PRO B 1 258 ? 21.266 8.68 12.992 1 69.81 258 PRO B O 1
ATOM 5251 N N . LEU B 1 259 ? 19.828 8.836 14.703 1 74.69 259 LEU B N 1
ATOM 5252 C CA . LEU B 1 259 ? 18.797 9.469 13.875 1 74.69 259 LEU B CA 1
ATOM 5253 C C . LEU B 1 259 ? 19.219 10.875 13.477 1 74.69 259 LEU B C 1
ATOM 5255 O O . LEU B 1 259 ? 19.922 11.555 14.227 1 74.69 259 LEU B O 1
ATOM 5259 N N . ARG B 1 260 ? 18.891 11.203 12.297 1 79.94 260 ARG B N 1
ATOM 5260 C CA . ARG B 1 260 ? 19.094 12.586 11.867 1 79.94 260 ARG B CA 1
ATOM 5261 C C . ARG B 1 260 ? 18.359 13.562 12.773 1 79.94 260 ARG B C 1
ATOM 5263 O O . ARG B 1 260 ? 17.25 13.281 13.211 1 79.94 260 ARG B O 1
ATOM 5270 N N . GLU B 1 261 ? 19.016 14.633 13.086 1 87.81 261 GLU B N 1
ATOM 5271 C CA . GLU B 1 261 ? 18.406 15.664 13.914 1 87.81 261 GLU B CA 1
ATOM 5272 C C . GLU B 1 261 ? 18.156 16.938 13.117 1 87.81 261 GLU B C 1
ATOM 5274 O O . GLU B 1 261 ? 19.016 17.391 12.352 1 87.81 261 GLU B O 1
ATOM 5279 N N . TYR B 1 262 ? 17.016 17.469 13.312 1 92.94 262 TYR B N 1
ATOM 5280 C CA . TYR B 1 262 ? 16.625 18.703 12.625 1 92.94 262 TYR B CA 1
ATOM 5281 C C . TYR B 1 262 ? 16.406 19.844 13.617 1 92.94 262 TYR B C 1
ATOM 5283 O O . TYR B 1 262 ? 16.062 19.594 14.781 1 92.94 262 TYR B O 1
ATOM 5291 N N . ASP B 1 263 ? 16.734 21.016 13.203 1 95.19 263 ASP B N 1
ATOM 5292 C CA . ASP B 1 263 ? 16.516 22.234 13.984 1 95.19 263 ASP B CA 1
ATOM 5293 C C . ASP B 1 263 ? 15.758 23.281 13.164 1 95.19 263 ASP B C 1
ATOM 5295 O O . ASP B 1 263 ? 16.266 23.766 12.156 1 95.19 263 ASP B O 1
ATOM 5299 N N . LEU B 1 264 ? 14.586 23.656 13.625 1 96.62 264 LEU B N 1
ATOM 5300 C CA . LEU B 1 264 ? 13.742 24.594 12.891 1 96.62 264 LEU B CA 1
ATOM 5301 C C . LEU B 1 264 ? 13.711 25.953 13.586 1 96.62 264 LEU B C 1
ATOM 5303 O O . LEU B 1 264 ? 12.891 26.812 13.242 1 96.62 264 LEU B O 1
ATOM 5307 N N . SER B 1 265 ? 14.578 26.219 14.523 1 93.88 265 SER B N 1
ATOM 5308 C CA . SER B 1 265 ? 14.547 27.422 15.352 1 93.88 265 SER B CA 1
ATOM 5309 C C . SER B 1 265 ? 14.711 28.672 14.508 1 93.88 265 SER B C 1
ATOM 5311 O O . SER B 1 265 ? 14.172 29.734 14.844 1 93.88 265 SER B O 1
ATOM 5313 N N . MET B 1 266 ? 15.391 28.594 13.445 1 93.06 266 MET B N 1
ATOM 5314 C CA . MET B 1 266 ? 15.656 29.766 12.609 1 93.06 266 MET B CA 1
ATOM 5315 C C . MET B 1 266 ? 14.367 30.25 11.953 1 93.06 266 MET B C 1
ATOM 5317 O O . MET B 1 266 ? 14.312 31.391 11.461 1 93.06 266 MET B O 1
ATOM 5321 N N . LEU B 1 267 ? 13.359 29.484 11.984 1 95.38 267 LEU B N 1
ATOM 5322 C CA . LEU B 1 267 ? 12.117 29.828 11.289 1 95.38 267 LEU B CA 1
ATOM 5323 C C . LEU B 1 267 ? 11.211 30.656 12.195 1 95.38 267 LEU B C 1
ATOM 5325 O O . LEU B 1 267 ? 10.102 31.016 11.797 1 95.38 267 LEU B O 1
ATOM 5329 N N . LEU B 1 268 ? 11.625 30.984 13.391 1 94.19 268 LEU B N 1
ATOM 5330 C CA . LEU B 1 268 ? 10.867 31.875 14.258 1 94.19 268 LEU B CA 1
ATOM 5331 C C . LEU B 1 268 ? 10.867 33.312 13.703 1 94.19 268 LEU B C 1
ATOM 5333 O O . LEU B 1 268 ? 10.07 34.125 14.125 1 94.19 268 LEU B O 1
ATOM 5337 N N . ARG B 1 269 ? 11.734 33.5 12.734 1 93.25 269 ARG B N 1
ATOM 5338 C CA . ARG B 1 269 ? 11.797 34.75 11.984 1 93.25 269 ARG B CA 1
ATOM 5339 C C . ARG B 1 269 ? 11.922 34.5 10.484 1 93.25 269 ARG B C 1
ATOM 5341 O O . ARG B 1 269 ? 12.297 33.406 10.078 1 93.25 269 ARG B O 1
ATOM 5348 N N . PRO B 1 270 ? 11.492 35.5 9.75 1 93.88 270 PRO B N 1
ATOM 5349 C CA . PRO B 1 270 ? 11.633 35.344 8.305 1 93.88 270 PRO B CA 1
ATOM 5350 C C . PRO B 1 270 ? 13.055 34.938 7.895 1 93.88 270 PRO B C 1
ATOM 5352 O O . PRO B 1 270 ? 14.023 35.438 8.469 1 93.88 270 PRO B O 1
ATOM 5355 N N . PHE B 1 271 ? 13.125 34.094 6.918 1 92.94 271 PHE B N 1
ATOM 5356 C CA . PHE B 1 271 ? 14.391 33.562 6.434 1 92.94 271 PHE B CA 1
ATOM 5357 C C . PHE B 1 271 ? 14.461 33.625 4.914 1 92.94 271 PHE B C 1
ATOM 5359 O O . PHE B 1 271 ? 13.469 33.344 4.23 1 92.94 271 PHE B O 1
ATOM 5366 N N . ASP B 1 272 ? 15.492 34.094 4.133 1 88.94 272 ASP B N 1
ATOM 5367 C CA . ASP B 1 272 ? 15.633 34.312 2.695 1 88.94 272 ASP B CA 1
ATOM 5368 C C . ASP B 1 272 ? 15.984 33 1.978 1 88.94 272 ASP B C 1
ATOM 5370 O O . ASP B 1 272 ? 15.719 32.844 0.783 1 88.94 272 ASP B O 1
ATOM 5374 N N . PHE B 1 273 ? 16.312 31.875 2.479 1 95.31 273 PHE B N 1
ATOM 5375 C CA . PHE B 1 273 ? 16.672 30.562 1.957 1 95.31 273 PHE B CA 1
ATOM 5376 C C . PHE B 1 273 ? 17.609 30.672 0.77 1 95.31 273 PHE B C 1
ATOM 5378 O O . PHE B 1 273 ? 17.188 30.562 -0.383 1 95.31 273 PHE B O 1
ATOM 5385 N N . PRO B 1 274 ? 18.844 30.812 0.958 1 95.88 274 PRO B N 1
ATOM 5386 C CA . PRO B 1 274 ? 19.812 30.875 -0.147 1 95.88 274 PRO B CA 1
ATOM 5387 C C . PRO B 1 274 ? 19.844 29.594 -0.966 1 95.88 274 PRO B C 1
ATOM 5389 O O . PRO B 1 274 ? 19.734 28.5 -0.409 1 95.88 274 PRO B O 1
ATOM 5392 N N . THR B 1 275 ? 19.969 29.719 -2.254 1 95.06 275 THR B N 1
ATOM 5393 C CA . THR B 1 275 ? 20.031 28.562 -3.146 1 95.06 275 THR B CA 1
ATOM 5394 C C . THR B 1 275 ? 21.141 28.734 -4.184 1 95.06 275 THR B C 1
ATOM 5396 O O . THR B 1 275 ? 21.594 29.859 -4.426 1 95.06 275 THR B O 1
ATOM 5399 N N . ASP B 1 276 ? 21.625 27.688 -4.734 1 93.31 276 ASP B N 1
ATOM 5400 C CA . ASP B 1 276 ? 22.578 27.672 -5.84 1 93.31 276 ASP B CA 1
ATOM 5401 C C . ASP B 1 276 ? 21.859 27.844 -7.18 1 93.31 276 ASP B C 1
ATOM 5403 O O . ASP B 1 276 ? 21.016 27.031 -7.539 1 93.31 276 ASP B O 1
ATOM 5407 N N . PRO B 1 277 ? 22.281 28.844 -7.91 1 91.44 277 PRO B N 1
ATOM 5408 C CA . PRO B 1 277 ? 21.625 29.062 -9.203 1 91.44 277 PRO B CA 1
ATOM 5409 C C . PRO B 1 277 ? 21.688 27.828 -10.117 1 91.44 277 PRO B C 1
ATOM 5411 O O . PRO B 1 277 ? 20.797 27.625 -10.945 1 91.44 277 PRO B O 1
ATOM 5414 N N . ALA B 1 278 ? 22.703 27.031 -9.938 1 89.69 278 ALA B N 1
ATOM 5415 C CA . ALA B 1 278 ? 22.906 25.844 -10.781 1 89.69 278 ALA B CA 1
ATOM 5416 C C . ALA B 1 278 ? 21.781 24.828 -10.578 1 89.69 278 ALA B C 1
ATOM 5418 O O . ALA B 1 278 ? 21.531 24 -11.445 1 89.69 278 ALA B O 1
ATOM 5419 N N . ASP B 1 279 ? 21.078 24.984 -9.484 1 90.44 279 ASP B N 1
ATOM 5420 C CA . ASP B 1 279 ? 20.047 24 -9.18 1 90.44 279 ASP B CA 1
ATOM 5421 C C . ASP B 1 279 ? 18.688 24.406 -9.75 1 90.44 279 ASP B C 1
ATOM 5423 O O . ASP B 1 279 ? 17.719 23.656 -9.656 1 90.44 279 ASP B O 1
ATOM 5427 N N . GLY B 1 280 ? 18.578 25.562 -10.359 1 91.12 280 GLY B N 1
ATOM 5428 C CA . GLY B 1 280 ? 17.375 26.016 -11.07 1 91.12 280 GLY B CA 1
ATOM 5429 C C . GLY B 1 280 ? 16.203 26.281 -10.148 1 91.12 280 GLY B C 1
ATOM 5430 O O . GLY B 1 280 ? 15.055 26.047 -10.516 1 91.12 280 GLY B O 1
ATOM 5431 N N . ILE B 1 281 ? 16.484 26.609 -8.93 1 94.38 281 ILE B N 1
ATOM 5432 C CA . ILE B 1 281 ? 15.422 26.891 -7.973 1 94.38 281 ILE B CA 1
ATOM 5433 C C . ILE B 1 281 ? 14.922 28.312 -8.172 1 94.38 281 ILE B C 1
ATOM 5435 O O . ILE B 1 281 ? 15.703 29.266 -8.156 1 94.38 281 ILE B O 1
ATOM 5439 N N . ALA B 1 282 ? 13.594 28.453 -8.422 1 93.69 282 ALA B N 1
ATOM 5440 C CA . ALA B 1 282 ? 12.969 29.75 -8.625 1 93.69 282 ALA B CA 1
ATOM 5441 C C . ALA B 1 282 ? 12.656 30.422 -7.293 1 93.69 282 ALA B C 1
ATOM 5443 O O . ALA B 1 282 ? 12.711 31.656 -7.18 1 93.69 282 ALA B O 1
ATOM 5444 N N . GLY B 1 283 ? 12.297 29.578 -6.305 1 93.88 283 GLY B N 1
ATOM 5445 C CA . GLY B 1 283 ? 11.977 30.156 -5.004 1 93.88 283 GLY B CA 1
ATOM 5446 C C . GLY B 1 283 ? 11.641 29.094 -3.963 1 93.88 283 GLY B C 1
ATOM 5447 O O . GLY B 1 283 ? 11.328 27.953 -4.305 1 93.88 283 GLY B O 1
ATOM 5448 N N . VAL B 1 284 ? 11.789 29.5 -2.75 1 95.25 284 VAL B N 1
ATOM 5449 C CA . VAL B 1 284 ? 11.461 28.656 -1.61 1 95.25 284 VAL B CA 1
ATOM 5450 C C . VAL B 1 284 ? 10.438 29.359 -0.721 1 95.25 284 VAL B C 1
ATOM 5452 O O . VAL B 1 284 ? 10.602 30.531 -0.396 1 95.25 284 VAL B O 1
ATOM 5455 N N . THR B 1 285 ? 9.367 28.703 -0.429 1 95.19 285 THR B N 1
ATOM 5456 C CA . THR B 1 285 ? 8.328 29.281 0.422 1 95.19 285 THR B CA 1
ATOM 5457 C C . THR B 1 285 ? 8.008 28.359 1.584 1 95.19 285 THR B C 1
ATOM 5459 O O . THR B 1 285 ? 7.938 27.141 1.409 1 95.19 285 THR B O 1
ATOM 5462 N N . VAL B 1 286 ? 7.879 28.891 2.766 1 96.56 286 VAL B N 1
ATOM 5463 C CA . VAL B 1 286 ? 7.379 28.125 3.906 1 96.56 286 VAL B CA 1
ATOM 5464 C C . VAL B 1 286 ? 5.852 28.172 3.93 1 96.56 286 VAL B C 1
ATOM 5466 O O . VAL B 1 286 ? 5.258 29.234 4.09 1 96.56 286 VAL B O 1
ATOM 5469 N N . LYS B 1 287 ? 5.27 27.031 3.797 1 96.06 287 LYS B N 1
ATOM 5470 C CA . LYS B 1 287 ? 3.82 26.969 3.627 1 96.06 287 LYS B CA 1
ATOM 5471 C C . LYS B 1 287 ? 3.127 26.625 4.941 1 96.06 287 LYS B C 1
ATOM 5473 O O . LYS B 1 287 ? 1.936 26.906 5.113 1 96.06 287 LYS B O 1
ATOM 5478 N N . GLU B 1 288 ? 3.84 25.984 5.809 1 97.69 288 GLU B N 1
ATOM 5479 C CA . GLU B 1 288 ? 3.254 25.547 7.074 1 97.69 288 GLU B CA 1
ATOM 5480 C C . GLU B 1 288 ? 4.258 25.672 8.219 1 97.69 288 GLU B C 1
ATOM 5482 O O . GLU B 1 288 ? 5.438 25.344 8.055 1 97.69 288 GLU B O 1
ATOM 5487 N N . LEU B 1 289 ? 3.838 26.156 9.375 1 97.62 289 LEU B N 1
ATOM 5488 C CA . LEU B 1 289 ? 4.586 26.172 10.625 1 97.62 289 LEU B CA 1
ATOM 5489 C C . LEU B 1 289 ? 3.732 25.656 11.773 1 97.62 289 LEU B C 1
ATOM 5491 O O . LEU B 1 289 ? 2.623 26.141 12 1 97.62 289 LEU B O 1
ATOM 5495 N N . ARG B 1 290 ? 4.199 24.656 12.344 1 97.69 290 ARG B N 1
ATOM 5496 C CA . ARG B 1 290 ? 3.586 24.219 13.594 1 97.69 290 ARG B CA 1
ATOM 5497 C C . ARG B 1 290 ? 4.352 24.766 14.797 1 97.69 290 ARG B C 1
ATOM 5499 O O . ARG B 1 290 ? 5.566 24.594 14.898 1 97.69 290 ARG B O 1
ATOM 5506 N N . LEU B 1 291 ? 3.664 25.391 15.672 1 96.19 291 LEU B N 1
ATOM 5507 C CA . LEU B 1 291 ? 4.27 26.062 16.812 1 96.19 291 LEU B CA 1
ATOM 5508 C C . LEU B 1 291 ? 3.721 25.516 18.125 1 96.19 291 LEU B C 1
ATOM 5510 O O . LEU B 1 291 ? 2.58 25.047 18.172 1 96.19 291 LEU B O 1
ATOM 5514 N N . MET B 1 292 ? 4.535 25.516 19.047 1 94.12 292 MET B N 1
ATOM 5515 C CA . MET B 1 292 ? 4.203 25.109 20.406 1 94.12 292 MET B CA 1
ATOM 5516 C C . MET B 1 292 ? 4.746 26.125 21.422 1 94.12 292 MET B C 1
ATOM 5518 O O . MET B 1 292 ? 5.852 26.641 21.25 1 94.12 292 MET B O 1
ATOM 5522 N N . ASP B 1 293 ? 3.883 26.406 22.359 1 90 293 ASP B N 1
ATOM 5523 C CA . ASP B 1 293 ? 4.328 27.25 23.469 1 90 293 ASP B CA 1
ATOM 5524 C C . ASP B 1 293 ? 5.016 26.406 24.547 1 90 293 ASP B C 1
ATOM 5526 O O . ASP B 1 293 ? 4.43 25.453 25.062 1 90 293 ASP B O 1
ATOM 5530 N N . LEU B 1 294 ? 6.223 26.75 24.891 1 88.88 294 LEU B N 1
ATOM 5531 C CA . LEU B 1 294 ? 6.988 25.984 25.875 1 88.88 294 LEU B CA 1
ATOM 5532 C C . LEU B 1 294 ? 6.238 25.891 27.203 1 88.88 294 LEU B C 1
ATOM 5534 O O . LEU B 1 294 ? 6.363 24.891 27.922 1 88.88 294 LEU B O 1
ATOM 5538 N N . GLY B 1 295 ? 5.504 26.922 27.5 1 86.81 295 GLY B N 1
ATOM 5539 C CA . GLY B 1 295 ? 4.715 26.922 28.719 1 86.81 295 GLY B CA 1
ATOM 5540 C C . GLY B 1 295 ? 3.49 26.031 28.641 1 86.81 295 GLY B C 1
ATOM 5541 O O . GLY B 1 295 ? 2.906 25.672 29.656 1 86.81 295 GLY B O 1
ATOM 5542 N N . ASP B 1 296 ? 3.082 25.703 27.469 1 88.06 296 ASP B N 1
ATOM 5543 C CA . ASP B 1 296 ? 1.933 24.844 27.219 1 88.06 296 ASP B CA 1
ATOM 5544 C C . ASP B 1 296 ? 2.252 23.797 26.141 1 88.06 296 ASP B C 1
ATOM 5546 O O . ASP B 1 296 ? 1.662 23.812 25.062 1 88.06 296 ASP B O 1
ATOM 5550 N N . ALA B 1 297 ? 2.945 22.828 26.547 1 89.19 297 ALA B N 1
ATOM 5551 C CA . ALA B 1 297 ? 3.525 21.906 25.578 1 89.19 297 ALA B CA 1
ATOM 5552 C C . ALA B 1 297 ? 2.461 20.969 25 1 89.19 297 ALA B C 1
ATOM 5554 O O . ALA B 1 297 ? 2.691 20.312 23.984 1 89.19 297 ALA B O 1
ATOM 5555 N N . LYS B 1 298 ? 1.311 20.984 25.609 1 92.5 298 LYS B N 1
ATOM 5556 C CA . LYS B 1 298 ? 0.26 20.078 25.141 1 92.5 298 LYS B CA 1
ATOM 5557 C C . LYS B 1 298 ? -0.659 20.781 24.141 1 92.5 298 LYS B C 1
ATOM 5559 O O . LYS B 1 298 ? -1.659 20.203 23.703 1 92.5 298 LYS B O 1
ATOM 5564 N N . GLU B 1 299 ? -0.354 21.969 23.781 1 93.94 299 GLU B N 1
ATOM 5565 C CA . GLU B 1 299 ? -1.074 22.734 22.75 1 93.94 299 GLU B CA 1
ATOM 5566 C C . GLU B 1 299 ? -0.186 23.016 21.547 1 93.94 299 GLU B C 1
ATOM 5568 O O . GLU B 1 299 ? 0.979 23.391 21.703 1 93.94 299 GLU B O 1
ATOM 5573 N N . ARG B 1 300 ? -0.753 22.766 20.438 1 95.56 300 ARG B N 1
ATOM 5574 C CA . ARG B 1 300 ? -0.029 23.062 19.203 1 95.56 300 ARG B CA 1
ATOM 5575 C C . ARG B 1 300 ? -0.883 23.891 18.266 1 95.56 300 ARG B C 1
ATOM 5577 O O . ARG B 1 300 ? -2.104 23.734 18.203 1 95.56 300 ARG B O 1
ATOM 5584 N N . ILE B 1 301 ? -0.247 24.781 17.547 1 96.25 301 ILE B N 1
ATOM 5585 C CA . ILE B 1 301 ? -0.897 25.594 16.531 1 96.25 301 ILE B CA 1
ATOM 5586 C C . ILE B 1 301 ? -0.177 25.438 15.195 1 96.25 301 ILE B C 1
ATOM 5588 O O . ILE B 1 301 ? 1.038 25.625 15.109 1 96.25 301 ILE B O 1
ATOM 5592 N N . THR B 1 302 ? -0.877 25.031 14.258 1 97.56 302 THR B N 1
ATOM 5593 C CA . THR B 1 302 ? -0.311 24.938 12.922 1 97.56 302 THR B CA 1
ATOM 5594 C C . THR B 1 302 ? -0.863 26.047 12.016 1 97.56 302 THR B C 1
ATOM 5596 O O . THR B 1 302 ? -2.08 26.188 11.875 1 97.56 302 THR B O 1
ATOM 5599 N N . LEU B 1 303 ? -0.029 26.797 11.508 1 97.44 303 LEU B N 1
ATOM 5600 C CA . LEU B 1 303 ? -0.377 27.844 10.555 1 97.44 303 LEU B CA 1
ATOM 5601 C C . LEU B 1 303 ? -0.094 27.406 9.125 1 97.44 303 LEU B C 1
ATOM 5603 O O . LEU B 1 303 ? 0.967 26.828 8.844 1 97.44 303 LEU B O 1
ATOM 5607 N N . GLU B 1 304 ? -1.006 27.562 8.297 1 96.81 304 GLU B N 1
ATOM 5608 C CA . GLU B 1 304 ? -0.844 27.219 6.887 1 96.81 304 GLU B CA 1
ATOM 5609 C C . GLU B 1 304 ? -1.139 28.422 5.996 1 96.81 304 GLU B C 1
ATOM 5611 O O . GLU B 1 304 ? -2.211 29.031 6.09 1 96.81 304 GLU B O 1
ATOM 5616 N N . SER B 1 305 ? -0.228 28.766 5.238 1 94.94 305 SER B N 1
ATOM 5617 C CA . SER B 1 305 ? -0.377 29.812 4.23 1 94.94 305 SER B CA 1
ATOM 5618 C C . SER B 1 305 ? -0.413 29.219 2.822 1 94.94 305 SER B C 1
ATOM 5620 O O . SER B 1 305 ? 0.606 28.75 2.316 1 94.94 305 SER B O 1
ATOM 5622 N N . MET B 1 306 ? -1.555 29.266 2.211 1 91.19 306 MET B N 1
ATOM 5623 C CA . MET B 1 306 ? -1.74 28.672 0.892 1 91.19 306 MET B CA 1
ATOM 5624 C C . MET B 1 306 ? -1.196 29.578 -0.2 1 91.19 306 MET B C 1
ATOM 5626 O O . MET B 1 306 ? -0.901 30.75 0.056 1 91.19 306 MET B O 1
ATOM 5630 N N . SER B 1 307 ? -1.047 28.984 -1.356 1 87.69 307 SER B N 1
ATOM 5631 C CA . SER B 1 307 ? -0.566 29.766 -2.494 1 87.69 307 SER B CA 1
ATOM 5632 C C . SER B 1 307 ? -1.488 30.938 -2.787 1 87.69 307 SER B C 1
ATOM 5634 O O . SER B 1 307 ? -2.711 30.781 -2.814 1 87.69 307 SER B O 1
ATOM 5636 N N . GLY B 1 308 ? -0.902 32.125 -2.934 1 85.94 308 GLY B N 1
ATOM 5637 C CA . GLY B 1 308 ? -1.673 33.312 -3.281 1 85.94 308 GLY B CA 1
ATOM 5638 C C . GLY B 1 308 ? -2.107 34.125 -2.07 1 85.94 308 GLY B C 1
ATOM 5639 O O . GLY B 1 308 ? -2.785 35.125 -2.207 1 85.94 308 GLY B O 1
ATOM 5640 N N . ALA B 1 309 ? -1.734 33.625 -0.916 1 90.5 309 ALA B N 1
ATOM 5641 C CA . ALA B 1 309 ? -2.055 34.406 0.287 1 90.5 309 ALA B CA 1
ATOM 5642 C C . ALA B 1 309 ? -1.363 35.75 0.272 1 90.5 309 ALA B C 1
ATOM 5644 O O . ALA B 1 309 ? -0.265 35.906 -0.271 1 90.5 309 ALA B O 1
ATOM 5645 N N . ASP B 1 310 ? -1.976 36.719 0.909 1 88.69 310 ASP B N 1
ATOM 5646 C CA . ASP B 1 310 ? -1.426 38.094 0.97 1 88.69 310 ASP B CA 1
ATOM 5647 C C . ASP B 1 310 ? -0.251 38.156 1.943 1 88.69 310 ASP B C 1
ATOM 5649 O O . ASP B 1 310 ? 0.736 38.844 1.684 1 88.69 310 ASP B O 1
ATOM 5653 N N . ARG B 1 311 ? -0.388 37.406 3.025 1 89.5 311 ARG B N 1
ATOM 5654 C CA . ARG B 1 311 ? 0.638 37.438 4.062 1 89.5 311 ARG B CA 1
ATOM 5655 C C . ARG B 1 311 ? 1.585 36.25 3.918 1 89.5 311 ARG B C 1
ATOM 5657 O O . ARG B 1 311 ? 1.178 35.156 3.471 1 89.5 311 ARG B O 1
ATOM 5664 N N . THR B 1 312 ? 2.861 36.562 4.238 1 91.56 312 THR B N 1
ATOM 5665 C CA . THR B 1 312 ? 3.775 35.438 4.445 1 91.56 312 THR B CA 1
ATOM 5666 C C . THR B 1 312 ? 3.408 34.656 5.707 1 91.56 312 THR B C 1
ATOM 5668 O O . THR B 1 312 ? 2.613 35.125 6.523 1 91.56 312 THR B O 1
ATOM 5671 N N . ILE B 1 313 ? 3.969 33.562 5.859 1 95.38 313 ILE B N 1
ATOM 5672 C CA . ILE B 1 313 ? 3.664 32.719 7.004 1 95.38 313 ILE B CA 1
ATOM 5673 C C . ILE B 1 313 ? 4.074 33.406 8.297 1 95.38 313 ILE B C 1
ATOM 5675 O O . ILE B 1 313 ? 3.4 33.281 9.32 1 95.38 313 ILE B O 1
ATOM 5679 N N . TRP B 1 314 ? 5.121 34.219 8.266 1 94.62 314 TRP B N 1
ATOM 5680 C CA . TRP B 1 314 ? 5.582 34.938 9.445 1 94.62 314 TRP B CA 1
ATOM 5681 C C . TRP B 1 314 ? 4.652 36.094 9.773 1 94.62 314 TRP B C 1
ATOM 5683 O O . TRP B 1 314 ? 4.328 36.344 10.938 1 94.62 314 TRP B O 1
ATOM 5693 N N . GLN B 1 315 ? 4.246 36.781 8.797 1 92.62 315 GLN B N 1
ATOM 5694 C CA . GLN B 1 315 ? 3.271 37.844 9 1 92.62 315 GLN B CA 1
ATOM 5695 C C . GLN B 1 315 ? 1.962 37.312 9.555 1 92.62 315 GLN B C 1
ATOM 5697 O O . GLN B 1 315 ? 1.333 37.938 10.414 1 92.62 315 GLN B O 1
ATOM 5702 N N . MET B 1 316 ? 1.623 36.188 8.961 1 92.88 316 MET B N 1
ATOM 5703 C CA . MET B 1 316 ? 0.444 35.5 9.484 1 92.88 316 MET B CA 1
ATOM 5704 C C . MET B 1 316 ? 0.621 35.156 10.961 1 92.88 316 MET B C 1
ATOM 5706 O O . MET B 1 316 ? -0.286 35.406 11.766 1 92.88 316 MET B O 1
ATOM 5710 N N . ALA B 1 317 ? 1.755 34.625 11.336 1 93.44 317 ALA B N 1
ATOM 5711 C CA . ALA B 1 317 ? 2.045 34.25 12.711 1 93.44 317 ALA B CA 1
ATOM 5712 C C . ALA B 1 317 ? 1.994 35.469 13.633 1 93.44 317 ALA B C 1
ATOM 5714 O O . ALA B 1 317 ? 1.458 35.375 14.742 1 93.44 317 ALA B O 1
ATOM 5715 N N . GLU B 1 318 ? 2.52 36.5 13.203 1 90.62 318 GLU B N 1
ATOM 5716 C CA . GLU B 1 318 ? 2.475 37.75 13.969 1 90.62 318 GLU B CA 1
ATOM 5717 C C . GLU B 1 318 ? 1.039 38.25 14.148 1 90.62 318 GLU B C 1
ATOM 5719 O O . GLU B 1 318 ? 0.627 38.594 15.258 1 90.62 318 GLU B O 1
ATOM 5724 N N . HIS B 1 319 ? 0.336 38.219 13.086 1 87.94 319 HIS B N 1
ATOM 5725 C CA . HIS B 1 319 ? -1.024 38.75 13.062 1 87.94 319 HIS B CA 1
ATOM 5726 C C . HIS B 1 319 ? -1.969 37.875 13.875 1 87.94 319 HIS B C 1
ATOM 5728 O O . HIS B 1 319 ? -2.82 38.375 14.609 1 87.94 319 HIS B O 1
ATOM 5734 N N . ARG B 1 320 ? -1.789 36.594 13.75 1 88.25 320 ARG B N 1
ATOM 5735 C CA . ARG B 1 320 ? -2.795 35.688 14.281 1 88.25 320 ARG B CA 1
ATOM 5736 C C . ARG B 1 320 ? -2.459 35.25 15.711 1 88.25 320 ARG B C 1
ATOM 5738 O O . ARG B 1 320 ? -3.355 35.062 16.531 1 88.25 320 ARG B O 1
ATOM 5745 N N . ILE B 1 321 ? -1.166 35.125 15.992 1 87.81 321 ILE B N 1
ATOM 5746 C CA . ILE B 1 321 ? -0.863 34.562 17.312 1 87.81 321 ILE B CA 1
ATOM 5747 C C . ILE B 1 321 ? 0.138 35.469 18.031 1 87.81 321 ILE B C 1
ATOM 5749 O O . ILE B 1 321 ? 0.59 35.156 19.125 1 87.81 321 ILE B O 1
ATOM 5753 N N . GLY B 1 322 ? 0.538 36.469 17.422 1 83.75 322 GLY B N 1
ATOM 5754 C CA . GLY B 1 322 ? 1.385 37.469 18.078 1 83.75 322 GLY B CA 1
ATOM 5755 C C . GLY B 1 322 ? 2.844 37.031 18.141 1 83.75 322 GLY B C 1
ATOM 5756 O O . GLY B 1 322 ? 3.559 37.406 19.078 1 83.75 322 GLY B O 1
ATOM 5757 N N . LEU B 1 323 ? 3.225 36.25 17.234 1 82.94 323 LEU B N 1
ATOM 5758 C CA . LEU B 1 323 ? 4.641 35.906 17.141 1 82.94 323 LEU B CA 1
ATOM 5759 C C . LEU B 1 323 ? 5.492 37.156 16.891 1 82.94 323 LEU B C 1
ATOM 5761 O O . LEU B 1 323 ? 5.184 37.938 16.016 1 82.94 323 LEU B O 1
ATOM 5765 N N . ASP B 1 324 ? 6.496 37.281 17.703 1 81.5 324 ASP B N 1
ATOM 5766 C CA . ASP B 1 324 ? 7.41 38.406 17.5 1 81.5 324 ASP B CA 1
ATOM 5767 C C . ASP B 1 324 ? 8.43 38.094 16.406 1 81.5 324 ASP B C 1
ATOM 5769 O O . ASP B 1 324 ? 9.375 37.344 16.641 1 81.5 324 ASP B O 1
ATOM 5773 N N . ILE B 1 325 ? 8.336 38.719 15.305 1 77.12 325 ILE B N 1
ATOM 5774 C CA . ILE B 1 325 ? 9.227 38.375 14.195 1 77.12 325 ILE B CA 1
ATOM 5775 C C . ILE B 1 325 ? 10.281 39.469 14.039 1 77.12 325 ILE B C 1
ATOM 5777 O O . ILE B 1 325 ? 10.953 39.562 13.008 1 77.12 325 ILE B O 1
ATOM 5781 N N . GLY B 1 326 ? 10.758 40.312 15.164 1 66.38 326 GLY B N 1
ATOM 5782 C CA . GLY B 1 326 ? 11.82 41.281 15.195 1 66.38 326 GLY B CA 1
ATOM 5783 C C . GLY B 1 326 ? 11.32 42.719 14.969 1 66.38 326 GLY B C 1
ATOM 5784 O O . GLY B 1 326 ? 12.125 43.625 14.828 1 66.38 326 GLY B O 1
ATOM 5785 N N . GLY B 1 327 ? 10.031 43.094 14.539 1 52.34 327 GLY B N 1
ATOM 5786 C CA . GLY B 1 327 ? 9.586 44.469 14.305 1 52.34 327 GLY B CA 1
ATOM 5787 C C . GLY B 1 327 ? 8.945 45.094 15.523 1 52.34 327 GLY B C 1
ATOM 5788 O O . GLY B 1 327 ? 8.227 46.094 15.398 1 52.34 327 GLY B O 1
ATOM 5789 N N . GLY B 1 328 ? 9.352 45.031 16.672 1 46.84 328 GLY B N 1
ATOM 5790 C CA . GLY B 1 328 ? 8.75 45.594 17.875 1 46.84 328 GLY B CA 1
ATOM 5791 C C . GLY B 1 328 ? 7.469 44.906 18.281 1 46.84 328 GLY B C 1
ATOM 5792 O O . GLY B 1 328 ? 6.523 44.812 17.5 1 46.84 328 GLY B O 1
ATOM 5793 N N . ALA B 1 329 ? 7.562 43.938 18.953 1 46.16 329 ALA B N 1
ATOM 5794 C CA . ALA B 1 329 ? 6.504 43.031 19.406 1 46.16 329 ALA B CA 1
ATOM 5795 C C . ALA B 1 329 ? 5.246 43.812 19.797 1 46.16 329 ALA B C 1
ATOM 5797 O O . ALA B 1 329 ? 5.297 44.719 20.625 1 46.16 329 ALA B O 1
ATOM 5798 N N . ARG B 1 330 ? 4.391 44.094 18.906 1 45.19 330 ARG B N 1
ATOM 5799 C CA . ARG B 1 330 ? 3.1 44.531 19.422 1 45.19 330 ARG B CA 1
ATOM 5800 C C . ARG B 1 330 ? 2.568 43.531 20.469 1 45.19 330 ARG B C 1
ATOM 5802 O O . ARG B 1 330 ? 2.408 42.344 20.172 1 45.19 330 ARG B O 1
ATOM 5809 N N . ILE B 1 331 ? 3.066 43.719 21.641 1 40.38 331 ILE B N 1
ATOM 5810 C CA . ILE B 1 331 ? 2.432 42.938 22.703 1 40.38 331 ILE B CA 1
ATOM 5811 C C . ILE B 1 331 ? 0.921 42.906 22.484 1 40.38 331 ILE B C 1
ATOM 5813 O O . ILE B 1 331 ? 0.253 43.938 22.562 1 40.38 331 ILE B O 1
ATOM 5817 N N . LEU B 1 332 ? 0.391 42.188 21.609 1 43.28 332 LEU B N 1
ATOM 5818 C CA . LEU B 1 332 ? -1.055 42.125 21.781 1 43.28 332 LEU B CA 1
ATOM 5819 C C . LEU B 1 332 ? -1.439 42.25 23.25 1 43.28 332 LEU B C 1
ATOM 5821 O O . LEU B 1 332 ? -0.664 41.844 24.141 1 43.28 332 LEU B O 1
ATOM 5825 N N . GLY B 1 333 ? -2.299 43.156 23.578 1 38.75 333 GLY B N 1
ATOM 5826 C CA . GLY B 1 333 ? -2.756 43.812 24.797 1 38.75 333 GLY B CA 1
ATOM 5827 C C . GLY B 1 333 ? -2.682 42.906 26.016 1 38.75 333 GLY B C 1
ATOM 5828 O O . GLY B 1 333 ? -2.896 43.375 27.141 1 38.75 333 GLY B O 1
ATOM 5829 N N . GLY B 1 334 ? -3.203 41.531 26.031 1 39.91 334 GLY B N 1
ATOM 5830 C CA . GLY B 1 334 ? -3.494 41.188 27.406 1 39.91 334 GLY B CA 1
ATOM 5831 C C . GLY B 1 334 ? -2.25 40.938 28.234 1 39.91 334 GLY B C 1
ATOM 5832 O O . GLY B 1 334 ? -1.173 40.688 27.688 1 39.91 334 GLY B O 1
ATOM 5833 N N . VAL B 1 335 ? -2.141 41.469 29.484 1 40.41 335 VAL B N 1
ATOM 5834 C CA . VAL B 1 335 ? -1.293 41.344 30.672 1 40.41 335 VAL B CA 1
ATOM 5835 C C . VAL B 1 335 ? -0.642 39.969 30.719 1 40.41 335 VAL B C 1
ATOM 5837 O O . VAL B 1 335 ? 0.025 39.625 31.688 1 40.41 335 VAL B O 1
ATOM 5840 N N . GLY B 1 336 ? -1.035 38.875 29.922 1 46.5 336 GLY B N 1
ATOM 5841 C CA . GLY B 1 336 ? -0.563 37.531 30.281 1 46.5 336 GLY B CA 1
ATOM 5842 C C . GLY B 1 336 ? 0.804 37.219 29.719 1 46.5 336 GLY B C 1
ATOM 5843 O O . GLY B 1 336 ? 1.342 37.969 28.906 1 46.5 336 GLY B O 1
ATOM 5844 N N . ASP B 1 337 ? 1.594 36.188 30.203 1 57.22 337 ASP B N 1
ATOM 5845 C CA . ASP B 1 337 ? 2.926 35.625 30 1 57.22 337 ASP B CA 1
ATOM 5846 C C . ASP B 1 337 ? 3.199 35.375 28.516 1 57.22 337 ASP B C 1
ATOM 5848 O O . ASP B 1 337 ? 2.402 34.75 27.828 1 57.22 337 ASP B O 1
ATOM 5852 N N . ALA B 1 338 ? 3.988 36.281 27.844 1 69.12 338 ALA B N 1
ATOM 5853 C CA . ALA B 1 338 ? 4.477 36.156 26.469 1 69.12 338 ALA B CA 1
ATOM 5854 C C . ALA B 1 338 ? 4.828 34.719 26.125 1 69.12 338 ALA B C 1
ATOM 5856 O O . ALA B 1 338 ? 5.598 34.062 26.844 1 69.12 338 ALA B O 1
ATOM 5857 N N . ALA B 1 339 ? 4.125 34.125 25.156 1 77.81 339 ALA B N 1
ATOM 5858 C CA . ALA B 1 339 ? 4.379 32.75 24.734 1 77.81 339 ALA B CA 1
ATOM 5859 C C . ALA B 1 339 ? 5.809 32.594 24.219 1 77.81 339 ALA B C 1
ATOM 5861 O O . ALA B 1 339 ? 6.336 33.469 23.547 1 77.81 339 ALA B O 1
ATOM 5862 N N . GLU B 1 340 ? 6.512 31.641 24.703 1 88.25 340 GLU B N 1
ATOM 5863 C CA . GLU B 1 340 ? 7.801 31.219 24.172 1 88.25 340 GLU B CA 1
ATOM 5864 C C . GLU B 1 340 ? 7.625 30.156 23.094 1 88.25 340 GLU B C 1
ATOM 5866 O O . GLU B 1 340 ? 7.715 28.953 23.375 1 88.25 340 GLU B O 1
ATOM 5871 N N . TRP B 1 341 ? 7.441 30.656 21.906 1 92.44 341 TRP B N 1
ATOM 5872 C CA . TRP B 1 341 ? 7.086 29.781 20.781 1 92.44 341 TRP B CA 1
ATOM 5873 C C . TRP B 1 341 ? 8.289 28.969 20.328 1 92.44 341 TRP B C 1
ATOM 5875 O O . TRP B 1 341 ? 9.414 29.469 20.281 1 92.44 341 TRP B O 1
ATOM 5885 N N . VAL B 1 342 ? 8.062 27.703 20 1 94.38 342 VAL B N 1
ATOM 5886 C CA . VAL B 1 342 ? 9.008 26.812 19.344 1 94.38 342 VAL B CA 1
ATOM 5887 C C . VAL B 1 342 ? 8.383 26.219 18.094 1 94.38 342 VAL B C 1
ATOM 5889 O O . VAL B 1 342 ? 7.211 25.844 18.094 1 94.38 342 VAL B O 1
ATOM 5892 N N . VAL B 1 343 ? 9.109 26.219 17.031 1 96.62 343 VAL B N 1
ATOM 5893 C CA . VAL B 1 343 ? 8.641 25.578 15.812 1 96.62 343 VAL B CA 1
ATOM 5894 C C . VAL B 1 343 ? 8.891 24.078 15.891 1 96.62 343 VAL B C 1
ATOM 5896 O O . VAL B 1 343 ? 10.023 23.641 16.109 1 96.62 343 VAL B O 1
ATOM 5899 N N . THR B 1 344 ? 7.879 23.266 15.703 1 96.62 344 THR B N 1
ATOM 5900 C CA . THR B 1 344 ? 8.031 21.812 15.836 1 96.62 344 THR B CA 1
ATOM 5901 C C . THR B 1 344 ? 7.895 21.141 14.477 1 96.62 344 THR B C 1
ATOM 5903 O O . THR B 1 344 ? 8.297 19.984 14.305 1 96.62 344 THR B O 1
ATOM 5906 N N . ARG B 1 345 ? 7.312 21.781 13.531 1 97.44 345 ARG B N 1
ATOM 5907 C CA . ARG B 1 345 ? 7.164 21.25 12.188 1 97.44 345 ARG B CA 1
ATOM 5908 C C . ARG B 1 345 ? 7.109 22.359 11.148 1 97.44 345 ARG B C 1
ATOM 5910 O O . ARG B 1 345 ? 6.602 23.453 11.43 1 97.44 345 ARG B O 1
ATOM 5917 N N . ALA B 1 346 ? 7.621 22.156 10.016 1 98.06 346 ALA B N 1
ATOM 5918 C CA . ALA B 1 346 ? 7.574 23.109 8.906 1 98.06 346 ALA B CA 1
ATOM 5919 C C . ALA B 1 346 ? 7.469 22.406 7.566 1 98.06 346 ALA B C 1
ATOM 5921 O O . ALA B 1 346 ? 8.055 21.328 7.375 1 98.06 346 ALA B O 1
ATOM 5922 N N . ARG B 1 347 ? 6.715 22.922 6.719 1 97.38 347 ARG B N 1
ATOM 5923 C CA . ARG B 1 347 ? 6.637 22.453 5.344 1 97.38 347 ARG B CA 1
ATOM 5924 C C . ARG B 1 347 ? 7.137 23.5 4.367 1 97.38 347 ARG B C 1
ATOM 5926 O O . ARG B 1 347 ? 6.656 24.641 4.371 1 97.38 347 ARG B O 1
ATOM 5933 N N . PHE B 1 348 ? 8.062 23.141 3.547 1 95 348 PHE B N 1
ATOM 5934 C CA . PHE B 1 348 ? 8.664 23.984 2.525 1 95 348 PHE B CA 1
ATOM 5935 C C . PHE B 1 348 ? 8.203 23.562 1.134 1 95 348 PHE B C 1
ATOM 5937 O O . PHE B 1 348 ? 8.039 22.375 0.863 1 95 348 PHE B O 1
ATOM 5944 N N . THR B 1 349 ? 8.031 24.516 0.367 1 94.94 349 THR B N 1
ATOM 5945 C CA . THR B 1 349 ? 7.871 24.25 -1.057 1 94.94 349 THR B CA 1
ATOM 5946 C C . THR B 1 349 ? 9.016 24.859 -1.856 1 94.94 349 THR B C 1
ATOM 5948 O O . THR B 1 349 ? 9.219 26.078 -1.815 1 94.94 349 THR B O 1
ATOM 5951 N N . ILE B 1 350 ? 9.773 24.031 -2.48 1 95.06 350 ILE B N 1
ATOM 5952 C CA . ILE B 1 350 ? 10.828 24.469 -3.387 1 95.06 350 ILE B CA 1
ATOM 5953 C C . ILE B 1 350 ? 10.312 24.438 -4.824 1 95.06 350 ILE B C 1
ATOM 5955 O O . ILE B 1 350 ? 10.023 23.359 -5.363 1 95.06 350 ILE B O 1
ATOM 5959 N N . LYS B 1 351 ? 10.234 25.578 -5.414 1 93.88 351 LYS B N 1
ATOM 5960 C CA . LYS B 1 351 ? 9.781 25.688 -6.797 1 93.88 351 LYS B CA 1
ATOM 5961 C C . LYS B 1 351 ? 10.961 25.797 -7.758 1 93.88 351 LYS B C 1
ATOM 5963 O O . LYS B 1 351 ? 11.883 26.594 -7.531 1 93.88 351 LYS B O 1
ATOM 5968 N N . PHE B 1 352 ? 10.875 25.016 -8.836 1 93.62 352 PHE B N 1
ATOM 5969 C CA . PHE B 1 352 ? 11.938 25.031 -9.836 1 93.62 352 PHE B CA 1
ATOM 5970 C C . PHE B 1 352 ? 11.508 25.828 -11.062 1 93.62 352 PHE B C 1
ATOM 5972 O O . PHE B 1 352 ? 10.312 25.969 -11.328 1 93.62 352 PHE B O 1
ATOM 5979 N N . HIS B 1 353 ? 12.523 26.375 -11.664 1 92.31 353 HIS B N 1
ATOM 5980 C CA . HIS B 1 353 ? 12.234 26.984 -12.953 1 92.31 353 HIS B CA 1
ATOM 5981 C C . HIS B 1 353 ? 11.742 25.969 -13.969 1 92.31 353 HIS B C 1
ATOM 5983 O O . HIS B 1 353 ? 12.109 24.781 -13.898 1 92.31 353 HIS B O 1
ATOM 5989 N N . PRO B 1 354 ? 10.773 26.406 -14.789 1 87.31 354 PRO B N 1
ATOM 5990 C CA . PRO B 1 354 ? 10.32 25.484 -15.82 1 87.31 354 PRO B CA 1
ATOM 5991 C C . PRO B 1 354 ? 11.469 24.922 -16.656 1 87.31 354 PRO B C 1
ATOM 5993 O O . PRO B 1 354 ? 12.43 25.641 -16.938 1 87.31 354 PRO B O 1
ATOM 5996 N N . GLY B 1 355 ? 11.398 23.688 -16.906 1 76.31 355 GLY B N 1
ATOM 5997 C CA . GLY B 1 355 ? 12.422 23.062 -17.734 1 76.31 355 GLY B CA 1
ATOM 5998 C C . GLY B 1 355 ? 12.391 23.547 -19.172 1 76.31 355 GLY B C 1
ATOM 5999 O O . GLY B 1 355 ? 11.602 24.438 -19.531 1 76.31 355 GLY B O 1
ATOM 6000 N N . PRO B 1 356 ? 13.391 22.984 -19.891 1 71.56 356 PRO B N 1
ATOM 6001 C CA . PRO B 1 356 ? 13.508 23.375 -21.297 1 71.56 356 PRO B CA 1
ATOM 6002 C C . PRO B 1 356 ? 12.234 23.109 -22.094 1 71.56 356 PRO B C 1
ATOM 6004 O O . PRO B 1 356 ? 11.953 23.812 -23.062 1 71.56 356 PRO B O 1
ATOM 6007 N N . ASP B 1 357 ? 11.648 21.984 -21.766 1 66.25 357 ASP B N 1
ATOM 6008 C CA . ASP B 1 357 ? 10.461 21.641 -22.547 1 66.25 357 ASP B CA 1
ATOM 6009 C C . ASP B 1 357 ? 9.281 22.531 -22.172 1 66.25 357 ASP B C 1
ATOM 6011 O O . ASP B 1 357 ? 8.195 22.406 -22.75 1 66.25 357 ASP B O 1
ATOM 6015 N N . GLY B 1 358 ? 9.516 23.516 -21.406 1 64 358 GLY B N 1
ATOM 6016 C CA . GLY B 1 358 ? 8.445 24.422 -21.047 1 64 358 GLY B CA 1
ATOM 6017 C C . GLY B 1 358 ? 7.477 23.828 -20.047 1 64 358 GLY B C 1
ATOM 6018 O O . GLY B 1 358 ? 7.73 22.766 -19.484 1 64 358 GLY B O 1
ATOM 6019 N N . GLY B 1 359 ? 6.41 24.5 -19.516 1 68.88 359 GLY B N 1
ATOM 6020 C CA . GLY B 1 359 ? 5.371 24.109 -18.578 1 68.88 359 GLY B CA 1
ATOM 6021 C C . GLY B 1 359 ? 5.605 24.625 -17.172 1 68.88 359 GLY B C 1
ATOM 6022 O O . GLY B 1 359 ? 6.438 25.5 -16.953 1 68.88 359 GLY B O 1
ATOM 6023 N N . ARG B 1 360 ? 4.871 24.25 -16.438 1 75.69 360 ARG B N 1
ATOM 6024 C CA . ARG B 1 360 ? 4.988 24.656 -15.039 1 75.69 360 ARG B CA 1
ATOM 6025 C C . ARG B 1 360 ? 6.184 24 -14.367 1 75.69 360 ARG B C 1
ATOM 6027 O O . ARG B 1 360 ? 6.434 22.812 -14.578 1 75.69 360 ARG B O 1
ATOM 6034 N N . GLY B 1 361 ? 7.062 24.734 -13.789 1 80.62 361 GLY B N 1
ATOM 6035 C CA . GLY B 1 361 ? 8.18 24.203 -13.016 1 80.62 361 GLY B CA 1
ATOM 6036 C C . GLY B 1 361 ? 7.75 23.219 -11.953 1 80.62 361 GLY B C 1
ATOM 6037 O O . GLY B 1 361 ? 6.664 23.344 -11.383 1 80.62 361 GLY B O 1
ATOM 6038 N N . LYS B 1 362 ? 8.5 22.125 -11.844 1 86.31 362 LYS B N 1
ATOM 6039 C CA . LYS B 1 362 ? 8.25 21.125 -10.805 1 86.31 362 LYS B CA 1
ATOM 6040 C C . LYS B 1 362 ? 8.406 21.734 -9.414 1 86.31 362 LYS B C 1
ATOM 6042 O O . LYS B 1 362 ? 9.023 22.797 -9.258 1 86.31 362 LYS B O 1
ATOM 6047 N N . SER B 1 363 ? 7.648 21.266 -8.477 1 91.69 363 SER B N 1
ATOM 6048 C CA . SER B 1 363 ? 7.793 21.703 -7.09 1 91.69 363 SER B CA 1
ATOM 6049 C C . SER B 1 363 ? 8.125 20.531 -6.176 1 91.69 363 SER B C 1
ATOM 6051 O O . SER B 1 363 ? 7.703 19.406 -6.43 1 91.69 363 SER B O 1
ATOM 6053 N N . LEU B 1 364 ? 8.961 20.75 -5.273 1 92.25 364 LEU B N 1
ATOM 6054 C CA . LEU B 1 364 ? 9.32 19.797 -4.234 1 92.25 364 LEU B CA 1
ATOM 6055 C C . LEU B 1 364 ? 8.797 20.25 -2.873 1 92.25 364 LEU B C 1
ATOM 6057 O O . LEU B 1 364 ? 9.062 21.375 -2.443 1 92.25 364 LEU B O 1
ATOM 6061 N N . SER B 1 365 ? 8 19.438 -2.258 1 93.94 365 SER B N 1
ATOM 6062 C CA . SER B 1 365 ? 7.48 19.734 -0.926 1 93.94 365 SER B CA 1
ATOM 6063 C C . SER B 1 365 ? 8.266 19 0.151 1 93.94 365 SER B C 1
ATOM 6065 O O . SER B 1 365 ? 8.281 17.766 0.183 1 93.94 365 SER B O 1
ATOM 6067 N N . LEU B 1 366 ? 8.883 19.688 1.039 1 94.81 366 LEU B N 1
ATOM 6068 C CA . LEU B 1 366 ? 9.672 19.141 2.135 1 94.81 366 LEU B CA 1
ATOM 6069 C C . LEU B 1 366 ? 9.008 19.406 3.479 1 94.81 366 LEU B C 1
ATOM 6071 O O . LEU B 1 366 ? 8.68 20.562 3.793 1 94.81 366 LEU B O 1
ATOM 6075 N N . THR B 1 367 ? 8.773 18.422 4.191 1 95.62 367 THR B N 1
ATOM 6076 C CA . THR B 1 367 ? 8.211 18.562 5.531 1 95.62 367 THR B CA 1
ATOM 6077 C C . THR B 1 367 ? 9.195 18.062 6.586 1 95.62 367 THR B C 1
ATOM 6079 O O . THR B 1 367 ? 9.688 16.938 6.5 1 95.62 367 THR B O 1
ATOM 6082 N N . VAL B 1 368 ? 9.5 18.828 7.543 1 95.69 368 VAL B N 1
ATOM 6083 C CA . VAL B 1 368 ? 10.406 18.5 8.641 1 95.69 368 VAL B CA 1
ATOM 6084 C C . VAL B 1 368 ? 9.641 18.531 9.969 1 95.69 368 VAL B C 1
ATOM 6086 O O . VAL B 1 368 ? 8.891 19.484 10.234 1 95.69 368 VAL B O 1
ATOM 6089 N N . THR B 1 369 ? 9.695 17.531 10.688 1 93.75 369 THR B N 1
ATOM 6090 C CA . THR B 1 369 ? 9.117 17.453 12.023 1 93.75 369 THR B CA 1
ATOM 6091 C C . THR B 1 369 ? 10.203 17.203 13.07 1 93.75 369 THR B C 1
ATOM 6093 O O . THR B 1 369 ? 10.922 16.203 13 1 93.75 369 THR B O 1
ATOM 6096 N N . MET B 1 370 ? 10.32 18.125 14 1 90.94 370 MET B N 1
ATOM 6097 C CA . MET B 1 370 ? 11.336 18.016 15.039 1 90.94 370 MET B CA 1
ATOM 6098 C C . MET B 1 370 ? 11.039 16.859 15.977 1 90.94 370 MET B C 1
ATOM 6100 O O . MET B 1 370 ? 9.875 16.578 16.281 1 90.94 370 MET B O 1
ATOM 6104 N N . PRO B 1 371 ? 12.07 16.094 16.406 1 89.62 371 PRO B N 1
ATOM 6105 C CA . PRO B 1 371 ? 13.484 16.375 16.125 1 89.62 371 PRO B CA 1
ATOM 6106 C C . PRO B 1 371 ? 14.047 15.516 15 1 89.62 371 PRO B C 1
ATOM 6108 O O . PRO B 1 371 ? 15.117 15.82 14.461 1 89.62 371 PRO B O 1
ATOM 6111 N N . HIS B 1 372 ? 13.258 14.492 14.523 1 86.44 372 HIS B N 1
ATOM 6112 C CA . HIS B 1 372 ? 13.891 13.516 13.641 1 86.44 372 HIS B CA 1
ATOM 6113 C C . HIS B 1 372 ? 13.055 13.297 12.383 1 86.44 372 HIS B C 1
ATOM 6115 O O . HIS B 1 372 ? 13.5 12.625 11.445 1 86.44 372 HIS B O 1
ATOM 6121 N N . GLY B 1 373 ? 11.953 13.875 12.32 1 87.19 373 GLY B N 1
ATOM 6122 C CA . GLY B 1 373 ? 11.047 13.578 11.227 1 87.19 373 GLY B CA 1
ATOM 6123 C C . GLY B 1 373 ? 11.336 14.398 9.977 1 87.19 373 GLY B C 1
ATOM 6124 O O . GLY B 1 373 ? 11.578 15.602 10.062 1 87.19 373 GLY B O 1
ATOM 6125 N N . CYS B 1 374 ? 11.312 13.719 8.812 1 90.88 374 CYS B N 1
ATOM 6126 C CA . CYS B 1 374 ? 11.43 14.383 7.523 1 90.88 374 CYS B CA 1
ATOM 6127 C C . CYS B 1 374 ? 10.875 13.508 6.406 1 90.88 374 CYS B C 1
ATOM 6129 O O . CYS B 1 374 ? 11.055 12.289 6.422 1 90.88 374 CYS B O 1
ATOM 6131 N N . ASN B 1 375 ? 10.234 14.062 5.496 1 89.75 375 ASN B N 1
ATOM 6132 C CA . ASN B 1 375 ? 9.594 13.258 4.465 1 89.75 375 ASN B CA 1
ATOM 6133 C C . ASN B 1 375 ? 10.555 12.969 3.311 1 89.75 375 ASN B C 1
ATOM 6135 O O . ASN B 1 375 ? 10.141 12.469 2.264 1 89.75 375 ASN B O 1
ATOM 6139 N N . LEU B 1 376 ? 11.82 13.297 3.473 1 84.38 376 LEU B N 1
ATOM 6140 C CA . LEU B 1 376 ? 12.82 12.938 2.475 1 84.38 376 LEU B CA 1
ATOM 6141 C C . LEU B 1 376 ? 12.758 11.445 2.152 1 84.38 376 LEU B C 1
ATOM 6143 O O . LEU B 1 376 ? 13.031 11.039 1.021 1 84.38 376 LEU B O 1
ATOM 6147 N N . LYS B 1 377 ? 12.391 10.703 3.092 1 76.81 377 LYS B N 1
ATOM 6148 C CA . LYS B 1 377 ? 12.359 9.25 2.973 1 76.81 377 LYS B CA 1
ATOM 6149 C C . LYS B 1 377 ? 11.336 8.805 1.938 1 76.81 377 LYS B C 1
ATOM 6151 O O . LYS B 1 377 ? 11.43 7.699 1.392 1 76.81 377 LYS B O 1
ATOM 6156 N N . ASP B 1 378 ? 10.352 9.656 1.672 1 78.56 378 ASP B N 1
ATOM 6157 C CA . ASP B 1 378 ? 9.266 9.328 0.754 1 78.56 378 ASP B CA 1
ATOM 6158 C C . ASP B 1 378 ? 9.555 9.859 -0.649 1 78.56 378 ASP B C 1
ATOM 6160 O O . ASP B 1 378 ? 8.727 9.711 -1.555 1 78.56 378 ASP B O 1
ATOM 6164 N N . MET B 1 379 ? 10.766 10.43 -0.869 1 80.69 379 MET B N 1
ATOM 6165 C CA . MET B 1 379 ? 11.062 11.125 -2.119 1 80.69 379 MET B CA 1
ATOM 6166 C C . MET B 1 379 ? 11.961 10.273 -3.016 1 80.69 379 MET B C 1
ATOM 6168 O O . MET B 1 379 ? 12.531 9.281 -2.566 1 80.69 379 MET B O 1
ATOM 6172 N N . THR B 1 380 ? 12.008 10.641 -4.332 1 76.62 380 THR B N 1
ATOM 6173 C CA . THR B 1 380 ? 12.93 10.008 -5.277 1 76.62 380 THR B CA 1
ATOM 6174 C C . THR B 1 380 ? 14.383 10.312 -4.898 1 76.62 380 THR B C 1
ATOM 6176 O O . THR B 1 380 ? 14.648 11.266 -4.164 1 76.62 380 THR B O 1
ATOM 6179 N N . PRO B 1 381 ? 15.289 9.508 -5.391 1 74.5 381 PRO B N 1
ATOM 6180 C CA . PRO B 1 381 ? 16.703 9.734 -5.07 1 74.5 381 PRO B CA 1
ATOM 6181 C C . PRO B 1 381 ? 17.172 11.133 -5.445 1 74.5 381 PRO B C 1
ATOM 6183 O O . PRO B 1 381 ? 17.906 11.773 -4.68 1 74.5 381 PRO B O 1
ATOM 6186 N N . GLN B 1 382 ? 16.781 11.609 -6.555 1 76.06 382 GLN B N 1
ATOM 6187 C CA . GLN B 1 382 ? 17.172 12.945 -6.992 1 76.06 382 GLN B CA 1
ATOM 6188 C C . GLN B 1 382 ? 16.594 14.023 -6.082 1 76.06 382 GLN B C 1
ATOM 6190 O O . GLN B 1 382 ? 17.281 14.969 -5.715 1 76.06 382 GLN B O 1
ATOM 6195 N N . GLU B 1 383 ? 15.359 13.898 -5.73 1 82.81 383 GLU B N 1
ATOM 6196 C CA . GLU B 1 383 ? 14.711 14.836 -4.824 1 82.81 383 GLU B CA 1
ATOM 6197 C C . GLU B 1 383 ? 15.359 14.805 -3.441 1 82.81 383 GLU B C 1
ATOM 6199 O O . GLU B 1 383 ? 15.5 15.844 -2.793 1 82.81 383 GLU B O 1
ATOM 6204 N N . ARG B 1 384 ? 15.727 13.641 -3.125 1 83.44 384 ARG B N 1
ATOM 6205 C CA . ARG B 1 384 ? 16.375 13.477 -1.83 1 83.44 384 ARG B CA 1
ATOM 6206 C C . ARG B 1 384 ? 17.719 14.219 -1.788 1 83.44 384 ARG B C 1
ATOM 6208 O O . ARG B 1 384 ? 18.062 14.82 -0.768 1 83.44 384 ARG B O 1
ATOM 6215 N N . LEU B 1 385 ? 18.453 14.172 -2.867 1 81.69 385 LEU B N 1
ATOM 6216 C CA . LEU B 1 385 ? 19.734 14.867 -2.943 1 81.69 385 LEU B CA 1
ATOM 6217 C C . LEU B 1 385 ? 19.547 16.375 -2.82 1 81.69 385 LEU B C 1
ATOM 6219 O O . LEU B 1 385 ? 20.266 17.031 -2.072 1 81.69 385 LEU B O 1
ATOM 6223 N N . ILE B 1 386 ? 18.594 16.859 -3.482 1 86.81 386 ILE B N 1
ATOM 6224 C CA . ILE B 1 386 ? 18.312 18.297 -3.451 1 86.81 386 ILE B CA 1
ATOM 6225 C C . ILE B 1 386 ? 17.828 18.688 -2.055 1 86.81 386 ILE B C 1
ATOM 6227 O O . ILE B 1 386 ? 18.297 19.688 -1.497 1 86.81 386 ILE B O 1
ATOM 6231 N N . GLY B 1 387 ? 16.922 17.922 -1.524 1 90.81 387 GLY B N 1
ATOM 6232 C CA . GLY B 1 387 ? 16.406 18.188 -0.189 1 90.81 387 GLY B CA 1
ATOM 6233 C C . GLY B 1 387 ? 17.5 18.188 0.873 1 90.81 387 GLY B C 1
ATOM 6234 O O . GLY B 1 387 ? 17.562 19.094 1.7 1 90.81 387 GLY B O 1
ATOM 6235 N N . GLU B 1 388 ? 18.344 17.203 0.787 1 87.19 388 GLU B N 1
ATOM 6236 C CA . GLU B 1 388 ? 19.422 17.109 1.763 1 87.19 388 GLU B CA 1
ATOM 6237 C C . GLU B 1 388 ? 20.391 18.281 1.625 1 87.19 388 GLU B C 1
ATOM 6239 O O . GLU B 1 388 ? 20.828 18.859 2.627 1 87.19 388 GLU B O 1
ATOM 6244 N N . LYS B 1 389 ? 20.766 18.562 0.472 1 88.69 389 LYS B N 1
ATOM 6245 C CA . LYS B 1 389 ? 21.656 19.672 0.195 1 88.69 389 LYS B CA 1
ATOM 6246 C C . LYS B 1 389 ? 21.156 20.969 0.838 1 88.69 389 LYS B C 1
ATOM 6248 O O . LYS B 1 389 ? 21.891 21.641 1.567 1 88.69 389 LYS B O 1
ATOM 6253 N N . TYR B 1 390 ? 19.953 21.266 0.713 1 93.81 390 TYR B N 1
ATOM 6254 C CA . TYR B 1 390 ? 19.453 22.562 1.13 1 93.81 390 TYR B CA 1
ATOM 6255 C C . TYR B 1 390 ? 19.078 22.562 2.605 1 93.81 390 TYR B C 1
ATOM 6257 O O . TYR B 1 390 ? 19.219 23.578 3.293 1 93.81 390 TYR B O 1
ATOM 6265 N N . LEU B 1 391 ? 18.625 21.422 3.143 1 93.75 391 LEU B N 1
ATOM 6266 C CA . LEU B 1 391 ? 18.391 21.359 4.578 1 93.75 391 LEU B CA 1
ATOM 6267 C C . LEU B 1 391 ? 19.688 21.578 5.355 1 93.75 391 LEU B C 1
ATOM 6269 O O . LEU B 1 391 ? 19.672 22.172 6.426 1 93.75 391 LEU B O 1
ATOM 6273 N N . ARG B 1 392 ? 20.75 21.141 4.73 1 91.44 392 ARG B N 1
ATOM 6274 C CA . ARG B 1 392 ? 22.047 21.375 5.34 1 91.44 392 ARG B CA 1
ATOM 6275 C C . ARG B 1 392 ? 22.469 22.828 5.172 1 91.44 392 ARG B C 1
ATOM 6277 O O . ARG B 1 392 ? 22.875 23.484 6.137 1 91.44 392 ARG B O 1
ATOM 6284 N N . LEU B 1 393 ? 22.312 23.312 3.992 1 92.5 393 LEU B N 1
ATOM 6285 C CA . LEU B 1 393 ? 22.703 24.688 3.68 1 92.5 393 LEU B CA 1
ATOM 6286 C C . LEU B 1 393 ? 21.938 25.688 4.543 1 92.5 393 LEU B C 1
ATOM 6288 O O . LEU B 1 393 ? 22.484 26.703 4.961 1 92.5 393 LEU B O 1
ATOM 6292 N N . TRP B 1 394 ? 20.734 25.391 4.863 1 95.38 394 TRP B N 1
ATOM 6293 C CA . TRP B 1 394 ? 19.875 26.312 5.617 1 95.38 394 TRP B CA 1
ATOM 6294 C C . TRP B 1 394 ? 20.062 26.109 7.121 1 95.38 394 TRP B C 1
ATOM 6296 O O . TRP B 1 394 ? 19.438 26.797 7.926 1 95.38 394 TRP B O 1
ATOM 6306 N N . GLY B 1 395 ? 20.844 25.094 7.516 1 92.44 395 GLY B N 1
ATOM 6307 C CA . GLY B 1 395 ? 21.125 24.844 8.922 1 92.44 395 GLY B CA 1
ATOM 6308 C C . GLY B 1 395 ? 20.047 24.062 9.625 1 92.44 395 GLY B C 1
ATOM 6309 O O . GLY B 1 395 ? 19.969 24.047 10.852 1 92.44 395 GLY B O 1
ATOM 6310 N N . ILE B 1 396 ? 19.156 23.484 8.922 1 95.25 396 ILE B N 1
ATOM 6311 C CA . ILE B 1 396 ? 18.031 22.719 9.492 1 95.25 396 ILE B CA 1
ATOM 6312 C C . ILE B 1 396 ? 18.5 21.312 9.852 1 95.25 396 ILE B C 1
ATOM 6314 O O . ILE B 1 396 ? 18.172 20.812 10.93 1 95.25 396 ILE B O 1
ATOM 6318 N N . LEU B 1 397 ? 19.188 20.703 8.969 1 91.81 397 LEU B N 1
ATOM 6319 C CA . LEU B 1 397 ? 19.766 19.406 9.258 1 91.81 397 LEU B CA 1
ATOM 6320 C C . LEU B 1 397 ? 21.094 19.547 10.008 1 91.81 397 LEU B C 1
ATOM 6322 O O . LEU B 1 397 ? 22.031 20.172 9.5 1 91.81 397 LEU B O 1
ATOM 6326 N N . LYS B 1 398 ? 21.047 19.078 11.383 1 81.62 398 LYS B N 1
ATOM 6327 C CA . LYS B 1 398 ? 22.219 19.219 12.242 1 81.62 398 LYS B CA 1
ATOM 6328 C C . LYS B 1 398 ? 23.125 18 12.148 1 81.62 398 LYS B C 1
ATOM 6330 O O . LYS B 1 398 ? 22.75 16.906 12.555 1 81.62 398 LYS B O 1
ATOM 6335 N N . ASP B 1 399 ? 23.203 17.391 11.297 1 62.53 399 ASP B N 1
ATOM 6336 C CA . ASP B 1 399 ? 24.016 16.172 11.297 1 62.53 399 ASP B CA 1
ATOM 6337 C C . ASP B 1 399 ? 25.391 16.422 11.93 1 62.53 399 ASP B C 1
ATOM 6339 O O . ASP B 1 399 ? 26.016 17.453 11.672 1 62.53 399 ASP B O 1
ATOM 6343 N N . ASP B 1 400 ? 25.562 16.125 13.273 1 50.69 400 ASP B N 1
ATOM 6344 C CA . ASP B 1 400 ? 26.938 16.156 13.727 1 50.69 400 ASP B CA 1
ATOM 63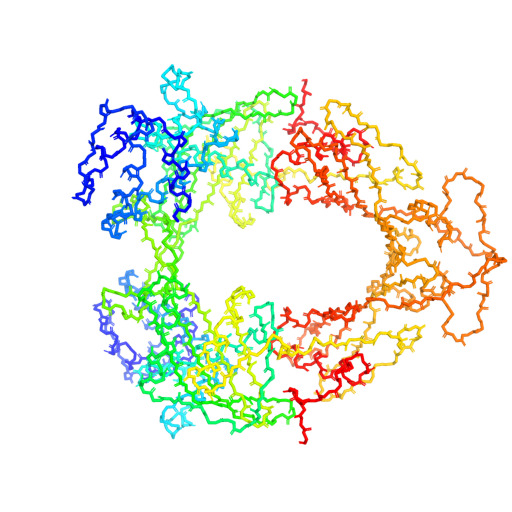45 C C . ASP B 1 400 ? 27.906 15.867 12.578 1 50.69 400 ASP B C 1
ATOM 6347 O O . ASP B 1 400 ? 28.859 16.609 12.359 1 50.69 400 ASP B O 1
ATOM 6351 N N . ASN B 1 401 ? 28.344 14.516 12.539 1 42.59 401 ASN B N 1
ATOM 6352 C CA . ASN B 1 401 ? 29.422 13.906 11.781 1 42.59 401 ASN B CA 1
ATOM 6353 C C . ASN B 1 401 ? 29.031 13.641 10.336 1 42.59 401 ASN B C 1
ATOM 6355 O O . ASN B 1 401 ? 27.984 13.023 10.078 1 42.59 401 ASN B O 1
ATOM 6359 N N . ASP B 1 402 ? 29.266 14.57 9.352 1 41.09 402 ASP B N 1
ATOM 6360 C CA . ASP B 1 402 ? 29.453 14.094 7.988 1 41.09 402 ASP B CA 1
ATOM 6361 C C . ASP B 1 402 ? 29.781 12.602 7.965 1 41.09 402 ASP B C 1
ATOM 6363 O O . ASP B 1 402 ? 30.328 12.094 6.98 1 41.09 402 ASP B O 1
ATOM 6367 N N . GLU B 1 403 ? 29.938 12.039 8.977 1 36.78 403 GLU B N 1
ATOM 6368 C CA . GLU B 1 403 ? 30.531 10.711 8.914 1 36.78 403 GLU B CA 1
ATOM 6369 C C . GLU B 1 403 ? 29.75 9.797 7.98 1 36.78 403 GLU B C 1
ATOM 6371 O O . GLU B 1 403 ? 30.328 8.898 7.355 1 36.78 403 GLU B O 1
ATOM 6376 N N . GLY B 1 404 ? 28.516 9.734 8.016 1 34.56 404 GLY B N 1
ATOM 6377 C CA . GLY B 1 404 ? 28 8.836 6.996 1 34.56 404 GLY B CA 1
ATOM 6378 C C . GLY B 1 404 ? 28.031 9.422 5.602 1 34.56 404 GLY B C 1
ATOM 6379 O O . GLY B 1 404 ? 28.203 8.695 4.617 1 34.56 404 GLY B O 1
ATOM 6380 N N . ASP B 1 405 ? 27.438 10.633 5.258 1 33.5 405 ASP B N 1
ATOM 6381 C CA . ASP B 1 405 ? 27.781 11.266 3.99 1 33.5 405 ASP B CA 1
ATOM 6382 C C . ASP B 1 405 ? 29.016 12.156 4.133 1 33.5 405 ASP B C 1
ATOM 6384 O O . ASP B 1 405 ? 29.219 13.07 3.34 1 33.5 405 ASP B O 1
ATOM 6388 N N . VAL B 1 406 ? 29.922 12.336 5.16 1 24.97 406 VAL B N 1
ATOM 6389 C CA . VAL B 1 406 ? 30.969 13.344 5.344 1 24.97 406 VAL B CA 1
ATOM 6390 C C . VAL B 1 406 ? 31.859 13.391 4.105 1 24.97 406 VAL B C 1
ATOM 6392 O O . VAL B 1 406 ? 32.438 12.375 3.701 1 24.97 406 VAL B O 1
ATOM 6395 N N . PHE B 1 407 ? 31.719 14.516 3.398 1 22.11 407 PHE B N 1
ATOM 6396 C CA . PHE B 1 407 ? 32.781 15.109 2.588 1 22.11 407 PHE B CA 1
ATOM 6397 C C . PHE B 1 407 ? 34.062 15.297 3.41 1 22.11 407 PHE B C 1
ATOM 6399 O O . PHE B 1 407 ? 34 15.875 4.496 1 22.11 407 PHE B O 1
ATOM 6406 N N . GLU B 1 408 ? 35.031 14.5 3.756 1 17.78 408 GLU B N 1
ATOM 6407 C CA . GLU B 1 408 ? 36.281 15.258 3.824 1 17.78 408 GLU B CA 1
ATOM 6408 C C . GLU B 1 408 ? 36.469 16.109 2.576 1 17.78 408 GLU B C 1
ATOM 6410 O O . GLU B 1 408 ? 36.125 15.703 1.471 1 17.78 408 GLU B O 1
#

Organism: NCBI:txid2984134

Radius of gyration: 31.49 Å; Cα contacts (8 Å, |Δi|>4): 1379; chains: 2; bounding box: 77×91×76 Å

Nearest PDB structures (foldseek):
  8v5r-assembly1_C  TM=2.996E-01  e=2.164E-01  Homo sapiens
  8v5r-assembly1_C  TM=2.997E-01  e=2.248E-01  Homo sapiens

Secondary structure (DSSP, 8-state):
-HHHHHHHHHS-HHHHHHHHHHTT-SSPPP--TTS-HHHHHHHHHHHHHTS-HHHHHHHHHHHHHHHHTSSHHHHHHHHHH-S-HHHHHH--SHHHHHHHHHHH-HHHHHHHHHHHHHHHHTTSTTEEEEE--TTPPPP-SHHHHHHHHHHHHHHHT-S-EEEEEEEEEEE-GGG-EEEEEEEEEEEE---EEEEEE-TTS-EEEEEE--EEEEEEEEETTTTEEEEE-SSHHHHHHHHHHHIIIII-----GGGBPPPPEE--GGGGS-------GGGTEEEEEEEEEEEEETTEEEEEEEEEE-TT-SS-HHHHHHHHH----SS-----S--S----EEEEEEEEEEEEPP-TT-SSPPEEEEEEETTTEEGGGGS-HHHHHHHHHHHHHTT-EE-S-TTTT---/-HHHHHHHHHS-HHHHHHHHHHTT-SSPPP--TTS-HHHHHHHHHHHHHTS-HHHHHHHHHHHHHHHHTSSHHHHHHHHHH-S-HHHHHH--SHHHHHHHHHHH-HHHHHHHHHHHHHHHHTTSTTEEEEE--TTPPPP-SHHHHHHHHHHHHHHHT-S-EEEEEEEEEEE-GGG-EEEEEEEEEEEE---EEEEEE-TTS-EEEEEE--EEEEEEEEETTTTEEEEE-SSHHHHHHHHHHHIIIII-----GGGBPPPPEE--GGGGS-------GGGTEEEEEEEEEEEEETTEEEEEEEEEE-TT-SS-HHHHHHHHH----SS-----S--S----EEEEEEEEEEEEPP-TT-SSPPEEEEEEETTTEEGGGGS-HHHHHHHHHHHHHTT-EE-S-TTTT---